Protein 6RBN (pdb70)

Secondary structure (DSSP, 8-state):
---TTTHHHHSPPPSS-EEEEETTEE---SEEE-------EEEEE-SSS-EEEEE------EEEEEEE--SS--TTHHHHS--BTTB---EEEEEEEE-SSS--EEEEEEEEEEEEEEEEPPPP-TT-----EEEEEEE-S-EEEEE-/---TTTHHHHS---SS-EEEEETTEE---SEEE-------EEEEE-TTS-EEEEE------EEEEEEE--SS--TTHHHHS--BTTB---EEEEEEEE-SSS-SEEEEEEEEEEEEEEEEPP---TT-----EEEEEEE-S-EEEEE-/----SSS----------------TT--EEEEE-SS-SSS-S-SEEEE-SHHHHHHHS-S---SHHHHHHHHHHTT----EEEEETTSHHHHHHHHS---EEEESS--SSHHHHHHHHHHHT---EEE----SSPP-S-S-HHHHTSSS---TTEE---PPB--TTS----HHHHHHHHHHHHHHHT-TTS-SSS-B--S--BSS---HHHHHHHSSTT----EE--SSS-SEE-----S--STTT-SHHHHHHHHHHHHHHHHHHGGGTTEE-SHHHHHHHHHHHHHHHHHHHTTT-B--SSHHHHEEEE--TTTT--HHHHTTTEEE-EEEE-BPPP---------S--/---SSS----SSPPPP------SS---EEEE---BSSTTSSSS-EE--SHHHHHHHB-S----------HHHHHHHHHHT-----EEEE---S--HHHHHSHHHHHHHSS---B-----S-HHHHHHHHHHSGGGTTSSS--BEEEE-SSSS--SSS-S-TTEEEE---EEE--EEE-THHHHHHHHHHHHHHT-TTS-S-SPBPSS--EESS---HHHHTTTTTSS---EEEETTTEEEE---B-S--SSSS-BHHHHHHHHHHHHHHHHHHGGGTTS--SHHHHHHHHHHHHHHHHHHHTTT-B--SSSTTTEEEE--SSSS--HHHHHTT----EEEE-B--EE-EEE--EE---

B-factor: mean 78.03, std 10.26, range [60.56, 114.26]

Radius of gyration: 36.19 Å; Cα contacts (8 Å, |Δi|>4): 1913; chains: 4; bounding box: 79×95×121 Å

Solvent-accessible surface area: 52533 Å² total; per-residue (Å²): 146,86,102,71,122,58,59,87,121,116,42,51,67,44,114,64,76,48,48,3,8,10,16,103,119,97,15,101,23,95,54,37,62,28,31,81,77,73,110,70,93,94,95,128,156,57,87,121,64,78,112,99,132,88,106,16,150,100,82,50,11,92,0,38,0,13,31,14,70,135,140,67,152,50,47,5,109,81,16,38,84,63,67,128,177,120,119,32,133,113,58,60,2,18,12,1,26,8,38,119,32,33,52,70,4,64,30,0,62,24,3,14,64,0,52,7,74,39,46,64,84,25,108,175,88,109,126,51,157,157,125,37,58,22,54,4,32,1,65,6,66,28,2,60,86,25,101,67,154,86,94,72,121,60,65,82,124,122,108,127,70,72,112,137,100,46,42,4,6,6,27,93,110,97,20,109,22,94,59,35,66,25,29,82,78,76,107,69,95,52,98,109,155,54,88,122,64,78,110,35,120,20,97,8,94,73,87,41,9,102,0,33,2,14,30,13,70,142,141,68,157,53,39,10,110,97,14,39,81,59,70,125,165,122,131,29,118,97,38,53,2,10,14,1,22,5,41,141,84,24,72,55,1,54,23,0,71,6,2,13,45,0,55,6,76,39,49,67,89,21,99,174,89,110,124,48,163,138,135,38,59,28,77,4,36,2,76,6,75,70,4,36,88,31,112,62,132,119,108,112,138,142,50,134,61,170,74,180,110,111,139,73,99,83,96,72,76,56,14,95,43,3,12,0,0,0,0,13,60,70,144,36,129,60,32,51,150,110,65,28,8,52,7,143,50,20,62,65,0,46,113,81,11,110,78,110,51,127,54,26,2,20,2,0,0,17,0,2,2,62,8,9,0,10,69,1,6,0,0,28,18,75,40,0,28,75,0,7,13,55,49,62,32,4,16,0,1,0,0,4,32,9,74,87,45,0,14,84,14,0,78,56,0,32,73,88,36,31,63,2,1,0,0,0,8,5,40,131,130,138,18,91,29,135,30,138,36,109,103,29,10,122,76,11,25,96,22,24,22,0,0,0,6,5,0,30,2,57,23,99,98,61,7,37,0,0,0,0,1,1,1,0,0,0,2,2,22,2,17,82,92,139,9,14,62,60,11,12,16,79,57,25,0,92,40,4,75,20,49,60,104,22,66,97,126,31,18,54,78,6,36,109,28,46,4,0,7,0,1,28,83,62,131,73,102,28,17,0,2,92,18,10,29,2,2,53,70,31,122,74,62,48,28,2,2,2,9,12,2,3,10,14,1,26,39,52,3,79,82,43,7,34,72,20,12,9,13,46,17,29,33,24,6,14,6,36,0,32,10,24,2,40,34,56,0,36,45,12,54,116,102,47,0,10,38,24,149,49,57,82,84,0,24,61,17,66,13,11,109,132,116,17,5,77,81,133,52,23,115,89,4,71,0,9,0,71,0,0,0,22,8,68,98,47,97,58,131,145,130,123,163,179,94,184,121,223,190,100,104,107,136,52,141,112,148,158,154,148,90,87,117,103,38,97,64,55,100,23,85,34,0,3,0,1,0,1,0,80,3,44,43,97,113,111,118,17,54,42,71,26,19,129,0,17,23,21,122,56,2,47,110,48,0,45,33,131,32,125,68,99,186,106,64,52,16,8,16,46,1,0,95,8,1,7,74,0,12,2,1,20,0,19,0,3,10,4,111,107,20,103,30,110,51,52,6,76,48,0,31,98,43,3,66,137,39,81,77,7,5,1,3,0,2,1,5,61,57,74,88,0,14,60,32,0,2,41,27,2,29,67,7,9,108,91,183,85,16,15,4,0,0,0,2,1,73,116,13,72,27,21,100,36,6,46,44,37,14,18,0,0,0,0,32,2,48,0,53,19,126,143,47,48,1,2,0,0,0,0,0,0,0,0,0,5,52,8,20,61,130,114,8,11,60,18,3,3,0,25,28,55,7,66,55,14,68,52,7,49,65,47,11,18,74,72,65,16,72,111,16,28,100,96,2,0,2,1,1,24,48,22,58,74,52,22,4,0,0,34,3,1,26,4,26,83,108,60,108,80,64,63,18,0,3,4,27,12,2,36,11,7,1,101,53,55,21,129,146,44,32,103,80,23,82,203,73,98,47,31,41,16,3,10,12,23,3,34,10,25,2,43,17,37,0,44,86,12,32,112,100,41,0,8,39,10,71,145,15,138,118,2,24,88,17,122,12,10,110,77,108,26,11,78,89,104,44,26,114,106,60,95,56,62,48,85,58,14,34,34,16,47,90,8,0,17,81,40,56,32,109,44,53,34,120,114

InterPro domains:
  IPR010667 Bacteriophage T4, Gp19, tail tube [PF06841] (15-144)
  IPR011747 Conserved hypothetical protein CHP02241 [PTHR38009] (18-144)
  IPR011747 Conserved hypothetical protein CHP02241 [TIGR02241] (11-147)

Foldseek 3Di:
DCPCVNVLVPPDADDQAKWKCKFPRTDDFRDKDFLDWDWDWDWDDDDVGDIDIDTHHTFKTKMKTKHFDDPDDDPVVVQQVPDDPHDGDWGKMKMFRADPVRPDTFKIKIFGTKGWDDKDWADDDPPDDDTTMIMTMIIGHHMDMDGD/DCPCVNCLPPPDADDQAKWKCKFNDTDDFRDKDFLDWDWDWDWDDDPVGDIDIDTHHTDKIKMKTKHFDDPDDDPVCVQQVPDDPHDGQWGKIKIFRADPVRDDGAKIKIFGTKGWDDKDWADDDPPDDDTTMIMTMIIGHDIDIDGD/DDDDDPDDDDDDDDDDDFAAPFFQLAAEEEEDEPPDDPADPPQKDKDFAPVRVCVRVVDQDQDQSRLLVVLQRNLRHGMYMYHYLQCPLPCLVPVLRHAEYQHRVDADSNQVSVVVVVVVPSLHAYEAEADADDQDQVNPVVVRCVRHDLDLRYAYAYFWKQFPVRHIHTRSSVQSSLCGVCCNPPRLLDASFLQARPRIDTPDADDPVSQVVQCPAQHNFYFHADDPSGGTTAHAFHNHPDPQRTGSSNSSLVSVLVSVLVVVCVVLPPPQLDDVSLVVSQVSSVVVQVVVVVSPFFDDPDVVQFKDKDFDCPPFDHPVQSVVVDGGIDMDGHGDHDDRDDDDDDDPDD/DDDDPDDDDDDDDDDFFDADEDQLQAEEAEEAWAFDDCPQQLAKDWQAGLVSCVVGTPLCPDDDVDDDCPNVLQVLLRVLHHYRHIYGHDHDQPPVPSLLCPVVRVVVDQGHQEYQHKYPDDSNVLSNLLSCQVVQPPLSRHAYEAEDDQQADNPSNAADLRYAYEYWFFAAVHDTIGCSSNLSNLCNVCCVVPRLLDASWFDARPHTAGTPDADDVVSVVVRQLARHFYFHQDPVRGTTGHHAAGRHNDPQSGGRSSSSVVSVLVSVLVVQCVVVPPPQLDPVSQVVSQVSSLVVQVVCVVSPFFPDDPSVVFKDKDFDDVPQHDPVVVVVPDTGMDIDGHGDDDDRDDDDDDDDDD

Organism: NCBI:txid42906

Sequence (1004 aa):
AITADDIAVQYPIPTYRFIVTLGDEQVPFTSASGLDINFDTIEYRDGTGNWFKMPGQRQAPNITLSKGVFPGKNAMYEWINAIQLNQVEKKDIMISLTNEAGTEVLVSWNVSNAFPTSLTSPSFDATSNEIAVQQITLMADRVTIQTAAITADDIAVQYPIPTYRFIVTLGDEQVPFTSASGLDINFDTIEYRDGTGNWFKMPGQRQAPNITLSKGVFPGKNAMYEWINAIQLNQVEKKDIMISLTNEAGTEVLVSWNVSNAFPTSLTSPSFDATSNEIAVQQITLMADRVTIQTAVTTTYPGVYLSEDAVSSFSVNSAATAVPLFAYDSENTNTINKPIQVFRNWAEFTVEYPTPLEDAFYTSLSLWFMHGGGKCYLVNEANIADAVAQYDDITLIVAAGTDTTTYTAFTTVVGQGYRIFGLFDGPKEKIAGTAKPDEVMEEYPTSPFGAVFYPWGTLASGAAVPPSAIAAASITQTDRTRGVWKAPANQAVNGVTPAFAVSDDFQGKYNQGKALNMIRTFSGQGTVVWGARTLEDSDNWRYIPVRRLFNAVERDIQKSLNKLVFEPNSQPTWQRVKAAVDSYLHSLWQQGALAGNTPADAWFVQVGKDLTMTQEEINQGKMIIKIGLAAVRPAEFIILQFSQDIVTSVPGVYIEEDASPAMSVSASATAVPLFVARFTPLKPELAGVITRIGSWLDYTILFDSNVPSSVVDPTASVALRLYFQNGGGPCYLYPLEKADDNGPLAALPDLIDEVGEITLLASPDPDETYRTAVYGALAASLDQHKGYFLLADSVNGDAPSAVGGSAQVAVYYPNVEVPPLSLPPSALIAGVYGKTDGERGVWKAPANVVLNGVSDVSVRVTNEQQAELNPKGINVIRHFSDRGLVVWGSRTQKDDDDWRYIPVRRLFDAAERDIKKALQPMVFEPNSQLTWKRVQTAIDNYLYRLWQQGALAGNKAEEAYFVRVGKGITMTQDEINQGKMIIQVGMAAVRPAEFIILKFTQDM

Structure (mmCIF, N/CA/C/O backbone):
data_6RBN
#
_entry.id   6RBN
#
loop_
_entity.id
_entity.type
_entity.pdbx_description
1 polymer Afp1
2 polymer Afp2
3 polymer Afp3
#
loop_
_atom_site.group_PDB
_atom_site.id
_atom_site.type_symbol
_atom_site.label_atom_id
_atom_site.label_alt_id
_atom_site.label_comp_id
_atom_site.label_asym_id
_atom_site.label_entity_id
_atom_site.label_seq_id
_atom_site.pdbx_PDB_ins_code
_atom_site.Cartn_x
_atom_site.Cartn_y
_atom_site.Cartn_z
_atom_site.occupancy
_atom_site.B_iso_or_equiv
_atom_site.auth_seq_id
_atom_site.auth_comp_id
_atom_site.auth_asym_id
_atom_site.auth_atom_id
_atom_site.pdbx_PDB_model_num
ATOM 1 N N . ALA A 1 2 ? 30.711 22.672 -9.754 1.00 89.61 2 ALA A N 1
ATOM 2 C CA . ALA A 1 2 ? 32.058 23.069 -9.381 1.00 89.61 2 ALA A CA 1
ATOM 3 C C . ALA A 1 2 ? 32.221 23.030 -7.870 1.00 89.61 2 ALA A C 1
ATOM 4 O O . ALA A 1 2 ? 32.314 24.066 -7.221 1.00 89.61 2 ALA A O 1
ATOM 6 N N . ILE A 1 3 ? 32.247 21.823 -7.317 1.00 89.43 3 ILE A N 1
ATOM 7 C CA . ILE A 1 3 ? 32.346 21.621 -5.878 1.00 89.43 3 ILE A CA 1
ATOM 8 C C . ILE A 1 3 ? 33.703 21.035 -5.493 1.00 89.43 3 ILE A C 1
ATOM 9 O O . ILE A 1 3 ? 34.169 21.238 -4.372 1.00 89.43 3 ILE A O 1
ATOM 14 N N . THR A 1 4 ? 34.386 20.374 -6.448 1.00 89.96 4 THR A N 1
ATOM 15 C CA . THR A 1 4 ? 35.784 19.909 -6.381 1.00 89.96 4 THR A CA 1
ATOM 16 C C . THR A 1 4 ? 36.075 19.075 -5.130 1.00 89.96 4 THR A C 1
ATOM 17 O O . THR A 1 4 ? 36.591 19.580 -4.129 1.00 89.96 4 THR A O 1
ATOM 21 N N . ALA A 1 5 ? 35.740 17.777 -5.216 1.00 86.22 5 ALA A N 1
ATOM 22 C CA . ALA A 1 5 ? 35.343 16.897 -4.105 1.00 86.22 5 ALA A CA 1
ATOM 23 C C . ALA A 1 5 ? 36.266 16.897 -2.880 1.00 86.22 5 ALA A C 1
ATOM 24 O O . ALA A 1 5 ? 3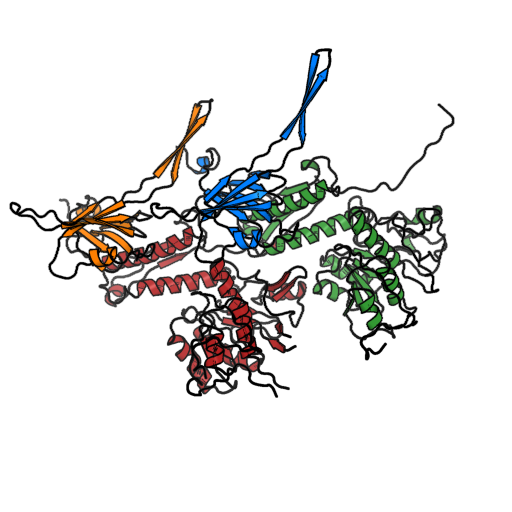5.921 16.294 -1.859 1.00 86.22 5 ALA A O 1
ATOM 26 N N . ASP A 1 6 ? 37.453 17.506 -2.961 1.00 88.48 6 ASP A N 1
ATOM 27 C CA . ASP A 1 6 ? 38.211 17.807 -1.748 1.00 88.48 6 ASP A CA 1
ATOM 28 C C . ASP A 1 6 ? 37.441 18.733 -0.808 1.00 88.48 6 ASP A C 1
ATOM 29 O O . ASP A 1 6 ? 37.650 18.700 0.409 1.00 88.48 6 ASP A O 1
ATOM 34 N N . ASP A 1 7 ? 36.555 19.574 -1.350 1.00 85.70 7 ASP A N 1
ATOM 35 C CA . ASP A 1 7 ? 35.665 20.368 -0.515 1.00 85.70 7 ASP A CA 1
ATOM 36 C C . ASP A 1 7 ? 34.472 19.575 0.002 1.00 85.70 7 ASP A C 1
ATOM 37 O O . ASP A 1 7 ? 33.824 20.018 0.952 1.00 85.70 7 ASP A O 1
ATOM 42 N N . ILE A 1 8 ? 34.155 18.436 -0.614 1.00 80.45 8 ILE A N 1
ATOM 43 C CA . ILE A 1 8 ? 33.095 17.580 -0.089 1.00 80.45 8 ILE A CA 1
ATOM 44 C C . ILE A 1 8 ? 33.551 16.908 1.201 1.00 80.45 8 ILE A C 1
ATOM 45 O O . ILE A 1 8 ? 32.773 16.758 2.151 1.00 80.45 8 ILE A O 1
ATOM 50 N N . ALA A 1 9 ? 34.838 16.571 1.289 1.00 80.82 9 ALA A N 1
ATOM 51 C CA . ALA A 1 9 ? 35.397 15.979 2.499 1.00 80.82 9 ALA A CA 1
ATOM 52 C C . ALA A 1 9 ? 35.481 16.959 3.664 1.00 80.82 9 ALA A C 1
ATOM 53 O O . ALA A 1 9 ? 35.754 16.531 4.789 1.00 80.82 9 ALA A O 1
ATOM 55 N N . VAL A 1 10 ? 35.259 18.246 3.428 1.00 80.18 10 VAL A N 1
ATOM 56 C CA . VAL A 1 10 ? 35.286 19.254 4.473 1.00 80.18 10 VAL A CA 1
ATOM 57 C C . VAL A 1 10 ? 33.881 19.729 4.830 1.00 80.18 10 VAL A C 1
ATOM 58 O O . VAL A 1 10 ? 33.584 19.980 5.999 1.00 80.18 10 VAL A O 1
ATOM 62 N N . GLN A 1 11 ? 32.978 19.793 3.847 1.00 78.75 11 GLN A N 1
ATOM 63 C CA . GLN A 1 11 ? 31.739 20.546 4.001 1.00 78.75 11 GLN A CA 1
ATOM 64 C C . GLN A 1 11 ? 30.484 19.684 3.906 1.00 78.75 11 GLN A C 1
ATOM 65 O O . GLN A 1 11 ? 29.401 20.155 4.262 1.00 78.75 11 GLN A O 1
ATOM 71 N N . TYR A 1 12 ? 30.587 18.435 3.444 1.00 73.73 12 TYR A N 1
ATOM 72 C CA . TYR A 1 12 ? 29.326 17.711 3.311 1.00 73.73 12 TYR A CA 1
ATOM 73 C C . TYR A 1 12 ? 29.142 16.731 4.466 1.00 73.73 12 TYR A C 1
ATOM 74 O O . TYR A 1 12 ? 30.137 16.265 5.031 1.00 73.73 12 TYR A O 1
ATOM 83 N N . PRO A 1 13 ? 27.902 16.409 4.849 1.00 69.79 13 PRO A N 1
ATOM 84 C CA . PRO A 1 13 ? 27.690 15.464 5.952 1.00 69.79 13 PRO A CA 1
ATOM 85 C C . PRO A 1 13 ? 28.129 14.055 5.592 1.00 69.79 13 PRO A C 1
ATOM 86 O O . PRO A 1 13 ? 28.309 13.692 4.430 1.00 69.79 13 PRO A O 1
ATOM 90 N N . ILE A 1 14 ? 28.302 13.249 6.627 1.00 67.08 14 ILE A N 1
ATOM 91 C CA . ILE A 1 14 ? 28.866 11.907 6.518 1.00 67.08 14 ILE A CA 1
ATOM 92 C C . ILE A 1 14 ? 27.720 10.904 6.556 1.00 67.08 14 ILE A C 1
ATOM 93 O O . ILE A 1 14 ? 26.857 11.006 7.431 1.00 67.08 14 ILE A O 1
ATOM 98 N N . PRO A 1 15 ? 27.658 9.953 5.629 1.00 65.44 15 PRO A N 1
ATOM 99 C CA . PRO A 1 15 ? 26.619 8.922 5.699 1.00 65.44 15 PRO A CA 1
ATOM 100 C C . PRO A 1 15 ? 26.927 7.856 6.740 1.00 65.44 15 PRO A C 1
ATOM 101 O O . PRO A 1 15 ? 28.005 7.825 7.335 1.00 65.44 15 PRO A O 1
ATOM 105 N N . THR A 1 16 ? 25.959 6.964 6.949 1.00 65.27 16 THR A N 1
ATOM 106 C CA . THR A 1 16 ? 26.009 5.982 8.025 1.00 65.27 16 THR A CA 1
ATOM 107 C C . THR A 1 16 ? 26.521 4.617 7.596 1.00 65.27 16 THR A C 1
ATOM 108 O O . THR A 1 16 ? 26.868 3.811 8.462 1.00 65.27 16 THR A O 1
ATOM 112 N N . TYR A 1 17 ? 26.563 4.317 6.304 1.00 64.00 17 TYR A N 1
ATOM 113 C CA . TYR A 1 17 ? 26.738 2.942 5.864 1.00 64.00 17 TYR A CA 1
ATOM 114 C C . TYR A 1 17 ? 28.184 2.471 5.878 1.00 64.00 17 TYR A C 1
ATOM 115 O O . TYR A 1 17 ? 28.445 1.325 5.504 1.00 64.00 17 TYR A O 1
ATOM 124 N N . ARG A 1 18 ? 29.126 3.306 6.296 1.00 68.74 18 ARG A N 1
ATOM 125 C CA . ARG A 1 18 ? 30.535 2.932 6.325 1.00 68.74 18 ARG A CA 1
ATOM 126 C C . ARG A 1 18 ? 31.057 3.110 7.739 1.00 68.74 18 ARG A C 1
ATOM 127 O O . ARG A 1 18 ? 31.194 4.241 8.214 1.00 68.74 18 ARG A O 1
ATOM 135 N N . PHE A 1 19 ? 31.371 2.002 8.402 1.00 66.29 19 PHE A N 1
ATOM 136 C CA . PHE A 1 19 ? 31.825 2.062 9.778 1.00 66.29 19 PHE A CA 1
ATOM 137 C C . PHE A 1 19 ? 32.645 0.825 10.092 1.00 66.29 19 PHE A C 1
ATOM 138 O O . PHE A 1 19 ? 32.324 -0.278 9.652 1.00 66.29 19 PHE A O 1
ATOM 146 N N . ILE A 1 20 ? 33.710 1.017 10.859 1.00 68.52 20 ILE A N 1
ATOM 147 C CA . ILE A 1 20 ? 34.492 -0.096 11.372 1.00 68.52 20 ILE A CA 1
ATOM 148 C C . ILE A 1 20 ? 34.297 -0.159 12.878 1.00 68.52 20 ILE A C 1
ATOM 149 O O . ILE A 1 20 ? 34.093 0.861 13.542 1.00 68.52 20 ILE A O 1
ATOM 154 N N . VAL A 1 21 ? 34.319 -1.374 13.412 1.00 70.91 21 VAL A N 1
ATOM 155 C CA . VAL A 1 21 ? 34.089 -1.616 14.829 1.00 70.91 21 VAL A CA 1
ATOM 156 C C . VAL A 1 21 ? 35.315 -2.330 15.372 1.00 70.91 21 VAL A C 1
ATOM 157 O O . VAL A 1 21 ? 35.523 -3.518 15.099 1.00 70.91 21 VAL A O 1
ATOM 161 N N . THR A 1 22 ? 36.138 -1.607 16.121 1.00 74.13 22 THR A N 1
ATOM 162 C CA . THR A 1 22 ? 37.276 -2.194 16.816 1.00 74.13 22 THR A CA 1
ATOM 163 C C . THR A 1 22 ? 36.797 -2.645 18.188 1.00 74.13 22 THR A C 1
ATOM 164 O O . THR A 1 22 ? 36.514 -1.817 19.057 1.00 74.13 22 THR A O 1
ATOM 168 N N . LEU A 1 23 ? 36.706 -3.951 18.381 1.00 75.70 23 LEU A N 1
ATOM 169 C CA . LEU A 1 23 ? 36.098 -4.544 19.567 1.00 75.70 23 LEU A CA 1
ATOM 170 C C . LEU A 1 23 ? 37.225 -5.091 20.437 1.00 75.70 23 LEU A C 1
ATOM 171 O O . LEU A 1 23 ? 37.678 -6.220 20.260 1.00 75.70 23 LEU A O 1
ATOM 176 N N . GLY A 1 24 ? 37.684 -4.270 21.375 1.00 76.63 24 GLY A N 1
ATOM 177 C CA . GLY A 1 24 ? 38.789 -4.651 22.225 1.00 76.63 24 GLY A CA 1
ATOM 178 C C . GLY A 1 24 ? 40.122 -4.391 21.562 1.00 76.63 24 GLY A C 1
ATOM 179 O O . GLY A 1 24 ? 40.591 -3.252 21.513 1.00 76.63 24 GLY A O 1
ATOM 180 N N . ASP A 1 25 ? 40.745 -5.448 21.044 1.00 83.73 25 ASP A N 1
ATOM 181 C CA . ASP A 1 25 ? 41.995 -5.326 20.308 1.00 83.73 25 ASP A CA 1
ATOM 182 C C . ASP A 1 25 ? 41.871 -5.834 18.877 1.00 83.73 25 ASP A C 1
ATOM 183 O O . ASP A 1 25 ? 42.872 -5.859 18.154 1.00 83.73 25 ASP A O 1
ATOM 188 N N . GLU A 1 26 ? 40.675 -6.230 18.452 1.00 83.54 26 GLU A N 1
ATOM 189 C CA . GLU A 1 26 ? 40.457 -6.772 17.122 1.00 83.54 26 GLU A CA 1
ATOM 190 C C . GLU A 1 26 ? 39.298 -6.037 16.471 1.00 83.54 26 GLU A C 1
ATOM 191 O O . GLU A 1 26 ? 38.401 -5.532 17.147 1.00 83.54 26 GLU A O 1
ATOM 197 N N . GLN A 1 27 ? 39.320 -5.986 15.144 1.00 78.75 27 GLN A N 1
ATOM 198 C CA . GLN A 1 27 ? 38.203 -5.443 14.392 1.00 78.75 27 GLN A CA 1
ATOM 199 C C . GLN A 1 27 ? 37.280 -6.569 13.958 1.00 78.75 27 GLN A C 1
ATOM 200 O O . GLN A 1 27 ? 37.720 -7.561 13.374 1.00 78.75 27 GLN A O 1
ATOM 206 N N . VAL A 1 28 ? 35.996 -6.407 14.257 1.00 73.37 28 VAL A N 1
ATOM 207 C CA . VAL A 1 28 ? 34.988 -7.410 13.939 1.00 73.37 28 VAL A CA 1
ATOM 208 C C . VAL A 1 28 ? 33.976 -6.762 13.000 1.00 73.37 28 VAL A C 1
ATOM 209 O O . VAL A 1 28 ? 33.511 -5.648 13.273 1.00 73.37 28 VAL A O 1
ATOM 213 N N . PRO A 1 29 ? 33.630 -7.393 11.879 1.00 71.47 29 PRO A N 1
ATOM 214 C CA . PRO A 1 29 ? 32.667 -6.786 10.953 1.00 71.47 29 PRO A CA 1
ATOM 215 C C . PRO A 1 29 ? 31.242 -6.911 11.476 1.00 71.47 29 PRO A C 1
ATOM 216 O O . PRO A 1 29 ? 30.779 -8.007 11.794 1.00 71.47 29 PRO A O 1
ATOM 220 N N . PHE A 1 30 ? 30.544 -5.783 11.549 1.00 66.70 30 PHE A N 1
ATOM 221 C CA . PHE A 1 30 ? 29.159 -5.748 11.992 1.00 66.70 30 PHE A CA 1
ATOM 222 C C . PHE A 1 30 ? 28.276 -5.120 10.925 1.00 66.70 30 PHE A C 1
ATOM 223 O O . PHE A 1 30 ? 28.742 -4.390 10.050 1.00 66.70 30 PHE A O 1
ATOM 231 N N . THR A 1 31 ? 26.983 -5.416 11.016 1.00 66.21 31 THR A N 1
ATOM 232 C CA . THR A 1 31 ? 25.984 -4.879 10.105 1.00 66.21 31 THR A CA 1
ATOM 233 C C . THR A 1 31 ? 25.347 -3.612 10.657 1.00 66.21 31 THR A C 1
ATOM 234 O O . THR A 1 31 ? 25.200 -2.620 9.940 1.00 66.21 31 THR A O 1
ATOM 238 N N . SER A 1 32 ? 24.963 -3.637 11.928 1.00 66.90 32 SER A N 1
ATOM 239 C CA . SER A 1 32 ? 24.309 -2.510 12.567 1.00 66.90 32 SER A CA 1
ATOM 240 C C . SER A 1 32 ? 25.040 -2.153 13.851 1.00 66.90 32 SER A C 1
ATOM 241 O O . SER A 1 32 ? 25.777 -2.962 14.415 1.00 66.90 32 SER A O 1
ATOM 244 N N . ALA A 1 33 ? 24.815 -0.922 14.299 1.00 67.09 33 ALA A N 1
ATOM 245 C CA . ALA A 1 33 ? 25.378 -0.429 15.552 1.00 67.09 33 ALA A CA 1
ATOM 246 C C . ALA A 1 33 ? 24.503 0.727 16.007 1.00 67.09 33 ALA A C 1
ATOM 247 O O . ALA A 1 33 ? 24.491 1.776 15.361 1.00 67.09 33 ALA A O 1
ATOM 249 N N . SER A 1 34 ? 23.774 0.543 17.100 1.00 68.02 34 SER A N 1
ATOM 250 C CA . SER A 1 34 ? 22.848 1.557 17.575 1.00 68.02 34 SER A CA 1
ATOM 251 C C . SER A 1 34 ? 22.941 1.691 19.087 1.00 68.02 34 SER A C 1
ATOM 252 O O . SER A 1 34 ? 23.485 0.828 19.777 1.00 68.02 34 SER A O 1
ATOM 255 N N . GLY A 1 35 ? 22.405 2.796 19.590 1.00 68.83 35 GLY A N 1
ATOM 256 C CA . GLY A 1 35 ? 22.301 3.010 21.017 1.00 68.83 35 GLY A CA 1
ATOM 257 C C . GLY A 1 35 ? 23.478 3.691 21.666 1.00 68.83 35 GLY A C 1
ATOM 258 O O . GLY A 1 35 ? 23.689 3.513 22.869 1.00 68.83 35 GLY A O 1
ATOM 259 N N . LEU A 1 36 ? 24.252 4.471 20.920 1.00 68.88 36 LEU A N 1
ATOM 260 C CA . LEU A 1 36 ? 25.449 5.104 21.467 1.00 68.88 36 LEU A CA 1
ATOM 261 C C . LEU A 1 36 ? 25.119 6.526 21.913 1.00 68.88 36 LEU A C 1
ATOM 262 O O . LEU A 1 36 ? 25.714 7.507 21.478 1.00 68.88 36 LEU A O 1
ATOM 267 N N . ASP A 1 37 ? 24.169 6.614 22.834 1.00 70.14 37 ASP A N 1
ATOM 268 C CA . ASP A 1 37 ? 23.614 7.886 23.262 1.00 70.14 37 ASP A CA 1
ATOM 269 C C . ASP A 1 37 ? 24.381 8.432 24.460 1.00 70.14 37 ASP A C 1
ATOM 270 O O . ASP A 1 37 ? 25.162 7.732 25.105 1.00 70.14 37 ASP A O 1
ATOM 275 N N . ILE A 1 38 ? 24.147 9.708 24.749 1.00 66.56 38 ILE A N 1
ATOM 276 C CA . ILE A 1 38 ? 24.642 10.367 25.955 1.00 66.56 38 ILE A CA 1
ATOM 277 C C . ILE A 1 38 ? 23.416 10.978 26.618 1.00 66.56 38 ILE A C 1
ATOM 278 O O . ILE A 1 38 ? 22.936 12.030 26.190 1.00 66.56 38 ILE A O 1
ATOM 283 N N . ASN A 1 39 ? 22.899 10.327 27.655 1.00 67.15 39 ASN A N 1
ATOM 284 C CA . ASN A 1 39 ? 21.656 10.729 28.295 1.00 67.15 39 ASN A CA 1
ATOM 285 C C . ASN A 1 39 ? 21.923 11.192 29.719 1.00 67.15 39 ASN A C 1
ATOM 286 O O . ASN A 1 39 ? 22.738 10.601 30.426 1.00 67.15 39 ASN A O 1
ATOM 291 N N . PHE A 1 40 ? 21.222 12.242 30.138 1.00 66.41 40 PHE A N 1
ATOM 292 C CA . PHE A 1 40 ? 21.289 12.764 31.493 1.00 66.41 40 PHE A CA 1
ATOM 293 C C . PHE A 1 40 ? 19.920 12.693 32.152 1.00 66.41 40 PHE A C 1
ATOM 294 O O . PHE A 1 40 ? 18.887 12.607 31.485 1.00 66.41 40 PHE A O 1
ATOM 302 N N . ASP A 1 41 ? 19.926 12.730 33.478 1.00 69.71 41 ASP A N 1
ATOM 303 C CA . ASP A 1 41 ? 18.711 12.925 34.250 1.00 69.71 41 ASP A CA 1
ATOM 304 C C . ASP A 1 41 ? 18.529 14.409 34.550 1.00 69.71 41 ASP A C 1
ATOM 305 O O . ASP A 1 41 ? 19.395 15.235 34.264 1.00 69.71 41 ASP A O 1
ATOM 310 N N . THR A 1 42 ? 17.387 14.750 35.135 1.00 68.08 42 THR A N 1
ATOM 311 C CA . THR A 1 42 ? 17.044 16.142 35.389 1.00 68.08 42 THR A CA 1
ATOM 312 C C . THR A 1 42 ? 16.594 16.302 36.833 1.00 68.08 42 THR A C 1
ATOM 313 O O . THR A 1 42 ? 15.704 15.581 37.293 1.00 68.08 42 THR A O 1
ATOM 317 N N . ILE A 1 43 ? 17.216 17.240 37.542 1.00 65.47 43 ILE A N 1
ATOM 318 C CA . ILE A 1 43 ? 16.879 17.565 38.921 1.00 65.47 43 ILE A CA 1
ATOM 319 C C . ILE A 1 43 ? 16.189 18.920 38.922 1.00 65.47 43 ILE A C 1
ATOM 320 O O . ILE A 1 43 ? 16.700 19.879 38.336 1.00 65.47 43 ILE A O 1
ATOM 325 N N . GLU A 1 44 ? 15.030 18.999 39.569 1.00 66.98 44 GLU A N 1
ATOM 326 C CA . GLU A 1 44 ? 14.237 20.216 39.590 1.00 66.98 44 GLU A CA 1
ATOM 327 C C . GLU A 1 44 ? 13.945 20.631 41.023 1.00 66.98 44 GLU A C 1
ATOM 328 O O . GLU A 1 44 ? 13.890 19.796 41.930 1.00 66.98 44 GLU A O 1
ATOM 334 N N . TYR A 1 45 ? 13.755 21.932 41.217 1.00 61.23 45 TYR A N 1
ATOM 335 C CA . TYR A 1 45 ? 13.451 22.477 42.532 1.00 61.23 45 TYR A CA 1
ATOM 336 C C . TYR A 1 45 ? 12.616 23.738 42.380 1.00 61.23 45 TYR A C 1
ATOM 337 O O . TYR A 1 45 ? 13.020 24.673 41.686 1.00 61.23 45 TYR A O 1
ATOM 346 N N . ARG A 1 46 ? 11.460 23.758 43.031 1.00 62.52 46 ARG A N 1
ATOM 347 C CA . ARG A 1 46 ? 10.578 24.913 43.030 1.00 62.52 46 ARG A CA 1
ATOM 348 C C . ARG A 1 46 ? 10.307 25.354 44.456 1.00 62.52 46 ARG A C 1
ATOM 349 O O . ARG A 1 46 ? 10.135 24.523 45.350 1.00 62.52 46 ARG A O 1
ATOM 357 N N . ASP A 1 47 ? 10.267 26.659 44.661 1.00 65.66 47 ASP A N 1
ATOM 358 C CA . ASP A 1 47 ? 9.841 27.219 45.931 1.00 65.66 47 ASP A CA 1
ATOM 359 C C . ASP A 1 47 ? 8.551 28.008 45.740 1.00 65.66 47 ASP A C 1
ATOM 360 O O . ASP A 1 47 ? 7.954 28.027 44.664 1.00 65.66 47 ASP A O 1
ATOM 365 N N . GLY A 1 48 ? 8.118 28.668 46.812 1.00 65.59 48 GLY A N 1
ATOM 366 C CA . GLY A 1 48 ? 6.865 29.392 46.757 1.00 65.59 48 GLY A CA 1
ATOM 367 C C . GLY A 1 48 ? 6.949 30.752 46.112 1.00 65.59 48 GLY A C 1
ATOM 368 O O . GLY A 1 48 ? 5.920 31.287 45.693 1.00 65.59 48 GLY A O 1
ATOM 369 N N . THR A 1 49 ? 8.145 31.334 46.029 1.00 65.27 49 THR A N 1
ATOM 370 C CA . THR A 1 49 ? 8.275 32.657 45.434 1.00 65.27 49 THR A CA 1
ATOM 371 C C . THR A 1 49 ? 8.177 32.621 43.918 1.00 65.27 49 THR A C 1
ATOM 372 O O . THR A 1 49 ? 7.850 33.643 43.308 1.00 65.27 49 THR A O 1
ATOM 376 N N . GLY A 1 50 ? 8.453 31.482 43.297 1.00 65.05 50 GLY A N 1
ATOM 377 C CA . GLY A 1 50 ? 8.290 31.361 41.866 1.00 65.05 50 GLY A CA 1
ATOM 378 C C . GLY A 1 50 ? 9.530 30.874 41.158 1.00 65.05 50 GLY A C 1
ATOM 379 O O . GLY A 1 50 ? 9.508 30.649 39.946 1.00 65.05 50 GLY A O 1
ATOM 380 N N . ASN A 1 51 ? 10.622 30.712 41.900 1.00 64.21 51 ASN A N 1
ATOM 381 C CA . ASN A 1 51 ? 11.871 30.272 41.298 1.00 64.21 51 ASN A CA 1
ATOM 382 C C . ASN A 1 51 ? 11.798 28.795 40.943 1.00 64.21 51 ASN A C 1
ATOM 383 O O . ASN A 1 51 ? 11.487 27.957 41.792 1.00 64.21 51 ASN A O 1
ATOM 388 N N . TRP A 1 52 ? 12.070 28.484 39.682 1.00 62.55 52 TRP A N 1
ATOM 389 C CA . TRP A 1 52 ? 12.267 27.115 39.235 1.00 62.55 52 TRP A CA 1
ATOM 390 C C . TRP A 1 52 ? 13.759 26.944 38.997 1.00 62.55 52 TRP A C 1
ATOM 391 O O . TRP A 1 52 ? 14.379 27.781 38.334 1.00 62.55 52 TRP A O 1
ATOM 402 N N . PHE A 1 53 ? 14.336 25.867 39.513 1.00 60.92 53 PHE A N 1
ATOM 403 C CA . PHE A 1 53 ? 15.747 25.571 39.300 1.00 60.92 53 PHE A CA 1
ATOM 404 C C . PHE A 1 53 ? 15.858 24.259 38.542 1.00 60.92 53 PHE A C 1
ATOM 405 O O . PHE A 1 53 ? 15.453 23.214 39.053 1.00 60.92 53 PHE A O 1
ATOM 413 N N . LYS A 1 54 ? 16.416 24.311 37.336 1.00 60.60 54 LYS A N 1
ATOM 414 C CA . LYS A 1 54 ? 16.560 23.134 36.491 1.00 60.60 54 LYS A CA 1
ATOM 415 C C . LYS A 1 54 ? 18.038 22.829 36.317 1.00 60.60 54 LYS A C 1
ATOM 416 O O . LYS A 1 54 ? 18.823 23.717 35.979 1.00 60.60 54 LYS A O 1
ATOM 422 N N . MET A 1 55 ? 18.410 21.576 36.546 1.00 64.38 55 MET A N 1
ATOM 423 C CA . MET A 1 55 ? 19.801 21.161 36.596 1.00 64.38 55 MET A CA 1
ATOM 424 C C . MET A 1 55 ? 19.951 19.834 35.875 1.00 64.38 55 MET A C 1
ATOM 425 O O . MET A 1 55 ? 19.017 19.026 35.863 1.00 64.38 55 MET A O 1
ATOM 430 N N . PRO A 1 56 ? 21.105 19.579 35.269 1.00 63.85 56 PRO A N 1
ATOM 431 C CA . PRO A 1 56 ? 21.382 18.226 34.783 1.00 63.85 56 PRO A CA 1
ATOM 432 C C . PRO A 1 56 ? 21.727 17.298 35.934 1.00 63.85 56 PRO A C 1
ATOM 433 O O . PRO A 1 56 ? 22.466 17.657 36.852 1.00 63.85 56 PRO A O 1
ATOM 437 N N . GLY A 1 57 ? 21.176 16.098 35.888 1.00 66.75 57 GLY A N 1
ATOM 438 C CA . GLY A 1 57 ? 21.452 15.079 36.880 1.00 66.75 57 GLY A CA 1
ATOM 439 C C . GLY A 1 57 ? 22.713 14.313 36.563 1.00 66.75 57 GLY A C 1
ATOM 440 O O . GLY A 1 57 ? 23.656 14.837 35.966 1.00 66.75 57 GLY A O 1
ATOM 441 N N . GLN A 1 58 ? 22.734 13.052 36.966 1.00 67.12 58 GLN A N 1
ATOM 442 C CA . GLN A 1 58 ? 23.854 12.175 36.666 1.00 67.12 58 GLN A CA 1
ATOM 443 C C . GLN A 1 58 ? 23.543 11.335 35.438 1.00 67.12 58 GLN A C 1
ATOM 444 O O . GLN A 1 58 ? 22.419 10.861 35.263 1.00 67.12 58 GLN A O 1
ATOM 450 N N . ARG A 1 59 ? 24.540 11.186 34.573 1.00 69.11 59 ARG A N 1
ATOM 451 C CA . ARG A 1 59 ? 24.342 10.508 33.303 1.00 69.11 59 ARG A CA 1
ATOM 452 C C . ARG A 1 59 ? 24.255 9.002 33.500 1.00 69.11 59 ARG A C 1
ATOM 453 O O . ARG A 1 59 ? 25.026 8.412 34.259 1.00 69.11 59 ARG A O 1
ATOM 461 N N . GLN A 1 60 ? 23.281 8.385 32.839 1.00 68.83 60 GLN A N 1
ATOM 462 C CA . GLN A 1 60 ? 23.078 6.958 33.012 1.00 68.83 60 GLN A CA 1
ATOM 463 C C . GLN A 1 60 ? 23.805 6.158 31.939 1.00 68.83 60 GLN A C 1
ATOM 464 O O . GLN A 1 60 ? 24.391 6.700 31.003 1.00 68.83 60 GLN A O 1
ATOM 470 N N . ALA A 1 61 ? 23.754 4.843 32.102 1.00 69.03 61 ALA A N 1
ATOM 471 C CA . ALA A 1 61 ? 24.585 3.948 31.320 1.00 69.03 61 ALA A CA 1
ATOM 472 C C . ALA A 1 61 ? 24.042 3.800 29.902 1.00 69.03 61 ALA A C 1
ATOM 473 O O . ALA A 1 61 ? 22.825 3.788 29.700 1.00 69.03 61 ALA A O 1
ATOM 475 N N . PRO A 1 62 ? 24.913 3.689 28.908 1.00 67.97 62 PRO A N 1
ATOM 476 C CA . PRO A 1 62 ? 24.453 3.403 27.550 1.00 67.97 62 PRO A CA 1
ATOM 477 C C . PRO A 1 62 ? 24.206 1.919 27.336 1.00 67.97 62 PRO A C 1
ATOM 478 O O . PRO A 1 62 ? 24.889 1.059 27.892 1.00 67.97 62 PRO A O 1
ATOM 482 N N . ASN A 1 63 ? 23.199 1.632 26.517 1.00 69.69 63 ASN A N 1
ATOM 483 C CA . ASN A 1 63 ? 22.868 0.274 26.101 1.00 69.69 63 ASN A CA 1
ATOM 484 C C . ASN A 1 63 ? 23.077 0.192 24.597 1.00 69.69 63 ASN A C 1
ATOM 485 O O . ASN A 1 63 ? 22.349 0.825 23.829 1.00 69.69 63 ASN A O 1
ATOM 490 N N . ILE A 1 64 ? 24.064 -0.593 24.183 1.00 66.23 64 ILE A N 1
ATOM 491 C CA . ILE A 1 64 ? 24.588 -0.571 22.825 1.00 66.23 64 ILE A CA 1
ATOM 492 C C . ILE A 1 64 ? 24.248 -1.887 22.150 1.00 66.23 64 ILE A C 1
ATOM 493 O O . ILE A 1 64 ? 24.473 -2.959 22.718 1.00 66.23 64 ILE A O 1
ATOM 498 N N . THR A 1 65 ? 23.702 -1.806 20.940 1.00 67.68 65 THR A N 1
ATOM 499 C CA . THR A 1 65 ? 23.281 -2.969 20.174 1.00 67.68 65 THR A CA 1
ATOM 500 C C . THR A 1 65 ? 24.181 -3.129 18.961 1.00 67.68 65 THR A C 1
ATOM 501 O O . THR A 1 65 ? 24.262 -2.227 18.124 1.00 67.68 65 THR A O 1
ATOM 505 N N . LEU A 1 66 ? 24.853 -4.271 18.871 1.00 65.54 66 LEU A N 1
ATOM 506 C CA . LEU A 1 66 ? 25.642 -4.649 17.708 1.00 65.54 66 LEU A CA 1
ATOM 507 C C . LEU A 1 66 ? 25.035 -5.904 17.103 1.00 65.54 66 LEU A C 1
ATOM 508 O O . LEU A 1 66 ? 24.564 -6.781 17.831 1.00 65.54 66 LEU A O 1
ATOM 513 N N . SER A 1 67 ? 25.036 -5.998 15.778 1.00 66.38 67 SER A N 1
ATOM 514 C CA . SER A 1 67 ? 24.489 -7.179 15.127 1.00 66.38 67 SER A CA 1
ATOM 515 C C . SER A 1 67 ? 25.319 -7.538 13.907 1.00 66.38 67 SER A C 1
ATOM 516 O O . SER A 1 67 ? 25.645 -6.667 13.098 1.00 66.38 67 SER A O 1
ATOM 519 N N . LYS A 1 68 ? 25.655 -8.819 13.781 1.00 67.57 68 LYS A N 1
ATOM 520 C CA . LYS A 1 68 ? 26.404 -9.327 12.644 1.00 67.57 68 LYS A CA 1
ATOM 521 C C . LYS A 1 68 ? 25.845 -10.685 12.253 1.00 67.57 68 LYS A C 1
ATOM 522 O O . LYS A 1 68 ? 24.979 -11.241 12.930 1.00 67.57 68 LYS A O 1
ATOM 528 N N . GLY A 1 69 ? 26.363 -11.229 11.157 1.00 67.50 69 GLY A N 1
ATOM 529 C CA . GLY A 1 69 ? 25.889 -12.497 10.652 1.00 67.50 69 GLY A CA 1
ATOM 530 C C . GLY A 1 69 ? 26.606 -13.684 11.258 1.00 67.50 69 GLY A C 1
ATOM 531 O O . GLY A 1 69 ? 27.619 -13.553 11.938 1.00 67.50 69 GLY A O 1
ATOM 532 N N . VAL A 1 70 ? 26.058 -14.866 10.999 1.00 68.31 70 VAL A N 1
ATOM 533 C CA . VAL A 1 70 ? 26.631 -16.117 11.481 1.00 68.31 70 VAL A CA 1
ATOM 534 C C . VAL A 1 70 ? 27.491 -16.709 10.372 1.00 68.31 70 VAL A C 1
ATOM 535 O O . VAL A 1 70 ? 27.015 -16.921 9.253 1.00 68.31 70 VAL A O 1
ATOM 539 N N . PHE A 1 71 ? 28.745 -16.987 10.687 1.00 69.02 71 PHE A N 1
ATOM 540 C CA . PHE A 1 71 ? 29.766 -17.438 9.759 1.00 69.02 71 PHE A CA 1
ATOM 541 C C . PHE A 1 71 ? 30.200 -18.858 10.105 1.00 69.02 71 PHE A C 1
ATOM 542 O O . PHE A 1 71 ? 30.035 -19.299 11.247 1.00 69.02 71 PHE A O 1
ATOM 550 N N . PRO A 1 72 ? 30.741 -19.616 9.141 1.00 71.70 72 PRO A N 1
ATOM 551 C CA . PRO A 1 72 ? 31.073 -21.025 9.409 1.00 71.70 72 PRO A CA 1
ATOM 552 C C . PRO A 1 72 ? 32.253 -21.253 10.343 1.00 71.70 72 PRO A C 1
ATOM 553 O O . PRO A 1 72 ? 32.506 -22.406 10.704 1.00 71.70 72 PRO A O 1
ATOM 557 N N . GLY A 1 73 ? 32.980 -20.222 10.760 1.00 74.28 73 GLY A N 1
ATOM 558 C CA . GLY A 1 73 ? 34.123 -20.435 11.624 1.00 74.28 73 GLY A CA 1
ATOM 559 C C . GLY A 1 73 ? 33.744 -20.594 13.081 1.00 74.28 73 GLY A C 1
ATOM 560 O O . GLY A 1 73 ? 32.821 -21.341 13.407 1.00 74.28 73 GLY A O 1
ATOM 561 N N . LYS A 1 74 ? 34.450 -19.909 13.971 1.00 77.19 74 LYS A N 1
ATOM 562 C CA . LYS A 1 74 ? 34.100 -19.887 15.382 1.00 77.19 74 LYS A CA 1
ATOM 563 C C . LYS A 1 74 ? 33.366 -18.598 15.706 1.00 77.19 74 LYS A C 1
ATOM 564 O O . LYS A 1 74 ? 33.561 -17.574 15.055 1.00 77.19 74 LYS A O 1
ATOM 570 N N . ASN A 1 75 ? 32.506 -18.660 16.712 1.00 74.48 75 ASN A N 1
ATOM 571 C CA . ASN A 1 75 ? 31.642 -17.539 17.066 1.00 74.48 75 ASN A CA 1
ATOM 572 C C . ASN A 1 75 ? 32.321 -16.713 18.144 1.00 74.48 75 ASN A C 1
ATOM 573 O O . ASN A 1 75 ? 32.238 -17.051 19.321 1.00 74.48 75 ASN A O 1
ATOM 578 N N . ALA A 1 76 ? 32.952 -15.610 17.737 1.00 73.27 76 ALA A N 1
ATOM 579 C CA . ALA A 1 76 ? 33.746 -14.810 18.661 1.00 73.27 76 ALA A CA 1
ATOM 580 C C . ALA A 1 76 ? 32.889 -14.050 19.659 1.00 73.27 76 ALA A C 1
ATOM 581 O O . ALA A 1 76 ? 33.351 -13.759 20.767 1.00 73.27 76 ALA A O 1
ATOM 583 N N . MET A 1 77 ? 31.653 -13.723 19.299 1.00 73.68 77 MET A N 1
ATOM 584 C CA . MET A 1 77 ? 30.722 -13.121 20.237 1.00 73.68 77 MET A CA 1
ATOM 585 C C . MET A 1 77 ? 30.132 -14.133 21.204 1.00 73.68 77 MET A C 1
ATOM 586 O O . MET A 1 77 ? 29.535 -13.731 22.206 1.00 73.68 77 MET A O 1
ATOM 591 N N . TYR A 1 78 ? 30.274 -15.426 20.925 1.00 71.60 78 TYR A N 1
ATOM 592 C CA . TYR A 1 78 ? 29.775 -16.438 21.845 1.00 71.60 78 TYR A CA 1
ATOM 593 C C . TYR A 1 78 ? 30.772 -16.748 22.950 1.00 71.60 78 TYR A C 1
ATOM 594 O O . TYR A 1 78 ? 30.373 -16.900 24.106 1.00 71.60 78 TYR A O 1
ATOM 603 N N . GLU A 1 79 ? 32.070 -16.841 22.638 1.00 74.86 79 GLU A N 1
ATOM 604 C CA . GLU A 1 79 ? 33.026 -17.140 23.701 1.00 74.86 79 GLU A CA 1
ATOM 605 C C . GLU A 1 79 ? 33.275 -15.963 24.630 1.00 74.86 79 GLU A C 1
ATOM 606 O O . GLU A 1 79 ? 33.947 -16.139 25.649 1.00 74.86 79 GLU A O 1
ATOM 612 N N . TRP A 1 80 ? 32.761 -14.780 24.309 1.00 69.56 80 TRP A N 1
ATOM 613 C CA . TRP A 1 80 ? 32.858 -13.633 25.195 1.00 69.56 80 TRP A CA 1
ATOM 614 C C . TRP A 1 80 ? 31.640 -13.492 26.095 1.00 69.56 80 TRP A C 1
ATOM 615 O O . TRP A 1 80 ? 31.744 -12.887 27.166 1.00 69.56 80 TRP A O 1
ATOM 626 N N . ILE A 1 81 ? 30.504 -14.071 25.710 1.00 67.95 81 ILE A N 1
ATOM 627 C CA . ILE A 1 81 ? 29.335 -14.120 26.581 1.00 67.95 81 ILE A CA 1
ATOM 628 C C . ILE A 1 81 ? 29.226 -15.460 27.307 1.00 67.95 81 ILE A C 1
ATOM 629 O O . ILE A 1 81 ? 28.472 -15.567 28.286 1.00 67.95 81 ILE A O 1
ATOM 634 N N . ASN A 1 82 ? 29.975 -16.477 26.886 1.00 70.66 82 ASN A N 1
ATOM 635 C CA . ASN A 1 82 ? 29.958 -17.743 27.605 1.00 70.66 82 ASN A CA 1
ATOM 636 C C . ASN A 1 82 ? 30.904 -17.741 28.795 1.00 70.66 82 ASN A C 1
ATOM 637 O O . ASN A 1 82 ? 30.738 -18.562 29.701 1.00 70.66 82 ASN A O 1
ATOM 642 N N . ALA A 1 83 ? 31.886 -16.848 28.813 1.00 69.94 83 ALA A N 1
ATOM 643 C CA . ALA A 1 83 ? 32.903 -16.824 29.861 1.00 69.94 83 ALA A CA 1
ATOM 644 C C . ALA A 1 83 ? 32.505 -15.871 30.987 1.00 69.94 83 ALA A C 1
ATOM 645 O O . ALA A 1 83 ? 33.222 -14.937 31.334 1.00 69.94 83 ALA A O 1
ATOM 647 N N . ILE A 1 84 ? 31.339 -16.129 31.572 1.00 69.17 84 ILE A N 1
ATOM 648 C CA . ILE A 1 84 ? 30.828 -15.362 32.701 1.00 69.17 84 ILE A CA 1
ATOM 649 C C . ILE A 1 84 ? 30.908 -16.247 33.935 1.00 69.17 84 ILE A C 1
ATOM 650 O O . ILE A 1 84 ? 30.447 -17.393 33.906 1.00 69.17 84 ILE A O 1
ATOM 655 N N . GLN A 1 85 ? 31.485 -15.725 35.015 1.00 72.62 85 GLN A N 1
ATOM 656 C CA . GLN A 1 85 ? 31.466 -16.419 36.302 1.00 72.62 85 GLN A CA 1
ATOM 657 C C . GLN A 1 85 ? 30.946 -15.451 37.361 1.00 72.62 85 GLN A C 1
ATOM 658 O O . GLN A 1 85 ? 31.728 -14.813 38.071 1.00 72.62 85 GLN A O 1
ATOM 664 N N . LEU A 1 86 ? 29.622 -15.323 37.408 1.00 72.02 86 LEU A N 1
ATOM 665 C CA . LEU A 1 86 ? 28.785 -14.773 38.473 1.00 72.02 86 LEU A CA 1
ATOM 666 C C . LEU A 1 86 ? 28.890 -13.266 38.697 1.00 72.02 86 LEU A C 1
ATOM 667 O O . LEU A 1 86 ? 27.912 -12.648 39.129 1.00 72.02 86 LEU A O 1
ATOM 672 N N . ASN A 1 87 ? 30.026 -12.650 38.375 1.00 70.86 87 ASN A N 1
ATOM 673 C CA . ASN A 1 87 ? 30.125 -11.226 38.088 1.00 70.86 87 ASN A CA 1
ATOM 674 C C . ASN A 1 87 ? 31.285 -10.912 37.160 1.00 70.86 87 ASN A C 1
ATOM 675 O O . ASN A 1 87 ? 31.539 -9.740 36.869 1.00 70.86 87 ASN A O 1
ATOM 680 N N . GLN A 1 88 ? 32.003 -11.931 36.708 1.00 69.44 88 GLN A N 1
ATOM 681 C CA . GLN A 1 88 ? 33.304 -11.752 36.086 1.00 69.44 88 GLN A CA 1
ATOM 682 C C . GLN A 1 88 ? 33.175 -11.824 34.575 1.00 69.44 88 GLN A C 1
ATOM 683 O O . GLN A 1 88 ? 32.600 -12.773 34.037 1.00 69.44 88 GLN A O 1
ATOM 689 N N . VAL A 1 89 ? 33.718 -10.816 33.899 1.00 68.47 89 VAL A N 1
ATOM 690 C CA . VAL A 1 89 ? 33.643 -10.707 32.452 1.00 68.47 89 VAL A CA 1
ATOM 691 C C . VAL A 1 89 ? 34.834 -9.882 31.987 1.00 68.47 89 VAL A C 1
ATOM 692 O O . VAL A 1 89 ? 35.244 -8.925 32.645 1.00 68.47 89 VAL A O 1
ATOM 696 N N . GLU A 1 90 ? 35.437 -10.303 30.880 1.00 72.18 90 GLU A N 1
ATOM 697 C CA . GLU A 1 90 ? 36.473 -9.507 30.232 1.00 72.18 90 GLU A CA 1
ATOM 698 C C . GLU A 1 90 ? 35.791 -8.310 29.593 1.00 72.18 90 GLU A C 1
ATOM 699 O O . GLU A 1 90 ? 35.193 -8.421 28.523 1.00 72.18 90 GLU A O 1
ATOM 705 N N . LYS A 1 91 ? 35.857 -7.163 30.257 1.00 67.05 91 LYS A N 1
ATOM 706 C CA . LYS A 1 91 ? 35.274 -5.951 29.709 1.00 67.05 91 LYS A CA 1
ATOM 707 C C . LYS A 1 91 ? 36.187 -5.368 28.643 1.00 67.05 91 LYS A C 1
ATOM 708 O O . LYS A 1 91 ? 37.404 -5.290 28.819 1.00 67.05 91 LYS A O 1
ATOM 714 N N . LYS A 1 92 ? 35.588 -4.957 27.531 1.00 68.81 92 LYS A N 1
ATOM 715 C CA . LYS A 1 92 ? 36.318 -4.472 26.375 1.00 68.81 92 LYS A CA 1
ATOM 716 C C . LYS A 1 92 ? 35.889 -3.050 26.059 1.00 68.81 92 LYS A C 1
ATOM 717 O O . LYS A 1 92 ? 34.803 -2.611 26.444 1.00 68.81 92 LYS A O 1
ATOM 723 N N . ASP A 1 93 ? 36.754 -2.334 25.351 1.00 72.62 93 ASP A N 1
ATOM 724 C CA . ASP A 1 93 ? 36.458 -0.989 24.879 1.00 72.62 93 ASP A CA 1
ATOM 725 C C . ASP A 1 93 ? 36.166 -1.006 23.383 1.00 72.62 93 ASP A C 1
ATOM 726 O O . ASP A 1 93 ? 36.938 -1.561 22.597 1.00 72.62 93 ASP A O 1
ATOM 731 N N . ILE A 1 94 ? 35.045 -0.400 22.998 1.00 70.15 94 ILE A N 1
ATOM 732 C CA . ILE A 1 94 ? 34.537 -0.458 21.633 1.00 70.15 94 ILE A CA 1
ATOM 733 C C . ILE A 1 94 ? 34.805 0.879 20.960 1.00 70.15 94 ILE A C 1
ATOM 734 O O . ILE A 1 94 ? 34.604 1.938 21.564 1.00 70.15 94 ILE A O 1
ATOM 739 N N . MET A 1 95 ? 35.256 0.838 19.710 1.00 70.31 95 MET A N 1
ATOM 740 C CA . MET A 1 95 ? 35.386 2.036 18.894 1.00 70.31 95 MET A CA 1
ATOM 741 C C . MET A 1 95 ? 34.613 1.832 17.604 1.00 70.31 95 MET A C 1
ATOM 742 O O . MET A 1 95 ? 34.869 0.873 16.875 1.00 70.31 95 MET A O 1
ATOM 747 N N . ILE A 1 96 ? 33.679 2.732 17.316 1.00 67.74 96 ILE A N 1
ATOM 748 C CA . ILE A 1 96 ? 32.912 2.698 16.078 1.00 67.74 96 ILE A CA 1
ATOM 749 C C . ILE A 1 96 ? 33.251 3.965 15.308 1.00 67.74 96 ILE A C 1
ATOM 750 O O . ILE A 1 96 ? 32.902 5.070 15.736 1.00 67.74 96 ILE A O 1
ATOM 755 N N . SER A 1 97 ? 33.924 3.807 14.174 1.00 68.54 97 SER A N 1
ATOM 756 C CA . SER A 1 97 ? 34.506 4.916 13.433 1.00 68.54 97 SER A CA 1
ATOM 757 C C . SER A 1 97 ? 33.816 5.061 12.086 1.00 68.54 97 SER A C 1
ATOM 758 O O . SER A 1 97 ? 33.816 4.119 11.293 1.00 68.54 97 SER A O 1
ATOM 761 N N . LEU A 1 98 ? 33.254 6.238 11.817 1.00 69.11 98 LEU A N 1
ATOM 762 C CA . LEU A 1 98 ? 32.829 6.558 10.458 1.00 69.11 98 LEU A CA 1
ATOM 763 C C . LEU A 1 98 ? 34.059 6.704 9.577 1.00 69.11 98 LEU A C 1
ATOM 764 O O . LEU A 1 98 ? 34.976 7.465 9.897 1.00 69.11 98 LEU A O 1
ATOM 769 N N . THR A 1 99 ? 34.079 5.975 8.471 1.00 73.46 99 THR A N 1
ATOM 770 C CA . THR A 1 99 ? 35.314 5.679 7.773 1.00 73.46 99 THR A CA 1
ATOM 771 C C . THR A 1 99 ? 35.200 6.152 6.326 1.00 73.46 99 THR A C 1
ATOM 772 O O . THR A 1 99 ? 34.104 6.358 5.801 1.00 73.46 99 THR A O 1
ATOM 776 N N . ASN A 1 100 ? 36.357 6.350 5.699 1.00 80.33 100 ASN A N 1
ATOM 777 C CA . ASN A 1 100 ? 36.495 6.559 4.267 1.00 80.33 100 ASN A CA 1
ATOM 778 C C . ASN A 1 100 ? 36.031 5.308 3.507 1.00 80.33 100 ASN A C 1
ATOM 779 O O . ASN A 1 100 ? 35.839 4.233 4.085 1.00 80.33 100 ASN A O 1
ATOM 784 N N . GLU A 1 101 ? 35.854 5.455 2.190 1.00 80.89 101 GLU A N 1
ATOM 785 C CA . GLU A 1 101 ? 35.429 4.331 1.358 1.00 80.89 101 GLU A CA 1
ATOM 786 C C . GLU A 1 101 ? 36.477 3.225 1.325 1.00 80.89 101 GLU A C 1
ATOM 787 O O . GLU A 1 101 ? 36.151 2.044 1.481 1.00 80.89 101 GLU A O 1
ATOM 793 N N . ALA A 1 102 ? 37.746 3.589 1.139 1.00 83.89 102 ALA A N 1
ATOM 794 C CA . ALA A 1 102 ? 38.802 2.587 1.130 1.00 83.89 102 ALA A CA 1
ATOM 795 C C . ALA A 1 102 ? 39.111 2.057 2.521 1.00 83.89 102 ALA A C 1
ATOM 796 O O . ALA A 1 102 ? 39.590 0.927 2.646 1.00 83.89 102 ALA A O 1
ATOM 798 N N . GLY A 1 103 ? 38.840 2.835 3.560 1.00 82.60 103 GLY A N 1
ATOM 799 C CA . GLY A 1 103 ? 39.175 2.457 4.913 1.00 82.60 103 GLY A CA 1
ATOM 800 C C . GLY A 1 103 ? 40.437 3.077 5.461 1.00 82.60 103 GLY A C 1
ATOM 801 O O . GLY A 1 103 ? 40.900 2.655 6.525 1.00 82.60 103 GLY A O 1
ATOM 802 N N . THR A 1 104 ? 41.003 4.070 4.780 1.00 82.32 104 THR A N 1
ATOM 803 C CA . THR A 1 104 ? 42.286 4.647 5.148 1.00 82.32 104 THR A CA 1
ATOM 804 C C . THR A 1 104 ? 42.155 5.988 5.853 1.00 82.32 104 THR A C 1
ATOM 805 O O . THR A 1 104 ? 43.168 6.650 6.090 1.00 82.32 104 THR A O 1
ATOM 809 N N . GLU A 1 105 ? 40.935 6.415 6.170 1.00 81.49 105 GLU A N 1
ATOM 810 C CA . GLU A 1 105 ? 40.699 7.642 6.922 1.00 81.49 105 GLU A CA 1
ATOM 811 C C . GLU A 1 105 ? 39.553 7.404 7.888 1.00 81.49 105 GLU A C 1
ATOM 812 O O . GLU A 1 105 ? 38.533 6.826 7.507 1.00 81.49 105 GLU A O 1
ATOM 818 N N . VAL A 1 106 ? 39.725 7.839 9.128 1.00 75.08 106 VAL A N 1
ATOM 819 C CA . VAL A 1 106 ? 38.656 7.872 10.118 1.00 75.08 106 VAL A CA 1
ATOM 820 C C . VAL A 1 106 ? 38.119 9.290 10.178 1.00 75.08 106 VAL A C 1
ATOM 821 O O . VAL A 1 106 ? 38.884 10.242 10.366 1.00 75.08 106 VAL A O 1
ATOM 825 N N . LEU A 1 107 ? 36.807 9.438 10.011 1.00 72.49 107 LEU A N 1
ATOM 826 C CA . LEU A 1 107 ? 36.206 10.763 9.934 1.00 72.49 107 LEU A CA 1
ATOM 827 C C . LEU A 1 107 ? 35.740 11.244 11.306 1.00 72.49 107 LEU A C 1
ATOM 828 O O . LEU A 1 107 ? 36.223 12.258 11.814 1.00 72.49 107 LEU A O 1
ATOM 833 N N . VAL A 1 108 ? 34.793 10.525 11.906 1.00 69.82 108 VAL A N 1
ATOM 834 C CA . VAL A 1 108 ? 34.302 10.771 13.259 1.00 69.82 108 VAL A CA 1
ATOM 835 C C . VAL A 1 108 ? 34.135 9.410 13.914 1.00 69.82 108 VAL A C 1
ATOM 836 O O . VAL A 1 108 ? 33.516 8.517 13.332 1.00 69.82 108 VAL A O 1
ATOM 840 N N . SER A 1 109 ? 34.688 9.237 15.111 1.00 67.58 109 SER A N 1
ATOM 841 C CA . SER A 1 109 ? 34.566 7.963 15.798 1.00 67.58 109 SER A CA 1
ATOM 842 C C . SER A 1 109 ? 33.899 8.138 17.153 1.00 67.58 109 SER A C 1
ATOM 843 O O . SER A 1 109 ? 33.930 9.209 17.758 1.00 67.58 109 SER A O 1
ATOM 846 N N . TRP A 1 110 ? 33.284 7.051 17.612 1.00 66.40 110 TRP A N 1
ATOM 847 C CA . TRP A 1 110 ? 32.598 6.971 18.896 1.00 66.40 110 TRP A CA 1
ATOM 848 C C . TRP A 1 110 ? 33.327 5.966 19.771 1.00 66.40 110 TRP A C 1
ATOM 849 O O . TRP A 1 110 ? 33.496 4.810 19.378 1.00 66.40 110 TRP A O 1
ATOM 860 N N . ASN A 1 111 ? 33.752 6.402 20.950 1.00 67.23 111 ASN A N 1
ATOM 861 C CA . ASN A 1 111 ? 34.486 5.552 21.873 1.00 67.23 111 ASN A CA 1
ATOM 862 C C . ASN A 1 111 ? 33.573 5.071 22.989 1.00 67.23 111 ASN A C 1
ATOM 863 O O . ASN A 1 111 ? 32.738 5.823 23.493 1.00 67.23 111 ASN A O 1
ATOM 868 N N . VAL A 1 112 ? 33.741 3.807 23.368 1.00 67.87 112 VAL A N 1
ATOM 869 C CA . VAL A 1 112 ? 32.953 3.157 24.407 1.00 67.87 112 VAL A CA 1
ATOM 870 C C . VAL A 1 112 ? 33.929 2.562 25.412 1.00 67.87 112 VAL A C 1
ATOM 871 O O . VAL A 1 112 ? 34.876 1.877 25.020 1.00 67.87 112 VAL A O 1
ATOM 875 N N . SER A 1 113 ? 33.718 2.834 26.700 1.00 69.22 113 SER A N 1
ATOM 876 C CA . SER A 1 113 ? 34.793 2.646 27.670 1.00 69.22 113 SER A CA 1
ATOM 877 C C . SER A 1 113 ? 34.907 1.206 28.166 1.00 69.22 113 SER A C 1
ATOM 878 O O . SER A 1 113 ? 35.934 0.553 27.962 1.00 69.22 113 SER A O 1
ATOM 881 N N . ASN A 1 114 ? 33.880 0.694 28.842 1.00 68.31 114 ASN A N 1
ATOM 882 C CA . ASN A 1 114 ? 33.941 -0.653 29.423 1.00 68.31 114 ASN A CA 1
ATOM 883 C C . ASN A 1 114 ? 32.655 -1.384 29.064 1.00 68.31 114 ASN A C 1
ATOM 884 O O . ASN A 1 114 ? 31.675 -1.334 29.809 1.00 68.31 114 ASN A O 1
ATOM 889 N N . ALA A 1 115 ? 32.671 -2.081 27.938 1.00 66.09 115 ALA A N 1
ATOM 890 C CA . ALA A 1 115 ? 31.501 -2.795 27.459 1.00 66.09 115 ALA A CA 1
ATOM 891 C C . ALA A 1 115 ? 31.621 -4.277 27.778 1.00 66.09 115 ALA A C 1
ATOM 892 O O . ALA A 1 115 ? 32.703 -4.856 27.686 1.00 66.09 115 ALA A O 1
ATOM 894 N N . PHE A 1 116 ? 30.501 -4.882 28.161 1.00 64.32 116 PHE A N 1
ATOM 895 C CA . PHE A 1 116 ? 30.431 -6.312 28.407 1.00 64.32 116 PHE A CA 1
ATOM 896 C C . PHE A 1 116 ? 29.066 -6.793 27.942 1.00 64.32 116 PHE A C 1
ATOM 897 O O . PHE A 1 116 ? 28.098 -6.028 27.998 1.00 64.32 116 PHE A O 1
ATOM 905 N N . PRO A 1 117 ? 28.954 -8.031 27.463 1.00 65.27 117 PRO A N 1
ATOM 906 C CA . PRO A 1 117 ? 27.679 -8.480 26.897 1.00 65.27 117 PRO A CA 1
ATOM 907 C C . PRO A 1 117 ? 26.654 -8.821 27.961 1.00 65.27 117 PRO A C 1
ATOM 908 O O . PRO A 1 117 ? 26.969 -9.393 29.006 1.00 65.27 117 PRO A O 1
ATOM 912 N N . THR A 1 118 ? 25.407 -8.457 27.682 1.00 65.54 118 THR A N 1
ATOM 913 C CA . THR A 1 118 ? 24.288 -8.846 28.518 1.00 65.54 118 THR A CA 1
ATOM 914 C C . THR A 1 118 ? 23.296 -9.754 27.813 1.00 65.54 118 THR A C 1
ATOM 915 O O . THR A 1 118 ? 22.510 -10.418 28.492 1.00 65.54 118 THR A O 1
ATOM 919 N N . SER A 1 119 ? 23.312 -9.814 26.484 1.00 66.26 119 SER A N 1
ATOM 920 C CA . SER A 1 119 ? 22.409 -10.696 25.762 1.00 66.26 119 SER A CA 1
ATOM 921 C C . SER A 1 119 ? 23.024 -11.056 24.420 1.00 66.26 119 SER A C 1
ATOM 922 O O . SER A 1 119 ? 23.867 -10.333 23.892 1.00 66.26 119 SER A O 1
ATOM 925 N N . LEU A 1 120 ? 22.588 -12.190 23.880 1.00 66.61 120 LEU A N 1
ATOM 926 C CA . LEU A 1 120 ? 23.004 -12.637 22.551 1.00 66.61 120 LEU A CA 1
ATOM 927 C C . LEU A 1 120 ? 21.840 -13.408 21.951 1.00 66.61 120 LEU A C 1
ATOM 928 O O . LEU A 1 120 ? 21.604 -14.556 22.329 1.00 66.61 120 LEU A O 1
ATOM 933 N N . THR A 1 121 ? 21.118 -12.789 21.026 1.00 69.12 121 THR A N 1
ATOM 934 C CA . THR A 1 121 ? 19.919 -13.399 20.472 1.00 69.12 121 THR A CA 1
ATOM 935 C C . THR A 1 121 ? 20.270 -14.156 19.200 1.00 69.12 121 THR A C 1
ATOM 936 O O . THR A 1 121 ? 20.797 -13.574 18.249 1.00 69.12 121 THR A O 1
ATOM 940 N N . SER A 1 122 ? 19.980 -15.452 19.194 1.00 72.63 122 SER A N 1
ATOM 941 C CA . SER A 1 122 ? 20.156 -16.274 18.013 1.00 72.63 122 SER A CA 1
ATOM 942 C C . SER A 1 122 ? 19.112 -15.901 16.961 1.00 72.63 122 SER A C 1
ATOM 943 O O . SER A 1 122 ? 18.063 -15.347 17.298 1.00 72.63 122 SER A O 1
ATOM 946 N N . PRO A 1 123 ? 19.376 -16.171 15.680 1.00 73.96 123 PRO A N 1
ATOM 947 C CA . PRO A 1 123 ? 18.386 -15.853 14.648 1.00 73.96 123 PRO A CA 1
ATOM 948 C C . PRO A 1 123 ? 17.158 -16.746 14.726 1.00 73.96 123 PRO A C 1
ATOM 949 O O . PRO A 1 123 ? 17.193 -17.866 15.236 1.00 73.96 123 PRO A O 1
ATOM 953 N N . SER A 1 124 ? 16.056 -16.223 14.202 1.00 76.68 124 SER A N 1
ATOM 954 C CA . SER A 1 124 ? 14.817 -16.979 14.120 1.00 76.68 124 SER A CA 1
ATOM 955 C C . SER A 1 124 ? 14.841 -17.826 12.855 1.00 76.68 124 SER A C 1
ATOM 956 O O . SER A 1 124 ? 14.886 -17.290 11.746 1.00 76.68 124 SER A O 1
ATOM 959 N N . PHE A 1 125 ? 14.814 -19.141 13.020 1.00 74.03 125 PHE A N 1
ATOM 960 C CA . PHE A 1 125 ? 14.868 -20.064 11.898 1.00 74.03 125 PHE A CA 1
ATOM 961 C C . PHE A 1 125 ? 13.479 -20.171 11.287 1.00 74.03 125 PHE A C 1
ATOM 962 O O . PHE A 1 125 ? 12.495 -20.370 12.004 1.00 74.03 125 PHE A O 1
ATOM 970 N N . ASP A 1 126 ? 13.396 -20.033 9.968 1.00 75.20 126 ASP A N 1
ATOM 971 C CA . ASP A 1 126 ? 12.119 -20.124 9.277 1.00 75.20 126 ASP A CA 1
ATOM 972 C C . ASP A 1 126 ? 12.360 -20.716 7.899 1.00 75.20 126 ASP A C 1
ATOM 973 O O . ASP A 1 126 ? 13.228 -20.242 7.163 1.00 75.20 126 ASP A O 1
ATOM 978 N N . ALA A 1 127 ? 11.585 -21.738 7.552 1.00 72.71 127 ALA A N 1
ATOM 979 C CA . ALA A 1 127 ? 11.782 -22.444 6.296 1.00 72.71 127 ALA A CA 1
ATOM 980 C C . ALA A 1 127 ? 11.251 -21.688 5.090 1.00 72.71 127 ALA A C 1
ATOM 981 O O . ALA A 1 127 ? 11.578 -22.061 3.961 1.00 72.71 127 ALA A O 1
ATOM 983 N N . THR A 1 128 ? 10.451 -20.650 5.293 1.00 73.91 128 THR A N 1
ATOM 984 C CA . THR A 1 128 ? 9.852 -19.888 4.209 1.00 73.91 128 THR A CA 1
ATOM 985 C C . THR A 1 128 ? 10.474 -18.504 4.107 1.00 73.91 128 THR A C 1
ATOM 986 O O . THR A 1 128 ? 9.836 -17.548 3.664 1.00 73.91 128 THR A O 1
ATOM 990 N N . SER A 1 129 ? 11.734 -18.380 4.511 1.00 74.77 129 SER A N 1
ATOM 991 C CA . SER A 1 129 ? 12.408 -17.094 4.553 1.00 74.77 129 SER A CA 1
ATOM 992 C C . SER A 1 129 ? 13.661 -17.140 3.698 1.00 74.77 129 SER A C 1
ATOM 993 O O . SER A 1 129 ? 14.228 -18.203 3.445 1.00 74.77 129 SER A O 1
ATOM 996 N N . ASN A 1 130 ? 14.088 -15.961 3.258 1.00 75.15 130 ASN A N 1
ATOM 997 C CA . ASN A 1 130 ? 15.327 -15.794 2.510 1.00 75.15 130 ASN A CA 1
ATOM 998 C C . ASN A 1 130 ? 16.155 -14.709 3.201 1.00 75.15 130 ASN A C 1
ATOM 999 O O . ASN A 1 130 ? 16.150 -13.550 2.791 1.00 75.15 130 ASN A O 1
ATOM 1004 N N . GLU A 1 131 ? 16.886 -15.098 4.246 1.00 77.23 131 GLU A N 1
ATOM 1005 C CA . GLU A 1 131 ? 17.622 -14.157 5.080 1.00 77.23 131 GLU A CA 1
ATOM 1006 C C . GLU A 1 131 ? 18.903 -14.803 5.582 1.00 77.23 131 GLU A C 1
ATOM 1007 O O . GLU A 1 131 ? 19.081 -16.017 5.504 1.00 77.23 131 GLU A O 1
ATOM 1013 N N . ILE A 1 132 ? 19.788 -13.966 6.105 1.00 71.24 132 ILE A N 1
ATOM 1014 C CA . ILE A 1 132 ? 21.013 -14.403 6.757 1.00 71.24 132 ILE A CA 1
ATOM 1015 C C . ILE A 1 132 ? 20.753 -14.599 8.245 1.00 71.24 132 ILE A C 1
ATOM 1016 O O . ILE A 1 132 ? 20.011 -13.843 8.875 1.00 71.24 132 ILE A O 1
ATOM 1021 N N . ALA A 1 133 ? 21.328 -15.665 8.801 1.00 69.85 133 ALA A N 1
ATOM 1022 C CA . ALA A 1 133 ? 21.385 -15.870 10.242 1.00 69.85 133 ALA A CA 1
ATOM 1023 C C . ALA A 1 133 ? 22.162 -14.720 10.866 1.00 69.85 133 ALA A C 1
ATOM 1024 O O . ALA A 1 133 ? 23.378 -14.618 10.688 1.00 69.85 133 ALA A O 1
ATOM 1026 N N . VAL A 1 134 ? 21.463 -13.855 11.594 1.00 68.80 134 VAL A N 1
ATOM 1027 C CA . VAL A 1 134 ? 22.041 -12.646 12.167 1.00 68.80 134 VAL A CA 1
ATOM 1028 C C . VAL A 1 134 ? 21.913 -12.710 13.679 1.00 68.80 134 VAL A C 1
ATOM 1029 O O . VAL A 1 134 ? 20.799 -12.696 14.215 1.00 68.80 134 VAL A O 1
ATOM 1033 N N . GLN A 1 135 ? 23.049 -12.776 14.361 1.00 70.18 135 GLN A N 1
ATOM 1034 C CA . GLN A 1 135 ? 23.086 -12.621 15.803 1.00 70.18 135 GLN A CA 1
ATOM 1035 C C . GLN A 1 135 ? 23.035 -11.147 16.169 1.00 70.18 135 GLN A C 1
ATOM 1036 O O . GLN A 1 135 ? 23.476 -10.287 15.409 1.00 70.18 135 GLN A O 1
ATOM 1042 N N . GLN A 1 136 ? 22.503 -10.863 17.351 1.00 69.62 136 GLN A N 1
ATOM 1043 C CA . GLN A 1 136 ? 22.298 -9.496 17.816 1.00 69.62 136 GLN A CA 1
ATOM 1044 C C . GLN A 1 136 ? 22.677 -9.429 19.289 1.00 69.62 136 GLN A C 1
ATOM 1045 O O . GLN A 1 136 ? 21.960 -9.958 20.142 1.00 69.62 136 GLN A O 1
ATOM 1051 N N . ILE A 1 137 ? 23.805 -8.788 19.580 1.00 66.68 137 ILE A N 1
ATOM 1052 C CA . ILE A 1 137 ? 24.370 -8.721 20.922 1.00 66.68 137 ILE A CA 1
ATOM 1053 C C . ILE A 1 137 ? 24.117 -7.335 21.501 1.00 66.68 137 ILE A C 1
ATOM 1054 O O . ILE A 1 137 ? 24.197 -6.326 20.790 1.00 66.68 137 ILE A O 1
ATOM 1059 N N . THR A 1 138 ? 23.745 -7.286 22.777 1.00 65.89 138 THR A N 1
ATOM 1060 C CA . THR A 1 138 ? 23.596 -6.028 23.487 1.00 65.89 138 THR A CA 1
ATOM 1061 C C . THR A 1 138 ? 24.686 -5.911 24.540 1.00 65.89 138 THR A C 1
ATOM 1062 O O . THR A 1 138 ? 25.077 -6.897 25.166 1.00 65.89 138 THR A O 1
ATOM 1066 N N . LEU A 1 139 ? 25.161 -4.690 24.730 1.00 65.87 139 LEU A N 1
ATOM 1067 C CA . LEU A 1 139 ? 26.303 -4.419 25.581 1.00 65.87 139 LEU A CA 1
ATOM 1068 C C . LEU A 1 139 ? 25.913 -3.396 26.632 1.00 65.87 139 LEU A C 1
ATOM 1069 O O . LEU A 1 139 ? 25.094 -2.509 26.385 1.00 65.87 139 LEU A O 1
ATOM 1074 N N . MET A 1 140 ? 26.502 -3.533 27.812 1.00 69.18 140 MET A N 1
ATOM 1075 C CA . MET A 1 140 ? 26.352 -2.568 28.889 1.00 69.18 140 MET A CA 1
ATOM 1076 C C . MET A 1 140 ? 27.670 -1.835 29.066 1.00 69.18 140 MET A C 1
ATOM 1077 O O . MET A 1 140 ? 28.712 -2.465 29.259 1.00 69.18 140 MET A O 1
ATOM 1082 N N . ALA A 1 141 ? 27.626 -0.511 28.996 1.00 69.22 141 ALA A N 1
ATOM 1083 C CA . ALA A 1 141 ? 28.837 0.286 29.122 1.00 69.22 141 ALA A CA 1
ATOM 1084 C C . ALA A 1 141 ? 28.669 1.340 30.199 1.00 69.22 141 ALA A C 1
ATOM 1085 O O . ALA A 1 141 ? 27.680 1.323 30.934 1.00 69.22 141 ALA A O 1
ATOM 1087 N N . ASP A 1 142 ? 29.617 2.267 30.299 1.00 71.59 142 ASP A N 1
ATOM 1088 C CA . ASP A 1 142 ? 29.538 3.289 31.333 1.00 71.59 142 ASP A CA 1
ATOM 1089 C C . ASP A 1 142 ? 29.636 4.710 30.791 1.00 71.59 142 ASP A C 1
ATOM 1090 O O . ASP A 1 142 ? 29.063 5.632 31.381 1.00 71.59 142 ASP A O 1
ATOM 1095 N N . ARG A 1 143 ? 30.341 4.910 29.680 1.00 69.80 143 ARG A N 1
ATOM 1096 C CA . ARG A 1 143 ? 30.325 6.213 29.032 1.00 69.80 143 ARG A CA 1
ATOM 1097 C C . ARG A 1 143 ? 30.550 6.046 27.538 1.00 69.80 143 ARG A C 1
ATOM 1098 O O . ARG A 1 143 ? 31.081 5.037 27.076 1.00 69.80 143 ARG A O 1
ATOM 1106 N N . VAL A 1 144 ? 30.115 7.059 26.790 1.00 68.08 144 VAL A N 1
ATOM 1107 C CA . VAL A 1 144 ? 30.308 7.151 25.347 1.00 68.08 144 VAL A CA 1
ATOM 1108 C C . VAL A 1 144 ? 30.892 8.523 25.052 1.00 68.08 144 VAL A C 1
ATOM 1109 O O . VAL A 1 144 ? 30.282 9.543 25.389 1.00 68.08 144 VAL A O 1
ATOM 1113 N N . THR A 1 145 ? 32.070 8.554 24.439 1.00 66.99 145 THR A N 1
ATOM 1114 C CA . THR A 1 145 ? 32.702 9.802 24.044 1.00 66.99 145 THR A CA 1
ATOM 1115 C C . THR A 1 145 ? 32.878 9.837 22.533 1.00 66.99 145 THR A C 1
ATOM 1116 O O . THR A 1 145 ? 32.884 8.805 21.862 1.00 66.99 145 THR A O 1
ATOM 1120 N N . ILE A 1 146 ? 33.014 11.048 22.002 1.00 66.42 146 ILE A N 1
ATOM 1121 C CA . ILE A 1 146 ? 33.133 11.287 20.569 1.00 66.42 146 ILE A CA 1
ATOM 1122 C C . ILE A 1 146 ? 34.419 12.059 20.329 1.00 66.42 146 ILE A C 1
ATOM 1123 O O . ILE A 1 146 ? 34.563 13.189 20.812 1.00 66.42 146 ILE A O 1
ATOM 1128 N N . GLN A 1 147 ? 35.351 11.468 19.590 1.00 68.98 147 GLN A N 1
ATOM 1129 C CA . GLN A 1 147 ? 36.495 12.216 19.094 1.00 68.98 147 GLN A CA 1
ATOM 1130 C C . GLN A 1 147 ? 36.340 12.430 17.596 1.00 68.98 147 GLN A C 1
ATOM 1131 O O . GLN A 1 147 ? 35.874 11.545 16.871 1.00 68.98 147 GLN A O 1
ATOM 1137 N N . THR A 1 148 ? 36.687 13.629 17.146 1.00 74.44 148 THR A N 1
ATOM 1138 C CA . THR A 1 148 ? 36.436 14.070 15.779 1.00 74.44 148 THR A CA 1
ATOM 1139 C C . THR A 1 148 ? 37.772 14.382 15.121 1.00 74.44 148 THR A C 1
ATOM 1140 O O . THR A 1 148 ? 38.355 15.442 15.366 1.00 74.44 148 THR A O 1
ATOM 1144 N N . ALA A 1 149 ? 38.242 13.465 14.285 1.00 77.31 149 ALA A N 1
ATOM 1145 C CA . ALA A 1 149 ? 39.407 13.709 13.449 1.00 77.31 149 ALA A CA 1
ATOM 1146 C C . ALA A 1 149 ? 39.339 12.829 12.211 1.00 77.31 149 ALA A C 1
ATOM 1147 O O . ALA A 1 149 ? 40.355 12.562 11.575 1.00 77.31 149 ALA A O 1
ATOM 1149 N N . ALA B 1 2 ? 37.546 11.661 -49.349 1.00 91.37 2 ALA B N 1
ATOM 1150 C CA . ALA B 1 2 ? 38.389 10.554 -48.918 1.00 91.37 2 ALA B CA 1
ATOM 1151 C C . ALA B 1 2 ? 38.355 10.416 -47.405 1.00 91.37 2 ALA B C 1
ATOM 1152 O O . ALA B 1 2 ? 38.627 11.369 -46.682 1.00 91.37 2 ALA B O 1
ATOM 1154 N N . ILE B 1 3 ? 38.018 9.221 -46.929 1.00 91.61 3 ILE B N 1
ATOM 1155 C CA . ILE B 1 3 ? 37.893 8.978 -45.501 1.00 91.61 3 ILE B CA 1
ATOM 1156 C C . ILE B 1 3 ? 38.905 7.951 -44.992 1.00 91.61 3 ILE B C 1
ATOM 1157 O O . ILE B 1 3 ? 39.159 7.920 -43.777 1.00 91.61 3 ILE B O 1
ATOM 1162 N N . THR B 1 4 ? 39.545 7.172 -45.888 1.00 91.99 4 THR B N 1
ATOM 1163 C CA . THR B 1 4 ? 40.672 6.252 -45.647 1.00 91.99 4 THR B CA 1
ATOM 1164 C C . THR B 1 4 ? 40.518 5.362 -44.409 1.00 91.99 4 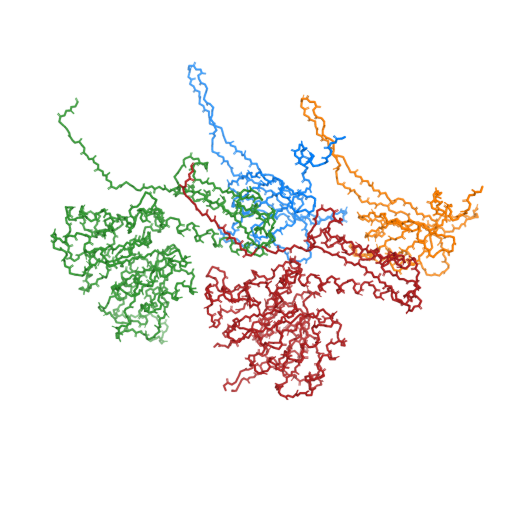THR B C 1
ATOM 1165 O O . THR B 1 4 ? 41.081 5.649 -43.349 1.00 91.99 4 THR B O 1
ATOM 1169 N N . ALA B 1 5 ? 39.735 4.284 -44.553 1.00 88.20 5 ALA B N 1
ATOM 1170 C CA . ALA B 1 5 ? 39.111 3.446 -43.521 1.00 88.20 5 ALA B CA 1
ATOM 1171 C C . ALA B 1 5 ? 39.909 3.115 -42.258 1.00 88.20 5 ALA B C 1
ATOM 1172 O O . ALA B 1 5 ? 39.318 2.692 -41.261 1.00 88.20 5 ALA B O 1
ATOM 1174 N N . ASP B 1 6 ? 41.237 3.254 -42.285 1.00 90.88 6 ASP B N 1
ATOM 1175 C CA . ASP B 1 6 ? 41.997 3.273 -41.037 1.00 90.88 6 ASP B CA 1
ATOM 1176 C C . ASP B 1 6 ? 41.611 4.448 -40.140 1.00 90.88 6 ASP B C 1
ATOM 1177 O O . ASP B 1 6 ? 41.809 4.380 -38.924 1.00 90.88 6 ASP B O 1
ATOM 1182 N N . ASP B 1 7 ? 41.074 5.533 -40.707 1.00 87.75 7 ASP B N 1
ATOM 1183 C CA . ASP B 1 7 ? 40.505 6.593 -39.884 1.00 87.75 7 ASP B CA 1
ATOM 1184 C C . ASP B 1 7 ? 39.107 6.267 -39.383 1.00 87.75 7 ASP B C 1
ATOM 1185 O O . ASP B 1 7 ? 38.681 6.840 -38.378 1.00 87.75 7 ASP B O 1
ATOM 1190 N N . ILE B 1 8 ? 38.381 5.380 -40.063 1.00 82.86 8 ILE B N 1
ATOM 1191 C CA . ILE B 1 8 ? 37.097 4.910 -39.554 1.00 82.86 8 ILE B CA 1
ATOM 1192 C C . ILE B 1 8 ? 37.301 4.082 -38.290 1.00 82.86 8 ILE B C 1
ATOM 1193 O O . ILE B 1 8 ? 36.512 4.159 -37.341 1.00 82.86 8 ILE B O 1
ATOM 1198 N N . ALA B 1 9 ? 38.413 3.350 -38.216 1.00 82.07 9 ALA B N 1
ATOM 1199 C CA . ALA B 1 9 ? 38.734 2.566 -37.032 1.00 82.07 9 ALA B CA 1
ATOM 1200 C C . ALA B 1 9 ? 39.222 3.409 -35.861 1.00 82.07 9 ALA B C 1
ATOM 1201 O O . ALA B 1 9 ? 39.508 2.850 -34.798 1.00 82.07 9 ALA B O 1
ATOM 1203 N N . VAL B 1 10 ? 39.333 4.724 -36.023 1.00 81.56 10 VAL B N 1
ATOM 1204 C CA . VAL B 1 10 ? 39.766 5.608 -34.954 1.00 81.56 10 VAL B CA 1
ATOM 1205 C C . VAL B 1 10 ? 38.634 6.505 -34.469 1.00 81.56 10 VAL B C 1
ATOM 1206 O O . VAL B 1 10 ? 38.422 6.638 -33.263 1.00 81.56 10 VAL B O 1
ATOM 1210 N N . GLN B 1 11 ? 37.868 7.103 -35.385 1.00 81.12 11 GLN B N 1
ATOM 1211 C CA . GLN B 1 11 ? 36.954 8.173 -35.009 1.00 81.12 11 GLN B CA 1
ATOM 1212 C C . GLN B 1 11 ? 35.498 7.930 -35.392 1.00 81.12 11 GLN B C 1
ATOM 1213 O O . GLN B 1 11 ? 34.662 8.804 -35.144 1.00 81.12 11 GLN B O 1
ATOM 1219 N N . TYR B 1 12 ? 35.159 6.788 -35.974 1.00 76.41 12 TYR B N 1
ATOM 1220 C CA . TYR B 1 12 ? 33.744 6.484 -36.133 1.00 76.41 12 TYR B CA 1
ATOM 1221 C C . TYR B 1 12 ? 33.256 5.616 -34.984 1.00 76.41 12 TYR B C 1
ATOM 1222 O O . TYR B 1 12 ? 34.034 4.869 -34.389 1.00 76.41 12 TYR B O 1
ATOM 1231 N N . PRO B 1 13 ? 31.968 5.684 -34.635 1.00 71.50 13 PRO B N 1
ATOM 1232 C CA . PRO B 1 13 ? 31.460 4.865 -33.530 1.00 71.50 13 PRO B CA 1
ATOM 1233 C C . PRO B 1 13 ? 31.386 3.390 -33.899 1.00 71.50 13 PRO B C 1
ATOM 1234 O O . PRO B 1 13 ? 31.630 2.977 -35.033 1.00 71.50 13 PRO B O 1
ATOM 1238 N N . ILE B 1 14 ? 31.019 2.591 -32.909 1.00 67.43 14 ILE B N 1
ATOM 1239 C CA . ILE B 1 14 ? 31.081 1.135 -32.983 1.00 67.43 14 ILE B CA 1
ATOM 1240 C C . ILE B 1 14 ? 29.657 0.599 -32.980 1.00 67.43 14 ILE B C 1
ATOM 1241 O O . ILE B 1 14 ? 28.846 1.040 -32.161 1.00 67.43 14 ILE B O 1
ATOM 1246 N N . PRO B 1 15 ? 29.305 -0.322 -33.871 1.00 65.78 15 PRO B N 1
ATOM 1247 C CA . PRO B 1 15 ? 27.980 -0.949 -33.814 1.00 65.78 15 PRO B CA 1
ATOM 1248 C C . PRO B 1 15 ? 27.926 -2.064 -32.775 1.00 65.78 15 PRO B C 1
ATOM 1249 O O . PRO B 1 15 ? 28.923 -2.416 -32.145 1.00 65.78 15 PRO B O 1
ATOM 1253 N N . THR B 1 16 ? 26.728 -2.629 -32.608 1.00 66.19 16 THR B N 1
ATOM 1254 C CA . THR B 1 16 ? 26.443 -3.564 -31.525 1.00 66.19 16 THR B CA 1
ATOM 1255 C C . THR B 1 16 ? 26.187 -4.990 -31.995 1.00 66.19 16 THR B C 1
ATOM 1256 O O . THR B 1 16 ? 25.712 -5.813 -31.214 1.00 66.19 16 THR B O 1
ATOM 1260 N N . TYR B 1 17 ? 26.479 -5.314 -33.249 1.00 64.29 17 TYR B N 1
ATOM 1261 C CA . TYR B 1 17 ? 26.171 -6.648 -33.740 1.00 64.29 17 TYR B CA 1
ATOM 1262 C C . TYR B 1 17 ? 27.358 -7.594 -33.693 1.00 64.29 17 TYR B C 1
ATOM 1263 O O . TYR B 1 17 ? 27.190 -8.784 -33.964 1.00 64.29 17 TYR B O 1
ATOM 1272 N N . ARG B 1 18 ? 28.546 -7.109 -33.350 1.00 67.53 18 ARG B N 1
ATOM 1273 C CA . ARG B 1 18 ? 29.751 -7.932 -33.347 1.00 67.53 18 ARG B CA 1
ATOM 1274 C C . ARG B 1 18 ? 30.337 -7.908 -31.943 1.00 67.53 18 ARG B C 1
ATOM 1275 O O . ARG B 1 18 ? 30.937 -6.911 -31.536 1.00 67.53 18 ARG B O 1
ATOM 1283 N N . PHE B 1 19 ? 30.172 -9.002 -31.208 1.00 65.90 19 PHE B N 1
ATOM 1284 C CA . PHE B 1 19 ? 30.629 -9.052 -29.830 1.00 65.90 19 PHE B CA 1
ATOM 1285 C C . PHE B 1 19 ? 30.981 -10.482 -29.448 1.00 65.90 19 PHE B C 1
ATOM 1286 O O . PHE B 1 19 ? 30.336 -11.435 -29.886 1.00 65.90 19 PHE B O 1
ATOM 1294 N N . ILE B 1 20 ? 32.017 -10.615 -28.625 1.00 69.23 20 ILE B N 1
ATOM 1295 C CA . ILE B 1 20 ? 32.464 -11.894 -28.090 1.00 69.23 20 ILE B CA 1
ATOM 1296 C C . ILE B 1 20 ? 32.190 -11.896 -26.595 1.00 69.23 20 ILE B C 1
ATOM 1297 O O . ILE B 1 20 ? 32.515 -10.939 -25.888 1.00 69.23 20 ILE B O 1
ATOM 1302 N N . VAL B 1 21 ? 31.587 -12.975 -26.108 1.00 71.98 21 VAL B N 1
ATOM 1303 C CA . VAL B 1 21 ? 31.270 -13.122 -24.693 1.00 71.98 21 VAL B CA 1
ATOM 1304 C C . VAL B 1 21 ? 32.205 -14.170 -24.113 1.00 71.98 21 VAL B C 1
ATOM 1305 O O . VAL B 1 21 ? 32.072 -15.363 -24.409 1.00 71.98 21 VAL B O 1
ATOM 1309 N N . THR B 1 22 ? 33.152 -13.731 -23.290 1.00 76.56 22 THR B N 1
ATOM 1310 C CA . THR B 1 22 ? 34.043 -14.636 -22.574 1.00 76.56 22 THR B CA 1
ATOM 1311 C C . THR B 1 22 ? 33.417 -14.932 -21.218 1.00 76.56 22 THR B C 1
ATOM 1312 O O . THR B 1 22 ? 33.255 -14.033 -20.388 1.00 76.56 22 THR B O 1
ATOM 1316 N N . LEU B 1 23 ? 33.066 -16.189 -20.998 1.00 79.42 23 LEU B N 1
ATOM 1317 C CA . LEU B 1 23 ? 32.253 -16.620 -19.867 1.00 79.42 23 LEU B CA 1
ATOM 1318 C C . LEU B 1 23 ? 33.110 -17.509 -18.972 1.00 79.42 23 LEU B C 1
ATOM 1319 O O . LEU B 1 23 ? 33.169 -18.724 -19.144 1.00 79.42 23 LEU B O 1
ATOM 1324 N N . GLY B 1 24 ? 33.786 -16.881 -18.017 1.00 80.97 24 GLY B N 1
ATOM 1325 C CA . GLY B 1 24 ? 34.735 -17.588 -17.186 1.00 80.97 24 GLY B CA 1
ATOM 1326 C C . GLY B 1 24 ? 36.065 -17.714 -17.890 1.00 80.97 24 GLY B C 1
ATOM 1327 O O . GLY B 1 24 ? 36.840 -16.759 -17.958 1.00 80.97 24 GLY B O 1
ATOM 1328 N N . ASP B 1 25 ? 36.334 -18.904 -18.424 1.00 87.55 25 ASP B N 1
ATOM 1329 C CA . ASP B 1 25 ? 37.522 -19.146 -19.228 1.00 87.55 25 ASP B CA 1
ATOM 1330 C C . ASP B 1 25 ? 37.182 -19.651 -20.624 1.00 87.55 25 ASP B C 1
ATOM 1331 O O . ASP B 1 25 ? 38.085 -20.066 -21.358 1.00 87.55 25 ASP B O 1
ATOM 1336 N N . GLU B 1 26 ? 35.910 -19.624 -21.010 1.00 86.19 26 GLU B N 1
ATOM 1337 C CA . GLU B 1 26 ? 35.467 -20.149 -22.287 1.00 86.19 26 GLU B CA 1
ATOM 1338 C C . GLU B 1 26 ? 34.709 -19.066 -23.034 1.00 86.19 26 GLU B C 1
ATOM 1339 O O . GLU B 1 26 ? 34.181 -18.128 -22.438 1.00 86.19 26 GLU B O 1
ATOM 1345 N N . GLN B 1 27 ? 34.665 -19.204 -24.355 1.00 80.82 27 GLN B N 1
ATOM 1346 C CA . GLN B 1 27 ? 33.827 -18.353 -25.182 1.00 80.82 27 GLN B CA 1
ATOM 1347 C C . GLN B 1 27 ? 32.540 -19.081 -25.529 1.00 80.82 27 GLN B C 1
ATOM 1348 O O . GLN B 1 27 ? 32.566 -20.196 -26.052 1.00 80.82 27 GLN B O 1
ATOM 1354 N N . VAL B 1 28 ? 31.414 -18.446 -25.227 1.00 75.68 28 VAL B N 1
ATOM 1355 C CA . VAL B 1 28 ? 30.107 -19.021 -25.518 1.00 75.68 28 VAL B CA 1
ATOM 1356 C C . VAL B 1 28 ? 29.376 -18.064 -26.450 1.00 75.68 28 VAL B C 1
ATOM 1357 O O . VAL B 1 28 ? 29.320 -16.860 -26.172 1.00 75.68 28 VAL B O 1
ATOM 1361 N N . PRO B 1 29 ? 28.835 -18.536 -27.574 1.00 73.06 29 PRO B N 1
ATOM 1362 C CA . PRO B 1 29 ? 28.153 -17.626 -28.505 1.00 73.06 29 PRO B CA 1
ATOM 1363 C C . PRO B 1 29 ? 26.764 -17.269 -28.001 1.00 73.06 29 PRO B C 1
ATOM 1364 O O . PRO B 1 29 ? 25.926 -18.146 -27.784 1.00 73.06 29 PRO B O 1
ATOM 1368 N N . PHE B 1 30 ? 26.515 -15.976 -27.830 1.00 68.18 30 PHE B N 1
ATOM 1369 C CA . PHE B 1 30 ? 25.218 -15.478 -27.407 1.00 68.18 30 PHE B CA 1
ATOM 1370 C C . PHE B 1 30 ? 24.600 -14.630 -28.506 1.00 68.18 30 PHE B C 1
ATOM 1371 O O . PHE B 1 30 ? 25.289 -14.127 -29.394 1.00 68.18 30 PHE B O 1
ATOM 1379 N N . THR B 1 31 ? 23.281 -14.478 -28.435 1.00 66.59 31 THR B N 1
ATOM 1380 C CA . THR B 1 31 ? 22.549 -13.646 -29.379 1.00 66.59 31 THR B CA 1
ATOM 1381 C C . THR B 1 31 ? 22.365 -12.227 -28.852 1.00 66.59 31 THR B C 1
ATOM 1382 O O . THR B 1 31 ? 22.612 -11.257 -29.573 1.00 66.59 31 THR B O 1
ATOM 1386 N N . SER B 1 32 ? 21.951 -12.088 -27.596 1.00 67.01 32 SER B N 1
ATOM 1387 C CA . SER B 1 32 ? 21.718 -10.790 -26.991 1.00 67.01 32 SER B CA 1
ATOM 1388 C C . SER B 1 32 ? 22.463 -10.690 -25.669 1.00 67.01 32 SER B C 1
ATOM 1389 O O . SER B 1 32 ? 22.848 -11.697 -25.072 1.00 67.01 32 SER B O 1
ATOM 1392 N N . ALA B 1 33 ? 22.645 -9.449 -25.218 1.00 69.23 33 ALA B N 1
ATOM 1393 C CA . ALA B 1 33 ? 23.340 -9.157 -23.965 1.00 69.23 33 ALA B CA 1
ATOM 1394 C C . ALA B 1 33 ? 22.958 -7.744 -23.557 1.00 69.23 33 ALA B C 1
ATOM 1395 O O . ALA B 1 33 ? 23.232 -6.798 -24.297 1.00 69.23 33 ALA B O 1
ATOM 1397 N N . SER B 1 34 ? 22.329 -7.591 -22.399 1.00 71.20 34 SER B N 1
ATOM 1398 C CA . SER B 1 34 ? 21.947 -6.272 -21.921 1.00 71.20 34 SER B CA 1
ATOM 1399 C C . SER B 1 34 ? 21.974 -6.234 -20.402 1.00 71.20 34 SER B C 1
ATOM 1400 O O . SER B 1 34 ? 22.034 -7.266 -19.734 1.00 71.20 34 SER B O 1
ATOM 1403 N N . GLY B 1 35 ? 21.935 -5.018 -19.867 1.00 73.09 35 GLY B N 1
ATOM 1404 C CA . GLY B 1 35 ? 21.831 -4.817 -18.438 1.00 73.09 35 GLY B CA 1
ATOM 1405 C C . GLY B 1 35 ? 23.135 -4.609 -17.706 1.00 73.09 35 GLY B C 1
ATOM 1406 O O . GLY B 1 35 ? 23.187 -4.846 -16.496 1.00 73.09 35 GLY B O 1
ATOM 1407 N N . LEU B 1 36 ? 24.184 -4.164 -18.388 1.00 74.30 36 LEU B N 1
ATOM 1408 C CA . LEU B 1 36 ? 25.493 -4.011 -17.760 1.00 74.30 36 LEU B CA 1
ATOM 1409 C C . LEU B 1 36 ? 25.671 -2.562 -17.310 1.00 74.30 36 LEU B C 1
ATOM 1410 O O . LEU B 1 36 ? 26.558 -1.836 -17.752 1.00 74.30 36 LEU B O 1
ATOM 1415 N N . ASP B 1 37 ? 24.804 -2.160 -16.389 1.00 77.06 37 ASP B N 1
ATOM 1416 C CA . ASP B 1 37 ? 24.678 -0.772 -15.981 1.00 77.06 37 ASP B CA 1
ATOM 1417 C C . ASP B 1 37 ? 25.541 -0.490 -14.757 1.00 77.06 37 ASP B C 1
ATOM 1418 O O . ASP B 1 37 ? 25.983 -1.396 -14.053 1.00 77.06 37 ASP B O 1
ATOM 1423 N N . ILE B 1 38 ? 25.777 0.795 -14.515 1.00 72.96 38 ILE B N 1
ATOM 1424 C CA . ILE B 1 38 ? 26.459 1.276 -13.318 1.00 72.96 38 ILE B CA 1
ATOM 1425 C C . ILE B 1 38 ? 25.518 2.272 -12.657 1.00 72.96 38 ILE B C 1
ATOM 1426 O O . ILE B 1 38 ? 25.396 3.409 -13.119 1.00 72.96 38 ILE B O 1
ATOM 1431 N N . ASN B 1 39 ? 24.846 1.849 -11.591 1.00 73.20 39 ASN B N 1
ATOM 1432 C CA . ASN B 1 39 ? 23.822 2.654 -10.943 1.00 73.20 39 ASN B CA 1
ATOM 1433 C C . ASN B 1 39 ? 24.221 2.958 -9.508 1.00 73.20 39 ASN B C 1
ATOM 1434 O O . ASN B 1 39 ? 24.681 2.074 -8.787 1.00 73.20 39 ASN B O 1
ATOM 1439 N N . PHE B 1 40 ? 24.026 4.208 -9.095 1.00 71.78 40 PHE B N 1
ATOM 1440 C CA . PHE B 1 40 ? 24.263 4.651 -7.731 1.00 71.78 40 PHE B CA 1
ATOM 1441 C C . PHE B 1 40 ? 22.951 5.059 -7.080 1.00 71.78 40 PHE B C 1
ATOM 1442 O O . PHE B 1 40 ? 21.947 5.303 -7.752 1.00 71.78 40 PHE B O 1
ATOM 1450 N N . ASP B 1 41 ? 22.970 5.129 -5.756 1.00 74.23 41 ASP B N 1
ATOM 1451 C CA . ASP B 1 41 ? 21.877 5.715 -5.002 1.00 74.23 41 ASP B CA 1
ATOM 1452 C C . ASP B 1 41 ? 22.179 7.180 -4.706 1.00 74.23 41 ASP B C 1
ATOM 1453 O O . ASP B 1 41 ? 23.225 7.715 -5.076 1.00 74.23 41 ASP B O 1
ATOM 1458 N N . THR B 1 42 ? 21.245 7.838 -4.027 1.00 72.56 42 THR B N 1
ATOM 1459 C CA . THR B 1 42 ? 21.332 9.269 -3.781 1.00 72.56 42 THR B CA 1
ATOM 1460 C C . THR B 1 42 ? 21.123 9.565 -2.305 1.00 72.56 42 THR B C 1
ATOM 1461 O O . THR B 1 42 ? 20.124 9.141 -1.718 1.00 72.56 42 THR B O 1
ATOM 1465 N N . ILE B 1 43 ? 22.068 10.289 -1.714 1.00 69.42 43 ILE B N 1
ATOM 1466 C CA . ILE B 1 43 ? 21.935 10.808 -0.362 1.00 69.42 43 ILE B CA 1
ATOM 1467 C C . ILE B 1 43 ? 21.545 12.274 -0.474 1.00 69.42 43 ILE B C 1
ATOM 1468 O O . ILE B 1 43 ? 22.090 13.003 -1.311 1.00 69.42 43 ILE B O 1
ATOM 1473 N N . GLU B 1 44 ? 20.601 12.711 0.353 1.00 71.95 44 GLU B N 1
ATOM 1474 C CA . GLU B 1 44 ? 20.162 14.096 0.365 1.00 71.95 44 GLU B CA 1
ATOM 1475 C C . GLU B 1 44 ? 20.117 14.604 1.796 1.00 71.95 44 GLU B C 1
ATOM 1476 O O . GLU B 1 44 ? 19.853 13.849 2.733 1.00 71.95 44 GLU B O 1
ATOM 1482 N N . TYR B 1 45 ? 20.369 15.900 1.954 1.00 65.27 45 TYR B N 1
ATOM 1483 C CA . TYR B 1 45 ? 20.340 16.518 3.271 1.00 65.27 45 TYR B CA 1
ATOM 1484 C C . TYR B 1 45 ? 19.997 17.991 3.124 1.00 65.27 45 TYR B C 1
ATOM 1485 O O . TYR B 1 45 ? 20.676 18.720 2.401 1.00 65.27 45 TYR B O 1
ATOM 1494 N N . ARG B 1 46 ? 18.951 18.420 3.815 1.00 66.69 46 ARG B N 1
ATOM 1495 C CA . ARG B 1 46 ? 18.517 19.805 3.795 1.00 66.69 46 ARG B CA 1
ATOM 1496 C C . ARG B 1 46 ? 18.474 20.348 5.210 1.00 66.69 46 ARG B C 1
ATOM 1497 O O . ARG B 1 46 ? 18.054 19.650 6.136 1.00 66.69 46 ARG B O 1
ATOM 1505 N N . ASP B 1 47 ? 18.923 21.580 5.373 1.00 70.80 47 ASP B N 1
ATOM 1506 C CA . ASP B 1 47 ? 18.802 22.299 6.628 1.00 70.80 47 ASP B CA 1
ATOM 1507 C C . ASP B 1 47 ? 17.851 23.476 6.450 1.00 70.80 47 ASP B C 1
ATOM 1508 O O . ASP B 1 47 ? 17.343 23.739 5.359 1.00 70.80 47 ASP B O 1
ATOM 1513 N N . GLY B 1 48 ? 17.606 24.192 7.544 1.00 69.76 48 GLY B N 1
ATOM 1514 C CA . GLY B 1 48 ? 16.658 25.283 7.484 1.00 69.76 48 GLY B CA 1
ATOM 1515 C C . GLY B 1 48 ? 17.181 26.536 6.829 1.00 69.76 48 GLY B C 1
ATOM 1516 O O . GLY B 1 48 ? 16.389 27.421 6.497 1.00 69.76 48 GLY B O 1
ATOM 1517 N N . THR B 1 49 ? 18.492 26.645 6.647 1.00 70.23 49 THR B N 1
ATOM 1518 C CA . THR B 1 49 ? 19.062 27.848 6.061 1.00 70.23 49 THR B CA 1
ATOM 1519 C C . THR B 1 49 ? 19.001 27.851 4.542 1.00 70.23 49 THR B C 1
ATOM 1520 O O . THR B 1 49 ? 19.086 28.923 3.938 1.00 70.23 49 THR B O 1
ATOM 1524 N N . GLY B 1 50 ? 18.859 26.689 3.914 1.00 69.08 50 GLY B N 1
ATOM 1525 C CA . GLY B 1 50 ? 18.770 26.606 2.468 1.00 69.08 50 GLY B CA 1
ATOM 1526 C C . GLY B 1 50 ? 19.785 25.703 1.813 1.00 69.08 50 GLY B C 1
ATOM 1527 O O . GLY B 1 50 ? 19.692 25.481 0.599 1.00 69.08 50 GLY B O 1
ATOM 1528 N N . ASN B 1 51 ? 20.747 25.167 2.551 1.00 68.14 51 ASN B N 1
ATOM 1529 C CA . ASN B 1 51 ? 21.772 24.321 1.961 1.00 68.14 51 ASN B CA 1
ATOM 1530 C C . ASN B 1 51 ? 21.184 22.956 1.649 1.00 68.14 51 ASN B C 1
ATOM 1531 O O . ASN B 1 51 ? 20.775 22.228 2.558 1.00 68.14 51 ASN B O 1
ATOM 1536 N N . TRP B 1 52 ? 21.124 22.610 0.370 1.00 66.77 52 TRP B N 1
ATOM 1537 C CA . TRP B 1 52 ? 20.806 21.257 -0.049 1.00 66.77 52 TRP B CA 1
ATOM 1538 C C . TRP B 1 52 ? 22.131 20.557 -0.306 1.00 66.77 52 TRP B C 1
ATOM 1539 O O . TRP B 1 52 ? 22.985 21.089 -1.021 1.00 66.77 52 TRP B O 1
ATOM 1550 N N . PHE B 1 53 ? 22.305 19.365 0.252 1.00 64.68 53 PHE B N 1
ATOM 1551 C CA . PHE B 1 53 ? 23.524 18.595 0.047 1.00 64.68 53 PHE B CA 1
ATOM 1552 C C . PHE B 1 53 ? 23.177 17.321 -0.706 1.00 64.68 53 PHE B C 1
ATOM 1553 O O . PHE B 1 53 ? 22.485 16.451 -0.170 1.00 64.68 53 PHE B O 1
ATOM 1561 N N . LYS B 1 54 ? 23.669 17.205 -1.937 1.00 63.43 54 LYS B N 1
ATOM 1562 C CA . LYS B 1 54 ? 23.386 16.066 -2.798 1.00 63.43 54 LYS B CA 1
ATOM 1563 C C . LYS B 1 54 ? 24.660 15.261 -2.990 1.00 63.43 54 LYS B C 1
ATOM 1564 O O . LYS B 1 54 ? 25.707 15.819 -3.327 1.00 63.43 54 LYS B O 1
ATOM 1570 N N . MET B 1 55 ? 24.566 13.953 -2.781 1.00 67.49 55 MET B N 1
ATOM 1571 C CA . MET B 1 55 ? 25.713 13.067 -2.702 1.00 67.49 55 MET B CA 1
ATOM 1572 C C . MET B 1 55 ? 25.377 11.741 -3.359 1.00 67.49 55 MET B C 1
ATOM 1573 O O . MET B 1 55 ? 24.231 11.287 -3.290 1.00 67.49 55 MET B O 1
ATOM 1578 N N . PRO B 1 56 ? 26.348 11.098 -4.000 1.00 66.60 56 PRO B N 1
ATOM 1579 C CA . PRO B 1 56 ? 26.127 9.727 -4.461 1.00 66.60 56 PRO B CA 1
ATOM 1580 C C . PRO B 1 56 ? 26.113 8.759 -3.291 1.00 66.60 56 PRO B C 1
ATOM 1581 O O . PRO B 1 56 ? 26.927 8.848 -2.371 1.00 66.60 56 PRO B O 1
ATOM 1585 N N . GLY B 1 57 ? 25.170 7.831 -3.327 1.00 69.92 57 GLY B N 1
ATOM 1586 C CA . GLY B 1 57 ? 25.051 6.806 -2.311 1.00 69.92 57 GLY B CA 1
ATOM 1587 C C . GLY B 1 57 ? 26.005 5.663 -2.553 1.00 69.92 57 GLY B C 1
ATOM 1588 O O . GLY B 1 57 ? 27.145 5.851 -2.985 1.00 69.92 57 GLY B O 1
ATOM 1589 N N . GLN B 1 58 ? 25.544 4.455 -2.264 1.00 71.23 58 GLN B N 1
ATOM 1590 C CA . GLN B 1 58 ? 26.310 3.261 -2.574 1.00 71.23 58 GLN B CA 1
ATOM 1591 C C . GLN B 1 58 ? 25.719 2.570 -3.792 1.00 71.23 58 GLN B C 1
ATOM 1592 O O . GLN B 1 58 ? 24.498 2.500 -3.951 1.00 71.23 58 GLN B O 1
ATOM 1598 N N . ARG B 1 59 ? 26.597 2.089 -4.665 1.00 75.03 59 ARG B N 1
ATOM 1599 C CA . ARG B 1 59 ? 26.164 1.496 -5.917 1.00 75.03 59 ARG B CA 1
ATOM 1600 C C . ARG B 1 59 ? 25.572 0.116 -5.682 1.00 75.03 59 ARG B C 1
ATOM 1601 O O . ARG B 1 59 ? 26.059 -0.652 -4.850 1.00 75.03 59 ARG B O 1
ATOM 1609 N N . GLN B 1 60 ? 24.490 -0.180 -6.391 1.00 74.81 60 GLN B N 1
ATOM 1610 C CA . GLN B 1 60 ? 23.832 -1.459 -6.209 1.00 74.81 60 GLN B CA 1
ATOM 1611 C C . GLN B 1 60 ? 24.246 -2.445 -7.291 1.00 74.81 60 GLN B C 1
ATOM 1612 O O . GLN B 1 60 ? 24.993 -2.126 -8.217 1.00 74.81 60 GLN B O 1
ATOM 1618 N N . ALA B 1 61 ? 23.744 -3.663 -7.152 1.00 74.22 61 ALA B N 1
ATOM 1619 C CA . ALA B 1 61 ? 24.230 -4.777 -7.943 1.00 74.22 61 ALA B CA 1
ATOM 1620 C C . ALA B 1 61 ? 23.678 -4.717 -9.363 1.00 74.22 61 ALA B C 1
ATOM 1621 O O . ALA B 1 61 ? 22.516 -4.352 -9.563 1.00 74.22 61 ALA B O 1
ATOM 1623 N N . PRO B 1 62 ? 24.479 -5.071 -10.360 1.00 73.65 62 PRO B N 1
ATOM 1624 C CA . PRO B 1 62 ? 23.962 -5.170 -11.725 1.00 73.65 62 PRO B CA 1
ATOM 1625 C C . PRO B 1 62 ? 23.230 -6.482 -11.946 1.00 73.65 62 PRO B C 1
ATOM 1626 O O . PRO B 1 62 ? 23.528 -7.507 -11.332 1.00 73.65 62 PRO B O 1
ATOM 1630 N N . ASN B 1 63 ? 22.251 -6.435 -12.842 1.00 73.72 63 ASN B N 1
ATOM 1631 C CA . ASN B 1 63 ? 21.515 -7.623 -13.259 1.00 73.72 63 ASN B CA 1
ATOM 1632 C C . ASN B 1 63 ? 21.670 -7.765 -14.766 1.00 73.72 63 ASN B C 1
ATOM 1633 O O . ASN B 1 63 ? 21.046 -7.026 -15.534 1.00 73.72 63 ASN B O 1
ATOM 1638 N N . ILE B 1 64 ? 22.493 -8.721 -15.181 1.00 70.23 64 ILE B N 1
ATOM 1639 C CA . ILE B 1 64 ? 22.867 -8.915 -16.574 1.00 70.23 64 ILE B CA 1
ATOM 1640 C C . ILE B 1 64 ? 22.039 -10.068 -17.119 1.00 70.23 64 ILE B C 1
ATOM 1641 O O . ILE B 1 64 ? 21.962 -11.127 -16.491 1.00 70.23 64 ILE B O 1
ATOM 1646 N N . THR B 1 65 ? 21.409 -9.862 -18.273 1.00 70.00 65 THR B N 1
ATOM 1647 C CA . THR B 1 65 ? 20.637 -10.907 -18.931 1.00 70.00 65 THR B CA 1
ATOM 1648 C C . THR B 1 65 ? 21.270 -11.246 -20.276 1.00 70.00 65 THR B C 1
ATOM 1649 O O . THR B 1 65 ? 21.616 -10.351 -21.055 1.00 70.00 65 THR B O 1
ATOM 1653 N N . LEU B 1 66 ? 21.471 -12.537 -20.514 1.00 67.29 66 LEU B N 1
ATOM 1654 C CA . LEU B 1 66 ? 22.053 -13.064 -21.737 1.00 67.29 66 LEU B CA 1
ATOM 1655 C C . LEU B 1 66 ? 21.046 -14.009 -22.371 1.00 67.29 66 LEU B C 1
ATOM 1656 O O . LEU B 1 66 ? 20.212 -14.586 -21.670 1.00 67.29 66 LEU B O 1
ATOM 1661 N N . SER B 1 67 ? 21.115 -14.178 -23.688 1.00 68.40 67 SER B N 1
ATOM 1662 C CA . SER B 1 67 ? 20.228 -15.119 -24.357 1.00 68.40 67 SER B CA 1
ATOM 1663 C C . SER B 1 67 ? 20.938 -15.765 -25.533 1.00 68.40 67 SER B C 1
ATOM 1664 O O . SER B 1 67 ? 21.583 -15.077 -26.326 1.00 68.40 67 SER B O 1
ATOM 1667 N N . LYS B 1 68 ? 20.819 -17.086 -25.642 1.00 69.43 68 LYS B N 1
ATOM 1668 C CA . LYS B 1 68 ? 21.401 -17.833 -26.744 1.00 69.43 68 LYS B CA 1
ATOM 1669 C C . LYS B 1 68 ? 20.422 -18.917 -27.168 1.00 69.43 68 LYS B C 1
ATOM 1670 O O . LYS B 1 68 ? 19.425 -19.180 -26.493 1.00 69.43 68 LYS B O 1
ATOM 1676 N N . GLY B 1 69 ? 20.718 -19.557 -28.295 1.00 68.88 69 GLY B N 1
ATOM 1677 C CA . GLY B 1 69 ? 19.841 -20.571 -28.835 1.00 68.88 69 GLY B CA 1
ATOM 1678 C C . GLY B 1 69 ? 20.118 -21.949 -28.274 1.00 68.88 69 GLY B C 1
ATOM 1679 O O . GLY B 1 69 ? 21.155 -22.208 -27.673 1.00 68.88 69 GLY B O 1
ATOM 1680 N N . VAL B 1 70 ? 19.160 -22.844 -28.485 1.00 67.61 70 VAL B N 1
ATOM 1681 C CA . VAL B 1 70 ? 19.261 -24.219 -28.006 1.00 67.61 70 VAL B CA 1
ATOM 1682 C C . VAL B 1 70 ? 19.861 -25.074 -29.113 1.00 67.61 70 VAL B C 1
ATOM 1683 O O . VAL B 1 70 ? 19.325 -25.137 -30.223 1.00 67.61 70 VAL B O 1
ATOM 1687 N N . PHE B 1 71 ? 20.964 -25.731 -28.807 1.00 67.54 71 PHE B N 1
ATOM 1688 C CA . PHE B 1 71 ? 21.739 -26.556 -29.714 1.00 67.54 71 PHE B CA 1
ATOM 1689 C C . PHE B 1 71 ? 21.625 -28.023 -29.317 1.00 67.54 71 PHE B C 1
ATOM 1690 O O . PHE B 1 71 ? 21.359 -28.332 -28.152 1.00 67.54 71 PHE B O 1
ATOM 1698 N N . PRO B 1 72 ? 21.798 -28.961 -30.258 1.00 70.72 72 PRO B N 1
ATOM 1699 C CA . PRO B 1 72 ? 21.532 -30.374 -29.946 1.00 70.72 72 PRO B CA 1
ATOM 1700 C C . PRO B 1 72 ? 22.533 -31.028 -29.009 1.00 70.72 72 PRO B C 1
ATOM 1701 O O . PRO B 1 72 ? 22.278 -32.149 -28.554 1.00 70.72 72 PRO B O 1
ATOM 1705 N N . GLY B 1 73 ? 23.646 -30.386 -28.689 1.00 75.60 73 GLY B N 1
ATOM 1706 C CA . GLY B 1 73 ? 24.632 -31.024 -27.846 1.00 75.60 73 GLY B CA 1
ATOM 1707 C C . GLY B 1 73 ? 24.328 -30.930 -26.367 1.00 75.60 73 GLY B C 1
ATOM 1708 O O . GLY B 1 73 ? 23.224 -31.248 -25.919 1.00 75.60 73 GLY B O 1
ATOM 1709 N N . LYS B 1 74 ? 25.320 -30.494 -25.604 1.00 82.31 74 LYS B N 1
ATOM 1710 C CA . LYS B 1 74 ? 25.257 -30.376 -24.158 1.00 82.31 74 LYS B CA 1
ATOM 1711 C C . LYS B 1 74 ? 24.947 -28.937 -23.763 1.00 82.31 74 LYS B C 1
ATOM 1712 O O . LYS B 1 74 ? 25.504 -27.988 -24.318 1.00 82.31 74 LYS B O 1
ATOM 1718 N N . ASN B 1 75 ? 24.042 -28.784 -22.799 1.00 80.46 75 ASN B N 1
ATOM 1719 C CA . ASN B 1 75 ? 23.573 -27.469 -22.368 1.00 80.46 75 ASN B CA 1
ATOM 1720 C C . ASN B 1 75 ? 24.498 -26.969 -21.266 1.00 80.46 75 ASN B C 1
ATOM 1721 O O . ASN B 1 75 ? 24.430 -27.442 -20.131 1.00 80.46 75 ASN B O 1
ATOM 1726 N N . ALA B 1 76 ? 25.350 -26.000 -21.594 1.00 79.75 76 ALA B N 1
ATOM 1727 C CA . ALA B 1 76 ? 26.317 -25.511 -20.621 1.00 79.75 76 ALA B CA 1
ATOM 1728 C C . ALA B 1 76 ? 25.696 -24.559 -19.609 1.00 79.75 76 ALA B C 1
ATOM 1729 O O . ALA B 1 76 ? 26.247 -24.385 -18.518 1.00 79.75 76 ALA B O 1
ATOM 1731 N N . MET B 1 77 ? 24.574 -23.927 -19.943 1.00 79.20 77 MET B N 1
ATOM 1732 C CA . MET B 1 77 ? 23.933 -23.003 -19.021 1.00 79.20 77 MET B CA 1
ATOM 1733 C C . MET B 1 77 ? 23.002 -23.699 -18.045 1.00 79.20 77 MET B C 1
ATOM 1734 O O . MET B 1 77 ? 22.747 -23.157 -16.966 1.00 79.20 77 MET B O 1
ATOM 1739 N N . TYR B 1 78 ? 22.491 -24.875 -18.397 1.00 77.33 78 TYR B N 1
ATOM 1740 C CA . TYR B 1 78 ? 21.778 -25.686 -17.423 1.00 77.33 78 TYR B CA 1
ATOM 1741 C C . TYR B 1 78 ? 22.738 -26.311 -16.427 1.00 77.33 78 TYR B C 1
ATOM 1742 O O . TYR B 1 78 ? 22.417 -26.422 -15.243 1.00 77.33 78 TYR B O 1
ATOM 1751 N N . GLU B 1 79 ? 23.928 -26.701 -16.880 1.00 80.31 79 GLU B N 1
ATOM 1752 C CA . GLU B 1 79 ? 24.915 -27.319 -16.003 1.00 80.31 79 GLU B CA 1
ATOM 1753 C C . GLU B 1 79 ? 25.532 -26.350 -15.007 1.00 80.31 79 GLU B C 1
ATOM 1754 O O . GLU B 1 79 ? 26.218 -26.798 -14.083 1.00 80.31 79 GLU B O 1
ATOM 1760 N N . TRP B 1 80 ? 25.322 -25.049 -15.171 1.00 74.66 80 TRP B N 1
ATOM 1761 C CA . TRP B 1 80 ? 25.846 -24.061 -14.245 1.00 74.66 80 TRP B CA 1
ATOM 1762 C C . TRP B 1 80 ? 24.781 -23.524 -13.301 1.00 74.66 80 TRP B C 1
ATOM 1763 O O . TRP B 1 80 ? 25.118 -23.058 -12.209 1.00 74.66 80 TRP B O 1
ATOM 1774 N N . ILE B 1 81 ? 23.504 -23.615 -13.675 1.00 73.47 81 ILE B N 1
ATOM 1775 C CA . ILE B 1 81 ? 22.411 -23.277 -12.769 1.00 73.47 81 ILE B CA 1
ATOM 1776 C C . ILE B 1 81 ? 21.892 -24.510 -12.026 1.00 73.47 81 ILE B C 1
ATOM 1777 O O . ILE B 1 81 ? 21.168 -24.366 -11.028 1.00 73.47 81 ILE B O 1
ATOM 1782 N N . ASN B 1 82 ? 22.268 -25.715 -12.451 1.00 77.47 82 ASN B N 1
ATOM 1783 C CA . ASN B 1 82 ? 21.900 -26.897 -11.682 1.00 77.47 82 ASN B CA 1
ATOM 1784 C C . ASN B 1 82 ? 22.864 -27.154 -10.536 1.00 77.47 82 ASN B C 1
ATOM 1785 O O . ASN B 1 82 ? 22.532 -27.923 -9.631 1.00 77.47 82 ASN B O 1
ATOM 1790 N N . ALA B 1 83 ? 24.045 -26.545 -10.555 1.00 77.24 83 ALA B N 1
ATOM 1791 C CA . ALA B 1 83 ? 25.040 -26.766 -9.509 1.00 77.24 83 ALA B CA 1
ATOM 1792 C C . ALA B 1 83 ? 24.919 -25.714 -8.404 1.00 77.24 83 ALA B C 1
ATOM 1793 O O . ALA B 1 83 ? 25.886 -25.072 -8.007 1.00 77.24 83 ALA B O 1
ATOM 1795 N N . ILE B 1 84 ? 23.700 -25.555 -7.897 1.00 75.38 84 ILE B N 1
ATOM 1796 C CA . ILE B 1 84 ? 23.417 -24.687 -6.763 1.00 75.38 84 ILE B CA 1
ATOM 1797 C C . ILE B 1 84 ? 23.145 -25.578 -5.565 1.00 75.38 84 ILE B C 1
ATOM 1798 O O . ILE B 1 84 ? 22.235 -26.412 -5.607 1.00 75.38 84 ILE B O 1
ATOM 1803 N N . GLN B 1 85 ? 23.931 -25.416 -4.499 1.00 77.40 85 GLN B N 1
ATOM 1804 C CA . GLN B 1 85 ? 23.652 -26.104 -3.240 1.00 77.40 85 GLN B CA 1
ATOM 1805 C C . GLN B 1 85 ? 23.629 -25.042 -2.143 1.00 77.40 85 GLN B C 1
ATOM 1806 O O . GLN B 1 85 ? 24.622 -24.841 -1.442 1.00 77.40 85 GLN B O 1
ATOM 1812 N N . LEU B 1 86 ? 22.503 -24.326 -2.056 1.00 75.68 86 LEU B N 1
ATOM 1813 C CA . LEU B 1 86 ? 22.043 -23.465 -0.964 1.00 75.68 86 LEU B CA 1
ATOM 1814 C C . LEU B 1 86 ? 22.849 -22.190 -0.722 1.00 75.68 86 LEU B C 1
ATOM 1815 O O . LEU B 1 86 ? 22.305 -21.187 -0.256 1.00 75.68 86 LEU B O 1
ATOM 1820 N N . ASN B 1 87 ? 24.125 -22.203 -1.077 1.00 76.77 87 ASN B N 1
ATOM 1821 C CA . ASN B 1 87 ? 24.978 -21.028 -1.178 1.00 76.77 87 ASN B CA 1
ATOM 1822 C C . ASN B 1 87 ? 25.933 -21.128 -2.337 1.00 76.77 87 ASN B C 1
ATOM 1823 O O . ASN B 1 87 ? 26.420 -20.097 -2.810 1.00 76.77 87 ASN B O 1
ATOM 1828 N N . GLN B 1 88 ? 26.213 -22.332 -2.803 1.00 75.65 88 GLN B N 1
ATOM 1829 C CA . GLN B 1 88 ? 27.468 -22.663 -3.443 1.00 75.65 88 GLN B CA 1
ATOM 1830 C C . GLN B 1 88 ? 27.264 -22.657 -4.945 1.00 75.65 88 GLN B C 1
ATOM 1831 O O . GLN B 1 88 ? 26.540 -23.497 -5.488 1.00 75.65 88 GLN B O 1
ATOM 1837 N N . VAL B 1 89 ? 27.890 -21.696 -5.603 1.00 74.69 89 VAL B N 1
ATOM 1838 C CA . VAL B 1 89 ? 27.827 -21.547 -7.044 1.00 74.69 89 VAL B CA 1
ATOM 1839 C C . VAL B 1 89 ? 29.218 -21.161 -7.522 1.00 74.69 89 VAL B C 1
ATOM 1840 O O . VAL B 1 89 ? 29.935 -20.418 -6.844 1.00 74.69 89 VAL B O 1
ATOM 1844 N N . GLU B 1 90 ? 29.635 -21.724 -8.647 1.00 77.84 90 GLU B N 1
ATOM 1845 C CA . GLU B 1 90 ? 30.859 -21.273 -9.286 1.00 77.84 90 GLU B CA 1
ATOM 1846 C C . GLU B 1 90 ? 30.620 -19.888 -9.868 1.00 77.84 90 GLU B C 1
ATOM 1847 O O . GLU B 1 90 ? 29.938 -19.750 -10.886 1.00 77.84 90 GLU B O 1
ATOM 1853 N N . LYS B 1 91 ? 31.147 -18.859 -9.210 1.00 73.23 91 LYS B N 1
ATOM 1854 C CA . LYS B 1 91 ? 31.136 -17.528 -9.792 1.00 73.23 91 LYS B CA 1
ATOM 1855 C C . LYS B 1 91 ? 32.068 -17.492 -10.992 1.00 73.23 91 LYS B C 1
ATOM 1856 O O . LYS B 1 91 ? 33.097 -18.171 -11.017 1.00 73.23 91 LYS B O 1
ATOM 1862 N N . LYS B 1 92 ? 31.713 -16.692 -11.990 1.00 74.06 92 LYS B N 1
ATOM 1863 C CA . LYS B 1 92 ? 32.524 -16.561 -13.188 1.00 74.06 92 LYS B CA 1
ATOM 1864 C C . LYS B 1 92 ? 32.734 -15.094 -13.523 1.00 74.06 92 LYS B C 1
ATOM 1865 O O . LYS B 1 92 ? 31.975 -14.226 -13.093 1.00 74.06 92 LYS B O 1
ATOM 1871 N N . ASP B 1 93 ? 33.783 -14.830 -14.292 1.00 78.15 93 ASP B N 1
ATOM 1872 C CA . ASP B 1 93 ? 34.082 -13.504 -14.812 1.00 78.15 93 ASP B CA 1
ATOM 1873 C C . ASP B 1 93 ? 33.464 -13.384 -16.195 1.00 78.15 93 ASP B C 1
ATOM 1874 O O . ASP B 1 93 ? 33.771 -14.191 -17.077 1.00 78.15 93 ASP B O 1
ATOM 1879 N N . ILE B 1 94 ? 32.613 -12.387 -16.397 1.00 75.62 94 ILE B N 1
ATOM 1880 C CA . ILE B 1 94 ? 32.000 -12.164 -17.701 1.00 75.62 94 ILE B CA 1
ATOM 1881 C C . ILE B 1 94 ? 32.791 -11.077 -18.405 1.00 75.62 94 ILE B C 1
ATOM 1882 O O . ILE B 1 94 ? 33.124 -10.049 -17.807 1.00 75.62 94 ILE B O 1
ATOM 1887 N N . MET B 1 95 ? 33.098 -11.301 -19.675 1.00 75.12 95 MET B N 1
ATOM 1888 C CA . MET B 1 95 ? 33.694 -10.284 -20.525 1.00 75.12 95 MET B CA 1
ATOM 1889 C C . MET B 1 95 ? 32.887 -10.203 -21.805 1.00 75.12 95 MET B C 1
ATOM 1890 O O . MET B 1 95 ? 32.806 -11.187 -22.542 1.00 75.12 95 MET B O 1
ATOM 1895 N N . ILE B 1 96 ? 32.301 -9.045 -22.079 1.00 71.91 96 ILE B N 1
ATOM 1896 C CA . ILE B 1 96 ? 31.557 -8.830 -23.313 1.00 71.91 96 ILE B CA 1
ATOM 1897 C C . ILE B 1 96 ? 32.267 -7.730 -24.082 1.00 71.91 96 ILE B C 1
ATOM 1898 O O . ILE B 1 96 ? 32.171 -6.551 -23.722 1.00 71.91 96 ILE B O 1
ATOM 1903 N N . SER B 1 97 ? 32.967 -8.109 -25.143 1.00 70.91 97 SER B N 1
ATOM 1904 C CA . SER B 1 97 ? 33.865 -7.219 -25.861 1.00 70.91 97 SER B CA 1
ATOM 1905 C C . SER B 1 97 ? 33.328 -6.952 -27.256 1.00 70.91 97 SER B C 1
ATOM 1906 O O . SER B 1 97 ? 33.078 -7.892 -28.012 1.00 70.91 97 SER B O 1
ATOM 1909 N N . LEU B 1 98 ? 33.162 -5.678 -27.598 1.00 70.21 98 LEU B N 1
ATOM 1910 C CA . LEU B 1 98 ? 32.906 -5.308 -28.984 1.00 70.21 98 LEU B CA 1
ATOM 1911 C C . LEU B 1 98 ? 34.177 -5.523 -29.790 1.00 70.21 98 LEU B C 1
ATOM 1912 O O . LEU B 1 98 ? 35.237 -4.997 -29.443 1.00 70.21 98 LEU B O 1
ATOM 1917 N N . THR B 1 99 ? 34.073 -6.299 -30.858 1.00 74.12 99 THR B N 1
ATOM 1918 C CA . THR B 1 99 ? 35.228 -6.874 -31.524 1.00 74.12 99 THR B CA 1
ATOM 1919 C C . THR B 1 99 ? 35.227 -6.396 -32.973 1.00 74.12 99 THR B C 1
ATOM 1920 O O . THR B 1 99 ? 34.242 -5.833 -33.451 1.00 74.12 99 THR B O 1
ATOM 1924 N N . ASN B 1 100 ? 36.342 -6.596 -33.675 1.00 78.19 100 ASN B N 1
ATOM 1925 C CA . ASN B 1 100 ? 36.339 -6.361 -35.109 1.00 78.19 100 ASN B CA 1
ATOM 1926 C C . ASN B 1 100 ? 35.617 -7.498 -35.833 1.00 78.19 100 ASN B C 1
ATOM 1927 O O . ASN B 1 100 ? 35.182 -8.483 -35.232 1.00 78.19 100 ASN B O 1
ATOM 1932 N N . GLU B 1 101 ? 35.520 -7.363 -37.155 1.00 82.48 101 GLU B N 1
ATOM 1933 C CA . GLU B 1 101 ? 34.743 -8.317 -37.940 1.00 82.48 101 GLU B CA 1
ATOM 1934 C C . GLU B 1 101 ? 35.452 -9.661 -38.041 1.00 82.48 101 GLU B C 1
ATOM 1935 O O . GLU B 1 101 ? 34.806 -10.702 -38.207 1.00 82.48 101 GLU B O 1
ATOM 1941 N N . ALA B 1 102 ? 36.780 -9.662 -37.931 1.00 81.44 102 ALA B N 1
ATOM 1942 C CA . ALA B 1 102 ? 37.516 -10.918 -37.898 1.00 81.44 102 ALA B CA 1
ATOM 1943 C C . ALA B 1 102 ? 37.362 -11.637 -36.568 1.00 81.44 102 ALA B C 1
ATOM 1944 O O . ALA B 1 102 ? 37.424 -12.868 -36.533 1.00 81.44 102 ALA B O 1
ATOM 1946 N N . GLY B 1 103 ? 37.169 -10.901 -35.480 1.00 79.97 103 GLY B N 1
ATOM 1947 C CA . GLY B 1 103 ? 36.994 -11.493 -34.174 1.00 79.97 103 GLY B CA 1
ATOM 1948 C C . GLY B 1 103 ? 38.247 -11.621 -33.338 1.00 79.97 103 GLY B C 1
ATOM 1949 O O . GLY B 1 103 ? 38.251 -12.411 -32.389 1.00 79.97 103 GLY B O 1
ATOM 1950 N N . THR B 1 104 ? 39.306 -10.875 -33.649 1.00 80.50 104 THR B N 1
ATOM 1951 C CA . THR B 1 104 ? 40.611 -11.116 -33.050 1.00 80.50 104 THR B CA 1
ATOM 1952 C C . THR B 1 104 ? 41.132 -9.958 -32.208 1.00 80.50 104 THR B C 1
ATOM 1953 O O . THR B 1 104 ? 42.186 -10.104 -31.585 1.00 80.50 104 THR B O 1
ATOM 1957 N N . GLU B 1 105 ? 40.445 -8.817 -32.167 1.00 79.36 105 GLU B N 1
ATOM 1958 C CA . GLU B 1 105 ? 40.934 -7.717 -31.345 1.00 79.36 105 GLU B CA 1
ATOM 1959 C C . GLU B 1 105 ? 39.780 -6.898 -30.784 1.00 79.36 105 GLU B C 1
ATOM 1960 O O . GLU B 1 105 ? 38.786 -6.658 -31.471 1.00 79.36 105 GLU B O 1
ATOM 1966 N N . VAL B 1 106 ? 39.931 -6.474 -29.532 1.00 75.05 106 VAL B N 1
ATOM 1967 C CA . VAL B 1 106 ? 38.879 -5.816 -28.764 1.00 75.05 106 VAL B CA 1
ATOM 1968 C C . VAL B 1 106 ? 38.891 -4.326 -29.076 1.00 75.05 106 VAL B C 1
ATOM 1969 O O . VAL B 1 106 ? 39.952 -3.693 -29.083 1.00 75.05 106 VAL B O 1
ATOM 1973 N N . LEU B 1 107 ? 37.710 -3.765 -29.337 1.00 73.52 107 LEU B N 1
ATOM 1974 C CA . LEU B 1 107 ? 37.563 -2.322 -29.484 1.00 73.52 107 LEU B CA 1
ATOM 1975 C C . LEU B 1 107 ? 37.266 -1.669 -28.137 1.00 73.52 107 LEU B C 1
ATOM 1976 O O . LEU B 1 107 ? 37.944 -0.718 -27.735 1.00 73.52 107 LEU B O 1
ATOM 1981 N N . VAL B 1 108 ? 36.254 -2.172 -27.434 1.00 71.53 108 VAL B N 1
ATOM 1982 C CA . VAL B 1 108 ? 35.898 -1.730 -26.090 1.00 71.53 108 VAL B CA 1
ATOM 1983 C C . VAL B 1 108 ? 35.184 -2.892 -25.407 1.00 71.53 108 VAL B C 1
ATOM 1984 O O . VAL B 1 108 ? 34.485 -3.669 -26.066 1.00 71.53 108 VAL B O 1
ATOM 1988 N N . SER B 1 109 ? 35.414 -3.062 -24.108 1.00 72.11 109 SER B N 1
ATOM 1989 C CA . SER B 1 109 ? 34.906 -4.215 -23.386 1.00 72.11 109 SER B CA 1
ATOM 1990 C C . SER B 1 109 ? 34.172 -3.792 -22.122 1.00 72.11 109 SER B C 1
ATOM 1991 O O . SER B 1 109 ? 34.488 -2.776 -21.501 1.00 72.11 109 SER B O 1
ATOM 1994 N N . TRP B 1 110 ? 33.180 -4.594 -21.747 1.00 70.87 110 TRP B N 1
ATOM 1995 C CA . TRP B 1 110 ? 32.432 -4.442 -20.504 1.00 70.87 110 TRP B CA 1
ATOM 1996 C C . TRP B 1 110 ? 32.684 -5.669 -19.645 1.00 70.87 110 TRP B C 1
ATOM 1997 O O . TRP B 1 110 ? 32.254 -6.772 -19.994 1.00 70.87 110 TRP B O 1
ATOM 2008 N N . ASN B 1 111 ? 33.380 -5.482 -18.531 1.00 73.20 111 ASN B N 1
ATOM 2009 C CA . ASN B 1 111 ? 33.775 -6.579 -17.662 1.00 73.20 111 ASN B CA 1
ATOM 2010 C C . ASN B 1 111 ? 32.843 -6.655 -16.463 1.00 73.20 111 ASN B C 1
ATOM 2011 O O . ASN B 1 111 ? 32.337 -5.637 -15.994 1.00 73.20 111 ASN B O 1
ATOM 2016 N N . VAL B 1 112 ? 32.628 -7.872 -15.972 1.00 73.41 112 VAL B N 1
ATOM 2017 C CA . VAL B 1 112 ? 31.670 -8.173 -14.914 1.00 73.41 112 VAL B CA 1
ATOM 2018 C C . VAL B 1 112 ? 32.323 -9.156 -13.948 1.00 73.41 112 VAL B C 1
ATOM 2019 O O . VAL B 1 112 ? 32.812 -10.209 -14.371 1.00 73.41 112 VAL B O 1
ATOM 2023 N N . SER B 1 113 ? 32.325 -8.819 -12.653 1.00 76.67 113 SER B N 1
ATOM 2024 C CA . SER B 1 113 ? 33.303 -9.413 -11.742 1.00 76.67 113 SER B CA 1
ATOM 2025 C C . SER B 1 113 ? 32.900 -10.797 -11.240 1.00 76.67 113 SER B C 1
ATOM 2026 O O . SER B 1 113 ? 33.561 -11.789 -11.552 1.00 76.67 113 SER B O 1
ATOM 2029 N N . ASN B 1 114 ? 31.830 -10.900 -10.455 1.00 75.90 114 ASN B N 1
ATOM 2030 C CA . ASN B 1 114 ? 31.486 -12.185 -9.831 1.00 75.90 114 ASN B CA 1
ATOM 2031 C C . ASN B 1 114 ? 30.023 -12.487 -10.128 1.00 75.90 114 ASN B C 1
ATOM 2032 O O . ASN B 1 114 ? 29.146 -12.207 -9.310 1.00 75.90 114 ASN B O 1
ATOM 2037 N N . ALA B 1 115 ? 29.771 -13.092 -11.279 1.00 72.09 115 ALA B N 1
ATOM 2038 C CA . ALA B 1 115 ? 28.413 -13.341 -11.730 1.00 72.09 115 ALA B CA 1
ATOM 2039 C C . ALA B 1 115 ? 28.010 -14.777 -11.442 1.00 72.09 115 ALA B C 1
ATOM 2040 O O . ALA B 1 115 ? 28.821 -15.698 -11.558 1.00 72.09 115 ALA B O 1
ATOM 2042 N N . PHE B 1 116 ? 26.751 -14.961 -11.065 1.00 68.97 116 PHE B N 1
ATOM 2043 C CA . PHE B 1 116 ? 26.183 -16.277 -10.835 1.00 68.97 116 PHE B CA 1
ATOM 2044 C C . PHE B 1 116 ? 24.748 -16.254 -11.341 1.00 68.97 116 PHE B C 1
ATOM 2045 O O . PHE B 1 116 ? 24.108 -15.199 -11.307 1.00 68.97 116 PHE B O 1
ATOM 2053 N N . PRO B 1 117 ? 24.225 -17.374 -11.830 1.00 69.65 117 PRO B N 1
ATOM 2054 C CA . PRO B 1 117 ? 22.889 -17.352 -12.427 1.00 69.65 117 PRO B CA 1
ATOM 2055 C C . PRO B 1 117 ? 21.779 -17.340 -11.392 1.00 69.65 117 PRO B C 1
ATOM 2056 O O . PRO B 1 117 ? 21.827 -18.031 -10.373 1.00 69.65 117 PRO B O 1
ATOM 2060 N N . THR B 1 118 ? 20.760 -16.533 -11.673 1.00 69.17 118 THR B N 1
ATOM 2061 C CA . THR B 1 118 ? 19.563 -16.493 -10.851 1.00 69.17 118 THR B CA 1
ATOM 2062 C C . THR B 1 118 ? 18.316 -16.969 -11.571 1.00 69.17 118 THR B C 1
ATOM 2063 O O . THR B 1 118 ? 17.335 -17.303 -10.901 1.00 69.17 118 THR B O 1
ATOM 2067 N N . SER B 1 119 ? 18.318 -17.020 -12.902 1.00 69.41 119 SER B N 1
ATOM 2068 C CA . SER B 1 119 ? 17.168 -17.528 -13.632 1.00 69.41 119 SER B CA 1
ATOM 2069 C C . SER B 1 119 ? 17.621 -18.117 -14.958 1.00 69.41 119 SER B C 1
ATOM 2070 O O . SER B 1 119 ? 18.711 -17.824 -15.450 1.00 69.41 119 SER B O 1
ATOM 2073 N N . LEU B 1 120 ? 16.763 -18.961 -15.528 1.00 69.92 120 LEU B N 1
ATOM 2074 C CA . LEU B 1 120 ? 16.993 -19.591 -16.830 1.00 69.92 120 LEU B CA 1
ATOM 2075 C C . LEU B 1 120 ? 15.625 -19.941 -17.402 1.00 69.92 120 LEU B C 1
ATOM 2076 O O . LEU B 1 120 ? 14.957 -20.846 -16.900 1.00 69.92 120 LEU B O 1
ATOM 2081 N N . THR B 1 121 ? 15.210 -19.230 -18.445 1.00 71.23 121 THR B N 1
ATOM 2082 C CA . THR B 1 121 ? 13.873 -19.396 -18.997 1.00 71.23 121 THR B CA 1
ATOM 2083 C C . THR B 1 121 ? 13.905 -20.399 -20.142 1.00 71.23 121 THR B C 1
ATOM 2084 O O . THR B 1 121 ? 14.853 -20.420 -20.930 1.00 71.23 121 THR B O 1
ATOM 2088 N N . SER B 1 122 ? 12.872 -21.228 -20.223 1.00 73.83 122 SER B N 1
ATOM 2089 C CA . SER B 1 122 ? 12.722 -22.146 -21.336 1.00 73.83 122 SER B CA 1
ATOM 2090 C C . SER B 1 122 ? 12.226 -21.386 -22.566 1.00 73.83 122 SER B C 1
ATOM 2091 O O . SER B 1 122 ? 11.660 -20.298 -22.437 1.00 73.83 122 SER B O 1
ATOM 2094 N N . PRO B 1 123 ? 12.436 -21.920 -23.768 1.00 74.45 123 PRO B N 1
ATOM 2095 C CA . PRO B 1 123 ? 11.817 -21.313 -24.947 1.00 74.45 123 PRO B CA 1
ATOM 2096 C C . PRO B 1 123 ? 10.312 -21.505 -24.946 1.00 74.45 123 PRO B C 1
ATOM 2097 O O . PRO B 1 123 ? 9.767 -22.396 -24.292 1.00 74.45 123 PRO B O 1
ATOM 2101 N N . SER B 1 124 ? 9.634 -20.635 -25.683 1.00 76.13 124 SER B N 1
ATOM 2102 C CA . SER B 1 124 ? 8.186 -20.714 -25.799 1.00 76.13 124 SER B CA 1
ATOM 2103 C C . SER B 1 124 ? 7.831 -21.626 -26.963 1.00 76.13 124 SER B C 1
ATOM 2104 O O . SER B 1 124 ? 8.095 -21.297 -28.124 1.00 76.13 124 SER B O 1
ATOM 2107 N N . PHE B 1 125 ? 7.232 -22.767 -26.650 1.00 74.54 125 PHE B N 1
ATOM 2108 C CA . PHE B 1 125 ? 6.890 -23.786 -27.633 1.00 74.54 125 PHE B CA 1
ATOM 2109 C C . PHE B 1 125 ? 5.572 -23.396 -28.282 1.00 74.54 125 PHE B C 1
ATOM 2110 O O . PHE B 1 125 ? 4.576 -23.183 -27.590 1.00 74.54 125 PHE B O 1
ATOM 2118 N N . ASP B 1 126 ? 5.570 -23.275 -29.603 1.00 74.56 126 ASP B N 1
ATOM 2119 C CA . ASP B 1 126 ? 4.372 -22.918 -30.346 1.00 74.56 126 ASP B CA 1
ATOM 2120 C C . ASP B 1 126 ? 4.396 -23.666 -31.666 1.00 74.56 126 ASP B C 1
ATOM 2121 O O . ASP B 1 126 ? 5.385 -23.602 -32.398 1.00 74.56 126 ASP B O 1
ATOM 2126 N N . ALA B 1 127 ? 3.306 -24.367 -31.971 1.00 71.15 127 ALA B N 1
ATOM 2127 C CA . ALA B 1 127 ? 3.252 -25.182 -33.174 1.00 71.15 127 ALA B CA 1
ATOM 2128 C C . ALA B 1 127 ? 3.045 -24.369 -34.441 1.00 71.15 127 ALA B C 1
ATOM 2129 O O . ALA B 1 127 ? 3.157 -24.926 -35.535 1.00 71.15 127 ALA B O 1
ATOM 2131 N N . THR B 1 128 ? 2.749 -23.079 -34.328 1.00 72.64 128 THR B N 1
ATOM 2132 C CA . THR B 1 128 ? 2.483 -22.218 -35.469 1.00 72.64 128 THR B CA 1
ATOM 2133 C C . THR B 1 128 ? 3.517 -21.108 -35.580 1.00 72.64 128 THR B C 1
ATOM 2134 O O . THR B 1 128 ? 3.196 -19.977 -35.945 1.00 72.64 128 THR B O 1
ATOM 2138 N N . SER B 1 129 ? 4.776 -21.408 -35.269 1.00 74.02 129 SER B N 1
ATOM 2139 C CA . SER B 1 129 ? 5.807 -20.380 -35.238 1.00 74.02 129 SER B CA 1
ATOM 2140 C C . SER B 1 129 ? 7.091 -20.905 -35.852 1.00 74.02 129 SER B C 1
ATOM 2141 O O . SER B 1 129 ? 7.520 -22.020 -35.544 1.00 74.02 129 SER B O 1
ATOM 2144 N N . ASN B 1 130 ? 7.698 -20.100 -36.719 1.00 74.50 130 ASN B N 1
ATOM 2145 C CA . ASN B 1 130 ? 8.993 -20.417 -37.313 1.00 74.50 130 ASN B CA 1
ATOM 2146 C C . ASN B 1 130 ? 10.089 -19.622 -36.605 1.00 74.50 130 ASN B C 1
ATOM 2147 O O . ASN B 1 130 ? 10.587 -18.612 -37.099 1.00 74.50 130 ASN B O 1
ATOM 2152 N N . GLU B 1 131 ? 10.459 -20.097 -35.419 1.00 76.10 131 GLU B N 1
ATOM 2153 C CA . GLU B 1 131 ? 11.450 -19.430 -34.588 1.00 76.10 131 GLU B CA 1
ATOM 2154 C C . GLU B 1 131 ? 12.449 -20.442 -34.049 1.00 76.10 131 GLU B C 1
ATOM 2155 O O . GLU B 1 131 ? 12.264 -21.651 -34.169 1.00 76.10 131 GLU B O 1
ATOM 2161 N N . ILE B 1 132 ? 13.511 -19.920 -33.448 1.00 71.01 132 ILE B N 1
ATOM 2162 C CA . ILE B 1 132 ? 14.568 -20.716 -32.850 1.00 71.01 132 ILE B CA 1
ATOM 2163 C C . ILE B 1 132 ? 14.369 -20.737 -31.339 1.00 71.01 132 ILE B C 1
ATOM 2164 O O . ILE B 1 132 ? 13.999 -19.735 -30.723 1.00 71.01 132 ILE B O 1
ATOM 2169 N N . ALA B 1 133 ? 14.581 -21.909 -30.736 1.00 69.65 133 ALA B N 1
ATOM 2170 C CA . ALA B 1 133 ? 14.477 -22.089 -29.291 1.00 69.65 133 ALA B CA 1
ATOM 2171 C C . ALA B 1 133 ? 15.574 -21.303 -28.592 1.00 69.65 133 ALA B C 1
ATOM 2172 O O . ALA B 1 133 ? 16.756 -21.628 -28.724 1.00 69.65 133 ALA B O 1
ATOM 2174 N N . VAL B 1 134 ? 15.187 -20.278 -27.841 1.00 70.52 134 VAL B N 1
ATOM 2175 C CA . VAL B 1 134 ? 16.124 -19.360 -27.207 1.00 70.52 134 VAL B CA 1
ATOM 2176 C C . VAL B 1 134 ? 15.936 -19.433 -25.700 1.00 70.52 134 VAL B C 1
ATOM 2177 O O . VAL B 1 134 ? 14.865 -19.099 -25.183 1.00 70.52 134 VAL B O 1
ATOM 2181 N N . GLN B 1 135 ? 16.975 -19.877 -25.001 1.00 72.70 135 GLN B N 1
ATOM 2182 C CA . GLN B 1 135 ? 17.037 -19.756 -23.555 1.00 72.70 135 GLN B CA 1
ATOM 2183 C C . GLN B 1 135 ? 17.556 -18.377 -23.179 1.00 72.70 135 GLN B C 1
ATOM 2184 O O . GLN B 1 135 ? 18.367 -17.787 -23.892 1.00 72.70 135 GLN B O 1
ATOM 2190 N N . GLN B 1 136 ? 17.092 -17.867 -22.045 1.00 72.52 136 GLN B N 1
ATOM 2191 C CA . GLN B 1 136 ? 17.502 -16.553 -21.561 1.00 72.52 136 GLN B CA 1
ATOM 2192 C C . GLN B 1 136 ? 17.903 -16.665 -20.099 1.00 72.52 136 GLN B C 1
ATOM 2193 O O . GLN B 1 136 ? 17.054 -16.905 -19.237 1.00 72.52 136 GLN B O 1
ATOM 2199 N N . ILE B 1 137 ? 19.190 -16.490 -19.825 1.00 69.36 137 ILE B N 1
ATOM 2200 C CA . ILE B 1 137 ? 19.741 -16.583 -18.480 1.00 69.36 137 ILE B CA 1
ATOM 2201 C C . ILE B 1 137 ? 19.975 -15.174 -17.950 1.00 69.36 137 ILE B C 1
ATOM 2202 O O . ILE B 1 137 ? 20.389 -14.278 -18.695 1.00 69.36 137 ILE B O 1
ATOM 2207 N N . THR B 1 138 ? 19.641 -14.956 -16.682 1.00 68.86 138 THR B N 1
ATOM 2208 C CA . THR B 1 138 ? 19.935 -13.695 -16.022 1.00 68.86 138 THR B CA 1
ATOM 2209 C C . THR B 1 138 ? 20.952 -13.926 -14.919 1.00 68.86 138 THR B C 1
ATOM 2210 O O . THR B 1 138 ? 20.887 -14.914 -14.184 1.00 68.86 138 THR B O 1
ATOM 2214 N N . LEU B 1 139 ? 21.884 -12.992 -14.805 1.00 70.25 139 LEU B N 1
ATOM 2215 C CA . LEU B 1 139 ? 23.019 -13.119 -13.915 1.00 70.25 139 LEU B CA 1
ATOM 2216 C C . LEU B 1 139 ? 22.974 -11.992 -12.900 1.00 70.25 139 LEU B C 1
ATOM 2217 O O . LEU B 1 139 ? 22.355 -10.954 -13.131 1.00 70.25 139 LEU B O 1
ATOM 2222 N N . MET B 1 140 ? 23.625 -12.206 -11.766 1.00 74.57 140 MET B N 1
ATOM 2223 C CA . MET B 1 140 ? 23.772 -11.174 -10.754 1.00 74.57 140 MET B CA 1
ATOM 2224 C C . MET B 1 140 ? 25.227 -11.081 -10.327 1.00 74.57 140 MET B C 1
ATOM 2225 O O . MET B 1 140 ? 25.844 -12.094 -9.993 1.00 74.57 140 MET B O 1
ATOM 2230 N N . ALA B 1 141 ? 25.767 -9.867 -10.347 1.00 75.73 141 ALA B N 1
ATOM 2231 C CA . ALA B 1 141 ? 27.161 -9.641 -9.998 1.00 75.73 141 ALA B CA 1
ATOM 2232 C C . ALA B 1 141 ? 27.321 -8.479 -9.038 1.00 75.73 141 ALA B C 1
ATOM 2233 O O . ALA B 1 141 ? 26.344 -8.007 -8.455 1.00 75.73 141 ALA B O 1
ATOM 2235 N N . ASP B 1 142 ? 28.555 -8.014 -8.872 1.00 79.45 142 ASP B N 1
ATOM 2236 C CA . ASP B 1 142 ? 28.848 -6.949 -7.925 1.00 79.45 142 ASP B CA 1
ATOM 2237 C C . ASP B 1 142 ? 29.470 -5.716 -8.568 1.00 79.45 142 ASP B C 1
ATOM 2238 O O . ASP B 1 142 ? 29.319 -4.606 -8.050 1.00 79.45 142 ASP B O 1
ATOM 2243 N N . ARG B 1 143 ? 30.163 -5.881 -9.689 1.00 77.52 143 ARG B N 1
ATOM 2244 C CA . ARG B 1 143 ? 30.852 -4.750 -10.288 1.00 77.52 143 ARG B CA 1
ATOM 2245 C C . ARG B 1 143 ? 30.821 -4.870 -11.805 1.00 77.52 143 ARG B C 1
ATOM 2246 O O . ARG B 1 143 ? 30.925 -5.967 -12.355 1.00 77.52 143 ARG B O 1
ATOM 2254 N N . VAL B 1 144 ? 30.664 -3.727 -12.473 1.00 74.99 144 VAL B N 1
ATOM 2255 C CA . VAL B 1 144 ? 30.780 -3.618 -13.923 1.00 74.99 144 VAL B CA 1
ATOM 2256 C C . VAL B 1 144 ? 31.935 -2.678 -14.232 1.00 74.99 144 VAL B C 1
ATOM 2257 O O . VAL B 1 144 ? 31.956 -1.536 -13.756 1.00 74.99 144 VAL B O 1
ATOM 2261 N N . THR B 1 145 ? 32.893 -3.156 -15.017 1.00 74.46 145 THR B N 1
ATOM 2262 C CA . THR B 1 145 ? 34.087 -2.414 -15.384 1.00 74.46 145 THR B CA 1
ATOM 2263 C C . THR B 1 145 ? 34.140 -2.275 -16.901 1.00 74.46 145 THR B C 1
ATOM 2264 O O . THR B 1 145 ? 33.856 -3.221 -17.637 1.00 74.46 145 THR B O 1
ATOM 2268 N N . ILE B 1 146 ? 34.495 -1.084 -17.374 1.00 72.61 146 ILE B N 1
ATOM 2269 C CA . ILE B 1 146 ? 34.651 -0.817 -18.799 1.00 72.61 146 ILE B CA 1
ATOM 2270 C C . ILE B 1 146 ? 36.127 -0.592 -19.080 1.00 72.61 146 ILE B C 1
ATOM 2271 O O . ILE B 1 146 ? 36.694 0.422 -18.660 1.00 72.61 146 ILE B O 1
ATOM 2276 N N . GLN B 1 147 ? 36.754 -1.529 -19.787 1.00 75.99 147 GLN B N 1
ATOM 2277 C CA . GLN B 1 147 ? 38.106 -1.326 -20.289 1.00 75.99 147 GLN B CA 1
ATOM 2278 C C . GLN B 1 147 ? 38.038 -0.971 -21.768 1.00 75.99 147 GLN B C 1
ATOM 2279 O O . GLN B 1 147 ? 37.247 -1.541 -22.525 1.00 75.99 147 GLN B O 1
ATOM 2285 N N . THR B 1 148 ? 38.814 0.029 -22.159 1.00 79.88 148 THR B N 1
ATOM 2286 C CA . THR B 1 148 ? 38.850 0.500 -23.538 1.00 79.88 148 THR B CA 1
ATOM 2287 C C . THR B 1 148 ? 40.285 0.389 -24.048 1.00 79.88 148 THR B C 1
ATOM 2288 O O . THR B 1 148 ? 41.235 0.810 -23.382 1.00 79.88 148 THR B O 1
ATOM 2292 N N . ALA B 1 149 ? 40.437 -0.236 -25.209 1.00 83.11 149 ALA B N 1
ATOM 2293 C CA . ALA B 1 149 ? 41.750 -0.462 -25.795 1.00 83.11 149 ALA B CA 1
ATOM 2294 C C . ALA B 1 149 ? 41.638 -0.643 -27.299 1.00 83.11 149 ALA B C 1
ATOM 2295 O O . ALA B 1 149 ? 41.764 -1.758 -27.802 1.00 83.11 149 ALA B O 1
ATOM 2297 N N . VAL C 2 3 ? 56.897 -32.523 59.229 1.00 88.45 3 VAL C N 1
ATOM 2298 C CA . VAL C 2 3 ? 56.464 -33.865 59.591 1.00 88.45 3 VAL C CA 1
ATOM 2299 C C . VAL C 2 3 ? 56.433 -34.763 58.361 1.00 88.45 3 VAL C C 1
ATOM 2300 O O . VAL C 2 3 ? 56.421 -34.283 57.228 1.00 88.45 3 VAL C O 1
ATOM 2304 N N . THR C 2 4 ? 56.428 -36.072 58.593 1.00 86.68 4 THR C N 1
ATOM 2305 C CA . THR C 2 4 ? 56.350 -37.068 57.533 1.00 86.68 4 THR C CA 1
ATOM 2306 C C . THR C 2 4 ? 54.975 -37.717 57.591 1.00 86.68 4 THR C C 1
ATOM 2307 O O . THR C 2 4 ? 54.588 -38.263 58.628 1.00 86.68 4 THR C O 1
ATOM 2311 N N . THR C 2 5 ? 54.245 -37.654 56.483 1.00 82.19 5 THR C N 1
ATOM 2312 C CA . THR C 2 5 ? 52.857 -38.089 56.450 1.00 82.19 5 THR C CA 1
ATOM 2313 C C . THR C 2 5 ? 52.775 -39.572 56.114 1.00 82.19 5 THR C C 1
ATOM 2314 O O . THR C 2 5 ? 53.146 -39.983 55.011 1.00 82.19 5 THR C O 1
ATOM 2318 N N . THR C 2 6 ? 52.299 -40.371 57.069 1.00 77.33 6 THR C N 1
ATOM 2319 C CA . THR C 2 6 ? 52.041 -41.785 56.821 1.00 77.33 6 THR C CA 1
ATOM 2320 C C . THR C 2 6 ? 50.563 -42.130 56.941 1.00 77.33 6 THR C C 1
ATOM 2321 O O . THR C 2 6 ? 49.967 -42.571 55.961 1.00 77.33 6 THR C O 1
ATOM 2325 N N . TYR C 2 7 ? 49.942 -41.898 58.088 1.00 73.90 7 TYR C N 1
ATOM 2326 C CA . TYR C 2 7 ? 48.578 -42.363 58.299 1.00 73.90 7 TYR C CA 1
ATOM 2327 C C . TYR C 2 7 ? 47.568 -41.243 58.037 1.00 73.90 7 TYR C C 1
ATOM 2328 O O . TYR C 2 7 ? 47.896 -40.062 58.188 1.00 73.90 7 TYR C O 1
ATOM 2337 N N . PRO C 2 8 ? 46.333 -41.556 57.633 1.00 68.99 8 PRO C N 1
ATOM 2338 C CA . PRO C 2 8 ? 45.404 -40.515 57.173 1.00 68.99 8 PRO C CA 1
ATOM 2339 C C . PRO C 2 8 ? 44.751 -39.677 58.264 1.00 68.99 8 PRO C C 1
ATOM 2340 O O . PRO C 2 8 ? 43.752 -39.013 57.980 1.00 68.99 8 PRO C O 1
ATOM 2344 N N . GLY C 2 9 ? 45.235 -39.675 59.495 1.00 69.91 9 GLY C N 1
ATOM 2345 C CA . GLY C 2 9 ? 44.580 -38.948 60.565 1.00 69.91 9 GLY C CA 1
ATOM 2346 C C . GLY C 2 9 ? 44.866 -37.461 60.574 1.00 69.91 9 GLY C C 1
ATOM 2347 O O . GLY C 2 9 ? 45.067 -36.828 59.532 1.00 69.91 9 GLY C O 1
ATOM 2348 N N . VAL C 2 10 ? 44.868 -36.896 61.778 1.00 70.80 10 VAL C N 1
ATOM 2349 C CA . VAL C 2 10 ? 45.174 -35.491 62.018 1.00 70.80 10 VAL C CA 1
ATOM 2350 C C . VAL C 2 10 ? 46.485 -35.436 62.788 1.00 70.80 10 VAL C C 1
ATOM 2351 O O . VAL C 2 10 ? 46.667 -36.178 63.759 1.00 70.80 10 VAL C O 1
ATOM 2355 N N . TYR C 2 11 ? 47.403 -34.578 62.353 1.00 76.22 11 TYR C N 1
ATOM 2356 C CA . TYR C 2 11 ? 48.731 -34.524 62.944 1.00 76.22 11 TYR C CA 1
ATOM 2357 C C . TYR C 2 11 ? 48.850 -33.345 63.895 1.00 76.22 11 TYR C C 1
ATOM 2358 O O . TYR C 2 11 ? 48.126 -32.354 63.793 1.00 76.22 11 TYR C O 1
ATOM 2367 N N . LEU C 2 12 ? 49.797 -33.466 64.819 1.00 77.98 12 LEU C N 1
ATOM 2368 C CA . LEU C 2 12 ? 50.085 -32.429 65.796 1.00 77.98 12 LEU C CA 1
ATOM 2369 C C . LEU C 2 12 ? 51.589 -32.224 65.837 1.00 77.98 12 LEU C C 1
ATOM 2370 O O . LEU C 2 12 ? 52.338 -33.174 66.073 1.00 77.98 12 LEU C O 1
ATOM 2375 N N . SER C 2 13 ? 52.027 -30.994 65.600 1.00 84.83 13 SER C N 1
ATOM 2376 C CA . SER C 2 13 ? 53.436 -30.652 65.699 1.00 84.83 13 SER C CA 1
ATOM 2377 C C . SER C 2 13 ? 53.566 -29.292 66.359 1.00 84.83 13 SER C C 1
ATOM 2378 O O . SER C 2 13 ? 52.653 -28.468 66.298 1.00 84.83 13 SER C O 1
ATOM 2381 N N . GLU C 2 14 ? 54.705 -29.069 67.007 1.00 90.94 14 GLU C N 1
ATOM 2382 C CA . GLU C 2 14 ? 54.962 -27.828 67.726 1.00 90.94 14 GLU C CA 1
ATOM 2383 C C . GLU C 2 14 ? 56.291 -27.207 67.317 1.00 90.94 14 GLU C C 1
ATOM 2384 O O . GLU C 2 14 ? 56.988 -26.619 68.142 1.00 90.94 14 GLU C O 1
ATOM 2390 N N . ASP C 2 15 ? 56.655 -27.334 66.046 1.00 97.79 15 ASP C N 1
ATOM 2391 C CA . ASP C 2 15 ? 57.871 -26.707 65.556 1.00 97.79 15 ASP C CA 1
ATOM 2392 C C . ASP C 2 15 ? 57.652 -25.212 65.349 1.00 97.79 15 ASP C C 1
ATOM 2393 O O . ASP C 2 15 ? 56.524 -24.728 65.228 1.00 97.79 15 ASP C O 1
ATOM 2398 N N . ALA C 2 16 ? 58.759 -24.474 65.304 1.00 96.77 16 ALA C N 1
ATOM 2399 C CA . ALA C 2 16 ? 58.723 -23.022 65.169 1.00 96.77 16 ALA C CA 1
ATOM 2400 C C . ALA C 2 16 ? 58.532 -22.670 63.700 1.00 96.77 16 ALA C C 1
ATOM 2401 O O . ALA C 2 16 ? 59.437 -22.861 62.884 1.00 96.77 16 ALA C O 1
ATOM 2403 N N . VAL C 2 17 ? 57.349 -22.158 63.364 1.00 92.52 17 VAL C N 1
ATOM 2404 C CA . VAL C 2 17 ? 57.027 -21.749 62.006 1.00 92.52 17 VAL C CA 1
ATOM 2405 C C . VAL C 2 17 ? 56.577 -20.293 62.022 1.00 92.52 17 VAL C C 1
ATOM 2406 O O . VAL C 2 17 ? 56.297 -19.714 63.070 1.00 92.52 17 VAL C O 1
ATOM 2410 N N . SER C 2 18 ? 56.510 -19.709 60.830 1.00 90.78 18 SER C N 1
ATOM 2411 C CA . SER C 2 18 ? 56.037 -18.348 60.647 1.00 90.78 18 SER C CA 1
ATOM 2412 C C . SER C 2 18 ? 55.313 -18.263 59.315 1.00 90.78 18 SER C C 1
ATOM 2413 O O . SER C 2 18 ? 55.530 -19.087 58.423 1.00 90.78 18 SER C O 1
ATOM 2416 N N . SER C 2 19 ? 54.442 -17.266 59.186 1.00 88.11 19 SER C N 1
ATOM 2417 C CA . SER C 2 19 ? 53.649 -17.121 57.976 1.00 88.11 19 SER C CA 1
ATOM 2418 C C . SER C 2 19 ? 53.247 -15.667 57.801 1.00 88.11 19 SER C C 1
ATOM 2419 O O . SER C 2 19 ? 52.890 -14.995 58.771 1.00 88.11 19 SER C O 1
ATOM 2422 N N . PHE C 2 20 ? 53.306 -15.192 56.559 1.00 85.81 20 PHE C N 1
ATOM 2423 C CA . PHE C 2 20 ? 52.850 -13.855 56.216 1.00 85.81 20 PHE C CA 1
ATOM 2424 C C . PHE C 2 20 ? 52.052 -13.925 54.927 1.00 85.81 20 PHE C C 1
ATOM 2425 O O . PHE C 2 20 ? 52.441 -14.618 53.985 1.00 85.81 20 PHE C O 1
ATOM 2433 N N . SER C 2 21 ? 50.937 -13.206 54.890 1.00 83.94 21 SER C N 1
ATOM 2434 C CA . SER C 2 21 ? 50.054 -13.215 53.736 1.00 83.94 21 SER C CA 1
ATOM 2435 C C . SER C 2 21 ? 50.447 -12.122 52.754 1.00 83.94 21 SER C C 1
ATOM 2436 O O . SER C 2 21 ? 50.825 -11.018 53.153 1.00 83.94 21 SER C O 1
ATOM 2439 N N . VAL C 2 22 ? 50.355 -12.439 51.467 1.00 82.09 22 VAL C N 1
ATOM 2440 C CA . VAL C 2 22 ? 50.693 -11.489 50.414 1.00 82.09 22 VAL C CA 1
ATOM 2441 C C . VAL C 2 22 ? 49.501 -10.579 50.161 1.00 82.09 22 VAL C C 1
ATOM 2442 O O . VAL C 2 22 ? 48.381 -11.048 49.931 1.00 82.09 22 VAL C O 1
ATOM 2446 N N . ASN C 2 23 ? 49.741 -9.274 50.211 1.00 81.44 23 ASN C N 1
ATOM 2447 C CA . ASN C 2 23 ? 48.734 -8.252 49.963 1.00 81.44 23 ASN C CA 1
ATOM 2448 C C . ASN C 2 23 ? 49.307 -7.205 49.019 1.00 81.44 23 ASN C C 1
ATOM 2449 O O . ASN C 2 23 ? 49.317 -6.005 49.299 1.00 81.44 23 ASN C O 1
ATOM 2454 N N . SER C 2 24 ? 49.838 -7.672 47.893 1.00 80.76 24 SER C N 1
ATOM 2455 C CA . SER C 2 24 ? 50.755 -6.897 47.072 1.00 80.76 24 SER C CA 1
ATOM 2456 C C . SER C 2 24 ? 50.051 -5.808 46.271 1.00 80.76 24 SER C C 1
ATOM 2457 O O . SER C 2 24 ? 48.824 -5.764 46.156 1.00 80.76 24 SER C O 1
ATOM 2460 N N . ALA C 2 25 ? 50.869 -4.922 45.710 1.00 79.18 25 ALA C N 1
ATOM 2461 C CA . ALA C 2 25 ? 50.452 -3.927 44.738 1.00 79.18 25 ALA C CA 1
ATOM 2462 C C . ALA C 2 25 ? 51.298 -4.086 43.483 1.00 79.18 25 ALA C C 1
ATOM 2463 O O . ALA C 2 25 ? 52.482 -4.421 43.554 1.00 79.18 25 ALA C O 1
ATOM 2465 N N . ALA C 2 26 ? 50.682 -3.842 42.328 1.00 77.10 26 ALA C N 1
ATOM 2466 C CA . ALA C 2 26 ? 51.352 -4.087 41.058 1.00 77.10 26 ALA C CA 1
ATOM 2467 C C . ALA C 2 26 ? 52.405 -3.042 40.721 1.00 77.10 26 ALA C C 1
ATOM 2468 O O . ALA C 2 26 ? 53.310 -3.328 39.933 1.00 77.10 26 ALA C O 1
ATOM 2470 N N . THR C 2 27 ? 52.311 -1.845 41.293 1.00 75.63 27 THR C N 1
ATOM 2471 C CA . THR C 2 27 ? 53.227 -0.760 40.975 1.00 75.63 27 THR C CA 1
ATOM 2472 C C . THR C 2 27 ? 54.473 -0.758 41.847 1.00 75.63 27 THR C C 1
ATOM 2473 O O . THR C 2 27 ? 55.235 0.212 41.811 1.00 75.63 27 THR C O 1
ATOM 2477 N N . ALA C 2 28 ? 54.700 -1.815 42.623 1.00 75.10 28 ALA C N 1
ATOM 2478 C CA . ALA C 2 28 ? 55.871 -1.906 43.498 1.00 75.10 28 ALA C CA 1
ATOM 2479 C C . ALA C 2 28 ? 56.432 -3.319 43.378 1.00 75.10 28 ALA C C 1
ATOM 2480 O O . ALA C 2 28 ? 56.044 -4.217 44.127 1.00 75.10 28 ALA C O 1
ATOM 2482 N N . VAL C 2 29 ? 57.336 -3.509 42.426 1.00 74.14 29 VAL C N 1
ATOM 2483 C CA . VAL C 2 29 ? 58.097 -4.740 42.278 1.00 74.14 29 VAL C CA 1
ATOM 2484 C C . VAL C 2 29 ? 59.573 -4.390 42.417 1.00 74.14 29 VAL C C 1
ATOM 2485 O O . VAL C 2 29 ? 60.186 -3.858 41.492 1.00 74.14 29 VAL C O 1
ATOM 2489 N N . PRO C 2 30 ? 60.171 -4.652 43.572 1.00 72.77 30 PRO C N 1
ATOM 2490 C CA . PRO C 2 30 ? 61.493 -4.107 43.873 1.00 72.77 30 PRO C CA 1
ATOM 2491 C C . PRO C 2 30 ? 62.630 -5.047 43.499 1.00 72.77 30 PRO C C 1
ATOM 2492 O O . PRO C 2 30 ? 62.453 -6.247 43.291 1.00 72.77 30 PRO C O 1
ATOM 2496 N N . LEU C 2 31 ? 63.820 -4.461 43.433 1.00 74.22 31 LEU C N 1
ATOM 2497 C CA . LEU C 2 31 ? 65.075 -5.189 43.305 1.00 74.22 31 LEU C CA 1
ATOM 2498 C C . LEU C 2 31 ? 65.881 -4.899 44.562 1.00 74.22 31 LEU C C 1
ATOM 2499 O O . LEU C 2 31 ? 66.243 -3.745 44.817 1.00 74.22 31 LEU C O 1
ATOM 2504 N N . PHE C 2 32 ? 66.164 -5.933 45.345 1.00 75.33 32 PHE C N 1
ATOM 2505 C CA . PHE C 2 32 ? 66.980 -5.793 46.545 1.00 75.33 32 PHE C CA 1
ATOM 2506 C C . PHE C 2 32 ? 68.422 -6.132 46.197 1.00 75.33 32 PHE C C 1
ATOM 2507 O O . PHE C 2 32 ? 68.748 -7.293 45.940 1.00 75.33 32 PHE C O 1
ATOM 2515 N N . ALA C 2 33 ? 69.282 -5.121 46.189 1.00 81.51 33 ALA C N 1
ATOM 2516 C CA . ALA C 2 33 ? 70.686 -5.311 45.864 1.00 81.51 33 ALA C CA 1
ATOM 2517 C C . ALA C 2 33 ? 71.457 -5.729 47.107 1.00 81.51 33 ALA C C 1
ATOM 2518 O O . ALA C 2 33 ? 71.329 -5.101 48.162 1.00 81.51 33 ALA C O 1
ATOM 2520 N N . TYR C 2 34 ? 72.246 -6.790 46.984 1.00 91.28 34 TYR C N 1
ATOM 2521 C CA . TYR C 2 34 ? 73.149 -7.207 48.044 1.00 91.28 34 TYR C CA 1
ATOM 2522 C C . TYR C 2 34 ? 74.593 -7.092 47.575 1.00 91.28 34 TYR C C 1
ATOM 2523 O O . TYR C 2 34 ? 74.876 -6.974 46.381 1.00 91.28 34 TYR C O 1
ATOM 2532 N N . ASP C 2 35 ? 75.506 -7.131 48.538 1.00 100.60 35 ASP C N 1
ATOM 2533 C CA . ASP C 2 35 ? 76.915 -6.901 48.266 1.00 100.60 35 ASP C CA 1
ATOM 2534 C C . ASP C 2 35 ? 77.542 -8.130 47.618 1.00 100.60 35 ASP C C 1
ATOM 2535 O O . ASP C 2 35 ? 77.179 -9.270 47.915 1.00 100.60 35 ASP C O 1
ATOM 2540 N N . SER C 2 36 ? 78.501 -7.878 46.724 1.00 104.28 36 SER C N 1
ATOM 2541 C CA . SER C 2 36 ? 79.209 -8.963 46.054 1.00 104.28 36 SER C CA 1
ATOM 2542 C C . SER C 2 36 ? 80.113 -9.711 47.028 1.00 104.28 36 SER C C 1
ATOM 2543 O O . SER C 2 36 ? 80.303 -10.926 46.906 1.00 104.28 36 SER C O 1
ATOM 2546 N N . GLU C 2 37 ? 80.671 -9.000 48.004 1.00 109.08 37 GLU C N 1
ATOM 2547 C CA . GLU C 2 37 ? 81.474 -9.595 49.071 1.00 109.08 37 GLU C CA 1
ATOM 2548 C C . GLU C 2 37 ? 80.575 -10.085 50.205 1.00 109.08 37 GLU C C 1
ATOM 2549 O O . GLU C 2 37 ? 80.602 -9.592 51.330 1.00 109.08 37 GLU C O 1
ATOM 2555 N N . ASN C 2 38 ? 79.694 -11.021 49.878 1.00 106.81 38 ASN C N 1
ATOM 2556 C CA . ASN C 2 38 ? 78.831 -11.657 50.859 1.00 106.81 38 ASN C CA 1
ATOM 2557 C C . ASN C 2 38 ? 79.084 -13.160 50.843 1.00 106.81 38 ASN C C 1
ATOM 2558 O O . ASN C 2 38 ? 79.359 -13.743 49.791 1.00 106.81 38 ASN C O 1
ATOM 2563 N N . THR C 2 39 ? 78.986 -13.781 52.016 1.00 107.05 39 THR C N 1
ATOM 2564 C CA . THR C 2 39 ? 79.385 -15.171 52.173 1.00 107.05 39 THR C CA 1
ATOM 2565 C C . THR C 2 39 ? 78.219 -16.141 52.305 1.00 107.05 39 THR C C 1
ATOM 2566 O O . THR C 2 39 ? 78.398 -17.329 52.019 1.00 107.05 39 THR C O 1
ATOM 2570 N N . ASN C 2 40 ? 77.043 -15.680 52.721 1.00 104.26 40 ASN C N 1
ATOM 2571 C CA . ASN C 2 40 ? 75.937 -16.579 53.035 1.00 104.26 40 ASN C CA 1
ATOM 2572 C C . ASN C 2 40 ? 74.762 -16.427 52.073 1.00 104.26 40 ASN C C 1
ATOM 2573 O O . ASN C 2 40 ? 73.604 -16.492 52.485 1.00 104.26 40 ASN C O 1
ATOM 2578 N N . THR C 2 41 ? 75.044 -16.233 50.790 1.00 102.17 41 THR C N 1
ATOM 2579 C CA . THR C 2 41 ? 74.016 -16.235 49.762 1.00 102.17 41 THR C CA 1
ATOM 2580 C C . THR C 2 41 ? 74.243 -17.384 48.790 1.00 102.17 41 THR C C 1
ATOM 2581 O O . THR C 2 41 ? 75.360 -17.891 48.648 1.00 102.17 41 THR C O 1
ATOM 2585 N N . ILE C 2 42 ? 73.159 -17.798 48.139 1.00 101.20 42 ILE C N 1
ATOM 2586 C CA . ILE C 2 42 ? 73.253 -18.721 47.019 1.00 101.20 42 ILE C CA 1
ATOM 2587 C C . ILE C 2 42 ? 73.977 -18.019 45.876 1.00 101.20 42 ILE C C 1
ATOM 2588 O O . ILE C 2 42 ? 73.750 -16.832 45.611 1.00 101.20 42 ILE C O 1
ATOM 2593 N N . ASN C 2 43 ? 74.875 -18.746 45.197 1.00 102.54 43 ASN C N 1
ATOM 2594 C CA . ASN C 2 43 ? 75.735 -18.195 44.153 1.00 102.54 43 ASN C CA 1
ATOM 2595 C C . ASN C 2 43 ? 74.974 -17.821 42.872 1.00 102.54 43 ASN C C 1
ATOM 2596 O O . ASN C 2 43 ? 75.601 -17.365 41.909 1.00 102.54 43 ASN C O 1
ATOM 2601 N N . LYS C 2 44 ? 73.659 -18.015 42.820 1.00 98.04 44 LYS C N 1
ATOM 2602 C CA . LYS C 2 44 ? 72.838 -17.480 41.747 1.00 98.04 44 LYS C CA 1
ATOM 2603 C C . LYS C 2 44 ? 72.877 -15.957 41.786 1.00 98.04 44 LYS C C 1
ATOM 2604 O O . LYS C 2 44 ? 72.626 -15.369 42.848 1.00 98.04 44 LYS C O 1
ATOM 2610 N N . PRO C 2 45 ? 73.197 -15.286 40.685 1.00 92.40 45 PRO C N 1
ATOM 2611 C CA . PRO C 2 45 ? 73.273 -13.822 40.716 1.00 92.40 45 PRO C CA 1
ATOM 2612 C C . PRO C 2 45 ? 71.908 -13.154 40.753 1.00 92.40 45 PRO C C 1
ATOM 2613 O O . PRO C 2 45 ? 71.769 -12.072 41.323 1.00 92.40 45 PRO C O 1
ATOM 2617 N N . ILE C 2 46 ? 70.899 -13.779 40.147 1.00 88.43 46 ILE C N 1
ATOM 2618 C CA . ILE C 2 46 ? 69.535 -13.258 40.115 1.00 88.43 46 ILE C CA 1
ATOM 2619 C C . ILE C 2 46 ? 68.603 -14.381 40.544 1.00 88.43 46 ILE C C 1
ATOM 2620 O O . ILE C 2 46 ? 68.631 -15.469 39.958 1.00 88.43 46 ILE C O 1
ATOM 2625 N N . GLN C 2 47 ? 67.779 -14.124 41.559 1.00 86.90 47 GLN C N 1
ATOM 2626 C CA . GLN C 2 47 ? 66.823 -15.113 42.030 1.00 86.90 47 GLN C CA 1
ATOM 2627 C C . GLN C 2 47 ? 65.513 -14.436 42.404 1.00 86.90 47 GLN C C 1
ATOM 2628 O O . GLN C 2 47 ? 65.488 -13.277 42.823 1.00 86.90 47 GLN C O 1
ATOM 2634 N N . VAL C 2 48 ? 64.420 -15.182 42.239 1.00 83.99 48 VAL C N 1
ATOM 2635 C CA . VAL C 2 48 ? 63.063 -14.650 42.241 1.00 83.99 48 VAL C CA 1
ATOM 2636 C C . VAL C 2 48 ? 62.300 -15.265 43.405 1.00 83.99 48 VAL C C 1
ATOM 2637 O O . VAL C 2 48 ? 62.237 -16.492 43.527 1.00 83.99 48 VAL C O 1
ATOM 2641 N N . PHE C 2 49 ? 61.696 -14.415 44.232 1.00 84.23 49 PHE C N 1
ATOM 2642 C CA . PHE C 2 49 ? 60.979 -14.839 45.431 1.00 84.23 49 PHE C CA 1
ATOM 2643 C C . PHE C 2 49 ? 59.573 -14.266 45.388 1.00 84.23 49 PHE C C 1
ATOM 2644 O O . PHE C 2 49 ? 59.402 -13.045 45.437 1.00 84.23 49 PHE C O 1
ATOM 2652 N N . ARG C 2 50 ? 58.568 -15.139 45.309 1.00 86.60 50 ARG C N 1
ATOM 2653 C CA . ARG C 2 50 ? 57.192 -14.684 45.150 1.00 86.60 50 ARG C CA 1
ATOM 2654 C C . ARG C 2 50 ? 56.487 -14.414 46.470 1.00 86.60 50 ARG C C 1
ATOM 2655 O O . ARG C 2 50 ? 55.612 -13.544 46.524 1.00 86.60 50 ARG C O 1
ATOM 2663 N N . ASN C 2 51 ? 56.827 -15.140 47.531 1.00 84.94 51 ASN C N 1
ATOM 2664 C CA . ASN C 2 51 ? 56.213 -14.921 48.830 1.00 84.94 51 ASN C CA 1
ATOM 2665 C C . ASN C 2 51 ? 57.199 -15.308 49.925 1.00 84.94 51 ASN C C 1
ATOM 2666 O O . ASN C 2 51 ? 58.360 -15.632 49.658 1.00 84.94 51 ASN C O 1
ATOM 2671 N N . TRP C 2 52 ? 56.723 -15.260 51.169 1.00 84.78 52 TRP C N 1
ATOM 2672 C CA . TRP C 2 52 ? 57.570 -15.586 52.311 1.00 84.78 52 TRP C CA 1
ATOM 2673 C C . TRP C 2 52 ? 57.864 -17.078 52.390 1.00 84.78 52 TRP C C 1
ATOM 2674 O O . TRP C 2 52 ? 58.905 -17.473 52.926 1.00 84.78 52 TRP C O 1
ATOM 2685 N N . ALA C 2 53 ? 56.973 -17.914 51.858 1.00 85.75 53 ALA C N 1
ATOM 2686 C CA . ALA C 2 53 ? 57.188 -19.355 51.900 1.00 85.75 53 ALA C CA 1
ATOM 2687 C C . ALA C 2 53 ? 58.329 -19.775 50.980 1.00 85.75 53 ALA C C 1
ATOM 2688 O O . ALA C 2 53 ? 59.117 -20.658 51.332 1.00 85.75 53 ALA C O 1
ATOM 2690 N N . GLU C 2 54 ? 58.439 -19.151 49.805 1.00 86.88 54 GLU C N 1
ATOM 2691 C CA . GLU C 2 54 ? 59.539 -19.472 48.902 1.00 86.88 54 GLU C CA 1
ATOM 2692 C C . GLU C 2 54 ? 60.861 -18.906 49.395 1.00 86.88 54 GLU C C 1
ATOM 2693 O O . GLU C 2 54 ? 61.924 -19.420 49.035 1.00 86.88 54 GLU C O 1
ATOM 2699 N N . PHE C 2 55 ? 60.820 -17.848 50.201 1.00 86.14 55 PHE C N 1
ATOM 2700 C CA . PHE C 2 55 ? 62.058 -17.247 50.678 1.00 86.14 55 PHE C CA 1
ATOM 2701 C C . PHE C 2 55 ? 62.687 -18.067 51.796 1.00 86.14 55 PHE C C 1
ATOM 2702 O O . PHE C 2 55 ? 63.916 -18.159 51.882 1.00 86.14 55 PHE C O 1
ATOM 2710 N N . THR C 2 56 ? 61.870 -18.685 52.646 1.00 88.80 56 THR C N 1
ATOM 2711 C CA . THR C 2 56 ? 62.393 -19.507 53.728 1.00 88.80 56 THR C CA 1
ATOM 2712 C C . THR C 2 56 ? 62.794 -20.904 53.278 1.00 88.80 56 THR C C 1
ATOM 2713 O O . THR C 2 56 ? 63.331 -21.663 54.089 1.00 88.80 56 THR C O 1
ATOM 2717 N N . VAL C 2 57 ? 62.531 -21.275 52.025 1.00 90.16 57 VAL C N 1
ATOM 2718 C CA . VAL C 2 57 ? 63.089 -22.518 51.504 1.00 90.16 57 VAL C CA 1
ATOM 2719 C C . VAL C 2 57 ? 64.563 -22.331 51.174 1.00 90.16 57 VAL C C 1
ATOM 2720 O O . VAL C 2 57 ? 65.404 -23.171 51.515 1.00 90.16 57 VAL C O 1
ATOM 2724 N N . GLU C 2 58 ? 64.908 -21.210 50.543 1.00 94.30 58 GLU C N 1
ATOM 2725 C CA . GLU C 2 58 ? 66.291 -20.955 50.168 1.00 94.30 58 GLU C CA 1
ATOM 2726 C C . GLU C 2 58 ? 67.120 -20.400 51.316 1.00 94.30 58 GLU C C 1
ATOM 2727 O O . GLU C 2 58 ? 68.351 -20.490 51.271 1.00 94.30 58 GLU C O 1
ATOM 2733 N N . TYR C 2 59 ? 66.482 -19.827 52.334 1.00 92.08 59 TYR C N 1
ATOM 2734 C CA . TYR C 2 59 ? 67.172 -19.308 53.513 1.00 92.08 59 TYR C CA 1
ATOM 2735 C C . TYR C 2 59 ? 66.422 -19.804 54.741 1.00 92.08 59 TYR C C 1
ATOM 2736 O O . TYR C 2 59 ? 65.600 -19.078 55.314 1.00 92.08 59 TYR C O 1
ATOM 2745 N N . PRO C 2 60 ? 66.685 -21.039 55.179 1.00 92.35 60 PRO C N 1
ATOM 2746 C CA . PRO C 2 60 ? 65.852 -21.653 56.219 1.00 92.35 60 PRO C CA 1
ATOM 2747 C C . PRO C 2 60 ? 66.139 -21.180 57.632 1.00 92.35 60 PRO C C 1
ATOM 2748 O O . PRO C 2 60 ? 65.377 -21.523 58.541 1.00 92.35 60 PRO C O 1
ATOM 2752 N N . THR C 2 61 ? 67.198 -20.406 57.851 1.00 93.40 61 THR C N 1
ATOM 2753 C CA . THR C 2 61 ? 67.526 -19.955 59.191 1.00 93.40 61 THR C CA 1
ATOM 2754 C C . THR C 2 61 ? 67.573 -18.432 59.241 1.00 93.40 61 THR C C 1
ATOM 2755 O O . THR C 2 61 ? 67.965 -17.786 58.260 1.00 93.40 61 THR C O 1
ATOM 2759 N N . PRO C 2 62 ? 67.122 -17.828 60.346 1.00 91.38 62 PRO C N 1
ATOM 2760 C CA . PRO C 2 62 ? 67.152 -16.363 60.448 1.00 91.38 62 PRO C CA 1
ATOM 2761 C C . PRO C 2 62 ? 68.559 -15.804 60.561 1.00 91.38 62 PRO C C 1
ATOM 2762 O O . PRO C 2 62 ? 69.250 -16.028 61.559 1.00 91.38 62 PRO C O 1
ATOM 2766 N N . LEU C 2 63 ? 68.988 -15.077 59.538 1.00 93.61 63 LEU C N 1
ATOM 2767 C CA . LEU C 2 63 ? 70.306 -14.470 59.513 1.00 93.61 63 LEU C CA 1
ATOM 2768 C C . LEU C 2 63 ? 70.237 -13.072 60.121 1.00 93.61 63 LEU C C 1
ATOM 2769 O O . LEU C 2 63 ? 69.212 -12.652 60.663 1.00 93.61 63 LEU C O 1
ATOM 2774 N N . GLU C 2 64 ? 71.338 -12.331 60.030 1.00 97.84 64 GLU C N 1
ATOM 2775 C CA . GLU C 2 64 ? 71.404 -10.974 60.542 1.00 97.84 64 GLU C CA 1
ATOM 2776 C C . GLU C 2 64 ? 71.853 -9.999 59.459 1.00 97.84 64 GLU C C 1
ATOM 2777 O O . GLU C 2 64 ? 71.771 -8.782 59.663 1.00 97.84 64 GLU C O 1
ATOM 2783 N N . ASP C 2 65 ? 72.265 -10.499 58.297 1.00 96.23 65 ASP C N 1
ATOM 2784 C CA . ASP C 2 65 ? 72.830 -9.691 57.230 1.00 96.23 65 ASP C CA 1
ATOM 2785 C C . ASP C 2 65 ? 71.747 -8.808 56.603 1.00 96.23 65 ASP C C 1
ATOM 2786 O O . ASP C 2 65 ? 70.546 -9.030 56.779 1.00 96.23 65 ASP C O 1
ATOM 2791 N N . ALA C 2 66 ? 72.194 -7.789 55.864 1.00 88.64 66 ALA C N 1
ATOM 2792 C CA . ALA C 2 66 ? 71.316 -6.707 55.433 1.00 88.64 66 ALA C CA 1
ATOM 2793 C C . ALA C 2 66 ? 70.310 -7.125 54.371 1.00 88.64 66 ALA C C 1
ATOM 2794 O O . ALA C 2 66 ? 69.285 -6.454 54.219 1.00 88.64 66 ALA C O 1
ATOM 2796 N N . PHE C 2 67 ? 70.566 -8.204 53.630 1.00 90.21 67 PHE C N 1
ATOM 2797 C CA . PHE C 2 67 ? 69.575 -8.639 52.653 1.00 90.21 67 PHE C CA 1
ATOM 2798 C C . PHE C 2 67 ? 68.440 -9.401 53.317 1.00 90.21 67 PHE C C 1
ATOM 2799 O O . PHE C 2 67 ? 67.312 -9.384 52.814 1.00 90.21 67 PHE C O 1
ATOM 2807 N N . TYR C 2 68 ? 68.714 -10.075 54.434 1.00 87.39 68 TYR C N 1
ATOM 2808 C CA . TYR C 2 68 ? 67.684 -10.868 55.091 1.00 87.39 68 TYR C CA 1
ATOM 2809 C C . TYR C 2 68 ? 66.695 -9.984 55.834 1.00 87.39 68 TYR C C 1
ATOM 2810 O O . TYR C 2 68 ? 65.486 -10.228 55.789 1.00 87.39 68 TYR C O 1
ATOM 2819 N N . THR C 2 69 ? 67.192 -8.962 56.531 1.00 85.17 69 THR C N 1
ATOM 2820 C CA . THR C 2 69 ? 66.310 -8.069 57.269 1.00 85.17 69 THR C CA 1
ATOM 2821 C C . THR C 2 69 ? 65.533 -7.145 56.348 1.00 85.17 69 THR C C 1
ATOM 2822 O O . THR C 2 69 ? 64.490 -6.625 56.753 1.00 85.17 69 THR C O 1
ATOM 2826 N N . SER C 2 70 ? 66.015 -6.928 55.126 1.00 81.92 70 SER C N 1
ATOM 2827 C CA . SER C 2 70 ? 65.253 -6.148 54.162 1.00 81.92 70 SER C CA 1
ATOM 2828 C C . SER C 2 70 ? 64.067 -6.938 53.634 1.00 81.92 70 SER C C 1
ATOM 2829 O O . SER C 2 70 ? 62.968 -6.396 53.482 1.00 81.92 70 SER C O 1
ATOM 2832 N N . LEU C 2 71 ? 64.272 -8.220 53.355 1.00 80.63 71 LEU C N 1
ATOM 2833 C CA . LEU C 2 71 ? 63.207 -9.056 52.823 1.00 80.63 71 LEU C CA 1
ATOM 2834 C C . LEU C 2 71 ? 62.224 -9.499 53.891 1.00 80.63 71 LEU C C 1
ATOM 2835 O O . LEU C 2 71 ? 61.031 -9.616 53.605 1.00 80.63 71 LEU C O 1
ATOM 2840 N N . SER C 2 72 ? 62.694 -9.750 55.113 1.00 81.61 72 SER C N 1
ATOM 2841 C CA . SER C 2 72 ? 61.780 -10.102 56.193 1.00 81.61 72 SER C CA 1
ATOM 2842 C C . SER C 2 72 ? 60.877 -8.935 56.564 1.00 81.61 72 SER C C 1
ATOM 2843 O O . SER C 2 72 ? 59.738 -9.146 56.983 1.00 81.61 72 SER C O 1
ATOM 2846 N N . LEU C 2 73 ? 61.364 -7.706 56.400 1.00 78.05 73 LEU C N 1
ATOM 2847 C CA . LEU C 2 73 ? 60.544 -6.520 56.589 1.00 78.05 73 LEU C CA 1
ATOM 2848 C C . LEU C 2 73 ? 59.693 -6.228 55.361 1.00 78.05 73 LEU C C 1
ATOM 2849 O O . LEU C 2 73 ? 58.672 -5.545 55.476 1.00 78.05 73 LEU C O 1
ATOM 2854 N N . TRP C 2 74 ? 60.082 -6.753 54.197 1.00 75.90 74 TRP C N 1
ATOM 2855 C CA . TRP C 2 74 ? 59.274 -6.621 52.988 1.00 75.90 74 TRP C CA 1
ATOM 2856 C C . TRP C 2 74 ? 58.027 -7.488 53.050 1.00 75.90 74 TRP C C 1
ATOM 2857 O O . TRP C 2 74 ? 56.912 -7.006 52.823 1.00 75.90 74 TRP C O 1
ATOM 2868 N N . PHE C 2 75 ? 58.195 -8.780 53.337 1.00 79.12 75 PHE C N 1
ATOM 2869 C CA . PHE C 2 75 ? 57.085 -9.714 53.224 1.00 79.12 75 PHE C CA 1
ATOM 2870 C C . PHE C 2 75 ? 56.091 -9.618 54.369 1.00 79.12 75 PHE C C 1
ATOM 2871 O O . PHE C 2 75 ? 54.977 -10.132 54.241 1.00 79.12 75 PHE C O 1
ATOM 2879 N N . MET C 2 76 ? 56.450 -8.978 55.476 1.00 81.83 76 MET C N 1
ATOM 2880 C CA . MET C 2 76 ? 55.521 -8.846 56.588 1.00 81.83 76 MET C CA 1
ATOM 2881 C C . MET C 2 76 ? 54.603 -7.641 56.451 1.00 81.83 76 MET C C 1
ATOM 2882 O O . MET C 2 76 ? 53.837 -7.359 57.375 1.00 81.83 76 MET C O 1
ATOM 2887 N N . HIS C 2 77 ? 54.658 -6.929 55.330 1.00 78.65 77 HIS C N 1
ATOM 2888 C CA . HIS C 2 77 ? 53.749 -5.834 55.027 1.00 78.65 77 HIS C CA 1
ATOM 2889 C C . HIS C 2 77 ? 53.055 -6.078 53.698 1.00 78.65 77 HIS C C 1
ATOM 2890 O O . HIS C 2 77 ? 52.908 -5.174 52.876 1.00 78.65 77 HIS C O 1
ATOM 2897 N N . GLY C 2 78 ? 52.614 -7.296 53.483 1.00 79.46 78 GLY C N 1
ATOM 2898 C CA . GLY C 2 78 ? 52.182 -7.719 52.153 1.00 79.46 78 GLY C CA 1
ATOM 2899 C C . GLY C 2 78 ? 53.376 -8.138 51.296 1.00 79.46 78 GLY C C 1
ATOM 2900 O O . GLY C 2 78 ? 54.040 -9.113 51.605 1.00 79.46 78 GLY C O 1
ATOM 2901 N N . GLY C 2 79 ? 53.633 -7.384 50.237 1.00 76.99 79 GLY C N 1
ATOM 2902 C CA . GLY C 2 79 ? 54.800 -7.629 49.421 1.00 76.99 79 GLY C CA 1
ATOM 2903 C C . GLY C 2 79 ? 54.596 -8.747 48.426 1.00 76.99 79 GLY C C 1
ATOM 2904 O O . GLY C 2 79 ? 54.182 -9.848 48.794 1.00 76.99 79 GLY C O 1
ATOM 2905 N N . GLY C 2 80 ? 54.911 -8.491 47.165 1.00 79.89 80 GLY C N 1
ATOM 2906 C CA . GLY C 2 80 ? 54.715 -9.493 46.140 1.00 79.89 80 GLY C CA 1
ATOM 2907 C C . GLY C 2 80 ? 56.016 -10.116 45.706 1.00 79.89 80 GLY C C 1
ATOM 2908 O O . GLY C 2 80 ? 56.867 -10.421 46.544 1.00 79.89 80 GLY C O 1
ATOM 2909 N N . LYS C 2 81 ? 56.183 -10.319 44.407 1.00 80.65 81 LYS C N 1
ATOM 2910 C CA . LYS C 2 81 ? 57.430 -10.877 43.926 1.00 80.65 81 LYS C CA 1
ATOM 2911 C C . LYS C 2 81 ? 58.526 -9.819 43.969 1.00 80.65 81 LYS C C 1
ATOM 2912 O O . LYS C 2 81 ? 58.271 -8.619 43.848 1.00 80.65 81 LYS C O 1
ATOM 2918 N N . CYS C 2 82 ? 59.751 -10.280 44.184 1.00 80.24 82 CYS C N 1
ATOM 2919 C CA . CYS C 2 82 ? 60.887 -9.396 44.369 1.00 80.24 82 CYS C CA 1
ATOM 2920 C C . CYS C 2 82 ? 62.143 -10.163 44.002 1.00 80.24 82 CYS C C 1
ATOM 2921 O O . CYS C 2 82 ? 62.140 -11.394 43.933 1.00 80.24 82 CYS C O 1
ATOM 2924 N N . TYR C 2 83 ? 63.217 -9.420 43.760 1.00 79.58 83 TYR C N 1
ATOM 2925 C CA . TYR C 2 83 ? 64.426 -9.961 43.157 1.00 79.58 83 TYR C CA 1
ATOM 2926 C C . TYR C 2 83 ? 65.619 -9.686 44.059 1.00 79.58 83 TYR C C 1
ATOM 2927 O O . TYR C 2 83 ? 65.817 -8.549 44.498 1.00 79.58 83 TYR C O 1
ATOM 2936 N N . LEU C 2 84 ? 66.406 -10.722 44.342 1.00 82.95 84 LEU C N 1
ATOM 2937 C CA . LEU C 2 84 ? 67.742 -10.552 44.908 1.00 82.95 84 LEU C CA 1
ATOM 2938 C C . LEU C 2 84 ? 68.762 -10.588 43.784 1.00 82.95 84 LEU C C 1
ATOM 2939 O O . LEU C 2 84 ? 68.990 -11.636 43.175 1.00 82.95 84 LEU C O 1
ATOM 2944 N N . VAL C 2 85 ? 69.380 -9.445 43.513 1.00 84.61 85 VAL C N 1
ATOM 2945 C CA . VAL C 2 85 ? 70.421 -9.320 42.505 1.00 84.61 85 VAL C CA 1
ATOM 2946 C C . VAL C 2 85 ? 71.660 -8.770 43.197 1.00 84.61 85 VAL C C 1
ATOM 2947 O O . VAL C 2 85 ? 71.558 -7.816 43.972 1.00 84.61 85 VAL C O 1
ATOM 2951 N N . ASN C 2 86 ? 72.818 -9.385 42.952 1.00 90.80 86 ASN C N 1
ATOM 2952 C CA . ASN C 2 86 ? 74.053 -8.823 43.484 1.00 90.80 86 ASN C CA 1
ATOM 2953 C C . ASN C 2 86 ? 74.404 -7.530 42.757 1.00 90.80 86 ASN C C 1
ATOM 2954 O O . ASN C 2 86 ? 73.996 -7.312 41.616 1.00 90.80 86 ASN C O 1
ATOM 2959 N N . GLU C 2 87 ? 75.178 -6.677 43.436 1.00 93.95 87 GLU C N 1
ATOM 2960 C CA . GLU C 2 87 ? 75.395 -5.294 43.018 1.00 93.95 87 GLU C CA 1
ATOM 2961 C C . GLU C 2 87 ? 76.101 -5.160 41.671 1.00 93.95 87 GLU C C 1
ATOM 2962 O O . GLU C 2 87 ? 76.008 -4.100 41.043 1.00 93.95 87 GLU C O 1
ATOM 2968 N N . ALA C 2 88 ? 76.795 -6.198 41.208 1.00 91.64 88 ALA C N 1
ATOM 2969 C CA . ALA C 2 88 ? 77.471 -6.146 39.922 1.00 91.64 88 ALA C CA 1
ATOM 2970 C C . ALA C 2 88 ? 76.575 -6.549 38.764 1.00 91.64 88 ALA C C 1
ATOM 2971 O O . ALA C 2 88 ? 77.054 -6.618 37.628 1.00 91.64 88 ALA C O 1
ATOM 2973 N N . ASN C 2 89 ? 75.293 -6.817 39.015 1.00 88.40 89 ASN C N 1
ATOM 2974 C CA . ASN C 2 89 ? 74.394 -7.279 37.969 1.00 88.40 89 ASN C CA 1
ATOM 2975 C C . ASN C 2 89 ? 73.051 -6.567 37.980 1.00 88.40 89 ASN C C 1
ATOM 2976 O O . ASN C 2 89 ? 72.121 -7.034 37.314 1.00 88.40 89 ASN C O 1
ATOM 2981 N N . ILE C 2 90 ? 72.909 -5.462 38.717 1.00 85.16 90 ILE C N 1
ATOM 2982 C CA . ILE C 2 90 ? 71.590 -4.846 38.820 1.00 85.16 90 ILE C CA 1
ATOM 2983 C C . ILE C 2 90 ? 71.261 -4.049 37.568 1.00 85.16 90 ILE C C 1
ATOM 2984 O O . ILE C 2 90 ? 70.082 -3.826 37.280 1.00 85.16 90 ILE C O 1
ATOM 2989 N N . ALA C 2 91 ? 72.271 -3.623 36.809 1.00 85.23 91 ALA C N 1
ATOM 2990 C CA . ALA C 2 91 ? 72.015 -2.959 35.539 1.00 85.23 91 ALA C CA 1
ATOM 2991 C C . ALA C 2 91 ? 71.537 -3.933 34.478 1.00 85.23 91 ALA C C 1
ATOM 2992 O O . ALA C 2 91 ? 70.867 -3.518 33.528 1.00 85.23 91 ALA C O 1
ATOM 2994 N N . ASP C 2 92 ? 71.866 -5.215 34.619 1.00 86.85 92 ASP C N 1
ATOM 2995 C CA . ASP C 2 92 ? 71.401 -6.214 33.669 1.00 86.85 92 ASP C CA 1
ATOM 2996 C C . ASP C 2 92 ? 70.001 -6.700 34.011 1.00 86.85 92 ASP C C 1
ATOM 2997 O O . ASP C 2 92 ? 69.190 -6.930 33.110 1.00 86.85 92 ASP C O 1
ATOM 3002 N N . ALA C 2 93 ? 69.701 -6.853 35.303 1.00 82.10 93 ALA C N 1
ATOM 3003 C CA . ALA C 2 93 ? 68.431 -7.439 35.716 1.00 82.10 93 ALA C CA 1
ATOM 3004 C C . ALA C 2 93 ? 67.263 -6.501 35.447 1.00 82.10 93 ALA C C 1
ATOM 3005 O O . ALA C 2 93 ? 66.142 -6.961 35.203 1.00 82.10 93 ALA C O 1
ATOM 3007 N N . VAL C 2 94 ? 67.499 -5.191 35.501 1.00 79.17 94 VAL C N 1
ATOM 3008 C CA . VAL C 2 94 ? 66.458 -4.235 35.147 1.00 79.17 94 VAL C CA 1
ATOM 3009 C C . VAL C 2 94 ? 66.166 -4.303 33.654 1.00 79.17 94 VAL C C 1
ATOM 3010 O O . VAL C 2 94 ? 65.007 -4.256 33.226 1.00 79.17 94 VAL C O 1
ATOM 3014 N N . ALA C 2 95 ? 67.204 -4.477 32.844 1.00 80.95 95 ALA C N 1
ATOM 3015 C CA . ALA C 2 95 ? 67.042 -4.536 31.401 1.00 80.95 95 ALA C CA 1
ATOM 3016 C C . ALA C 2 95 ? 66.503 -5.873 30.904 1.00 80.95 95 ALA C C 1
ATOM 3017 O O . ALA C 2 95 ? 66.087 -5.953 29.745 1.00 80.95 95 ALA C O 1
ATOM 3019 N N . GLN C 2 96 ? 66.485 -6.911 31.735 1.00 81.55 96 GLN C N 1
ATOM 3020 C CA . GLN C 2 96 ? 66.040 -8.233 31.307 1.00 81.55 96 GLN C CA 1
ATOM 3021 C C . GLN C 2 96 ? 64.656 -8.620 31.797 1.00 81.55 96 GLN C C 1
ATOM 3022 O O . GLN C 2 96 ? 63.926 -9.292 31.071 1.00 81.55 96 GLN C O 1
ATOM 3028 N N . TYR C 2 97 ? 64.267 -8.234 33.008 1.00 83.32 97 TYR C N 1
ATOM 3029 C CA . TYR C 2 97 ? 63.099 -8.833 33.638 1.00 83.32 97 TYR C CA 1
ATOM 3030 C C . TYR C 2 97 ? 61.832 -7.993 33.550 1.00 83.32 97 TYR C C 1
ATOM 3031 O O . TYR C 2 97 ? 60.779 -8.470 33.985 1.00 83.32 97 TYR C O 1
ATOM 3040 N N . ASP C 2 98 ? 61.914 -6.741 33.076 1.00 81.95 98 ASP C N 1
ATOM 3041 C CA . ASP C 2 98 ? 60.793 -5.971 32.518 1.00 81.95 98 ASP C CA 1
ATOM 3042 C C . ASP C 2 98 ? 59.727 -5.580 33.549 1.00 81.95 98 ASP C C 1
ATOM 3043 O O . ASP C 2 98 ? 58.783 -4.846 33.239 1.00 81.95 98 ASP C O 1
ATOM 3048 N N . ASP C 2 99 ? 59.877 -6.027 34.786 1.00 80.58 99 ASP C N 1
ATOM 3049 C CA . ASP C 2 99 ? 58.835 -5.938 35.788 1.00 80.58 99 ASP C CA 1
ATOM 3050 C C . ASP C 2 99 ? 59.241 -5.039 36.943 1.00 80.58 99 ASP C C 1
ATOM 3051 O O . ASP C 2 99 ? 58.393 -4.694 37.770 1.00 80.58 99 ASP C O 1
ATOM 3056 N N . ILE C 2 100 ? 60.499 -4.625 36.992 1.00 74.18 100 ILE C N 1
ATOM 3057 C CA . ILE C 2 100 ? 61.066 -3.950 38.147 1.00 74.18 100 ILE C CA 1
ATOM 3058 C C . ILE C 2 100 ? 60.655 -2.486 38.130 1.00 74.18 100 ILE C C 1
ATOM 3059 O O . ILE C 2 100 ? 60.803 -1.798 37.115 1.00 74.18 100 ILE C O 1
ATOM 3064 N N . THR C 2 101 ? 60.136 -2.008 39.256 1.00 72.16 101 THR C N 1
ATOM 3065 C CA . THR C 2 101 ? 59.800 -0.605 39.442 1.00 72.16 101 THR C CA 1
ATOM 3066 C C . THR C 2 101 ? 60.665 0.082 40.485 1.00 72.16 101 THR C C 1
ATOM 3067 O O . THR C 2 101 ? 60.841 1.299 40.425 1.00 72.16 101 THR C O 1
ATOM 3071 N N . LEU C 2 102 ? 61.209 -0.667 41.438 1.00 70.84 102 LEU C N 1
ATOM 3072 C CA . LEU C 2 102 ? 62.024 -0.120 42.511 1.00 70.84 102 LEU C CA 1
ATOM 3073 C C . LEU C 2 102 ? 63.395 -0.777 42.525 1.00 70.84 102 LEU C C 1
ATOM 3074 O O . LEU C 2 102 ? 63.517 -1.985 42.310 1.00 70.84 102 LEU C O 1
ATOM 3079 N N . ILE C 2 103 ? 64.425 0.020 42.781 1.00 72.45 103 ILE C N 1
ATOM 3080 C CA . ILE C 2 103 ? 65.760 -0.488 43.078 1.00 72.45 103 ILE C CA 1
ATOM 3081 C C . ILE C 2 103 ? 66.053 -0.132 44.526 1.00 72.45 103 ILE C C 1
ATOM 3082 O O . ILE C 2 103 ? 66.231 1.044 44.865 1.00 72.45 103 ILE C O 1
ATOM 3087 N N . VAL C 2 104 ? 66.097 -1.141 45.381 1.00 73.82 104 VAL C N 1
ATOM 3088 C CA . VAL C 2 104 ? 66.213 -0.954 46.818 1.00 73.82 104 VAL C CA 1
ATOM 3089 C C . VAL C 2 104 ? 67.637 -1.334 47.205 1.00 73.82 104 VAL C C 1
ATOM 3090 O O . VAL C 2 104 ? 67.988 -2.516 47.248 1.00 73.82 104 VAL C O 1
ATOM 3094 N N . ALA C 2 105 ? 68.466 -0.329 47.475 1.00 78.34 105 ALA C N 1
ATOM 3095 C CA . ALA C 2 105 ? 69.837 -0.548 47.926 1.00 78.34 105 ALA C CA 1
ATOM 3096 C C . ALA C 2 105 ? 69.787 -1.011 49.374 1.00 78.34 105 ALA C C 1
ATOM 3097 O O . ALA C 2 105 ? 69.668 -0.211 50.299 1.00 78.34 105 ALA C O 1
ATOM 3099 N N . ALA C 2 106 ? 69.862 -2.324 49.574 1.00 80.70 106 ALA C N 1
ATOM 3100 C CA . ALA C 2 106 ? 69.723 -2.913 50.904 1.00 80.70 106 ALA C CA 1
ATOM 3101 C C . ALA C 2 106 ? 71.093 -2.944 51.579 1.00 80.70 106 ALA C C 1
ATOM 3102 O O . ALA C 2 106 ? 71.762 -3.976 51.665 1.00 80.70 106 ALA C O 1
ATOM 3104 N N . GLY C 2 107 ? 71.510 -1.781 52.073 1.00 83.91 107 GLY C N 1
ATOM 3105 C CA . GLY C 2 107 ? 72.799 -1.656 52.726 1.00 83.91 107 GLY C CA 1
ATOM 3106 C C . GLY C 2 107 ? 73.948 -1.710 51.745 1.00 83.91 107 GLY C C 1
ATOM 3107 O O . GLY C 2 107 ? 74.931 -2.421 51.966 1.00 83.91 107 GLY C O 1
ATOM 3108 N N . THR C 2 108 ? 73.838 -0.958 50.652 1.00 86.97 108 THR C N 1
ATOM 3109 C CA . THR C 2 108 ? 74.781 -1.050 49.550 1.00 86.97 108 THR C CA 1
ATOM 3110 C C . THR C 2 108 ? 75.036 0.348 49.004 1.00 86.97 108 THR C C 1
ATOM 3111 O O . THR C 2 108 ? 74.102 1.140 48.863 1.00 86.97 108 THR C O 1
ATOM 3115 N N . ASP C 2 109 ? 76.297 0.654 48.702 1.00 91.43 109 ASP C N 1
ATOM 3116 C CA . ASP C 2 109 ? 76.646 1.976 48.204 1.00 91.43 109 ASP C CA 1
ATOM 3117 C C . ASP C 2 109 ? 77.813 1.895 47.230 1.00 91.43 109 ASP C C 1
ATOM 3118 O O . ASP C 2 109 ? 78.582 0.930 47.236 1.00 91.43 109 ASP C O 1
ATOM 3123 N N . THR C 2 110 ? 77.897 2.912 46.361 1.00 91.14 110 THR C N 1
ATOM 3124 C CA . THR C 2 110 ? 78.979 3.238 45.419 1.00 91.14 110 THR C CA 1
ATOM 3125 C C . THR C 2 110 ? 79.148 2.234 44.281 1.00 91.14 110 THR C C 1
ATOM 3126 O O . THR C 2 110 ? 79.998 2.429 43.408 1.00 91.14 110 THR C O 1
ATOM 3130 N N . THR C 2 111 ? 78.356 1.173 44.267 1.00 89.79 111 THR C N 1
ATOM 3131 C CA . THR C 2 111 ? 78.286 0.233 43.156 1.00 89.79 111 THR C CA 1
ATOM 3132 C C . THR C 2 111 ? 76.875 0.120 42.614 1.00 89.79 111 THR C C 1
ATOM 3133 O O . THR C 2 111 ? 76.680 0.040 41.398 1.00 89.79 111 THR C O 1
ATOM 3137 N N . THR C 2 112 ? 75.881 0.138 43.503 1.00 87.29 112 THR C N 1
ATOM 3138 C CA . THR C 2 112 ? 74.505 0.366 43.089 1.00 87.29 112 THR C CA 1
ATOM 3139 C C . THR C 2 112 ? 74.339 1.760 42.497 1.00 87.29 112 THR C C 1
ATOM 3140 O O . THR C 2 112 ? 73.583 1.934 41.537 1.00 87.29 112 THR C O 1
ATOM 3144 N N . TYR C 2 113 ? 75.083 2.744 43.017 1.00 86.03 113 TYR C N 1
ATOM 3145 C CA . TYR C 2 113 ? 74.936 4.133 42.581 1.00 86.03 113 TYR C CA 1
ATOM 3146 C C . TYR C 2 113 ? 75.389 4.310 41.138 1.00 86.03 113 TYR C C 1
ATOM 3147 O O . TYR C 2 113 ? 74.725 4.985 40.346 1.00 86.03 113 TYR C O 1
ATOM 3156 N N . THR C 2 114 ? 76.523 3.706 40.778 1.00 84.57 114 THR C N 1
ATOM 3157 C CA . THR C 2 114 ? 77.026 3.827 39.416 1.00 84.57 114 THR C CA 1
ATOM 3158 C C . THR C 2 114 ? 76.264 2.954 38.429 1.00 84.57 114 THR C C 1
ATOM 3159 O O . THR C 2 114 ? 76.366 3.183 37.222 1.00 84.57 114 THR C O 1
ATOM 3163 N N . ALA C 2 115 ? 75.507 1.972 38.909 1.00 82.16 115 ALA C N 1
ATOM 3164 C CA . ALA C 2 115 ? 74.622 1.193 38.059 1.00 82.16 115 ALA C CA 1
ATOM 3165 C C . ALA C 2 115 ? 73.189 1.697 38.092 1.00 82.16 115 ALA C C 1
ATOM 3166 O O . ALA C 2 115 ? 72.395 1.321 37.226 1.00 82.16 115 ALA C O 1
ATOM 3168 N N . PHE C 2 116 ? 72.841 2.517 39.084 1.00 78.49 116 PHE C N 1
ATOM 3169 C CA . PHE C 2 116 ? 71.581 3.247 39.048 1.00 78.49 116 PHE C CA 1
ATOM 3170 C C . PHE C 2 116 ? 71.572 4.256 37.909 1.00 78.49 116 PHE C C 1
ATOM 3171 O O . PHE C 2 116 ? 70.617 4.316 37.131 1.00 78.49 116 PHE C O 1
ATOM 3179 N N . THR C 2 117 ? 72.637 5.048 37.789 1.00 80.35 117 THR C N 1
ATOM 3180 C CA . THR C 2 117 ? 72.710 6.075 36.757 1.00 80.35 117 THR C CA 1
ATOM 3181 C C . THR C 2 117 ? 72.893 5.503 35.356 1.00 80.35 117 THR C C 1
ATOM 3182 O O . THR C 2 117 ? 72.739 6.246 34.382 1.00 80.35 117 THR C O 1
ATOM 3186 N N . THR C 2 118 ? 73.221 4.217 35.232 1.00 80.38 118 THR C N 1
ATOM 3187 C CA . THR C 2 118 ? 73.255 3.581 33.920 1.00 80.38 118 THR C CA 1
ATOM 3188 C C . THR C 2 118 ? 71.847 3.348 33.392 1.00 80.38 118 THR C C 1
ATOM 3189 O O . THR C 2 118 ? 71.520 3.753 32.271 1.00 80.38 118 THR C O 1
ATOM 3193 N N . VAL C 2 119 ? 70.991 2.710 34.193 1.00 78.74 119 VAL C N 1
ATOM 3194 C CA . VAL C 2 119 ? 69.651 2.370 33.727 1.00 78.74 119 VAL C CA 1
ATOM 3195 C C . VAL C 2 119 ? 68.724 3.577 33.680 1.00 78.74 119 VAL C C 1
ATOM 3196 O O . VAL C 2 119 ? 67.678 3.514 33.025 1.00 78.74 119 VAL C O 1
ATOM 3200 N N . VAL C 2 120 ? 69.070 4.674 34.352 1.00 77.40 120 VAL C N 1
ATOM 3201 C CA . VAL C 2 120 ? 68.277 5.893 34.238 1.00 77.40 120 VAL C CA 1
ATOM 3202 C C . VAL C 2 120 ? 68.556 6.592 32.915 1.00 77.40 120 VAL C C 1
ATOM 3203 O O . VAL C 2 120 ? 67.629 7.026 32.223 1.00 77.40 120 VAL C O 1
ATOM 3207 N N . GLY C 2 121 ? 69.832 6.686 32.528 1.00 78.17 121 GLY C N 1
ATOM 3208 C CA . GLY C 2 121 ? 70.174 7.262 31.239 1.00 78.17 121 GLY C CA 1
ATOM 3209 C C . GLY C 2 121 ? 69.715 6.422 30.065 1.00 78.17 121 GLY C C 1
ATOM 3210 O O . GLY C 2 121 ? 69.507 6.945 28.968 1.00 78.17 121 GLY C O 1
ATOM 3211 N N . GLN C 2 122 ? 69.552 5.118 30.275 1.00 77.92 122 GLN C N 1
ATOM 3212 C CA . GLN C 2 122 ? 68.928 4.259 29.281 1.00 77.92 122 GLN C CA 1
ATOM 3213 C C . GLN C 2 122 ? 67.408 4.364 29.294 1.00 77.92 122 GLN C C 1
ATOM 3214 O O . GLN C 2 122 ? 66.774 4.075 28.275 1.00 77.92 122 GLN C O 1
ATOM 3220 N N . GLY C 2 123 ? 66.813 4.764 30.417 1.00 78.02 123 GLY C N 1
ATOM 3221 C CA . GLY C 2 123 ? 65.398 5.078 30.454 1.00 78.02 123 GLY C CA 1
ATOM 3222 C C . GLY C 2 123 ? 64.484 3.925 30.814 1.00 78.02 123 GLY C C 1
ATOM 3223 O O . GLY C 2 123 ? 63.569 3.606 30.051 1.00 78.02 123 GLY C O 1
ATOM 3224 N N . TYR C 2 124 ? 64.710 3.289 31.963 1.00 77.20 124 TYR C N 1
ATOM 3225 C CA . TYR C 2 124 ? 63.964 2.097 32.341 1.00 77.20 124 TYR C CA 1
ATOM 3226 C C . TYR C 2 124 ? 62.878 2.338 33.382 1.00 77.20 124 TYR C C 1
ATOM 3227 O O . TYR C 2 124 ? 62.342 1.360 33.914 1.00 77.20 124 TYR C O 1
ATOM 3236 N N . ARG C 2 125 ? 62.560 3.604 33.689 1.00 73.49 125 ARG C N 1
ATOM 3237 C CA . ARG C 2 125 ? 61.365 4.005 34.452 1.00 73.49 125 ARG C CA 1
ATOM 3238 C C . ARG C 2 125 ? 61.353 3.434 35.868 1.00 73.49 125 ARG C C 1
ATOM 3239 O O . ARG C 2 125 ? 60.321 2.976 36.361 1.00 73.49 125 ARG C O 1
ATOM 3247 N N . ILE C 2 126 ? 62.505 3.443 36.523 1.00 71.36 126 ILE C N 1
ATOM 3248 C CA . ILE C 2 126 ? 62.636 2.888 37.850 1.00 71.36 126 ILE C CA 1
ATOM 3249 C C . ILE C 2 126 ? 62.771 4.019 38.863 1.00 71.36 126 ILE C C 1
ATOM 3250 O O . ILE C 2 126 ? 62.920 5.184 38.511 1.00 71.36 126 ILE C O 1
ATOM 3255 N N . PHE C 2 127 ? 62.702 3.672 40.144 1.00 69.60 127 PHE C N 1
ATOM 3256 C CA . PHE C 2 127 ? 62.884 4.632 41.224 1.00 69.60 127 PHE C CA 1
ATOM 3257 C C . PHE C 2 127 ? 63.786 4.002 42.272 1.00 69.60 127 PHE C C 1
ATOM 3258 O O . PHE C 2 127 ? 63.498 2.909 42.763 1.00 69.60 127 PHE C O 1
ATOM 3266 N N . GLY C 2 128 ? 64.874 4.686 42.607 1.00 71.14 128 GLY C N 1
ATOM 3267 C CA . GLY C 2 128 ? 65.852 4.143 43.527 1.00 71.14 128 GLY C CA 1
ATOM 3268 C C . GLY C 2 128 ? 65.614 4.564 44.966 1.00 71.14 128 GLY C C 1
ATOM 3269 O O . GLY C 2 128 ? 65.158 5.664 45.245 1.00 71.14 128 GLY C O 1
ATOM 3270 N N . LEU C 2 129 ? 65.940 3.658 45.884 1.00 72.05 129 LEU C N 1
ATOM 3271 C CA . LEU C 2 129 ? 65.787 3.889 47.318 1.00 72.05 129 LEU C CA 1
ATOM 3272 C C . LEU C 2 129 ? 67.151 3.645 47.956 1.00 72.05 129 LEU C C 1
ATOM 3273 O O . LEU C 2 129 ? 67.555 2.495 48.144 1.00 72.05 129 LEU C O 1
ATOM 3278 N N . PHE C 2 130 ? 67.861 4.719 48.277 1.00 75.49 130 PHE C N 1
ATOM 3279 C CA . PHE C 2 130 ? 69.246 4.633 48.718 1.00 75.49 130 PHE C CA 1
ATOM 3280 C C . PHE C 2 130 ? 69.288 4.588 50.247 1.00 75.49 130 PHE C C 1
ATOM 3281 O O . PHE C 2 130 ? 68.278 4.298 50.889 1.00 75.49 130 PHE C O 1
ATOM 3289 N N . ASP C 2 131 ? 70.458 4.800 50.846 1.00 80.71 131 ASP C N 1
ATOM 3290 C CA . ASP C 2 131 ? 70.617 4.703 52.290 1.00 80.71 131 ASP C CA 1
ATOM 3291 C C . ASP C 2 131 ? 71.373 5.906 52.820 1.00 80.71 131 ASP C C 1
ATOM 3292 O O . ASP C 2 131 ? 72.212 6.483 52.128 1.00 80.71 131 ASP C O 1
ATOM 3297 N N . GLY C 2 132 ? 71.091 6.258 54.067 1.00 81.02 132 GLY C N 1
ATOM 3298 C CA . GLY C 2 132 ? 71.893 7.221 54.776 1.00 81.02 132 GLY C CA 1
ATOM 3299 C C . GLY C 2 132 ? 73.069 6.537 55.438 1.00 81.02 132 GLY C C 1
ATOM 3300 O O . GLY C 2 132 ? 73.220 5.314 55.358 1.00 81.02 132 GLY C O 1
ATOM 3301 N N . PRO C 2 133 ? 73.938 7.314 56.086 1.00 84.63 133 PRO C N 1
ATOM 3302 C CA . PRO C 2 133 ? 75.075 6.715 56.796 1.00 84.63 133 PRO C CA 1
ATOM 3303 C C . PRO C 2 133 ? 74.632 5.900 57.998 1.00 84.63 133 PRO C C 1
ATOM 3304 O O . PRO C 2 133 ? 73.629 6.204 58.646 1.00 84.63 133 PRO C O 1
ATOM 3308 N N . LYS C 2 134 ? 75.395 4.847 58.292 1.00 86.16 134 LYS C N 1
ATOM 3309 C CA . LYS C 2 134 ? 75.064 3.991 59.423 1.00 86.16 134 LYS C CA 1
ATOM 3310 C C . LYS C 2 134 ? 75.508 4.622 60.738 1.00 86.16 134 LYS C C 1
ATOM 3311 O O . LYS C 2 134 ? 74.918 4.344 61.788 1.00 86.16 134 LYS C O 1
ATOM 3317 N N . GLU C 2 135 ? 76.514 5.488 60.694 1.00 92.32 135 GLU C N 1
ATOM 3318 C CA . GLU C 2 135 ? 76.937 6.256 61.852 1.00 92.32 135 GLU C CA 1
ATOM 3319 C C . GLU C 2 135 ? 75.992 7.436 62.060 1.00 92.32 135 GLU C C 1
ATOM 3320 O O . GLU C 2 135 ? 75.235 7.819 61.170 1.00 92.32 135 GLU C O 1
ATOM 3326 N N . LYS C 2 136 ? 76.045 8.019 63.251 1.00 90.62 136 LYS C N 1
ATOM 3327 C CA . LYS C 2 136 ? 75.183 9.151 63.551 1.00 90.62 136 LYS C CA 1
ATOM 3328 C C . LYS C 2 136 ? 75.746 10.421 62.937 1.00 90.62 136 LYS C C 1
ATOM 3329 O O . LYS C 2 136 ? 76.935 10.716 63.075 1.00 90.62 136 LYS C O 1
ATOM 3335 N N . ILE C 2 137 ? 74.885 11.164 62.247 1.00 91.42 137 ILE C N 1
ATOM 3336 C CA . ILE C 2 137 ? 75.250 12.492 61.778 1.00 91.42 137 ILE C CA 1
ATOM 3337 C C . ILE C 2 137 ? 75.271 13.436 62.972 1.00 91.42 137 ILE C C 1
ATOM 3338 O O . ILE C 2 137 ? 74.348 13.436 63.797 1.00 91.42 137 ILE C O 1
ATOM 3343 N N . ALA C 2 138 ? 76.332 14.241 63.074 1.00 99.62 138 ALA C N 1
ATOM 3344 C CA . ALA C 2 138 ? 76.612 14.984 64.300 1.00 99.62 138 ALA C CA 1
ATOM 3345 C C . ALA C 2 138 ? 75.662 16.159 64.499 1.00 99.62 138 ALA C C 1
ATOM 3346 O O . ALA C 2 138 ? 75.069 16.311 65.573 1.00 99.62 138 ALA C O 1
ATOM 3348 N N . GLY C 2 139 ? 75.505 17.001 63.485 1.00 104.09 139 GLY C N 1
ATOM 3349 C CA . GLY C 2 139 ? 74.767 18.246 63.600 1.00 104.09 139 GLY C CA 1
ATOM 3350 C C . GLY C 2 139 ? 75.569 19.468 63.209 1.00 104.09 139 GLY C C 1
ATOM 3351 O O . GLY C 2 139 ? 74.981 20.498 62.855 1.00 104.09 139 GLY C O 1
ATOM 3352 N N . THR C 2 140 ? 76.894 19.387 63.275 1.00 109.59 140 THR C N 1
ATOM 3353 C CA . THR C 2 140 ? 77.802 20.355 62.667 1.00 109.59 140 THR C CA 1
ATOM 3354 C C . THR C 2 140 ? 78.333 19.826 61.344 1.00 109.59 140 THR C C 1
ATOM 3355 O O . THR C 2 140 ? 79.496 20.033 60.988 1.00 109.59 140 THR C O 1
ATOM 3359 N N . ALA C 2 141 ? 77.472 19.128 60.602 1.00 106.86 141 ALA C N 1
ATOM 3360 C CA . ALA C 2 141 ? 77.911 18.179 59.594 1.00 106.86 141 ALA C CA 1
ATOM 3361 C C . ALA C 2 141 ? 78.245 18.794 58.244 1.00 106.86 141 ALA C C 1
ATOM 3362 O O . ALA C 2 141 ? 78.868 18.102 57.431 1.00 106.86 141 ALA C O 1
ATOM 3364 N N . LYS C 2 142 ? 77.867 20.071 57.997 1.00 107.54 142 LYS C N 1
ATOM 3365 C CA . LYS C 2 142 ? 77.949 20.742 56.696 1.00 107.54 142 LYS C CA 1
ATOM 3366 C C . LYS C 2 142 ? 77.194 19.923 55.650 1.00 107.54 142 LYS C C 1
ATOM 3367 O O . LYS C 2 142 ? 77.800 19.094 54.955 1.00 107.54 142 LYS C O 1
ATOM 3373 N N . PRO C 2 143 ? 75.865 20.089 55.575 1.00 101.64 143 PRO C N 1
ATOM 3374 C CA . PRO C 2 143 ? 74.990 19.121 54.875 1.00 101.64 143 PRO C CA 1
ATOM 3375 C C . PRO C 2 143 ? 75.291 18.870 53.400 1.00 101.64 143 PRO C C 1
ATOM 3376 O O . PRO C 2 143 ? 74.826 17.854 52.869 1.00 101.64 143 PRO C O 1
ATOM 3380 N N . ASP C 2 144 ? 76.034 19.743 52.721 1.00 104.15 144 ASP C N 1
ATOM 3381 C CA . ASP C 2 144 ? 76.455 19.437 51.361 1.00 104.15 144 ASP C CA 1
ATOM 3382 C C . ASP C 2 144 ? 77.567 18.402 51.317 1.00 104.15 144 ASP C C 1
ATOM 3383 O O . ASP C 2 144 ? 77.761 17.766 50.277 1.00 104.15 144 ASP C O 1
ATOM 3388 N N . GLU C 2 145 ? 78.297 18.218 52.417 1.00 102.65 145 GLU C N 1
ATOM 3389 C CA . GLU C 2 145 ? 79.363 17.226 52.452 1.00 102.65 145 GLU C CA 1
ATOM 3390 C C . GLU C 2 145 ? 78.837 15.840 52.794 1.00 102.65 145 GLU C C 1
ATOM 3391 O O . GLU C 2 145 ? 79.495 14.839 52.495 1.00 102.65 145 GLU C O 1
ATOM 3397 N N . VAL C 2 146 ? 77.665 15.764 53.427 1.00 96.50 146 VAL C N 1
ATOM 3398 C CA . VAL C 2 146 ? 77.027 14.479 53.702 1.00 96.50 146 VAL C CA 1
ATOM 3399 C C . VAL C 2 146 ? 76.391 13.887 52.456 1.00 96.50 146 VAL C C 1
ATOM 3400 O O . VAL C 2 146 ? 76.411 12.663 52.274 1.00 96.50 146 VAL C O 1
ATOM 3404 N N . MET C 2 147 ? 75.887 14.730 51.557 1.00 93.34 147 MET C N 1
ATOM 3405 C CA . MET C 2 147 ? 75.089 14.301 50.418 1.00 93.34 147 MET C CA 1
ATOM 3406 C C . MET C 2 147 ? 75.890 14.274 49.120 1.00 93.34 147 MET C C 1
ATOM 3407 O O . MET C 2 147 ? 75.324 14.444 48.040 1.00 93.34 147 MET C O 1
ATOM 3412 N N . GLU C 2 148 ? 77.201 14.065 49.197 1.00 98.27 148 GLU C N 1
ATOM 3413 C CA . GLU C 2 148 ? 78.039 14.167 48.010 1.00 98.27 148 GLU C CA 1
ATOM 3414 C C . GLU C 2 148 ? 78.280 12.836 47.314 1.00 98.27 148 GLU C C 1
ATOM 3415 O O . GLU C 2 148 ? 78.776 12.834 46.184 1.00 98.27 148 GLU C O 1
ATOM 3421 N N . GLU C 2 149 ? 77.950 11.712 47.943 1.00 92.41 149 GLU C N 1
ATOM 3422 C CA . GLU C 2 149 ? 78.105 10.421 47.289 1.00 92.41 149 GLU C CA 1
ATOM 3423 C C . GLU C 2 149 ? 76.878 10.009 46.491 1.00 92.41 149 GLU C C 1
ATOM 3424 O O . GLU C 2 149 ? 76.930 8.996 45.787 1.00 92.41 149 GLU C O 1
ATOM 3430 N N . TYR C 2 150 ? 75.812 10.747 46.577 1.00 86.25 150 TYR C N 1
ATOM 3431 C CA . TYR C 2 150 ? 74.537 10.393 45.980 1.00 86.25 150 TYR C CA 1
ATOM 3432 C C . TYR C 2 150 ? 74.372 11.060 44.621 1.00 86.25 150 TYR C C 1
ATOM 3433 O O . TYR C 2 150 ? 74.957 12.116 44.367 1.00 86.25 150 TYR C O 1
ATOM 3442 N N . PRO C 2 151 ? 73.586 10.455 43.719 1.00 83.34 151 PRO C N 1
ATOM 3443 C CA . PRO C 2 151 ? 73.311 11.103 42.428 1.00 83.34 151 PRO C CA 1
ATOM 3444 C C . PRO C 2 151 ? 72.442 12.347 42.546 1.00 83.34 151 PRO C C 1
ATOM 3445 O O . PRO C 2 151 ? 71.918 12.653 43.619 1.00 83.34 151 PRO C O 1
ATOM 3449 N N . THR C 2 152 ? 72.283 13.075 41.443 1.00 82.68 152 THR C N 1
ATOM 3450 C CA . THR C 2 152 ? 71.453 14.272 41.411 1.00 82.68 152 THR C CA 1
ATOM 3451 C C . THR C 2 152 ? 70.216 14.028 40.545 1.00 82.68 152 THR C C 1
ATOM 3452 O O . THR C 2 152 ? 69.500 14.963 40.171 1.00 82.68 152 THR C O 1
ATOM 3456 N N . SER C 2 153 ? 69.950 12.770 40.229 1.00 80.05 153 SER C N 1
ATOM 3457 C CA . SER C 2 153 ? 68.832 12.392 39.387 1.00 80.05 153 SER C CA 1
ATOM 3458 C C . SER C 2 153 ? 67.518 12.527 40.153 1.00 80.05 153 SER C C 1
ATOM 3459 O O . SER C 2 153 ? 67.486 12.365 41.373 1.00 80.05 153 SER C O 1
ATOM 3462 N N . PRO C 2 154 ? 66.414 12.812 39.460 1.00 75.66 154 PRO C N 1
ATOM 3463 C CA . PRO C 2 154 ? 65.105 12.864 40.119 1.00 75.66 154 PRO C CA 1
ATOM 3464 C C . PRO C 2 154 ? 64.463 11.512 40.380 1.00 75.66 154 PRO C C 1
ATOM 3465 O O . PRO C 2 154 ? 63.264 11.468 40.655 1.00 75.66 154 PRO C O 1
ATOM 3469 N N . PHE C 2 155 ? 65.209 10.415 40.281 1.00 71.87 155 PHE C N 1
ATOM 3470 C CA . PHE C 2 155 ? 64.676 9.070 40.398 1.00 71.87 155 PHE C CA 1
ATOM 3471 C C . PHE C 2 155 ? 65.092 8.383 41.693 1.00 71.87 155 PHE C C 1
ATOM 3472 O O . PHE C 2 155 ? 65.018 7.155 41.783 1.00 71.87 155 PHE C O 1
ATOM 3480 N N . GLY C 2 156 ? 65.532 9.142 42.694 1.00 73.45 156 GLY C N 1
ATOM 3481 C CA . GLY C 2 156 ? 66.044 8.542 43.906 1.00 73.45 156 GLY C CA 1
ATOM 3482 C C . GLY C 2 156 ? 65.726 9.369 45.134 1.00 73.45 156 GLY C C 1
ATOM 3483 O O . GLY C 2 156 ? 65.421 10.560 45.055 1.00 73.45 156 GLY C O 1
ATOM 3484 N N . ALA C 2 157 ? 65.799 8.697 46.281 1.00 73.93 157 ALA C N 1
ATOM 3485 C CA . ALA C 2 157 ? 65.708 9.327 47.589 1.00 73.93 157 ALA C CA 1
ATOM 3486 C C . ALA C 2 157 ? 66.548 8.511 48.562 1.00 73.93 157 ALA C C 1
ATOM 3487 O O . ALA C 2 157 ? 66.886 7.358 48.291 1.00 73.93 157 ALA C O 1
ATOM 3489 N N . VAL C 2 158 ? 66.882 9.106 49.704 1.00 78.07 158 VAL C N 1
ATOM 3490 C CA . VAL C 2 158 ? 67.990 8.618 50.516 1.00 78.07 158 VAL C CA 1
ATOM 3491 C C . VAL C 2 158 ? 67.525 7.907 51.784 1.00 78.07 158 VAL C C 1
ATOM 3492 O O . VAL C 2 158 ? 68.033 6.827 52.080 1.00 78.07 158 VAL C O 1
ATOM 3496 N N . PHE C 2 159 ? 66.584 8.487 52.549 1.00 76.84 159 PHE C N 1
ATOM 3497 C CA . PHE C 2 159 ? 65.985 7.854 53.736 1.00 76.84 159 PHE C CA 1
ATOM 3498 C C . PHE C 2 159 ? 67.002 7.488 54.815 1.00 76.84 159 PHE C C 1
ATOM 3499 O O . PHE C 2 159 ? 67.399 6.330 54.892 1.00 76.84 159 PHE C O 1
ATOM 3507 N N . TYR C 2 160 ? 67.499 8.481 55.575 1.00 83.47 160 TYR C N 1
ATOM 3508 C CA . TYR C 2 160 ? 68.669 8.275 56.437 1.00 83.47 160 TYR C CA 1
ATOM 3509 C C . TYR C 2 160 ? 68.527 7.219 57.540 1.00 83.47 160 TYR C C 1
ATOM 3510 O O . TYR C 2 160 ? 69.281 6.231 57.487 1.00 83.47 160 TYR C O 1
ATOM 3519 N N . PRO C 2 161 ? 67.655 7.352 58.557 1.00 81.02 161 PRO C N 1
ATOM 3520 C CA . PRO C 2 161 ? 67.897 6.612 59.810 1.00 81.02 161 PRO C CA 1
ATOM 3521 C C . PRO C 2 161 ? 67.672 5.108 59.733 1.00 81.02 161 PRO C C 1
ATOM 3522 O O . PRO C 2 161 ? 66.607 4.625 59.345 1.00 81.02 161 PRO C O 1
ATOM 3526 N N . TRP C 2 162 ? 68.703 4.369 60.131 1.00 82.00 162 TRP C N 1
ATOM 3527 C CA . TRP C 2 162 ? 68.698 2.915 60.063 1.00 82.00 162 TRP C CA 1
ATOM 3528 C C . TRP C 2 162 ? 67.753 2.313 61.093 1.00 82.00 162 TRP C C 1
ATOM 3529 O O . TRP C 2 162 ? 67.396 2.944 62.089 1.00 82.00 162 TRP C O 1
ATOM 3540 N N . GLY C 2 163 ? 67.344 1.070 60.840 1.00 85.79 163 GLY C N 1
ATOM 3541 C CA . GLY C 2 163 ? 66.419 0.400 61.725 1.00 85.79 163 GLY C CA 1
ATOM 3542 C C . GLY C 2 163 ? 67.104 -0.529 62.711 1.00 85.79 163 GLY C C 1
ATOM 3543 O O . GLY C 2 163 ? 68.263 -0.902 62.559 1.00 85.79 163 GLY C O 1
ATOM 3544 N N . THR C 2 164 ? 66.360 -0.888 63.754 1.00 90.54 164 THR C N 1
ATOM 3545 C CA . THR C 2 164 ? 66.844 -1.772 64.809 1.00 90.54 164 THR C CA 1
ATOM 3546 C C . THR C 2 164 ? 65.790 -2.818 65.173 1.00 90.54 164 THR C C 1
ATOM 3547 O O . THR C 2 164 ? 65.321 -2.868 66.316 1.00 90.54 164 THR C O 1
ATOM 3551 N N . LEU C 2 165 ? 65.403 -3.615 64.161 1.00 92.09 165 LEU C N 1
ATOM 3552 C CA . LEU C 2 165 ? 64.340 -4.631 64.175 1.00 92.09 165 LEU C CA 1
ATOM 3553 C C . LEU C 2 165 ? 64.308 -5.475 65.443 1.00 92.09 165 LEU C C 1
ATOM 3554 O O . LEU C 2 165 ? 65.348 -5.763 66.040 1.00 92.09 165 LEU C O 1
ATOM 3559 N N . ALA C 2 166 ? 63.091 -5.878 65.835 1.00 94.86 166 ALA C N 1
ATOM 3560 C CA . ALA C 2 166 ? 62.802 -6.386 67.178 1.00 94.86 166 ALA C CA 1
ATOM 3561 C C . ALA C 2 166 ? 63.545 -7.670 67.539 1.00 94.86 166 ALA C C 1
ATOM 3562 O O . ALA C 2 166 ? 63.589 -8.027 68.721 1.00 94.86 166 ALA C O 1
ATOM 3564 N N . SER C 2 167 ? 64.131 -8.367 66.571 1.00 96.09 167 SER C N 1
ATOM 3565 C CA . SER C 2 167 ? 65.033 -9.471 66.858 1.00 96.09 167 SER C CA 1
ATOM 3566 C C . SER C 2 167 ? 66.466 -9.008 67.098 1.00 96.09 167 SER C C 1
ATOM 3567 O O . SER C 2 167 ? 67.369 -9.846 67.191 1.00 96.09 167 SER C O 1
ATOM 3570 N N . GLY C 2 168 ? 66.693 -7.698 67.193 1.00 93.59 168 GLY C N 1
ATOM 3571 C CA . GLY C 2 168 ? 68.004 -7.148 67.439 1.00 93.59 168 GLY C CA 1
ATOM 3572 C C . GLY C 2 168 ? 68.766 -6.733 66.199 1.00 93.59 168 GLY C C 1
ATOM 3573 O O . GLY C 2 168 ? 69.709 -5.942 66.307 1.00 93.59 168 GLY C O 1
ATOM 3574 N N . ALA C 2 169 ? 68.384 -7.232 65.029 1.00 92.02 169 ALA C N 1
ATOM 3575 C CA . ALA C 2 169 ? 69.143 -6.991 63.815 1.00 92.02 169 ALA C CA 1
ATOM 3576 C C . ALA C 2 169 ? 68.846 -5.602 63.253 1.00 92.02 169 ALA C C 1
ATOM 3577 O O . ALA C 2 169 ? 67.913 -4.915 63.673 1.00 92.02 169 ALA C O 1
ATOM 3579 N N . ALA C 2 170 ? 69.656 -5.195 62.280 1.00 86.60 170 ALA C N 1
ATOM 3580 C CA . ALA C 2 170 ? 69.608 -3.853 61.714 1.00 86.60 170 ALA C CA 1
ATOM 3581 C C . ALA C 2 170 ? 68.994 -3.903 60.324 1.00 86.60 170 ALA C C 1
ATOM 3582 O O . ALA C 2 170 ? 69.560 -4.519 59.415 1.00 86.60 170 ALA C O 1
ATOM 3584 N N . VAL C 2 171 ? 67.849 -3.255 60.164 1.00 80.94 171 VAL C N 1
ATOM 3585 C CA . VAL C 2 171 ? 67.202 -3.163 58.853 1.00 80.94 171 VAL C CA 1
ATOM 3586 C C . VAL C 2 171 ? 67.776 -1.958 58.111 1.00 80.94 171 VAL C C 1
ATOM 3587 O O . VAL C 2 171 ? 67.890 -0.876 58.708 1.00 80.94 171 VAL C O 1
ATOM 3591 N N . PRO C 2 172 ? 68.183 -2.112 56.852 1.00 79.23 172 PRO C N 1
ATOM 3592 C CA . PRO C 2 172 ? 68.558 -0.958 56.043 1.00 79.23 172 PRO C CA 1
ATOM 3593 C C . PRO C 2 172 ? 67.364 -0.048 55.823 1.00 79.23 172 PRO C C 1
ATOM 3594 O O . PRO C 2 172 ? 66.244 -0.522 55.591 1.00 79.23 172 PRO C O 1
ATOM 3598 N N . PRO C 2 173 ? 67.564 1.270 55.873 1.00 76.63 173 PRO C N 1
ATOM 3599 C CA . PRO C 2 173 ? 66.421 2.192 55.832 1.00 76.63 173 PRO C CA 1
ATOM 3600 C C . PRO C 2 173 ? 65.794 2.338 54.459 1.00 76.63 173 PRO C C 1
ATOM 3601 O O . PRO C 2 173 ? 64.755 2.998 54.343 1.00 76.63 173 PRO C O 1
ATOM 3605 N N . SER C 2 174 ? 66.397 1.765 53.418 1.00 75.72 174 SER C N 1
ATOM 3606 C CA . SER C 2 174 ? 65.715 1.644 52.139 1.00 75.72 174 SER C CA 1
ATOM 3607 C C . SER C 2 174 ? 64.543 0.684 52.231 1.00 75.72 174 SER C C 1
ATOM 3608 O O . SER C 2 174 ? 63.517 0.893 51.577 1.00 75.72 174 SER C O 1
ATOM 3611 N N . ALA C 2 175 ? 64.684 -0.375 53.027 1.00 73.05 175 ALA C N 1
ATOM 3612 C CA . ALA C 2 175 ? 63.620 -1.355 53.177 1.00 73.05 175 ALA C CA 1
ATOM 3613 C C . ALA C 2 175 ? 62.480 -0.833 54.031 1.00 73.05 175 ALA C C 1
ATOM 3614 O O . ALA C 2 175 ? 61.344 -1.296 53.888 1.00 73.05 175 ALA C O 1
ATOM 3616 N N . ILE C 2 176 ? 62.766 0.103 54.933 1.00 73.36 176 ILE C N 1
ATOM 3617 C CA . ILE C 2 176 ? 61.705 0.768 55.677 1.00 73.36 176 ILE C CA 1
ATOM 3618 C C . ILE C 2 176 ? 60.894 1.651 54.742 1.00 73.36 176 ILE C C 1
ATOM 3619 O O . ILE C 2 176 ? 59.661 1.713 54.829 1.00 73.36 176 ILE C O 1
ATOM 3624 N N . ALA C 2 177 ? 61.567 2.316 53.804 1.00 72.90 177 ALA C N 1
ATOM 3625 C CA . ALA C 2 177 ? 60.865 3.111 52.808 1.00 72.90 177 ALA C CA 1
ATOM 3626 C C . ALA C 2 177 ? 60.155 2.236 51.788 1.00 72.90 177 ALA C C 1
ATOM 3627 O O . ALA C 2 177 ? 59.086 2.610 51.300 1.00 72.90 177 ALA C O 1
ATOM 3629 N N . ALA C 2 178 ? 60.721 1.076 51.457 1.00 73.67 178 ALA C N 1
ATOM 3630 C CA . ALA C 2 178 ? 60.108 0.200 50.468 1.00 73.67 178 ALA C CA 1
ATOM 3631 C C . ALA C 2 178 ? 58.866 -0.497 50.996 1.00 73.67 178 ALA C C 1
ATOM 3632 O O . ALA C 2 178 ? 58.009 -0.890 50.202 1.00 73.67 178 ALA C O 1
ATOM 3634 N N . ALA C 2 179 ? 58.746 -0.659 52.313 1.00 74.49 179 ALA C N 1
ATOM 3635 C CA . ALA C 2 179 ? 57.561 -1.266 52.898 1.00 74.49 179 ALA C CA 1
ATOM 3636 C C . ALA C 2 179 ? 56.441 -0.271 53.137 1.00 74.49 179 ALA C C 1
ATOM 3637 O O . ALA C 2 179 ? 55.282 -0.683 53.245 1.00 74.49 179 ALA C O 1
ATOM 3639 N N . SER C 2 180 ? 56.751 1.018 53.236 1.00 74.94 180 SER C N 1
ATOM 3640 C CA . SER C 2 180 ? 55.702 2.024 53.266 1.00 74.94 180 SER C CA 1
ATOM 3641 C C . SER C 2 180 ? 55.184 2.348 51.875 1.00 74.94 180 SER C C 1
ATOM 3642 O O . SER C 2 180 ? 54.071 2.864 51.750 1.00 74.94 180 SER C O 1
ATOM 3645 N N . ILE C 2 181 ? 55.968 2.064 50.834 1.00 72.83 181 ILE C N 1
ATOM 3646 C CA . ILE C 2 181 ? 55.500 2.239 49.462 1.00 72.83 181 ILE C CA 1
ATOM 3647 C C . ILE C 2 181 ? 54.460 1.180 49.112 1.00 72.83 181 ILE C C 1
ATOM 3648 O O . ILE C 2 181 ? 53.478 1.465 48.414 1.00 72.83 181 ILE C O 1
ATOM 3653 N N . THR C 2 182 ? 54.629 -0.038 49.630 1.00 75.79 182 THR C N 1
ATOM 3654 C CA . THR C 2 182 ? 53.698 -1.127 49.346 1.00 75.79 182 THR C CA 1
ATOM 3655 C C . THR C 2 182 ? 52.320 -0.854 49.932 1.00 75.79 182 THR C C 1
ATOM 3656 O O . THR C 2 182 ? 51.300 -1.017 49.252 1.00 75.79 182 THR C O 1
ATOM 3660 N N . GLN C 2 183 ? 52.271 -0.430 51.193 1.00 77.53 183 GLN C N 1
ATOM 3661 C CA . GLN C 2 183 ? 50.996 -0.157 51.835 1.00 77.53 183 GLN C CA 1
ATOM 3662 C C . GLN C 2 183 ? 50.357 1.126 51.332 1.00 77.53 183 GLN C C 1
ATOM 3663 O O . GLN C 2 183 ? 49.140 1.288 51.461 1.00 77.53 183 GLN C O 1
ATOM 3669 N N . THR C 2 184 ? 51.142 2.040 50.764 1.00 74.81 184 THR C N 1
ATOM 3670 C CA . THR C 2 184 ? 50.570 3.248 50.186 1.00 74.81 184 THR C CA 1
ATOM 3671 C C . THR C 2 184 ? 49.975 2.974 48.811 1.00 74.81 184 THR C C 1
ATOM 3672 O O . THR C 2 184 ? 48.877 3.450 48.504 1.00 74.81 184 THR C O 1
ATOM 3676 N N . ASP C 2 185 ? 50.671 2.187 47.983 1.00 77.83 185 ASP C N 1
ATOM 3677 C CA . ASP C 2 185 ? 50.211 1.950 46.618 1.00 77.83 185 ASP C CA 1
ATOM 3678 C C . ASP C 2 185 ? 48.967 1.078 46.576 1.00 77.83 185 ASP C C 1
ATOM 3679 O O . ASP C 2 185 ? 48.184 1.167 45.626 1.00 77.83 185 ASP C O 1
ATOM 3684 N N . ARG C 2 186 ? 48.769 0.235 47.584 1.00 79.56 186 ARG C N 1
ATOM 3685 C CA . ARG C 2 186 ? 47.586 -0.612 47.607 1.00 79.56 186 ARG C CA 1
ATOM 3686 C C . ARG C 2 186 ? 46.349 0.164 48.033 1.00 79.56 186 ARG C C 1
ATOM 3687 O O . ARG C 2 186 ? 45.317 0.121 47.356 1.00 79.56 186 ARG C O 1
ATOM 3695 N N . THR C 2 187 ? 46.434 0.879 49.152 1.00 77.37 187 THR C N 1
ATOM 3696 C CA . THR C 2 187 ? 45.247 1.508 49.714 1.00 77.37 187 THR C CA 1
ATOM 3697 C C . THR C 2 187 ? 44.997 2.886 49.113 1.00 77.37 187 THR C C 1
ATOM 3698 O O . THR C 2 187 ? 43.871 3.198 48.712 1.00 77.37 187 THR C O 1
ATOM 3702 N N . ARG C 2 188 ? 46.030 3.721 49.035 1.00 73.84 188 ARG C N 1
ATOM 3703 C CA . ARG C 2 188 ? 45.856 5.101 48.603 1.00 73.84 188 ARG C CA 1
ATOM 3704 C C . ARG C 2 188 ? 46.248 5.347 47.155 1.00 73.84 188 ARG C C 1
ATOM 3705 O O . ARG C 2 188 ? 45.715 6.271 46.535 1.00 73.84 188 ARG C O 1
ATOM 3713 N N . GLY C 2 189 ? 47.159 4.564 46.602 1.00 72.09 189 GLY C N 1
ATOM 3714 C CA . GLY C 2 189 ? 47.579 4.719 45.226 1.00 72.09 189 GLY C CA 1
ATOM 3715 C C . GLY C 2 189 ? 49.005 5.234 45.119 1.00 72.09 189 GLY C C 1
ATOM 3716 O O . GLY C 2 189 ? 49.638 5.631 46.095 1.00 72.09 189 GLY C O 1
ATOM 3717 N N . VAL C 2 190 ? 49.502 5.223 43.882 1.00 69.58 190 VAL C N 1
ATOM 3718 C CA . VAL C 2 190 ? 50.877 5.635 43.630 1.00 69.58 190 VAL C CA 1
ATOM 3719 C C . VAL C 2 190 ? 51.028 7.153 43.669 1.00 69.58 190 VAL C C 1
ATOM 3720 O O . VAL C 2 190 ? 52.134 7.658 43.888 1.00 69.58 190 VAL C O 1
ATOM 3724 N N . TRP C 2 191 ? 49.935 7.897 43.521 1.00 68.38 191 TRP C N 1
ATOM 3725 C CA . TRP C 2 191 ? 49.968 9.351 43.531 1.00 68.38 191 TRP C CA 1
ATOM 3726 C C . TRP C 2 191 ? 49.911 9.944 44.930 1.00 68.38 191 TRP C C 1
ATOM 3727 O O . TRP C 2 191 ? 49.914 11.170 45.065 1.00 68.38 191 TRP C O 1
ATOM 3738 N N . LYS C 2 192 ? 49.856 9.117 45.966 1.00 69.69 192 LYS C N 1
ATOM 3739 C CA . LYS C 2 192 ? 49.832 9.588 47.339 1.00 69.69 192 LYS C CA 1
ATOM 3740 C C . LYS C 2 192 ? 51.195 9.334 47.971 1.00 69.69 192 LYS C C 1
ATOM 3741 O O . LYS C 2 192 ? 51.885 8.373 47.622 1.00 69.69 192 LYS C O 1
ATOM 3747 N N . ALA C 2 193 ? 51.583 10.215 48.889 1.00 71.54 193 ALA C N 1
ATOM 3748 C CA . ALA C 2 193 ? 52.924 10.173 49.451 1.00 71.54 193 ALA C CA 1
ATOM 3749 C C . ALA C 2 193 ? 53.085 8.993 50.404 1.00 71.54 193 ALA C C 1
ATOM 3750 O O . ALA C 2 193 ? 52.196 8.719 51.211 1.00 71.54 193 ALA C O 1
ATOM 3752 N N . PRO C 2 194 ? 54.225 8.303 50.366 1.00 72.97 194 PRO C N 1
ATOM 3753 C CA . PRO C 2 194 ? 54.461 7.184 51.284 1.00 72.97 194 PRO C CA 1
ATOM 3754 C C . PRO C 2 194 ? 54.795 7.583 52.713 1.00 72.97 194 PRO C C 1
ATOM 3755 O O . PRO C 2 194 ? 55.259 6.728 53.469 1.00 72.97 194 PRO C O 1
ATOM 3759 N N . ALA C 2 195 ? 54.574 8.834 53.117 1.00 75.72 195 ALA C N 1
ATOM 3760 C CA . ALA C 2 195 ? 55.102 9.339 54.377 1.00 75.72 195 ALA C CA 1
ATOM 3761 C C . ALA C 2 195 ? 54.351 8.825 55.601 1.00 75.72 195 ALA C C 1
ATOM 3762 O O . ALA C 2 195 ? 54.892 8.017 56.358 1.00 75.72 195 ALA C O 1
ATOM 3764 N N . ASN C 2 196 ? 53.088 9.205 55.776 1.00 78.46 196 ASN C N 1
ATOM 3765 C CA . ASN C 2 196 ? 52.386 8.922 57.027 1.00 78.46 196 ASN C CA 1
ATOM 3766 C C . ASN C 2 196 ? 51.894 7.482 57.153 1.00 78.46 196 ASN C C 1
ATOM 3767 O O . ASN C 2 196 ? 51.052 7.214 58.015 1.00 78.46 196 ASN C O 1
ATOM 3772 N N . GLN C 2 197 ? 52.377 6.561 56.331 1.00 79.12 197 GLN C N 1
ATOM 3773 C CA . GLN C 2 197 ? 52.061 5.154 56.503 1.00 79.12 197 GLN C CA 1
ATOM 3774 C C . GLN C 2 197 ? 52.954 4.568 57.586 1.00 79.12 197 GLN C C 1
ATOM 3775 O O . GLN C 2 197 ? 54.171 4.772 57.575 1.00 79.12 197 GLN C O 1
ATOM 3781 N N . ALA C 2 198 ? 52.349 3.845 58.523 1.00 79.15 198 ALA C N 1
ATOM 3782 C CA . ALA C 2 198 ? 53.064 3.297 59.669 1.00 79.15 198 ALA C CA 1
ATOM 3783 C C . ALA C 2 198 ? 53.600 1.917 59.315 1.00 79.15 198 ALA C C 1
ATOM 3784 O O . ALA C 2 198 ? 52.827 0.986 59.072 1.00 79.15 198 ALA C O 1
ATOM 3786 N N . VAL C 2 199 ? 54.916 1.785 59.281 1.00 80.68 199 VAL C N 1
ATOM 3787 C CA . VAL C 2 199 ? 55.561 0.490 59.118 1.00 80.68 199 VAL C CA 1
ATOM 3788 C C . VAL C 2 199 ? 55.710 -0.131 60.504 1.00 80.68 199 VAL C C 1
ATOM 3789 O O . VAL C 2 199 ? 55.958 0.559 61.496 1.00 80.68 199 VAL C O 1
ATOM 3793 N N . ASN C 2 200 ? 55.486 -1.437 60.596 1.00 83.79 200 ASN C N 1
ATOM 3794 C CA . ASN C 2 200 ? 55.382 -2.126 61.872 1.00 83.79 200 ASN C CA 1
ATOM 3795 C C . ASN C 2 200 ? 56.559 -3.067 62.080 1.00 83.79 200 ASN C C 1
ATOM 3796 O O . ASN C 2 200 ? 57.176 -3.543 61.125 1.00 83.79 200 ASN C O 1
ATOM 3801 N N . GLY C 2 201 ? 56.858 -3.331 63.347 1.00 84.84 201 GLY C N 1
ATOM 3802 C CA . GLY C 2 201 ? 57.900 -4.265 63.711 1.00 84.84 201 GLY C CA 1
ATOM 3803 C C . GLY C 2 201 ? 59.305 -3.713 63.696 1.00 84.84 201 GLY C C 1
ATOM 3804 O O . GLY C 2 201 ? 60.236 -4.436 64.064 1.00 84.84 201 GLY C O 1
ATOM 3805 N N . VAL C 2 202 ? 59.491 -2.453 63.315 1.00 82.33 202 VAL C N 1
ATOM 3806 C CA . VAL C 2 202 ? 60.813 -1.852 63.236 1.00 82.33 202 VAL C CA 1
ATOM 3807 C C . VAL C 2 202 ? 60.754 -0.514 63.961 1.00 82.33 202 VAL C C 1
ATOM 3808 O O . VAL C 2 202 ? 59.699 0.117 64.048 1.00 82.33 202 VAL C O 1
ATOM 3812 N N . THR C 2 203 ? 61.872 -0.122 64.559 1.00 83.99 203 THR C N 1
ATOM 3813 C CA . THR C 2 203 ? 62.021 1.165 65.218 1.00 83.99 203 THR C CA 1
ATOM 3814 C C . THR C 2 203 ? 63.287 1.816 64.682 1.00 83.99 203 THR C C 1
ATOM 3815 O O . THR C 2 203 ? 64.207 1.110 64.257 1.00 83.99 203 THR C O 1
ATOM 3819 N N . PRO C 2 204 ? 63.345 3.146 64.633 1.00 82.51 204 PRO C N 1
ATOM 3820 C CA . PRO C 2 204 ? 64.586 3.797 64.210 1.00 82.51 204 PRO C CA 1
ATOM 3821 C C . PRO C 2 204 ? 65.675 3.645 65.255 1.00 82.51 204 PRO C C 1
ATOM 3822 O O . PRO C 2 204 ? 65.412 3.585 66.457 1.00 82.51 204 PRO C O 1
ATOM 3826 N N . ALA C 2 205 ? 66.915 3.568 64.774 1.00 84.47 205 ALA C N 1
ATOM 3827 C CA . ALA C 2 205 ? 68.049 3.430 65.680 1.00 84.47 205 ALA C CA 1
ATOM 3828 C C . ALA C 2 205 ? 68.313 4.714 66.445 1.00 84.47 205 ALA C C 1
ATOM 3829 O O . ALA C 2 205 ? 68.770 4.671 67.591 1.00 84.47 205 ALA C O 1
ATOM 3831 N N . PHE C 2 206 ? 68.025 5.857 65.835 1.00 87.16 206 PHE C N 1
ATOM 3832 C CA . PHE C 2 206 ? 68.311 7.163 66.403 1.00 87.16 206 PHE C CA 1
ATOM 3833 C C . PHE C 2 206 ? 67.017 7.955 66.506 1.00 87.16 206 PHE C C 1
ATOM 3834 O O . PHE C 2 206 ? 66.027 7.658 65.835 1.00 87.16 206 PHE C O 1
ATOM 3842 N N . ALA C 2 207 ? 67.032 8.972 67.357 1.00 84.33 207 ALA C N 1
ATOM 3843 C CA . ALA C 2 207 ? 65.923 9.902 67.490 1.00 84.33 207 ALA C CA 1
ATOM 3844 C C . ALA C 2 207 ? 66.296 11.198 66.793 1.00 84.33 207 ALA C C 1
ATOM 3845 O O . ALA C 2 207 ? 67.368 11.756 67.047 1.00 84.33 207 ALA C O 1
ATOM 3847 N N . VAL C 2 208 ? 65.423 11.669 65.911 1.00 82.76 208 VAL C N 1
ATOM 3848 C CA . VAL C 2 208 ? 65.685 12.842 65.090 1.00 82.76 208 VAL C CA 1
ATOM 3849 C C . VAL C 2 208 ? 64.696 13.935 65.470 1.00 82.76 208 VAL C C 1
ATOM 3850 O O . VAL C 2 208 ? 63.485 13.691 65.527 1.00 82.76 208 VAL C O 1
ATOM 3854 N N . SER C 2 209 ? 65.210 15.132 65.733 1.00 84.67 209 SER C N 1
ATOM 3855 C CA . SER C 2 209 ? 64.377 16.277 66.049 1.00 84.67 209 SER C CA 1
ATOM 3856 C C . SER C 2 209 ? 63.974 17.009 64.773 1.00 84.67 209 SER C C 1
ATOM 3857 O O . SER C 2 209 ? 64.431 16.696 63.672 1.00 84.67 209 SER C O 1
ATOM 3860 N N . ASP C 2 210 ? 63.101 18.006 64.927 1.00 87.22 210 ASP C N 1
ATOM 3861 C CA . ASP C 2 210 ? 62.681 18.818 63.793 1.00 87.22 210 ASP C CA 1
ATOM 3862 C C . ASP C 2 210 ? 63.792 19.733 63.302 1.00 87.22 210 ASP C C 1
ATOM 3863 O O . ASP C 2 210 ? 63.903 19.976 62.097 1.00 87.22 210 ASP C O 1
ATOM 3868 N N . ASP C 2 211 ? 64.618 20.251 64.211 1.00 87.96 211 ASP C N 1
ATOM 3869 C CA . ASP C 2 211 ? 65.654 21.197 63.818 1.00 87.96 211 ASP C CA 1
ATOM 3870 C C . ASP C 2 211 ? 66.809 20.523 63.093 1.00 87.96 211 ASP C C 1
ATOM 3871 O O . ASP C 2 211 ? 67.570 21.204 62.400 1.00 87.96 211 ASP C O 1
ATOM 3876 N N . PHE C 2 212 ? 66.955 19.207 63.237 1.00 84.84 212 PHE C N 1
ATOM 3877 C CA . PHE C 2 212 ? 67.950 18.477 62.462 1.00 84.84 212 PHE C CA 1
ATOM 3878 C C . PHE C 2 212 ? 67.490 18.265 61.027 1.00 84.84 212 PHE C C 1
ATOM 3879 O O . PHE C 2 212 ? 68.281 18.412 60.091 1.00 84.84 212 PHE C O 1
ATOM 3887 N N . GLN C 2 213 ? 66.217 17.915 60.837 1.00 79.16 213 GLN C N 1
ATOM 3888 C CA . GLN C 2 213 ? 65.686 17.667 59.502 1.00 79.16 213 GLN C CA 1
ATOM 3889 C C . GLN C 2 213 ? 65.550 18.950 58.691 1.00 79.16 213 GLN C C 1
ATOM 3890 O O . GLN C 2 213 ? 65.603 18.899 57.458 1.00 79.16 213 GLN C O 1
ATOM 3896 N N . GLY C 2 214 ? 65.423 20.102 59.355 1.00 81.97 214 GLY C N 1
ATOM 3897 C CA . GLY C 2 214 ? 65.272 21.367 58.660 1.00 81.97 214 GLY C CA 1
ATOM 3898 C C . GLY C 2 214 ? 66.476 21.787 57.844 1.00 81.97 214 GLY C C 1
ATOM 3899 O O . GLY C 2 214 ? 66.326 22.564 56.895 1.00 81.97 214 GLY C O 1
ATOM 3900 N N . LYS C 2 215 ? 67.665 21.290 58.184 1.00 86.11 215 LYS C N 1
ATOM 3901 C CA . LYS C 2 215 ? 68.837 21.562 57.364 1.00 86.11 215 LYS C CA 1
ATOM 3902 C C . LYS C 2 215 ? 68.870 20.692 56.118 1.00 86.11 215 LYS C C 1
ATOM 3903 O O . LYS C 2 215 ? 69.465 21.086 55.109 1.00 86.11 215 LYS C O 1
ATOM 3909 N N . TYR C 2 216 ? 68.240 19.522 56.163 1.00 85.40 216 TYR C N 1
ATOM 3910 C CA . TYR C 2 216 ? 68.346 18.547 55.091 1.00 85.40 216 TYR C CA 1
ATOM 3911 C C . TYR C 2 216 ? 67.126 18.490 54.192 1.00 85.40 216 TYR C C 1
ATOM 3912 O O . TYR C 2 216 ? 67.143 17.739 53.218 1.00 85.40 216 TYR C O 1
ATOM 3921 N N . ASN C 2 217 ? 66.074 19.245 54.488 1.00 81.92 217 ASN C N 1
ATOM 3922 C CA . ASN C 2 217 ? 64.864 19.151 53.687 1.00 81.92 217 ASN C CA 1
ATOM 3923 C C . ASN C 2 217 ? 64.997 19.866 52.348 1.00 81.92 217 ASN C C 1
ATOM 3924 O O . ASN C 2 217 ? 64.180 19.631 51.454 1.00 81.92 217 ASN C O 1
ATOM 3929 N N . GLN C 2 218 ? 65.996 20.719 52.184 1.00 88.40 218 GLN C N 1
ATOM 3930 C CA . GLN C 2 218 ? 66.279 21.376 50.919 1.00 88.40 218 GLN C CA 1
ATOM 3931 C C . GLN C 2 218 ? 67.371 20.618 50.179 1.00 88.40 218 GLN C C 1
ATOM 3932 O O . GLN C 2 218 ? 68.130 19.845 50.765 1.00 88.40 218 GLN C O 1
ATOM 3938 N N . GLY C 2 219 ? 67.447 20.853 48.879 1.00 84.88 219 GLY C N 1
ATOM 3939 C CA . GLY C 2 219 ? 68.556 20.309 48.117 1.00 84.88 219 GLY C CA 1
ATOM 3940 C C . GLY C 2 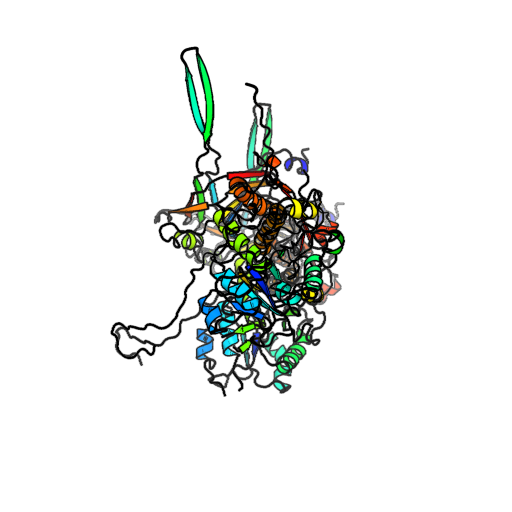219 ? 68.368 18.838 47.813 1.00 84.88 219 GLY C C 1
ATOM 3941 O O . GLY C 2 219 ? 67.584 18.459 46.936 1.00 84.88 219 GLY C O 1
ATOM 3942 N N . LYS C 2 220 ? 69.099 17.981 48.530 1.00 84.25 220 LYS C N 1
ATOM 3943 C CA . LYS C 2 220 ? 69.139 16.576 48.150 1.00 84.25 220 LYS C CA 1
ATOM 3944 C C . LYS C 2 220 ? 68.425 15.682 49.162 1.00 84.25 220 LYS C C 1
ATOM 3945 O O . LYS C 2 220 ? 68.515 14.453 49.069 1.00 84.25 220 LYS C O 1
ATOM 3951 N N . ALA C 2 221 ? 67.741 16.278 50.146 1.00 81.70 221 ALA C N 1
ATOM 3952 C CA . ALA C 2 221 ? 66.568 15.669 50.782 1.00 81.70 221 ALA C CA 1
ATOM 3953 C C . ALA C 2 221 ? 66.753 14.322 51.480 1.00 81.70 221 ALA C C 1
ATOM 3954 O O . ALA C 2 221 ? 66.380 13.295 50.906 1.00 81.70 221 ALA C O 1
ATOM 3956 N N . LEU C 2 222 ? 67.389 14.291 52.662 1.00 80.71 222 LEU C N 1
ATOM 3957 C CA . LEU C 2 222 ? 67.591 13.043 53.397 1.00 80.71 222 LEU C CA 1
ATOM 3958 C C . LEU C 2 222 ? 66.353 12.220 53.725 1.00 80.71 222 LEU C C 1
ATOM 3959 O O . LEU C 2 222 ? 66.504 11.006 53.869 1.00 80.71 222 LEU C O 1
ATOM 3964 N N . ASN C 2 223 ? 65.164 12.822 53.870 1.00 76.68 223 ASN C N 1
ATOM 3965 C CA . ASN C 2 223 ? 63.887 12.099 54.065 1.00 76.68 223 ASN C CA 1
ATOM 3966 C C . ASN C 2 223 ? 63.894 11.207 55.309 1.00 76.68 223 ASN C C 1
ATOM 3967 O O . ASN C 2 223 ? 63.921 9.979 55.216 1.00 76.68 223 ASN C O 1
ATOM 3972 N N . MET C 2 224 ? 63.905 11.844 56.481 1.00 77.18 224 MET C N 1
ATOM 3973 C CA . MET C 2 224 ? 63.928 11.209 57.799 1.00 77.18 224 MET C CA 1
ATOM 3974 C C . MET C 2 224 ? 62.914 10.097 58.048 1.00 77.18 224 MET C C 1
ATOM 3975 O O . MET C 2 224 ? 61.840 10.067 57.443 1.00 77.18 224 MET C O 1
ATOM 3980 N N . ILE C 2 225 ? 63.266 9.182 58.946 1.00 76.47 225 ILE C N 1
ATOM 3981 C CA . ILE C 2 225 ? 62.384 8.131 59.440 1.00 76.47 225 ILE C CA 1
ATOM 3982 C C . ILE C 2 225 ? 62.232 8.368 60.933 1.00 76.47 225 ILE C C 1
ATOM 3983 O O . ILE C 2 225 ? 63.183 8.170 61.699 1.00 76.47 225 ILE C O 1
ATOM 3988 N N . ARG C 2 226 ? 61.048 8.796 61.353 1.00 78.14 226 ARG C N 1
ATOM 3989 C CA . ARG C 2 226 ? 60.830 9.262 62.712 1.00 78.14 226 ARG C CA 1
ATOM 3990 C C . ARG C 2 226 ? 59.687 8.486 63.344 1.00 78.14 226 ARG C C 1
ATOM 3991 O O . ARG C 2 226 ? 58.848 7.906 62.657 1.00 78.14 226 ARG C O 1
ATOM 3999 N N . THR C 2 227 ? 59.643 8.489 64.670 1.00 81.29 227 THR C N 1
ATOM 4000 C CA . THR C 2 227 ? 58.561 7.855 65.407 1.00 81.29 227 THR C CA 1
ATOM 4001 C C . THR C 2 227 ? 57.706 8.922 66.079 1.00 81.29 227 THR C C 1
ATOM 4002 O O . THR C 2 227 ? 58.214 9.966 66.501 1.00 81.29 227 THR C O 1
ATOM 4006 N N . PHE C 2 228 ? 56.400 8.684 66.111 1.00 82.50 228 PHE C N 1
ATOM 4007 C CA . PHE C 2 228 ? 55.436 9.596 66.703 1.00 82.50 228 PHE C CA 1
ATOM 4008 C C . PHE C 2 228 ? 54.486 8.815 67.596 1.00 82.50 228 PHE C C 1
ATOM 4009 O O . PHE C 2 228 ? 54.092 7.694 67.261 1.00 82.50 228 PHE C O 1
ATOM 4017 N N . SER C 2 229 ? 54.126 9.402 68.733 1.00 88.29 229 SER C N 1
ATOM 4018 C CA . SER C 2 229 ? 53.082 8.831 69.577 1.00 88.29 229 SER C CA 1
ATOM 4019 C C . SER C 2 229 ? 51.744 9.011 68.874 1.00 88.29 229 SER C C 1
ATOM 4020 O O . SER C 2 229 ? 51.262 10.136 68.720 1.00 88.29 229 SER C O 1
ATOM 4023 N N . GLY C 2 230 ? 51.142 7.907 68.446 1.00 89.07 230 GLY C N 1
ATOM 4024 C CA . GLY C 2 230 ? 50.046 7.975 67.502 1.00 89.07 230 GLY C CA 1
ATOM 4025 C C . GLY C 2 230 ? 50.385 7.178 66.262 1.00 89.07 230 GLY C C 1
ATOM 4026 O O . GLY C 2 230 ? 50.418 5.945 66.307 1.00 89.07 230 GLY C O 1
ATOM 4027 N N . GLN C 2 231 ? 50.633 7.865 65.148 1.00 91.22 231 GLN C N 1
ATOM 4028 C CA . GLN C 2 231 ? 51.168 7.212 63.956 1.00 91.22 231 GLN C CA 1
ATOM 4029 C C . GLN C 2 231 ? 52.600 6.800 64.261 1.00 91.22 231 GLN C C 1
ATOM 4030 O O . GLN C 2 231 ? 53.527 7.600 64.149 1.00 91.22 231 GLN C O 1
ATOM 4036 N N . GLY C 2 232 ? 52.789 5.540 64.647 1.00 83.49 232 GLY C N 1
ATOM 4037 C CA . GLY C 2 232 ? 54.085 5.103 65.134 1.00 83.49 232 GLY C CA 1
ATOM 4038 C C . GLY C 2 232 ? 55.020 4.746 63.999 1.00 83.49 232 GLY C C 1
ATOM 4039 O O . GLY C 2 232 ? 54.644 4.008 63.082 1.00 83.49 232 GLY C O 1
ATOM 4040 N N . THR C 2 233 ? 56.262 5.239 64.092 1.00 79.78 233 THR C N 1
ATOM 4041 C CA . THR C 2 233 ? 57.422 4.980 63.208 1.00 79.78 233 THR C CA 1
ATOM 4042 C C . THR C 2 233 ? 57.078 4.999 61.709 1.00 79.78 233 THR C C 1
ATOM 4043 O O . THR C 2 233 ? 57.095 3.992 61.007 1.00 79.78 233 THR C O 1
ATOM 4047 N N . VAL C 2 234 ? 56.757 6.198 61.232 1.00 76.91 234 VAL C N 1
ATOM 4048 C CA . VAL C 2 234 ? 56.504 6.452 59.818 1.00 76.91 234 VAL C CA 1
ATOM 4049 C C . VAL C 2 234 ? 57.769 7.010 59.182 1.00 76.91 234 VAL C C 1
ATOM 4050 O O . VAL C 2 234 ? 58.709 7.383 59.885 1.00 76.91 234 VAL C O 1
ATOM 4054 N N . VAL C 2 235 ? 57.827 7.058 57.856 1.00 74.72 235 VAL C N 1
ATOM 4055 C CA . VAL C 2 235 ? 58.874 7.848 57.217 1.00 74.72 235 VAL C CA 1
ATOM 4056 C C . VAL C 2 235 ? 58.374 9.283 57.098 1.00 74.72 235 VAL C C 1
ATOM 4057 O O . VAL C 2 235 ? 57.174 9.537 56.978 1.00 74.72 235 VAL C O 1
ATOM 4061 N N . TRP C 2 236 ? 59.281 10.245 57.191 1.00 74.95 236 TRP C N 1
ATOM 4062 C CA . TRP C 2 236 ? 58.876 11.640 57.345 1.00 74.95 236 TRP C CA 1
ATOM 4063 C C . TRP C 2 236 ? 59.630 12.471 56.315 1.00 74.95 236 TRP C C 1
ATOM 4064 O O . TRP C 2 236 ? 60.775 12.870 56.539 1.00 74.95 236 TRP C O 1
ATOM 4075 N N . GLY C 2 237 ? 58.980 12.728 55.189 1.00 74.73 237 GLY C N 1
ATOM 4076 C CA . GLY C 2 237 ? 59.598 13.428 54.077 1.00 74.73 237 GLY C CA 1
ATOM 4077 C C . GLY C 2 237 ? 59.258 12.681 52.805 1.00 74.73 237 GLY C C 1
ATOM 4078 O O . GLY C 2 237 ? 59.168 11.453 52.780 1.00 74.73 237 GLY C O 1
ATOM 4079 N N . ALA C 2 238 ? 59.060 13.438 51.725 1.00 72.33 238 ALA C N 1
ATOM 4080 C CA . ALA C 2 238 ? 58.657 12.818 50.470 1.00 72.33 238 ALA C CA 1
ATOM 4081 C C . ALA C 2 238 ? 59.348 13.427 49.257 1.00 72.33 238 ALA C C 1
ATOM 4082 O O . ALA C 2 238 ? 58.769 13.417 48.170 1.00 72.33 238 ALA C O 1
ATOM 4084 N N . ARG C 2 239 ? 60.562 13.942 49.403 1.00 72.87 239 ARG C N 1
ATOM 4085 C CA . ARG C 2 239 ? 61.262 14.634 48.332 1.00 72.87 239 ARG C CA 1
ATOM 4086 C C . ARG C 2 239 ? 62.298 13.731 47.666 1.00 72.87 239 ARG C C 1
ATOM 4087 O O . ARG C 2 239 ? 62.745 12.731 48.228 1.00 72.87 239 ARG C O 1
ATOM 4095 N N . THR C 2 240 ? 62.690 14.114 46.454 1.00 75.02 240 THR C N 1
ATOM 4096 C CA . THR C 2 240 ? 63.675 13.395 45.655 1.00 75.02 240 THR C CA 1
ATOM 4097 C C . THR C 2 240 ? 65.026 14.102 45.742 1.00 75.02 240 THR C C 1
ATOM 4098 O O . THR C 2 240 ? 65.195 15.085 46.464 1.00 75.02 240 THR C O 1
ATOM 4102 N N . LEU C 2 241 ? 65.990 13.594 44.977 1.00 77.73 241 LEU C N 1
ATOM 4103 C CA . LEU C 2 241 ? 67.333 14.157 44.942 1.00 77.73 241 LEU C CA 1
ATOM 4104 C C . LEU C 2 241 ? 67.444 15.401 44.073 1.00 77.73 241 LEU C C 1
ATOM 4105 O O . LEU C 2 241 ? 68.487 16.061 44.104 1.00 77.73 241 LEU C O 1
ATOM 4110 N N . GLU C 2 242 ? 66.415 15.741 43.303 1.00 81.61 242 GLU C N 1
ATOM 4111 C CA . GLU C 2 242 ? 66.395 16.968 42.517 1.00 81.61 242 GLU C CA 1
ATOM 4112 C C . GLU C 2 242 ? 65.342 17.908 43.080 1.00 81.61 242 GLU C C 1
ATOM 4113 O O . GLU C 2 242 ? 64.162 17.556 43.144 1.00 81.61 242 GLU C O 1
ATOM 4119 N N . ASP C 2 243 ? 65.770 19.101 43.481 1.00 82.56 243 ASP C N 1
ATOM 4120 C CA . ASP C 2 243 ? 64.857 20.104 44.022 1.00 82.56 243 ASP C CA 1
ATOM 4121 C C . ASP C 2 243 ? 64.497 21.110 42.932 1.00 82.56 243 ASP C C 1
ATOM 4122 O O . ASP C 2 243 ? 64.987 22.236 42.884 1.00 82.56 243 ASP C O 1
ATOM 4127 N N . SER C 2 244 ? 63.619 20.669 42.039 1.00 80.64 244 SER C N 1
ATOM 4128 C CA . SER C 2 244 ? 63.079 21.509 40.986 1.00 80.64 244 SER C CA 1
ATOM 4129 C C . SER C 2 244 ? 61.575 21.641 41.172 1.00 80.64 244 SER C C 1
ATOM 4130 O O . SER C 2 244 ? 60.966 20.926 41.967 1.00 80.64 244 SER C O 1
ATOM 4133 N N . ASP C 2 245 ? 60.971 22.568 40.427 1.00 80.48 245 ASP C N 1
ATOM 4134 C CA . ASP C 2 245 ? 59.523 22.726 40.491 1.00 80.48 245 ASP C CA 1
ATOM 4135 C C . ASP C 2 245 ? 58.787 21.581 39.815 1.00 80.48 245 ASP C C 1
ATOM 4136 O O . ASP C 2 245 ? 57.605 21.369 40.098 1.00 80.48 245 ASP C O 1
ATOM 4141 N N . ASN C 2 246 ? 59.452 20.843 38.932 1.00 77.57 246 ASN C N 1
ATOM 4142 C CA . ASN C 2 246 ? 58.843 19.691 38.284 1.00 77.57 246 ASN C CA 1
ATOM 4143 C C . ASN C 2 246 ? 59.032 18.412 39.087 1.00 77.57 246 ASN C C 1
ATOM 4144 O O . ASN C 2 246 ? 58.057 17.716 39.383 1.00 77.57 246 ASN C O 1
ATOM 4149 N N . TRP C 2 247 ? 60.270 18.090 39.453 1.00 75.79 247 TRP C N 1
ATOM 4150 C CA . TRP C 2 247 ? 60.603 16.749 39.911 1.00 75.79 247 TRP C CA 1
ATOM 4151 C C . TRP C 2 247 ? 61.120 16.738 41.342 1.00 75.79 247 TRP C C 1
ATOM 4152 O O . TRP C 2 247 ? 62.009 15.969 41.704 1.00 75.79 247 TRP C O 1
ATOM 4163 N N . ARG C 2 248 ? 60.542 17.599 42.168 1.00 75.98 248 ARG C N 1
ATOM 4164 C CA . ARG C 2 248 ? 60.469 17.413 43.606 1.00 75.98 248 ARG C CA 1
ATOM 4165 C C . ARG C 2 248 ? 59.387 16.360 43.864 1.00 75.98 248 ARG C C 1
ATOM 4166 O O . ARG C 2 248 ? 58.717 15.916 42.931 1.00 75.98 248 ARG C O 1
ATOM 4174 N N . TYR C 2 249 ? 59.202 15.948 45.127 1.00 71.20 249 TYR C N 1
ATOM 4175 C CA . TYR C 2 249 ? 58.030 15.178 45.551 1.00 71.20 249 TYR C CA 1
ATOM 4176 C C . TYR C 2 249 ? 57.858 13.804 44.908 1.00 71.20 249 TYR C C 1
ATOM 4177 O O . TYR C 2 249 ? 57.214 13.699 43.862 1.00 71.20 249 TYR C O 1
ATOM 4186 N N . ILE C 2 250 ? 58.497 12.783 45.487 1.00 68.24 250 ILE C N 1
ATOM 4187 C CA . ILE C 2 250 ? 58.362 11.342 45.199 1.00 68.24 250 ILE C CA 1
ATOM 4188 C C . ILE C 2 250 ? 56.977 10.896 44.709 1.00 68.24 250 ILE C C 1
ATOM 4189 O O . ILE C 2 250 ? 56.932 10.070 43.783 1.00 68.24 250 ILE C O 1
ATOM 4194 N N . PRO C 2 251 ? 55.794 11.396 45.267 1.00 67.44 251 PRO C N 1
ATOM 4195 C CA . PRO C 2 251 ? 54.511 11.176 44.570 1.00 67.44 251 PRO C CA 1
ATOM 4196 C C . PRO C 2 251 ? 54.467 11.521 43.090 1.00 67.44 251 PRO C C 1
ATOM 4197 O O . PRO C 2 251 ? 54.116 10.660 42.282 1.00 67.44 251 PRO C O 1
ATOM 4201 N N . VAL C 2 252 ? 54.830 12.749 42.709 1.00 67.48 252 VAL C N 1
ATOM 4202 C CA . VAL C 2 252 ? 54.653 13.145 41.315 1.00 67.48 252 VAL C CA 1
ATOM 4203 C C . VAL C 2 252 ? 55.723 12.580 40.398 1.00 67.48 252 VAL C C 1
ATOM 4204 O O . VAL C 2 252 ? 55.584 12.688 39.176 1.00 67.48 252 VAL C O 1
ATOM 4208 N N . ARG C 2 253 ? 56.780 11.976 40.937 1.00 68.77 253 ARG C N 1
ATOM 4209 C CA . ARG C 2 253 ? 57.683 11.238 40.065 1.00 68.77 253 ARG C CA 1
ATOM 4210 C C . ARG C 2 253 ? 57.177 9.822 39.827 1.00 68.77 253 ARG C C 1
ATOM 4211 O O . ARG C 2 253 ? 57.104 9.371 38.681 1.00 68.77 253 ARG C O 1
ATOM 4219 N N . ARG C 2 254 ? 56.812 9.116 40.901 1.00 68.45 254 ARG C N 1
ATOM 4220 C CA . ARG C 2 254 ? 56.248 7.775 40.779 1.00 68.45 254 ARG C CA 1
ATOM 4221 C C . ARG C 2 254 ? 54.881 7.763 40.118 1.00 68.45 254 ARG C C 1
ATOM 4222 O O . ARG C 2 254 ? 54.454 6.707 39.646 1.00 68.45 254 ARG C O 1
ATOM 4230 N N . LEU C 2 255 ? 54.175 8.893 40.100 1.00 66.48 255 LEU C N 1
ATOM 4231 C CA . LEU C 2 255 ? 52.928 8.955 39.351 1.00 66.48 255 LEU C CA 1
ATOM 4232 C C . LEU C 2 255 ? 53.192 8.871 37.858 1.00 66.48 255 LEU C C 1
ATOM 4233 O O . LEU C 2 255 ? 52.505 8.124 37.157 1.00 66.48 255 LEU C O 1
ATOM 4238 N N . PHE C 2 256 ? 54.188 9.603 37.353 1.00 67.10 256 PHE C N 1
ATOM 4239 C CA . PHE C 2 256 ? 54.413 9.562 35.912 1.00 67.10 256 PHE C CA 1
ATOM 4240 C C . PHE C 2 256 ? 55.057 8.253 35.489 1.00 67.10 256 PHE C C 1
ATOM 4241 O O . PHE C 2 256 ? 54.800 7.780 34.381 1.00 67.10 256 PHE C O 1
ATOM 4249 N N . ASN C 2 257 ? 55.883 7.653 36.349 1.00 67.59 257 ASN C N 1
ATOM 4250 C CA . ASN C 2 257 ? 56.461 6.351 36.033 1.00 67.59 257 ASN C CA 1
ATOM 4251 C C . ASN C 2 257 ? 55.398 5.266 35.963 1.00 67.59 257 ASN C C 1
ATOM 4252 O O . ASN C 2 257 ? 55.540 4.316 35.192 1.00 67.59 257 ASN C O 1
ATOM 4257 N N . ALA C 2 258 ? 54.327 5.395 36.743 1.00 67.45 258 ALA C N 1
ATOM 4258 C CA . ALA C 2 258 ? 53.215 4.461 36.616 1.00 67.45 258 ALA C CA 1
ATOM 4259 C C . ALA C 2 258 ? 52.423 4.719 35.343 1.00 67.45 258 ALA C C 1
ATOM 4260 O O . ALA C 2 258 ? 51.907 3.782 34.727 1.00 67.45 258 ALA C O 1
ATOM 4262 N N . VAL C 2 259 ? 52.313 5.983 34.937 1.00 66.95 259 VAL C N 1
ATOM 4263 C CA . VAL C 2 259 ? 51.591 6.325 33.716 1.00 66.95 259 VAL C CA 1
ATOM 4264 C C . VAL C 2 259 ? 52.399 5.919 32.489 1.00 66.95 259 VAL C C 1
ATOM 4265 O O . VAL C 2 259 ? 51.858 5.361 31.528 1.00 66.95 259 VAL C O 1
ATOM 4269 N N . GLU C 2 260 ? 53.710 6.168 32.520 1.00 67.83 260 GLU C N 1
ATOM 4270 C CA . GLU C 2 260 ? 54.565 5.874 31.374 1.00 67.83 260 GLU C CA 1
ATOM 4271 C C . GLU C 2 260 ? 54.717 4.379 31.148 1.00 67.83 260 GLU C C 1
ATOM 4272 O O . GLU C 2 260 ? 54.868 3.936 30.006 1.00 67.83 260 GLU C O 1
ATOM 4278 N N . ARG C 2 261 ? 54.663 3.582 32.213 1.00 70.77 261 ARG C N 1
ATOM 4279 C CA . ARG C 2 261 ? 54.752 2.138 32.033 1.00 70.77 261 ARG C CA 1
ATOM 4280 C C . ARG C 2 261 ? 53.419 1.546 31.599 1.00 70.77 261 ARG C C 1
ATOM 4281 O O . ARG C 2 261 ? 53.385 0.645 30.757 1.00 70.77 261 ARG C O 1
ATOM 4289 N N . ASP C 2 262 ? 52.307 2.039 32.148 1.00 68.90 262 ASP C N 1
ATOM 4290 C CA . ASP C 2 262 ? 51.012 1.458 31.812 1.00 68.90 262 ASP C CA 1
ATOM 4291 C C . ASP C 2 262 ? 50.509 1.889 30.444 1.00 68.90 262 ASP C C 1
ATOM 4292 O O . ASP C 2 262 ? 49.696 1.175 29.849 1.00 68.90 262 ASP C O 1
ATOM 4297 N N . ILE C 2 263 ? 50.953 3.037 29.934 1.00 64.33 263 ILE C N 1
ATOM 4298 C CA . ILE C 2 263 ? 50.601 3.405 28.568 1.00 64.33 263 ILE C CA 1
ATOM 4299 C C . ILE C 2 263 ? 51.404 2.582 27.571 1.00 64.33 263 ILE C C 1
ATOM 4300 O O . ILE C 2 263 ? 50.859 2.087 26.577 1.00 64.33 263 ILE C O 1
ATOM 4305 N N . GLN C 2 264 ? 52.697 2.373 27.836 1.00 65.76 264 GLN C N 1
ATOM 4306 C CA . GLN C 2 264 ? 53.482 1.575 26.903 1.00 65.76 264 GLN C CA 1
ATOM 4307 C C . GLN C 2 264 ? 53.173 0.089 27.007 1.00 65.76 264 GLN C C 1
ATOM 4308 O O . GLN C 2 264 ? 53.462 -0.647 26.066 1.00 65.76 264 GLN C O 1
ATOM 4314 N N . LYS C 2 265 ? 52.588 -0.373 28.113 1.00 66.32 265 LYS C N 1
ATOM 4315 C CA . LYS C 2 265 ? 52.071 -1.735 28.135 1.00 66.32 265 LYS C CA 1
ATOM 4316 C C . LYS C 2 265 ? 50.826 -1.869 27.272 1.00 66.32 265 LYS C C 1
ATOM 4317 O O . LYS C 2 265 ? 50.562 -2.945 26.727 1.00 66.32 265 LYS C O 1
ATOM 4323 N N . SER C 2 266 ? 50.058 -0.792 27.132 1.00 65.23 266 SER C N 1
ATOM 4324 C CA . SER C 2 266 ? 48.854 -0.834 26.317 1.00 65.23 266 SER C CA 1
ATOM 4325 C C . SER C 2 266 ? 49.150 -0.585 24.848 1.00 65.23 266 SER C C 1
ATOM 4326 O O . SER C 2 266 ? 48.422 -1.080 23.983 1.00 65.23 266 SER C O 1
ATOM 4329 N N . LEU C 2 267 ? 50.198 0.173 24.543 1.00 62.49 267 LEU C N 1
ATOM 4330 C CA . LEU C 2 267 ? 50.535 0.489 23.164 1.00 62.49 267 LEU C CA 1
ATOM 4331 C C . LEU C 2 267 ? 51.526 -0.487 22.547 1.00 62.49 267 LEU C C 1
ATOM 4332 O O . LEU C 2 267 ? 51.846 -0.341 21.366 1.00 62.49 267 LEU C O 1
ATOM 4337 N N . ASN C 2 268 ? 52.023 -1.470 23.300 1.00 64.15 268 ASN C N 1
ATOM 4338 C CA . ASN C 2 268 ? 52.827 -2.518 22.681 1.00 64.15 268 ASN C CA 1
ATOM 4339 C C . ASN C 2 268 ? 51.988 -3.468 21.846 1.00 64.15 268 ASN C C 1
ATOM 4340 O O . ASN C 2 268 ? 52.533 -4.156 20.980 1.00 64.15 268 ASN C O 1
ATOM 4345 N N . LYS C 2 269 ? 50.682 -3.527 22.084 1.00 66.08 269 LYS C N 1
ATOM 4346 C CA . LYS C 2 269 ? 49.805 -4.319 21.239 1.00 66.08 269 LYS C CA 1
ATOM 4347 C C . LYS C 2 269 ? 49.405 -3.596 19.961 1.00 66.08 269 LYS C C 1
ATOM 4348 O O . LYS C 2 269 ? 48.728 -4.193 19.120 1.00 66.08 269 LYS C O 1
ATOM 4354 N N . LEU C 2 270 ? 49.805 -2.338 19.795 1.00 64.47 270 LEU C N 1
ATOM 4355 C CA . LEU C 2 270 ? 49.572 -1.592 18.568 1.00 64.47 270 LEU C CA 1
ATOM 4356 C C . LEU C 2 270 ? 50.854 -1.353 17.784 1.00 64.47 270 LEU C C 1
ATOM 4357 O O . LEU C 2 270 ? 50.855 -0.561 16.838 1.00 64.47 270 LEU C O 1
ATOM 4362 N N . VAL C 2 271 ? 51.941 -1.997 18.164 1.00 63.29 271 VAL C N 1
ATOM 4363 C CA . VAL C 2 271 ? 53.172 -1.943 17.389 1.00 63.29 271 VAL C CA 1
ATOM 4364 C C . VAL C 2 271 ? 53.025 -2.908 16.219 1.00 63.29 271 VAL C C 1
ATOM 4365 O O . VAL C 2 271 ? 52.313 -3.914 16.318 1.00 63.29 271 VAL C O 1
ATOM 4369 N N . PHE C 2 272 ? 53.639 -2.553 15.083 1.00 63.54 272 PHE C N 1
ATOM 4370 C CA . PHE C 2 272 ? 53.617 -3.227 13.782 1.00 63.54 272 PHE C CA 1
ATOM 4371 C C . PHE C 2 272 ? 52.247 -3.157 13.122 1.00 63.54 272 PHE C C 1
ATOM 4372 O O . PHE C 2 272 ? 51.981 -3.903 12.176 1.00 63.54 272 PHE C O 1
ATOM 4380 N N . GLU C 2 273 ? 51.373 -2.279 13.600 1.00 68.48 273 GLU C N 1
ATOM 4381 C CA . GLU C 2 273 ? 50.191 -1.891 12.864 1.00 68.48 273 GLU C CA 1
ATOM 4382 C C . GLU C 2 273 ? 50.613 -0.954 11.734 1.00 68.48 273 GLU C C 1
ATOM 4383 O O . GLU C 2 273 ? 51.702 -0.379 11.787 1.00 68.48 273 GLU C O 1
ATOM 4389 N N . PRO C 2 274 ? 49.800 -0.810 10.681 1.00 68.18 274 PRO C N 1
ATOM 4390 C CA . PRO C 2 274 ? 50.155 0.134 9.611 1.00 68.18 274 PRO C CA 1
ATOM 4391 C C . PRO C 2 274 ? 50.163 1.575 10.101 1.00 68.18 274 PRO C C 1
ATOM 4392 O O . PRO C 2 274 ? 49.230 2.027 10.765 1.00 68.18 274 PRO C O 1
ATOM 4396 N N . ASN C 2 275 ? 51.238 2.291 9.770 1.00 70.07 275 ASN C N 1
ATOM 4397 C CA . ASN C 2 275 ? 51.450 3.662 10.234 1.00 70.07 275 ASN C CA 1
ATOM 4398 C C . ASN C 2 275 ? 50.546 4.583 9.428 1.00 70.07 275 ASN C C 1
ATOM 4399 O O . ASN C 2 275 ? 50.964 5.266 8.491 1.00 70.07 275 ASN C O 1
ATOM 4404 N N . SER C 2 276 ? 49.274 4.606 9.809 1.00 66.16 276 SER C N 1
ATOM 4405 C CA . SER C 2 276 ? 48.273 5.366 9.087 1.00 66.16 276 SER C CA 1
ATOM 4406 C C . SER C 2 276 ? 47.384 6.089 10.081 1.00 66.16 276 SER C C 1
ATOM 4407 O O . SER C 2 276 ? 47.399 5.818 11.282 1.00 66.16 276 SER C O 1
ATOM 4410 N N . GLN C 2 277 ? 46.606 7.013 9.556 1.00 62.44 277 GLN C N 1
ATOM 4411 C CA . GLN C 2 277 ? 45.670 7.843 10.304 1.00 62.44 277 GLN C CA 1
ATOM 4412 C C . GLN C 2 277 ? 44.558 7.076 11.036 1.00 62.44 277 GLN C C 1
ATOM 4413 O O . GLN C 2 277 ? 44.123 7.560 12.086 1.00 62.44 277 GLN C O 1
ATOM 4419 N N . PRO C 2 278 ? 44.050 5.920 10.566 1.00 61.17 278 PRO C N 1
ATOM 4420 C CA . PRO C 2 278 ? 43.185 5.130 11.461 1.00 61.17 278 PRO C CA 1
ATOM 4421 C C . PRO C 2 278 ? 43.900 4.539 12.659 1.00 61.17 278 PRO C C 1
ATOM 4422 O O . PRO C 2 278 ? 43.260 4.326 13.695 1.00 61.17 278 PRO C O 1
ATOM 4426 N N . THR C 2 279 ? 45.195 4.253 12.555 1.00 63.47 279 THR C N 1
ATOM 4427 C CA . THR C 2 279 ? 45.922 3.725 13.700 1.00 63.47 279 THR C CA 1
ATOM 4428 C C . THR C 2 279 ? 46.201 4.812 14.727 1.00 63.47 279 THR C C 1
ATOM 4429 O O . THR C 2 279 ? 46.143 4.551 15.932 1.00 63.47 279 THR C O 1
ATOM 4433 N N . TRP C 2 280 ? 46.449 6.041 14.267 1.00 65.27 280 TRP C N 1
ATOM 4434 C CA . TRP C 2 280 ? 46.727 7.155 15.167 1.00 65.27 280 TRP C CA 1
ATOM 4435 C C . TRP C 2 280 ? 45.497 7.523 15.977 1.00 65.27 280 TRP C C 1
ATOM 4436 O O . TRP C 2 280 ? 45.617 7.961 17.124 1.00 65.27 280 TRP C O 1
ATOM 4447 N N . GLN C 2 281 ? 44.311 7.362 15.389 1.00 62.34 281 GLN C N 1
ATOM 4448 C CA . GLN C 2 281 ? 43.073 7.547 16.131 1.00 62.34 281 GLN C CA 1
ATOM 4449 C C . GLN C 2 281 ? 42.867 6.443 17.150 1.00 62.34 281 GLN C C 1
ATOM 4450 O O . GLN C 2 281 ? 42.273 6.678 18.206 1.00 62.34 281 GLN C O 1
ATOM 4456 N N . ARG C 2 282 ? 43.343 5.237 16.853 1.00 63.93 282 ARG C N 1
ATOM 4457 C CA . ARG C 2 282 ? 43.172 4.132 17.784 1.00 63.93 282 ARG C CA 1
ATOM 4458 C C . ARG C 2 282 ? 44.217 4.183 18.889 1.00 63.93 282 ARG C C 1
ATOM 4459 O O . ARG C 2 282 ? 44.000 3.636 19.975 1.00 63.93 282 ARG C O 1
ATOM 4467 N N . VAL C 2 283 ? 45.333 4.866 18.652 1.00 61.59 283 VAL C N 1
ATOM 4468 C CA . VAL C 2 283 ? 46.319 5.070 19.706 1.00 61.59 283 VAL C CA 1
ATOM 4469 C C . VAL C 2 283 ? 45.843 6.127 20.693 1.00 61.59 283 VAL C C 1
ATOM 4470 O O . VAL C 2 283 ? 45.843 5.900 21.907 1.00 61.59 283 VAL C O 1
ATOM 4474 N N . LYS C 2 284 ? 45.407 7.287 20.198 1.00 60.56 284 LYS C N 1
ATOM 4475 C CA . LYS C 2 284 ? 45.068 8.380 21.101 1.00 60.56 284 LYS C CA 1
ATOM 4476 C C . LYS C 2 284 ? 43.743 8.174 21.819 1.00 60.56 284 LYS C C 1
ATOM 4477 O O . LYS C 2 284 ? 43.449 8.922 22.753 1.00 60.56 284 LYS C O 1
ATOM 4483 N N . ALA C 2 285 ? 42.940 7.199 21.411 1.00 61.04 285 ALA C N 1
ATOM 4484 C CA . ALA C 2 285 ? 41.755 6.845 22.172 1.00 61.04 285 ALA C CA 1
ATOM 4485 C C . ALA C 2 285 ? 42.016 5.734 23.170 1.00 61.04 285 ALA C C 1
ATOM 4486 O O . ALA C 2 285 ? 41.236 5.571 24.114 1.00 61.04 285 ALA C O 1
ATOM 4488 N N . ALA C 2 286 ? 43.089 4.968 22.981 1.00 61.70 286 ALA C N 1
ATOM 4489 C CA . ALA C 2 286 ? 43.543 4.040 24.003 1.00 61.70 286 ALA C CA 1
ATOM 4490 C C . ALA C 2 286 ? 44.228 4.755 25.153 1.00 61.70 286 ALA C C 1
ATOM 4491 O O . ALA C 2 286 ? 44.322 4.193 26.247 1.00 61.70 286 ALA C O 1
ATOM 4493 N N . VAL C 2 287 ? 44.706 5.974 24.930 1.00 61.48 287 VAL C N 1
ATOM 4494 C CA . VAL C 2 287 ? 45.318 6.761 25.992 1.00 61.48 287 VAL C CA 1
ATOM 4495 C C . VAL C 2 287 ? 44.276 7.600 26.719 1.00 61.48 287 VAL C C 1
ATOM 4496 O O . VAL C 2 287 ? 44.308 7.708 27.947 1.00 61.48 287 VAL C O 1
ATOM 4500 N N . ASP C 2 288 ? 43.330 8.188 25.976 1.00 64.70 288 ASP C N 1
ATOM 4501 C CA . ASP C 2 288 ? 42.246 8.945 26.597 1.00 64.70 288 ASP C CA 1
ATOM 4502 C C . ASP C 2 288 ? 41.336 8.061 27.436 1.00 64.70 288 ASP C C 1
ATOM 4503 O O . ASP C 2 288 ? 40.749 8.536 28.410 1.00 64.70 288 ASP C O 1
ATOM 4508 N N . SER C 2 289 ? 41.194 6.785 27.076 1.00 64.80 289 SER C N 1
ATOM 4509 C CA . SER C 2 289 ? 40.426 5.879 27.920 1.00 64.80 289 SER C CA 1
ATOM 4510 C C . SER C 2 289 ? 41.187 5.533 29.189 1.00 64.80 289 SER C C 1
ATOM 4511 O O . SER C 2 289 ? 40.573 5.339 30.242 1.00 64.80 289 SER C O 1
ATOM 4514 N N . TYR C 2 290 ? 42.516 5.452 29.110 1.00 64.00 290 TYR C N 1
ATOM 4515 C CA . TYR C 2 290 ? 43.314 5.195 30.303 1.00 64.00 290 TYR C CA 1
ATOM 4516 C C . TYR C 2 290 ? 43.351 6.414 31.211 1.00 64.00 290 TYR C C 1
ATOM 4517 O O . TYR C 2 290 ? 43.177 6.297 32.429 1.00 64.00 290 TYR C O 1
ATOM 4526 N N . LEU C 2 291 ? 43.584 7.593 30.641 1.00 63.46 291 LEU C N 1
ATOM 4527 C CA . LEU C 2 291 ? 43.724 8.793 31.453 1.00 63.46 291 LEU C CA 1
ATOM 4528 C C . LEU C 2 291 ? 42.401 9.303 32.002 1.00 63.46 291 LEU C C 1
ATOM 4529 O O . LEU C 2 291 ? 42.413 10.078 32.960 1.00 63.46 291 LEU C O 1
ATOM 4534 N N . HIS C 2 292 ? 41.266 8.896 31.430 1.00 67.09 292 HIS C N 1
ATOM 4535 C CA . HIS C 2 292 ? 39.991 9.306 32.006 1.00 67.09 292 HIS C CA 1
ATOM 4536 C C . HIS C 2 292 ? 39.660 8.491 33.244 1.00 67.09 292 HIS C C 1
ATOM 4537 O O . HIS C 2 292 ? 39.143 9.032 34.226 1.00 67.09 292 HIS C O 1
ATOM 4544 N N . SER C 2 293 ? 39.938 7.186 33.209 1.00 67.11 293 SER C N 1
ATOM 4545 C CA . SER C 2 293 ? 39.711 6.347 34.377 1.00 67.11 293 SER C CA 1
ATOM 4546 C C . SER C 2 293 ? 40.708 6.655 35.479 1.00 67.11 293 SER C C 1
ATOM 4547 O O . SER C 2 293 ? 40.416 6.441 36.658 1.00 67.11 293 SER C O 1
ATOM 4550 N N . LEU C 2 294 ? 41.888 7.144 35.111 1.00 65.94 294 LEU C N 1
ATOM 4551 C CA . LEU C 2 294 ? 42.865 7.584 36.094 1.00 65.94 294 LEU C CA 1
ATOM 4552 C C . LEU C 2 294 ? 42.494 8.935 36.689 1.00 65.94 294 LEU C C 1
ATOM 4553 O O . LEU C 2 294 ? 42.773 9.188 37.864 1.00 65.94 294 LEU C O 1
ATOM 4558 N N . TRP C 2 295 ? 41.864 9.807 35.899 1.00 68.20 295 TRP C N 1
ATOM 4559 C CA . TRP C 2 295 ? 41.443 11.108 36.404 1.00 68.20 295 TRP C CA 1
ATOM 4560 C C . TRP C 2 295 ? 40.274 10.985 37.366 1.00 68.20 295 TRP C C 1
ATOM 4561 O O . TRP C 2 295 ? 40.217 11.700 38.372 1.00 68.20 295 TRP C O 1
ATOM 4572 N N . GLN C 2 296 ? 39.332 10.092 37.079 1.00 70.74 296 GLN C N 1
ATOM 4573 C CA . GLN C 2 296 ? 38.142 9.991 37.910 1.00 70.74 296 GLN C CA 1
ATOM 4574 C C . GLN C 2 296 ? 38.376 9.225 39.201 1.00 70.74 296 GLN C C 1
ATOM 4575 O O . GLN C 2 296 ? 37.474 9.184 40.043 1.00 70.74 296 GLN C O 1
ATOM 4581 N N . GLN C 2 297 ? 39.548 8.623 39.388 1.00 68.47 297 GLN C N 1
ATOM 4582 C CA . GLN C 2 297 ? 39.916 8.058 40.677 1.00 68.47 297 GLN C CA 1
ATOM 4583 C C . GLN C 2 297 ? 40.886 8.953 41.443 1.00 68.47 297 GLN C C 1
ATOM 4584 O O . GLN C 2 297 ? 41.572 8.480 42.352 1.00 68.47 297 GLN C O 1
ATOM 4590 N N . GLY C 2 298 ? 40.944 10.237 41.097 1.00 66.47 298 GLY C N 1
ATOM 4591 C CA . GLY C 2 298 ? 41.600 11.235 41.913 1.00 66.47 298 GLY C CA 1
ATOM 4592 C C . GLY C 2 298 ? 43.074 11.448 41.662 1.00 66.47 298 GLY C C 1
ATOM 4593 O O . GLY C 2 298 ? 43.701 12.214 42.402 1.00 66.47 298 GLY C O 1
ATOM 4594 N N . ALA C 2 299 ? 43.651 10.810 40.645 1.00 66.21 299 ALA C N 1
ATOM 4595 C CA . ALA C 2 299 ? 45.094 10.891 40.453 1.00 66.21 299 ALA C CA 1
ATOM 4596 C C . ALA C 2 299 ? 45.530 12.183 39.778 1.00 66.21 299 ALA C C 1
ATOM 4597 O O . ALA C 2 299 ? 46.640 12.660 40.033 1.00 66.21 299 ALA C O 1
ATOM 4599 N N . LEU C 2 300 ? 44.698 12.757 38.920 1.00 66.79 300 LEU C N 1
ATOM 4600 C CA . LEU C 2 300 ? 45.095 13.935 38.166 1.00 66.79 300 LEU C CA 1
ATOM 4601 C C . LEU C 2 300 ? 44.473 15.193 38.761 1.00 66.79 300 LEU C C 1
ATOM 4602 O O . LEU C 2 300 ? 43.439 15.150 39.429 1.00 66.79 300 LEU C O 1
ATOM 4607 N N . ALA C 2 301 ? 45.118 16.325 38.503 1.00 70.63 301 ALA C N 1
ATOM 4608 C CA . ALA C 2 301 ? 44.774 17.598 39.133 1.00 70.63 301 ALA C CA 1
ATOM 4609 C C . ALA C 2 301 ? 44.028 18.480 38.136 1.00 70.63 301 ALA C C 1
ATOM 4610 O O . ALA C 2 301 ? 44.634 19.206 37.349 1.00 70.63 301 ALA C O 1
ATOM 4612 N N . GLY C 2 302 ? 42.705 18.420 38.186 1.00 74.09 302 GLY C N 1
ATOM 4613 C CA . GLY C 2 302 ? 41.869 19.330 37.431 1.00 74.09 302 GLY C CA 1
ATOM 4614 C C . GLY C 2 302 ? 40.419 18.910 37.490 1.00 74.09 302 GLY C C 1
ATOM 4615 O O . GLY C 2 302 ? 40.113 17.728 37.315 1.00 74.09 302 GLY C O 1
ATOM 4616 N N . ASN C 2 303 ? 39.516 19.851 37.735 1.00 77.54 303 ASN C N 1
ATOM 4617 C CA . ASN C 2 303 ? 38.097 19.508 37.819 1.00 77.54 303 ASN C CA 1
ATOM 4618 C C . ASN C 2 303 ? 37.372 19.698 36.490 1.00 77.54 303 ASN C C 1
ATOM 4619 O O . ASN C 2 303 ? 36.275 20.249 36.431 1.00 77.54 303 ASN C O 1
ATOM 4624 N N . THR C 2 304 ? 37.985 19.172 35.425 1.00 74.76 304 THR C N 1
ATOM 4625 C CA . THR C 2 304 ? 37.514 19.068 34.048 1.00 74.76 304 THR C CA 1
ATOM 4626 C C . THR C 2 304 ? 38.556 18.249 33.293 1.00 74.76 304 THR C C 1
ATOM 4627 O O . THR C 2 304 ? 39.728 18.234 33.687 1.00 74.76 304 THR C O 1
ATOM 4631 N N . PRO C 2 305 ? 38.175 17.511 32.247 1.00 72.45 305 PRO C N 1
ATOM 4632 C CA . PRO C 2 305 ? 39.186 16.789 31.463 1.00 72.45 305 PRO C CA 1
ATOM 4633 C C . PRO C 2 305 ? 40.093 17.691 30.645 1.00 72.45 305 PRO C C 1
ATOM 4634 O O . PRO C 2 305 ? 41.158 17.234 30.214 1.00 72.45 305 PRO C O 1
ATOM 4638 N N . ALA C 2 306 ? 39.715 18.948 30.415 1.00 73.77 306 ALA C N 1
ATOM 4639 C CA . ALA C 2 306 ? 40.567 19.840 29.642 1.00 73.77 306 ALA C CA 1
ATOM 4640 C C . ALA C 2 306 ? 41.760 20.326 30.451 1.00 73.77 306 ALA C C 1
ATOM 4641 O O . ALA C 2 306 ? 42.830 20.572 29.886 1.00 73.77 306 ALA C O 1
ATOM 4643 N N . ASP C 2 307 ? 41.603 20.475 31.765 1.00 75.50 307 ASP C N 1
ATOM 4644 C CA . ASP C 2 307 ? 42.700 20.901 32.622 1.00 75.50 307 ASP C CA 1
ATOM 4645 C C . ASP C 2 307 ? 43.473 19.739 33.223 1.00 75.50 307 ASP C C 1
ATOM 4646 O O . ASP C 2 307 ? 44.475 19.973 33.906 1.00 75.50 307 ASP C O 1
ATOM 4651 N N . ALA C 2 308 ? 43.039 18.502 32.995 1.00 69.64 308 ALA C N 1
ATOM 4652 C CA . ALA C 2 308 ? 43.667 17.336 33.596 1.00 69.64 308 ALA C CA 1
ATOM 4653 C C . ALA C 2 308 ? 44.660 16.652 32.668 1.00 69.64 308 ALA C C 1
ATOM 4654 O O . ALA C 2 308 ? 45.764 16.312 33.098 1.00 69.64 308 ALA C O 1
ATOM 4656 N N . TRP C 2 309 ? 44.295 16.429 31.407 1.00 65.11 309 TRP C N 1
ATOM 4657 C CA . TRP C 2 309 ? 45.233 15.860 30.453 1.00 65.11 309 TRP C CA 1
ATOM 4658 C C . TRP C 2 309 ? 44.905 16.357 29.054 1.00 65.11 309 TRP C C 1
ATOM 4659 O O . TRP C 2 309 ? 43.803 16.836 28.787 1.00 65.11 309 TRP C O 1
ATOM 4670 N N . PHE C 2 310 ? 45.882 16.236 28.158 1.00 63.52 310 PHE C N 1
ATOM 4671 C CA . PHE C 2 310 ? 45.641 16.361 26.728 1.00 63.52 310 PHE C CA 1
ATOM 4672 C C . PHE C 2 310 ? 46.471 15.316 26.003 1.00 63.52 310 PHE C C 1
ATOM 4673 O O . PHE C 2 310 ? 47.581 14.984 26.420 1.00 63.52 310 PHE C O 1
ATOM 4681 N N . VAL C 2 311 ? 45.914 14.792 24.916 1.00 63.32 311 VAL C N 1
ATOM 4682 C CA . VAL C 2 311 ? 46.598 13.862 24.026 1.00 63.32 311 VAL C CA 1
ATOM 4683 C C . VAL C 2 311 ? 46.409 14.376 22.610 1.00 63.32 311 VAL C C 1
ATOM 4684 O O . VAL C 2 311 ? 45.285 14.707 22.220 1.00 63.32 311 VAL C O 1
ATOM 4688 N N . GLN C 2 312 ? 47.493 14.460 21.842 1.00 66.75 312 GLN C N 1
ATOM 4689 C CA . GLN C 2 312 ? 47.376 14.911 20.465 1.00 66.75 312 GLN C CA 1
ATOM 4690 C C . GLN C 2 312 ? 48.396 14.233 19.562 1.00 66.75 312 GLN C C 1
ATOM 4691 O O . GLN C 2 312 ? 49.533 13.976 19.964 1.00 66.75 312 GLN C O 1
ATOM 4697 N N . VAL C 2 313 ? 47.960 13.940 18.340 1.00 69.99 313 VAL C N 1
ATOM 4698 C CA . VAL C 2 313 ? 48.762 13.283 17.314 1.00 69.99 313 VAL C CA 1
ATOM 4699 C C . VAL C 2 313 ? 48.197 13.666 15.948 1.00 69.99 313 VAL C C 1
ATOM 4700 O O . VAL C 2 313 ? 46.975 13.726 15.762 1.00 69.99 313 VAL C O 1
ATOM 4704 N N . GLY C 2 314 ? 49.070 13.988 14.998 1.00 74.60 314 GLY C N 1
ATOM 4705 C CA . GLY C 2 314 ? 48.598 14.414 13.696 1.00 74.60 314 GLY C CA 1
ATOM 4706 C C . GLY C 2 314 ? 49.669 14.245 12.644 1.00 74.60 314 GLY C C 1
ATOM 4707 O O . GLY C 2 314 ? 50.793 13.828 12.928 1.00 74.60 314 GLY C O 1
ATOM 4708 N N . LYS C 2 315 ? 49.298 14.575 11.406 1.00 80.90 315 LYS C N 1
ATOM 4709 C CA . LYS C 2 315 ? 50.220 14.417 10.290 1.00 80.90 315 LYS C CA 1
ATOM 4710 C C . LYS C 2 315 ? 51.113 15.645 10.139 1.00 80.90 315 LYS C C 1
ATOM 4711 O O . LYS C 2 315 ? 52.173 15.572 9.512 1.00 80.90 315 LYS C O 1
ATOM 4717 N N . ASP C 2 316 ? 50.697 16.785 10.680 1.00 82.71 316 ASP C N 1
ATOM 4718 C CA . ASP C 2 316 ? 51.592 17.924 10.843 1.00 82.71 316 ASP C CA 1
ATOM 4719 C C . ASP C 2 316 ? 51.360 18.600 12.186 1.00 82.71 316 ASP C C 1
ATOM 4720 O O . ASP C 2 316 ? 51.456 19.822 12.317 1.00 82.71 316 ASP C O 1
ATOM 4725 N N . LEU C 2 317 ? 51.049 17.800 13.203 1.00 75.59 317 LEU C N 1
ATOM 4726 C CA . LEU C 2 317 ? 50.953 18.261 14.580 1.00 75.59 317 LEU C CA 1
ATOM 4727 C C . LEU C 2 317 ? 52.173 17.858 15.394 1.00 75.59 317 LEU C C 1
ATOM 4728 O O . LEU C 2 317 ? 52.858 18.710 15.962 1.00 75.59 317 LEU C O 1
ATOM 4733 N N . THR C 2 318 ? 52.456 16.561 15.457 1.00 72.49 318 THR C N 1
ATOM 4734 C CA . THR C 2 318 ? 53.526 16.036 16.284 1.00 72.49 318 THR C CA 1
ATOM 4735 C C . THR C 2 318 ? 54.641 15.397 15.481 1.00 72.49 318 THR C C 1
ATOM 4736 O O . THR C 2 318 ? 55.724 15.172 16.027 1.00 72.49 318 THR C O 1
ATOM 4740 N N . MET C 2 319 ? 54.407 15.114 14.207 1.00 74.36 319 MET C N 1
ATOM 4741 C CA . MET C 2 319 ? 55.365 14.420 13.370 1.00 74.36 319 MET C CA 1
ATOM 4742 C C . MET C 2 319 ? 55.155 14.838 11.926 1.00 74.36 319 MET C C 1
ATOM 4743 O O . MET C 2 319 ? 54.081 15.307 11.558 1.00 74.36 319 MET C O 1
ATOM 4748 N N . THR C 2 320 ? 56.201 14.692 11.122 1.00 81.01 320 THR C N 1
ATOM 4749 C CA . THR C 2 320 ? 56.180 15.087 9.724 1.00 81.01 320 THR C CA 1
ATOM 4750 C C . THR C 2 320 ? 56.253 13.859 8.831 1.00 81.01 320 THR C C 1
ATOM 4751 O O . THR C 2 320 ? 56.444 12.737 9.301 1.00 81.01 320 THR C O 1
ATOM 4755 N N . GLN C 2 321 ? 56.111 14.098 7.524 1.00 83.29 321 GLN C N 1
ATOM 4756 C CA . GLN C 2 321 ? 56.065 13.008 6.554 1.00 83.29 321 GLN C CA 1
ATOM 4757 C C . GLN C 2 321 ? 57.413 12.302 6.439 1.00 83.29 321 GLN C C 1
ATOM 4758 O O . GLN C 2 321 ? 57.470 11.096 6.172 1.00 83.29 321 GLN C O 1
ATOM 4764 N N . GLU C 2 322 ? 58.507 13.031 6.675 1.00 86.26 322 GLU C N 1
ATOM 4765 C CA . GLU C 2 322 ? 59.829 12.419 6.731 1.00 86.26 322 GLU C CA 1
ATOM 4766 C C . GLU C 2 322 ? 59.950 11.441 7.892 1.00 86.26 322 GLU C C 1
ATOM 4767 O O . GLU C 2 322 ? 60.683 10.451 7.791 1.00 86.26 322 GLU C O 1
ATOM 4773 N N . GLU C 2 323 ? 59.206 11.672 8.971 1.00 83.38 323 GLU C N 1
ATOM 4774 C CA . GLU C 2 323 ? 59.177 10.795 10.130 1.00 83.38 323 GLU C CA 1
ATOM 4775 C C . GLU C 2 323 ? 58.141 9.685 10.021 1.00 83.38 323 GLU C C 1
ATOM 4776 O O . GLU C 2 323 ? 58.276 8.672 10.713 1.00 83.38 323 GLU C O 1
ATOM 4782 N N . ILE C 2 324 ? 57.118 9.842 9.180 1.00 79.85 324 ILE C N 1
ATOM 4783 C CA . ILE C 2 324 ? 56.192 8.743 8.918 1.00 79.85 324 ILE C CA 1
ATOM 4784 C C . ILE C 2 324 ? 56.899 7.644 8.136 1.00 79.85 324 ILE C C 1
ATOM 4785 O O . ILE C 2 324 ? 56.733 6.450 8.411 1.00 79.85 324 ILE C O 1
ATOM 4790 N N . ASN C 2 325 ? 57.723 8.038 7.168 1.00 81.75 325 ASN C N 1
ATOM 4791 C CA . ASN C 2 325 ? 58.414 7.093 6.304 1.00 81.75 325 ASN C CA 1
ATOM 4792 C C . ASN C 2 325 ? 59.507 6.319 7.025 1.00 81.75 325 ASN C C 1
ATOM 4793 O O . ASN C 2 325 ? 59.933 5.272 6.526 1.00 81.75 325 ASN C O 1
ATOM 4798 N N . GLN C 2 326 ? 59.965 6.801 8.178 1.00 81.59 326 GLN C N 1
ATOM 4799 C CA . GLN C 2 326 ? 60.921 6.070 8.995 1.00 81.59 326 GLN C CA 1
ATOM 4800 C C . GLN C 2 326 ? 60.256 5.055 9.910 1.00 81.59 326 GLN C C 1
ATOM 4801 O O . GLN C 2 326 ? 60.961 4.293 10.577 1.00 81.59 326 GLN C O 1
ATOM 4807 N N . GLY C 2 327 ? 58.930 5.030 9.960 1.00 77.78 327 GLY C N 1
ATOM 4808 C CA . GLY C 2 327 ? 58.207 4.136 10.836 1.00 77.78 327 GLY C CA 1
ATOM 4809 C C . GLY C 2 327 ? 57.844 4.718 12.179 1.00 77.78 327 GLY C C 1
ATOM 4810 O O . GLY C 2 327 ? 57.385 3.971 13.049 1.00 77.78 327 GLY C O 1
ATOM 4811 N N . LYS C 2 328 ? 58.026 6.018 12.375 1.00 75.33 328 LYS C N 1
ATOM 4812 C CA . LYS C 2 328 ? 57.821 6.645 13.670 1.00 75.33 328 LYS C CA 1
ATOM 4813 C C . LYS C 2 328 ? 56.390 7.133 13.822 1.00 75.33 328 LYS C C 1
ATOM 4814 O O . LYS C 2 328 ? 55.785 7.642 12.876 1.00 75.33 328 LYS C O 1
ATOM 4820 N N . MET C 2 329 ? 55.856 6.971 15.027 1.00 72.77 329 MET C N 1
ATOM 4821 C CA . MET C 2 329 ? 54.541 7.473 15.403 1.00 72.77 329 MET C CA 1
ATOM 4822 C C . MET C 2 329 ? 54.740 8.312 16.652 1.00 72.77 329 MET C C 1
ATOM 4823 O O . MET C 2 329 ? 55.009 7.769 17.726 1.00 72.77 329 MET C O 1
ATOM 4828 N N . ILE C 2 330 ? 54.619 9.626 16.526 1.00 67.87 330 ILE C N 1
ATOM 4829 C CA . ILE C 2 330 ? 54.931 10.528 17.623 1.00 67.87 330 ILE C CA 1
ATOM 4830 C C . ILE C 2 330 ? 53.633 11.024 18.235 1.00 67.87 330 ILE C C 1
ATOM 4831 O O . ILE C 2 330 ? 52.841 11.712 17.584 1.00 67.87 330 ILE C O 1
ATOM 4836 N N . ILE C 2 331 ? 53.420 10.660 19.488 1.00 65.97 331 ILE C N 1
ATOM 4837 C CA . ILE C 2 331 ? 52.346 11.202 20.300 1.00 65.97 331 ILE C CA 1
ATOM 4838 C C . ILE C 2 331 ? 52.976 12.282 21.169 1.00 65.97 331 ILE C C 1
ATOM 4839 O O . ILE C 2 331 ? 54.197 12.346 21.307 1.00 65.97 331 ILE C O 1
ATOM 4844 N N . LYS C 2 332 ? 52.163 13.167 21.738 1.00 64.48 332 LYS C N 1
ATOM 4845 C CA . LYS C 2 332 ? 52.626 13.927 22.889 1.00 64.48 332 LYS C CA 1
ATOM 4846 C C . LYS C 2 332 ? 51.482 14.120 23.868 1.00 64.48 332 LYS C C 1
ATOM 4847 O O . LYS C 2 332 ? 50.370 14.492 23.485 1.00 64.48 332 LYS C O 1
ATOM 4853 N N . ILE C 2 333 ? 51.765 13.816 25.130 1.00 63.16 333 ILE C N 1
ATOM 4854 C CA . ILE C 2 333 ? 50.775 13.711 26.191 1.00 63.16 333 ILE C CA 1
ATOM 4855 C C . ILE C 2 333 ? 51.223 14.620 27.323 1.00 63.16 333 ILE C C 1
ATOM 4856 O O . ILE C 2 333 ? 52.389 14.584 27.722 1.00 63.16 333 ILE C O 1
ATOM 4861 N N . GLY C 2 334 ? 50.322 15.439 27.821 1.00 64.07 334 GLY C N 1
ATOM 4862 C CA . GLY C 2 334 ? 50.603 16.252 28.992 1.00 64.07 334 GLY C CA 1
ATOM 4863 C C . GLY C 2 334 ? 49.523 16.045 30.026 1.00 64.07 334 GLY C C 1
ATOM 4864 O O . GLY C 2 334 ? 48.352 15.936 29.690 1.00 64.07 334 GLY C O 1
ATOM 4865 N N . LEU C 2 335 ? 49.933 15.980 31.290 1.00 64.10 335 LEU C N 1
ATOM 4866 C CA . LEU C 2 335 ? 48.992 15.677 32.360 1.00 64.10 335 LEU C CA 1
ATOM 4867 C C . LEU C 2 335 ? 49.515 16.248 33.670 1.00 64.10 335 LEU C C 1
ATOM 4868 O O . LEU C 2 335 ? 50.724 16.305 33.887 1.00 64.10 335 LEU C O 1
ATOM 4873 N N . ALA C 2 336 ? 48.593 16.675 34.529 1.00 67.47 336 ALA C N 1
ATOM 4874 C CA . ALA C 2 336 ? 48.911 17.429 35.735 1.00 67.47 336 ALA C CA 1
ATOM 4875 C C . ALA C 2 336 ? 48.712 16.566 36.973 1.00 67.47 336 ALA C C 1
ATOM 4876 O O . ALA C 2 336 ? 47.714 15.847 37.078 1.00 67.47 336 ALA C O 1
ATOM 4878 N N . ALA C 2 337 ? 49.649 16.655 37.909 1.00 68.75 337 ALA C N 1
ATOM 4879 C CA . ALA C 2 337 ? 49.629 15.853 39.123 1.00 68.75 337 ALA C CA 1
ATOM 4880 C C . ALA C 2 337 ? 49.280 16.708 40.337 1.00 68.75 337 ALA C C 1
ATOM 4881 O O . ALA C 2 337 ? 49.320 17.938 40.301 1.00 68.75 337 ALA C O 1
ATOM 4883 N N . VAL C 2 338 ? 48.941 16.027 41.429 1.00 70.79 338 VAL C N 1
ATOM 4884 C CA . VAL C 2 338 ? 48.549 16.667 42.679 1.00 70.79 338 VAL C CA 1
ATOM 4885 C C . VAL C 2 338 ? 49.760 16.717 43.598 1.00 70.79 338 VAL C C 1
ATOM 4886 O O . VAL C 2 338 ? 50.398 15.689 43.851 1.00 70.79 338 VAL C O 1
ATOM 4890 N N . ARG C 2 339 ? 50.076 17.907 44.102 1.00 70.21 339 ARG C N 1
ATOM 4891 C CA . ARG C 2 339 ? 51.193 18.043 45.029 1.00 70.21 339 ARG C CA 1
ATOM 4892 C C . ARG C 2 339 ? 50.702 17.936 46.470 1.00 70.21 339 ARG C C 1
ATOM 4893 O O . ARG C 2 339 ? 49.603 18.395 46.783 1.00 70.21 339 ARG C O 1
ATOM 4901 N N . PRO C 2 340 ? 51.478 17.333 47.367 1.00 69.61 340 PRO C N 1
ATOM 4902 C CA . PRO C 2 340 ? 51.027 17.167 48.751 1.00 69.61 340 PRO C CA 1
ATOM 4903 C C . PRO C 2 340 ? 51.184 18.445 49.562 1.00 69.61 340 PRO C C 1
ATOM 4904 O O . PRO C 2 340 ? 51.883 19.385 49.181 1.00 69.61 340 PRO C O 1
ATOM 4908 N N . ALA C 2 341 ? 50.511 18.459 50.710 1.00 69.60 341 ALA C N 1
ATOM 4909 C CA . ALA C 2 341 ? 50.611 19.543 51.679 1.00 69.60 341 ALA C CA 1
ATOM 4910 C C . ALA C 2 341 ? 51.710 19.181 52.666 1.00 69.60 341 ALA C C 1
ATOM 4911 O O . ALA C 2 341 ? 51.561 18.247 53.458 1.00 69.60 341 ALA C O 1
ATOM 4913 N N . GLU C 2 342 ? 52.814 19.917 52.617 1.00 70.18 342 GLU C N 1
ATOM 4914 C CA . GLU C 2 342 ? 53.995 19.566 53.388 1.00 70.18 342 GLU C CA 1
ATOM 4915 C C . GLU C 2 342 ? 54.153 20.406 54.648 1.00 70.18 342 GLU C C 1
ATOM 4916 O O . GLU C 2 342 ? 54.756 19.941 55.616 1.00 70.18 342 GLU C O 1
ATOM 4922 N N . PHE C 2 343 ? 53.599 21.613 54.679 1.00 65.78 343 PHE C N 1
ATOM 4923 C CA . PHE C 2 343 ? 53.759 22.517 55.808 1.00 65.78 343 PHE C CA 1
ATOM 4924 C C . PHE C 2 343 ? 52.388 22.988 56.272 1.00 65.78 343 PHE C C 1
ATOM 4925 O O . PHE C 2 343 ? 51.599 23.490 55.467 1.00 65.78 343 PHE C O 1
ATOM 4933 N N . ILE C 2 344 ? 52.106 22.828 57.560 1.00 61.53 344 ILE C N 1
ATOM 4934 C CA . ILE C 2 344 ? 50.858 23.289 58.158 1.00 61.53 344 ILE C CA 1
ATOM 4935 C C . ILE C 2 344 ? 51.205 24.337 59.203 1.00 61.53 344 ILE C C 1
ATOM 4936 O O . ILE C 2 344 ? 51.776 24.012 60.250 1.00 61.53 344 ILE C O 1
ATOM 4941 N N . ILE C 2 345 ? 50.865 25.590 58.925 1.00 63.00 345 ILE C N 1
ATOM 4942 C CA . ILE C 2 345 ? 51.191 26.707 59.803 1.00 63.00 345 ILE C CA 1
ATOM 4943 C C . ILE C 2 345 ? 49.953 27.061 60.612 1.00 63.00 345 ILE C C 1
ATOM 4944 O O . ILE C 2 345 ? 48.917 27.426 60.049 1.00 63.00 345 ILE C O 1
ATOM 4949 N N . LEU C 2 346 ? 50.059 26.955 61.931 1.00 66.96 346 LEU C N 1
ATOM 4950 C CA . LEU C 2 346 ? 49.016 27.395 62.847 1.00 66.96 346 LEU C CA 1
ATOM 4951 C C . LEU C 2 346 ? 49.371 28.776 63.372 1.00 66.96 346 LEU C C 1
ATOM 4952 O O . LEU C 2 346 ? 50.507 29.009 63.792 1.00 66.96 346 LEU C O 1
ATOM 4957 N N . GLN C 2 347 ? 48.403 29.685 63.353 1.00 70.57 347 GLN C N 1
ATOM 4958 C CA . GLN C 2 347 ? 48.596 31.050 63.827 1.00 70.57 347 GLN C CA 1
ATOM 4959 C C . GLN C 2 347 ? 47.581 31.324 64.927 1.00 70.57 347 GLN C C 1
ATOM 4960 O O . GLN C 2 347 ? 46.415 31.613 64.645 1.00 70.57 347 GLN C O 1
ATOM 4966 N N . PHE C 2 348 ? 48.028 31.243 66.174 1.00 73.52 348 PHE C N 1
ATOM 4967 C CA . PHE C 2 348 ? 47.174 31.425 67.335 1.00 73.52 348 PHE C CA 1
ATOM 4968 C C . PHE C 2 348 ? 47.150 32.884 67.768 1.00 73.52 348 PHE C C 1
ATOM 4969 O O . PHE C 2 348 ? 48.104 33.632 67.555 1.00 73.52 348 PHE C O 1
ATOM 4977 N N . SER C 2 349 ? 46.041 33.275 68.386 1.00 81.03 349 SER C N 1
ATOM 4978 C CA . SER C 2 349 ? 45.881 34.623 68.904 1.00 81.03 349 SER C CA 1
ATOM 4979 C C . SER C 2 349 ? 44.853 34.585 70.019 1.00 81.03 349 SER C C 1
ATOM 4980 O O . SER C 2 349 ? 44.103 33.620 70.164 1.00 81.03 349 SER C O 1
ATOM 4983 N N . GLN C 2 350 ? 44.833 35.649 70.808 1.00 87.07 350 GLN C N 1
ATOM 4984 C CA . GLN C 2 350 ? 43.952 35.762 71.961 1.00 87.07 350 GLN C CA 1
ATOM 4985 C C . GLN C 2 350 ? 42.912 36.854 71.700 1.00 87.07 350 GLN C C 1
ATOM 4986 O O . GLN C 2 350 ? 42.412 37.514 72.610 1.00 87.07 350 GLN C O 1
ATOM 4992 N N . ASP C 2 351 ? 42.575 37.045 70.427 1.00 94.29 351 ASP C N 1
ATOM 4993 C CA . ASP C 2 351 ? 41.606 38.042 69.993 1.00 94.29 351 ASP C CA 1
ATOM 4994 C C . ASP C 2 351 ? 40.451 37.346 69.290 1.00 94.29 351 ASP C C 1
ATOM 4995 O O . ASP C 2 351 ? 40.670 36.449 68.472 1.00 94.29 351 ASP C O 1
ATOM 5000 N N . ILE C 2 352 ? 39.230 37.763 69.605 1.00 92.78 352 ILE C N 1
ATOM 5001 C CA . ILE C 2 352 ? 38.049 37.206 68.960 1.00 92.78 352 ILE C CA 1
ATOM 5002 C C . ILE C 2 352 ? 37.307 38.300 68.203 1.00 92.78 352 ILE C C 1
ATOM 5003 O O . ILE C 2 352 ? 36.749 39.215 68.806 1.00 92.78 352 ILE C O 1
ATOM 5008 N N . VAL D 3 4 ? 40.753 -54.231 16.762 1.00 87.10 4 VAL D N 1
ATOM 5009 C CA . VAL D 3 4 ? 40.293 -55.397 17.504 1.00 87.10 4 VAL D CA 1
ATOM 5010 C C . VAL D 3 4 ? 38.817 -55.256 17.850 1.00 87.10 4 VAL D C 1
ATOM 5011 O O . VAL D 3 4 ? 38.279 -56.025 18.647 1.00 87.10 4 VAL D O 1
ATOM 5015 N N . THR D 3 5 ? 38.169 -54.266 17.248 1.00 83.75 5 THR D N 1
ATOM 5016 C CA . THR D 3 5 ? 36.747 -54.046 17.467 1.00 83.75 5 THR D CA 1
ATOM 5017 C C . THR D 3 5 ? 35.936 -55.083 16.700 1.00 83.75 5 THR D C 1
ATOM 5018 O O . THR D 3 5 ? 35.992 -55.132 15.468 1.00 83.75 5 THR D O 1
ATOM 5022 N N . SER D 3 6 ? 35.186 -55.908 17.424 1.00 78.46 6 SER D N 1
ATOM 5023 C CA . SER D 3 6 ? 34.290 -56.871 16.801 1.00 78.46 6 SER D CA 1
ATOM 5024 C C . SER D 3 6 ? 32.868 -56.820 17.325 1.00 78.46 6 SER D C 1
ATOM 5025 O O . SER D 3 6 ? 31.941 -57.056 16.545 1.00 78.46 6 SER D O 1
ATOM 5028 N N . VAL D 3 7 ? 32.658 -56.498 18.595 1.00 75.35 7 VAL D N 1
ATOM 5029 C CA . VAL D 3 7 ? 31.324 -56.384 19.172 1.00 75.35 7 VAL D CA 1
ATOM 5030 C C . VAL D 3 7 ? 30.780 -55.034 18.728 1.00 75.35 7 VAL D C 1
ATOM 5031 O O . VAL D 3 7 ? 31.516 -54.038 18.775 1.00 75.35 7 VAL D O 1
ATOM 5035 N N . PRO D 3 8 ? 29.520 -54.929 18.311 1.00 71.92 8 PRO D N 1
ATOM 5036 C CA . PRO D 3 8 ? 29.031 -53.645 17.797 1.00 71.92 8 PRO D CA 1
ATOM 5037 C C . PRO D 3 8 ? 28.632 -52.627 18.859 1.00 71.92 8 PRO D C 1
ATOM 5038 O O . PRO D 3 8 ? 27.861 -51.714 18.564 1.00 71.92 8 PRO D O 1
ATOM 5042 N N . GLY D 3 9 ? 29.109 -52.768 20.089 1.00 72.11 9 GLY D N 1
ATOM 5043 C CA . GLY D 3 9 ? 28.790 -51.803 21.125 1.00 72.11 9 GLY D CA 1
ATOM 5044 C C . GLY D 3 9 ? 29.641 -50.547 21.134 1.00 72.11 9 GLY D C 1
ATOM 5045 O O . GLY D 3 9 ? 29.930 -49.973 20.083 1.00 72.11 9 GLY D O 1
ATOM 5046 N N . VAL D 3 10 ? 30.024 -50.105 22.332 1.00 72.06 10 VAL D N 1
ATOM 5047 C CA . VAL D 3 10 ? 30.846 -48.916 22.539 1.00 72.06 10 VAL D CA 1
ATOM 5048 C C . VAL D 3 10 ? 32.075 -49.329 23.338 1.00 72.06 10 VAL D C 1
ATOM 5049 O O . VAL D 3 10 ? 31.951 -49.978 24.380 1.00 72.06 10 VAL D O 1
ATOM 5053 N N . TYR D 3 11 ? 33.254 -48.954 22.853 1.00 77.92 11 TYR D N 1
ATOM 5054 C CA . TYR D 3 11 ? 34.519 -49.340 23.461 1.00 77.92 11 TYR D CA 1
ATOM 5055 C C . TYR D 3 11 ? 35.102 -48.194 24.277 1.00 77.92 11 TYR D C 1
ATOM 5056 O O . TYR D 3 11 ? 34.823 -47.022 24.022 1.00 77.92 11 TYR D O 1
ATOM 5065 N N . ILE D 3 12 ? 35.925 -48.547 25.264 1.00 79.86 12 ILE D N 1
ATOM 5066 C CA .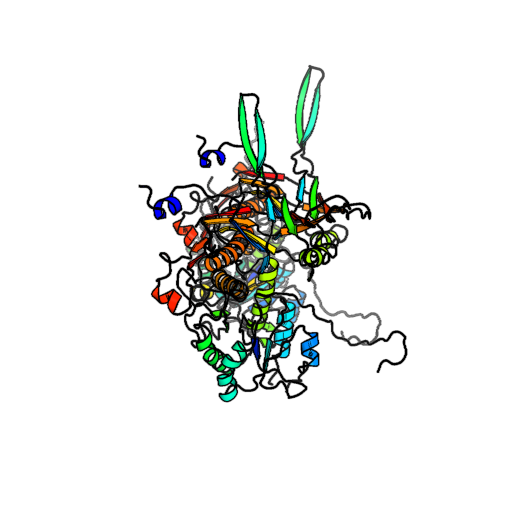 ILE D 3 12 ? 36.481 -47.593 26.220 1.00 79.86 12 ILE D CA 1
ATOM 5067 C C . ILE D 3 12 ? 37.982 -47.827 26.338 1.00 79.86 12 ILE D C 1
ATOM 5068 O O . ILE D 3 12 ? 38.416 -48.945 26.638 1.00 79.86 12 ILE D O 1
ATOM 5073 N N . GLU D 3 13 ? 38.769 -46.778 26.100 1.00 92.71 13 GLU D N 1
ATOM 5074 C CA . GLU D 3 13 ? 40.195 -46.756 26.397 1.00 92.71 13 GLU D CA 1
ATOM 5075 C C . GLU D 3 13 ? 40.459 -45.631 27.391 1.00 92.71 13 GLU D C 1
ATOM 5076 O O . GLU D 3 13 ? 39.659 -44.701 27.508 1.00 92.71 13 GLU D O 1
ATOM 5082 N N . GLU D 3 14 ? 41.572 -45.711 28.125 1.00 101.72 14 GLU D N 1
ATOM 5083 C CA . GLU D 3 14 ? 41.741 -44.840 29.287 1.00 101.72 14 GLU D CA 1
ATOM 5084 C C . GLU D 3 14 ? 43.050 -44.068 29.361 1.00 101.72 14 GLU D C 1
ATOM 5085 O O . GLU D 3 14 ? 43.192 -43.224 30.253 1.00 101.72 14 GLU D O 1
ATOM 5091 N N . ASP D 3 15 ? 44.004 -44.296 28.470 1.00 107.62 15 ASP D N 1
ATOM 5092 C CA . ASP D 3 15 ? 45.257 -43.546 28.539 1.00 107.62 15 ASP D CA 1
ATOM 5093 C C . ASP D 3 15 ? 45.597 -42.958 27.178 1.00 107.62 15 ASP D C 1
ATOM 5094 O O . ASP D 3 15 ? 46.713 -43.085 26.676 1.00 107.62 15 ASP D O 1
ATOM 5099 N N . ALA D 3 16 ? 44.621 -42.300 26.567 1.00 106.02 16 ALA D N 1
ATOM 5100 C CA . ALA D 3 16 ? 44.817 -41.627 25.296 1.00 106.02 16 ALA D CA 1
ATOM 5101 C C . ALA D 3 16 ? 45.488 -40.276 25.501 1.00 106.02 16 ALA D C 1
ATOM 5102 O O . ALA D 3 16 ? 45.524 -39.731 26.604 1.00 106.02 16 ALA D O 1
ATOM 5104 N N . SER D 3 17 ? 46.029 -39.758 24.442 1.00 108.34 17 SER D N 1
ATOM 5105 C CA . SER D 3 17 ? 46.580 -38.415 24.394 1.00 108.34 17 SER D CA 1
ATOM 5106 C C . SER D 3 17 ? 45.583 -37.474 23.725 1.00 108.34 17 SER D C 1
ATOM 5107 O O . SER D 3 17 ? 44.813 -37.901 22.860 1.00 108.34 17 SER D O 1
ATOM 5110 N N . PRO D 3 18 ? 45.547 -36.194 24.103 1.00 106.92 18 PRO D N 1
ATOM 5111 C CA . PRO D 3 18 ? 44.605 -35.273 23.456 1.00 106.92 18 PRO D CA 1
ATOM 5112 C C . PRO D 3 18 ? 45.016 -34.958 22.026 1.00 106.92 18 PRO D C 1
ATOM 5113 O O . PRO D 3 18 ? 46.192 -34.751 21.724 1.00 106.92 18 PRO D O 1
ATOM 5117 N N . ALA D 3 19 ? 44.021 -34.943 21.144 1.00 102.57 19 ALA D N 1
ATOM 5118 C CA . ALA D 3 19 ? 44.232 -34.674 19.734 1.00 102.57 19 ALA D CA 1
ATOM 5119 C C . ALA D 3 19 ? 44.525 -33.196 19.510 1.00 102.57 19 ALA D C 1
ATOM 5120 O O . ALA D 3 19 ? 44.329 -32.348 20.385 1.00 102.57 19 ALA D O 1
ATOM 5122 N N . MET D 3 20 ? 45.001 -32.892 18.312 1.00 96.23 20 MET D N 1
ATOM 5123 C CA . MET D 3 20 ? 45.444 -31.555 17.962 1.00 96.23 20 MET D CA 1
ATOM 5124 C C . MET D 3 20 ? 44.723 -31.085 16.711 1.00 96.23 20 MET D C 1
ATOM 5125 O O . MET D 3 20 ? 44.565 -31.837 15.745 1.00 96.23 20 MET D O 1
ATOM 5130 N N . SER D 3 21 ? 44.295 -29.832 16.734 1.00 93.72 21 SER D N 1
ATOM 5131 C CA . SER D 3 21 ? 43.575 -29.232 15.624 1.00 93.72 21 SER D CA 1
ATOM 5132 C C . SER D 3 21 ? 44.552 -28.691 14.591 1.00 93.72 21 SER D C 1
ATOM 5133 O O . SER D 3 21 ? 45.701 -28.361 14.896 1.00 93.72 21 SER D O 1
ATOM 5136 N N . VAL D 3 22 ? 44.079 -28.610 13.352 1.00 91.02 22 VAL D N 1
ATOM 5137 C CA . VAL D 3 22 ? 44.864 -28.098 12.240 1.00 91.02 22 VAL D CA 1
ATOM 5138 C C . VAL D 3 22 ? 44.026 -27.052 1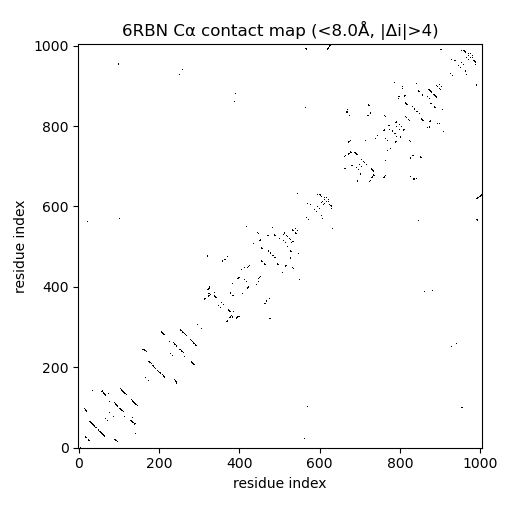1.512 1.00 91.02 22 VAL D C 1
ATOM 5139 O O . VAL D 3 22 ? 42.800 -27.163 11.424 1.00 91.02 22 VAL D O 1
ATOM 5143 N N . SER D 3 23 ? 44.688 -25.995 11.050 1.00 91.54 23 SER D N 1
ATOM 5144 C CA . SER D 3 23 ? 44.025 -24.935 10.317 1.00 91.54 23 SER D CA 1
ATOM 5145 C C . SER D 3 23 ? 44.234 -25.138 8.821 1.00 91.54 23 SER D C 1
ATOM 5146 O O . SER D 3 23 ? 44.898 -26.077 8.380 1.00 91.54 23 SER D O 1
ATOM 5149 N N . ALA D 3 24 ? 43.654 -24.242 8.029 1.00 94.73 24 ALA D N 1
ATOM 5150 C CA . ALA D 3 24 ? 43.782 -24.275 6.579 1.00 94.73 24 ALA D CA 1
ATOM 5151 C C . ALA D 3 24 ? 44.370 -22.953 6.114 1.00 94.73 24 ALA D C 1
ATOM 5152 O O . ALA D 3 24 ? 43.857 -21.885 6.462 1.00 94.73 24 ALA D O 1
ATOM 5154 N N . SER D 3 25 ? 45.447 -23.026 5.337 1.00 95.00 25 SER D N 1
ATOM 5155 C CA . SER D 3 25 ? 46.071 -21.836 4.785 1.00 95.00 25 SER D CA 1
ATOM 5156 C C . SER D 3 25 ? 46.722 -22.196 3.460 1.00 95.00 25 SER D C 1
ATOM 5157 O O . SER D 3 25 ? 47.091 -23.348 3.228 1.00 95.00 25 SER D O 1
ATOM 5160 N N . ALA D 3 26 ? 46.857 -21.195 2.594 1.00 90.98 26 ALA D N 1
ATOM 5161 C CA . ALA D 3 26 ? 47.454 -21.388 1.285 1.00 90.98 26 ALA D CA 1
ATOM 5162 C C . ALA D 3 26 ? 48.710 -20.564 1.063 1.00 90.98 26 ALA D C 1
ATOM 5163 O O . ALA D 3 26 ? 49.368 -20.739 0.030 1.00 90.98 26 ALA D O 1
ATOM 5165 N N . THR D 3 27 ? 49.064 -19.677 1.988 1.00 87.24 27 THR D N 1
ATOM 5166 C CA . THR D 3 27 ? 50.220 -18.813 1.828 1.00 87.24 27 THR D CA 1
ATOM 5167 C C . THR D 3 27 ? 51.395 -19.205 2.709 1.00 87.24 27 THR D C 1
ATOM 5168 O O . THR D 3 27 ? 52.486 -18.656 2.533 1.00 87.24 27 THR D O 1
ATOM 5172 N N . ALA D 3 28 ? 51.205 -20.132 3.646 1.00 84.69 28 ALA D N 1
ATOM 5173 C CA . ALA D 3 28 ? 52.277 -20.579 4.537 1.00 84.69 28 ALA D CA 1
ATOM 5174 C C . ALA D 3 28 ? 52.240 -22.104 4.563 1.00 84.69 28 ALA D C 1
ATOM 5175 O O . ALA D 3 28 ? 51.562 -22.703 5.401 1.00 84.69 28 ALA D O 1
ATOM 5177 N N . VAL D 3 29 ? 52.961 -22.723 3.638 1.00 81.57 29 VAL D N 1
ATOM 5178 C CA . VAL D 3 29 ? 53.109 -24.169 3.576 1.00 81.57 29 VAL D CA 1
ATOM 5179 C C . VAL D 3 29 ? 54.596 -24.491 3.664 1.00 81.57 29 VAL D C 1
ATOM 5180 O O . VAL D 3 29 ? 55.334 -24.343 2.688 1.00 81.57 29 VAL D O 1
ATOM 5184 N N . PRO D 3 30 ? 55.079 -24.919 4.825 1.00 78.69 30 PRO D N 1
ATOM 5185 C CA . PRO D 3 30 ? 56.517 -25.084 5.031 1.00 78.69 30 PRO D CA 1
ATOM 5186 C C . PRO D 3 30 ? 57.028 -26.480 4.681 1.00 78.69 30 PRO D C 1
ATOM 5187 O O . PRO D 3 30 ? 56.264 -27.411 4.434 1.00 78.69 30 PRO D O 1
ATOM 5191 N N . LEU D 3 31 ? 58.359 -26.601 4.674 1.00 80.12 31 LEU D N 1
ATOM 5192 C CA . LEU D 3 31 ? 59.061 -27.859 4.404 1.00 80.12 31 LEU D CA 1
ATOM 5193 C C . LEU D 3 31 ? 60.098 -28.079 5.505 1.00 80.12 31 LEU D C 1
ATOM 5194 O O . LEU D 3 31 ? 61.255 -27.667 5.386 1.00 80.12 31 LEU D O 1
ATOM 5199 N N . PHE D 3 32 ? 59.701 -28.753 6.574 1.00 80.38 32 PHE D N 1
ATOM 5200 C CA . PHE D 3 32 ? 60.595 -28.935 7.708 1.00 80.38 32 PHE D CA 1
ATOM 5201 C C . PHE D 3 32 ? 61.624 -30.012 7.390 1.00 80.38 32 PHE D C 1
ATOM 5202 O O . PHE D 3 32 ? 61.276 -31.184 7.220 1.00 80.38 32 PHE D O 1
ATOM 5210 N N . VAL D 3 33 ? 62.887 -29.612 7.309 1.00 83.18 33 VAL D N 1
ATOM 5211 C CA . VAL D 3 33 ? 63.998 -30.529 7.088 1.00 83.18 33 VAL D CA 1
ATOM 5212 C C . VAL D 3 33 ? 64.615 -30.799 8.454 1.00 83.18 33 VAL D C 1
ATOM 5213 O O . VAL D 3 33 ? 65.326 -29.957 9.008 1.00 83.18 33 VAL D O 1
ATOM 5217 N N . ALA D 3 34 ? 64.335 -31.973 9.012 1.00 85.53 34 ALA D N 1
ATOM 5218 C CA . ALA D 3 34 ? 64.852 -32.339 10.321 1.00 85.53 34 ALA D CA 1
ATOM 5219 C C . ALA D 3 34 ? 65.044 -33.850 10.363 1.00 85.53 34 ALA D C 1
ATOM 5220 O O . ALA D 3 34 ? 64.896 -34.540 9.351 1.00 85.53 34 ALA D O 1
ATOM 5222 N N . ARG D 3 35 ? 65.372 -34.364 11.546 1.00 89.33 35 ARG D N 1
ATOM 5223 C CA . ARG D 3 35 ? 65.666 -35.787 11.720 1.00 89.33 35 ARG D CA 1
ATOM 5224 C C . ARG D 3 35 ? 64.386 -36.539 12.078 1.00 89.33 35 ARG D C 1
ATOM 5225 O O . ARG D 3 35 ? 64.167 -36.974 13.209 1.00 89.33 35 ARG D O 1
ATOM 5233 N N . PHE D 3 36 ? 63.529 -36.693 11.077 1.00 87.04 36 PHE D N 1
ATOM 5234 C CA . PHE D 3 36 ? 62.296 -37.446 11.245 1.00 87.04 36 PHE D CA 1
ATOM 5235 C C . PHE D 3 36 ? 62.560 -38.918 10.973 1.00 87.04 36 PHE D C 1
ATOM 5236 O O . PHE D 3 36 ? 63.235 -39.271 10.003 1.00 87.04 36 PHE D O 1
ATOM 5244 N N . THR D 3 37 ? 62.029 -39.775 11.836 1.00 92.34 37 THR D N 1
ATOM 5245 C CA . THR D 3 37 ? 62.254 -41.209 11.715 1.00 92.34 37 THR D CA 1
ATOM 5246 C C . THR D 3 37 ? 60.994 -41.878 11.194 1.00 92.34 37 THR D C 1
ATOM 5247 O O . THR D 3 37 ? 59.978 -41.906 11.905 1.00 92.34 37 THR D O 1
ATOM 5251 N N . PRO D 3 38 ? 61.000 -42.406 9.975 1.00 94.02 38 PRO D N 1
ATOM 5252 C CA . PRO D 3 38 ? 59.796 -43.044 9.438 1.00 94.02 38 PRO D CA 1
ATOM 5253 C C . PRO D 3 38 ? 59.521 -44.385 10.098 1.00 94.02 38 PRO D C 1
ATOM 5254 O O . PRO D 3 38 ? 60.380 -44.985 10.747 1.00 94.02 38 PRO D O 1
ATOM 5258 N N . LEU D 3 39 ? 58.287 -44.851 9.926 1.00 96.61 39 LEU D N 1
ATOM 5259 C CA . LEU D 3 39 ? 57.920 -46.201 10.338 1.00 96.61 39 LEU D CA 1
ATOM 5260 C C . LEU D 3 39 ? 58.114 -47.185 9.189 1.00 96.61 39 LEU D C 1
ATOM 5261 O O . LEU D 3 39 ? 58.863 -48.159 9.316 1.00 96.61 39 LEU D O 1
ATOM 5266 N N . LYS D 3 40 ? 57.457 -46.939 8.073 1.00 103.03 40 LYS D N 1
ATOM 5267 C CA . LYS D 3 40 ? 57.714 -47.748 6.888 1.00 103.03 40 LYS D CA 1
ATOM 5268 C C . LYS D 3 40 ? 58.759 -47.060 6.016 1.00 103.03 40 LYS D C 1
ATOM 5269 O O . LYS D 3 40 ? 58.596 -45.881 5.682 1.00 103.03 40 LYS D O 1
ATOM 5275 N N . PRO D 3 41 ? 59.830 -47.753 5.628 1.00 104.13 41 PRO D N 1
ATOM 5276 C CA . PRO D 3 41 ? 61.023 -47.073 5.109 1.00 104.13 41 PRO D CA 1
ATOM 5277 C C . PRO D 3 41 ? 60.965 -46.662 3.646 1.00 104.13 41 PRO D C 1
ATOM 5278 O O . PRO D 3 41 ? 62.014 -46.334 3.087 1.00 104.13 41 PRO D O 1
ATOM 5282 N N . GLU D 3 42 ? 59.805 -46.670 2.986 1.00 104.67 42 GLU D N 1
ATOM 5283 C CA . GLU D 3 42 ? 59.784 -46.190 1.608 1.00 104.67 42 GLU D CA 1
ATOM 5284 C C . GLU D 3 42 ? 59.836 -44.670 1.535 1.00 104.67 42 GLU D C 1
ATOM 5285 O O . GLU D 3 42 ? 60.295 -44.121 0.529 1.00 104.67 42 GLU D O 1
ATOM 5291 N N . LEU D 3 43 ? 59.379 -43.976 2.573 1.00 99.46 43 LEU D N 1
ATOM 5292 C CA . LEU D 3 43 ? 59.408 -42.514 2.603 1.00 99.46 43 LEU D CA 1
ATOM 5293 C C . LEU D 3 43 ? 60.625 -42.006 3.377 1.00 99.46 43 LEU D C 1
ATOM 5294 O O . LEU D 3 43 ? 60.540 -41.213 4.307 1.00 99.46 43 LEU D O 1
ATOM 5299 N N . ALA D 3 44 ? 61.796 -42.446 2.924 1.00 97.62 44 ALA D N 1
ATOM 5300 C CA . ALA D 3 44 ? 63.049 -42.092 3.575 1.00 97.62 44 ALA D CA 1
ATOM 5301 C C . ALA D 3 44 ? 63.772 -40.934 2.906 1.00 97.62 44 ALA D C 1
ATOM 5302 O O . ALA D 3 44 ? 64.386 -40.119 3.601 1.00 97.62 44 ALA D O 1
ATOM 5304 N N . GLY D 3 45 ? 63.716 -40.836 1.582 1.00 93.50 45 GLY D N 1
ATOM 5305 C CA . GLY D 3 45 ? 64.411 -39.774 0.883 1.00 93.50 45 GLY D CA 1
ATOM 5306 C C . GLY D 3 45 ? 63.503 -38.895 0.052 1.00 93.50 45 GLY D C 1
ATOM 5307 O O . GLY D 3 45 ? 63.975 -38.152 -0.814 1.00 93.50 45 GLY D O 1
ATOM 5308 N N . VAL D 3 46 ? 62.198 -38.970 0.300 1.00 91.21 46 VAL D N 1
ATOM 5309 C CA . VAL D 3 46 ? 61.229 -38.196 -0.466 1.00 91.21 46 VAL D CA 1
ATOM 5310 C C . VAL D 3 46 ? 60.511 -37.214 0.449 1.00 91.21 46 VAL D C 1
ATOM 5311 O O . VAL D 3 46 ? 60.708 -37.224 1.669 1.00 91.21 46 VAL D O 1
ATOM 5315 N N . ILE D 3 47 ? 59.675 -36.365 -0.137 1.00 85.53 47 ILE D N 1
ATOM 5316 C CA . ILE D 3 47 ? 58.908 -35.366 0.594 1.00 85.53 47 ILE D CA 1
ATOM 5317 C C . ILE D 3 47 ? 57.471 -35.848 0.718 1.00 85.53 47 ILE D C 1
ATOM 5318 O O . ILE D 3 47 ? 56.828 -36.166 -0.289 1.00 85.53 47 ILE D O 1
ATOM 5323 N N . THR D 3 48 ? 56.970 -35.909 1.949 1.00 87.06 48 THR D N 1
ATOM 5324 C CA . THR D 3 48 ? 55.619 -36.374 2.223 1.00 87.06 48 THR D CA 1
ATOM 5325 C C . THR D 3 48 ? 54.776 -35.246 2.799 1.00 87.06 48 THR D C 1
ATOM 5326 O O . THR D 3 48 ? 55.281 -34.369 3.502 1.00 87.06 48 THR D O 1
ATOM 5330 N N . ARG D 3 49 ? 53.480 -35.287 2.503 1.00 87.01 49 ARG D N 1
ATOM 5331 C CA . ARG D 3 49 ? 52.534 -34.304 3.008 1.00 87.01 49 ARG D CA 1
ATOM 5332 C C . ARG D 3 49 ? 51.916 -34.807 4.305 1.00 87.01 49 ARG D C 1
ATOM 5333 O O . ARG D 3 49 ? 51.461 -35.952 4.379 1.00 87.01 49 ARG D O 1
ATOM 5341 N N . ILE D 3 50 ? 51.903 -33.952 5.323 1.00 86.62 50 ILE D N 1
ATOM 5342 C CA . ILE D 3 50 ? 51.416 -34.299 6.653 1.00 86.62 50 ILE D CA 1
ATOM 5343 C C . ILE D 3 50 ? 50.269 -33.345 6.964 1.00 86.62 50 ILE D C 1
ATOM 5344 O O . ILE D 3 50 ? 50.484 -32.247 7.486 1.00 86.62 50 ILE D O 1
ATOM 5349 N N . GLY D 3 51 ? 49.041 -33.774 6.663 1.00 85.58 51 GLY D N 1
ATOM 5350 C CA . GLY D 3 51 ? 47.905 -32.871 6.732 1.00 85.58 51 GLY D CA 1
ATOM 5351 C C . GLY D 3 51 ? 47.484 -32.500 8.140 1.00 85.58 51 GLY D C 1
ATOM 5352 O O . GLY D 3 51 ? 46.883 -31.443 8.347 1.00 85.58 51 GLY D O 1
ATOM 5353 N N . SER D 3 52 ? 47.786 -33.346 9.119 1.00 84.48 52 SER D N 1
ATOM 5354 C CA . SER D 3 52 ? 47.444 -33.072 10.506 1.00 84.48 52 SER D CA 1
ATOM 5355 C C . SER D 3 52 ? 48.440 -33.798 11.395 1.00 84.48 52 SER D C 1
ATOM 5356 O O . SER D 3 52 ? 49.339 -34.489 10.915 1.00 84.48 52 SER D O 1
ATOM 5359 N N . TRP D 3 53 ? 48.275 -33.641 12.710 1.00 83.13 53 TRP D N 1
ATOM 5360 C CA . TRP D 3 53 ? 49.134 -34.361 13.645 1.00 83.13 53 TRP D CA 1
ATOM 5361 C C . TRP D 3 53 ? 48.815 -35.851 13.651 1.00 83.13 53 TRP D C 1
ATOM 5362 O O . TRP D 3 53 ? 49.689 -36.679 13.926 1.00 83.13 53 TRP D O 1
ATOM 5373 N N . LEU D 3 54 ? 47.568 -36.207 13.339 1.00 84.82 54 LEU D N 1
ATOM 5374 C CA . LEU D 3 54 ? 47.189 -37.612 13.242 1.00 84.82 54 LEU D CA 1
ATOM 5375 C C . LEU D 3 54 ? 47.880 -38.292 12.065 1.00 84.82 54 LEU D C 1
ATOM 5376 O O . LEU D 3 54 ? 48.163 -39.493 12.113 1.00 84.82 54 LEU D O 1
ATOM 5381 N N . ASP D 3 55 ? 48.154 -37.541 10.997 1.00 87.76 55 ASP D N 1
ATOM 5382 C CA . ASP D 3 55 ? 48.878 -38.107 9.866 1.00 87.76 55 ASP D CA 1
ATOM 5383 C C . ASP D 3 55 ? 50.347 -38.316 10.202 1.00 87.76 55 ASP D C 1
ATOM 5384 O O . ASP D 3 55 ? 51.003 -39.196 9.636 1.00 87.76 55 ASP D O 1
ATOM 5389 N N . TYR D 3 56 ? 50.885 -37.511 11.121 1.00 86.07 56 TYR D N 1
ATOM 5390 C CA . TYR D 3 56 ? 52.279 -37.670 11.519 1.00 86.07 56 TYR D CA 1
ATOM 5391 C C . TYR D 3 56 ? 52.474 -38.917 12.369 1.00 86.07 56 TYR D C 1
ATOM 5392 O O . TYR D 3 56 ? 53.491 -39.607 12.245 1.00 86.07 56 TYR D O 1
ATOM 5401 N N . THR D 3 57 ? 51.512 -39.223 13.242 1.00 86.52 57 THR D N 1
ATOM 5402 C CA . THR D 3 57 ? 51.659 -40.365 14.134 1.00 86.52 57 THR D CA 1
ATOM 5403 C C . THR D 3 57 ? 51.502 -41.695 13.412 1.00 86.52 57 THR D C 1
ATOM 5404 O O . THR D 3 57 ? 51.964 -42.719 13.924 1.00 86.52 57 THR D O 1
ATOM 5408 N N . ILE D 3 58 ? 50.868 -41.706 12.243 1.00 87.50 58 ILE D N 1
ATOM 5409 C CA . ILE D 3 58 ? 50.705 -42.949 11.499 1.00 87.50 58 ILE D CA 1
ATOM 5410 C C . ILE D 3 58 ? 51.899 -43.192 10.587 1.00 87.50 58 ILE D C 1
ATOM 5411 O O . ILE D 3 58 ? 52.405 -44.315 10.492 1.00 87.50 58 ILE D O 1
ATOM 5416 N N . LEU D 3 59 ? 52.386 -42.145 9.923 1.00 89.15 59 LEU D N 1
ATOM 5417 C CA . LEU D 3 59 ? 53.468 -42.312 8.960 1.00 89.15 59 LEU D CA 1
ATOM 5418 C C . LEU D 3 59 ? 54.829 -42.333 9.641 1.00 89.15 59 LEU D C 1
ATOM 5419 O O . LEU D 3 59 ? 55.700 -43.131 9.280 1.00 89.15 59 LEU D O 1
ATOM 5424 N N . PHE D 3 60 ? 55.035 -41.465 10.623 1.00 89.58 60 PHE D N 1
ATOM 5425 C CA . PHE D 3 60 ? 56.319 -41.322 11.289 1.00 89.58 60 PHE D CA 1
ATOM 5426 C C . PHE D 3 60 ? 56.235 -41.799 12.731 1.00 89.58 60 PHE D C 1
ATOM 5427 O O . PHE D 3 60 ? 55.167 -41.815 13.347 1.00 89.58 60 PHE D O 1
ATOM 5435 N N . ASP D 3 61 ? 57.387 -42.191 13.266 1.00 95.47 61 ASP D N 1
ATOM 5436 C CA . ASP D 3 61 ? 57.477 -42.556 14.672 1.00 95.47 61 ASP D CA 1
ATOM 5437 C C . ASP D 3 61 ? 57.443 -41.285 15.506 1.00 95.47 61 ASP D C 1
ATOM 5438 O O . ASP D 3 61 ? 58.307 -40.416 15.358 1.00 95.47 61 ASP D O 1
ATOM 5443 N N . SER D 3 62 ? 56.445 -41.168 16.376 1.00 96.03 62 SER D N 1
ATOM 5444 C CA . SER D 3 62 ? 56.252 -39.949 17.145 1.00 96.03 62 SER D CA 1
ATOM 5445 C C . SER D 3 62 ? 56.739 -40.055 18.581 1.00 96.03 62 SER D C 1
ATOM 5446 O O . SER D 3 62 ? 56.711 -39.050 19.296 1.00 96.03 62 SER D O 1
ATOM 5449 N N . ASN D 3 63 ? 57.176 -41.231 19.027 1.00 101.89 63 ASN D N 1
ATOM 5450 C CA . ASN D 3 63 ? 57.703 -41.365 20.390 1.00 101.89 63 ASN D CA 1
ATOM 5451 C C . ASN D 3 63 ? 59.220 -41.206 20.387 1.00 101.89 63 ASN D C 1
ATOM 5452 O O . ASN D 3 63 ? 59.738 -40.210 20.900 1.00 101.89 63 ASN D O 1
ATOM 5457 N N . VAL D 3 64 ? 59.919 -42.146 19.743 1.00 102.16 64 VAL D N 1
ATOM 5458 C CA . VAL D 3 64 ? 61.372 -42.180 19.523 1.00 102.16 64 VAL D CA 1
ATOM 5459 C C . VAL D 3 64 ? 62.123 -41.983 20.839 1.00 102.16 64 VAL D C 1
ATOM 5460 O O . VAL D 3 64 ? 62.527 -40.854 21.153 1.00 102.16 64 VAL D O 1
ATOM 5464 N N . PRO D 3 65 ? 62.234 -43.018 21.676 1.00 105.38 65 PRO D N 1
ATOM 5465 C CA . PRO D 3 65 ? 62.808 -42.840 23.018 1.00 105.38 65 PRO D CA 1
ATOM 5466 C C . PRO D 3 65 ? 64.279 -42.449 22.986 1.00 105.38 65 PRO D C 1
ATOM 5467 O O . PRO D 3 65 ? 65.063 -42.958 22.181 1.00 105.38 65 PRO D O 1
ATOM 5471 N N . SER D 3 66 ? 64.640 -41.525 23.871 1.00 108.38 66 SER D N 1
ATOM 5472 C CA . SER D 3 66 ? 65.965 -40.931 23.889 1.00 108.38 66 SER D CA 1
ATOM 5473 C C . SER D 3 66 ? 66.993 -41.898 24.467 1.00 108.38 66 SER D C 1
ATOM 5474 O O . SER D 3 66 ? 66.659 -42.928 25.059 1.00 108.38 66 SER D O 1
ATOM 5477 N N . SER D 3 67 ? 68.261 -41.545 24.290 1.00 112.18 67 SER D N 1
ATOM 5478 C CA . SER D 3 67 ? 69.359 -42.358 24.791 1.00 112.18 67 SER D CA 1
ATOM 5479 C C . SER D 3 67 ? 70.416 -41.492 25.464 1.00 112.18 67 SER D C 1
ATOM 5480 O O . SER D 3 67 ? 70.847 -40.480 24.911 1.00 112.18 67 SER D O 1
ATOM 5483 N N . VAL D 3 106 ? 72.747 -39.037 26.057 1.00 114.26 106 VAL D N 1
ATOM 5484 C CA . VAL D 3 106 ? 72.317 -37.705 26.461 1.00 114.26 106 VAL D CA 1
ATOM 5485 C C . VAL D 3 106 ? 71.631 -36.999 25.300 1.00 114.26 106 VAL D C 1
ATOM 5486 O O . VAL D 3 106 ? 71.102 -35.900 25.458 1.00 114.26 106 VAL D O 1
ATOM 5490 N N . VAL D 3 107 ? 71.644 -37.636 24.132 1.00 112.33 107 VAL D N 1
ATOM 5491 C CA . VAL D 3 107 ? 70.999 -37.079 22.950 1.00 112.33 107 VAL D CA 1
ATOM 5492 C C . VAL D 3 107 ? 69.489 -37.235 23.095 1.00 112.33 107 VAL D C 1
ATOM 5493 O O . VAL D 3 107 ? 68.996 -38.151 23.765 1.00 112.33 107 VAL D O 1
ATOM 5497 N N . ASP D 3 108 ? 68.739 -36.300 22.515 1.00 108.53 108 ASP D N 1
ATOM 5498 C CA . ASP D 3 108 ? 67.294 -36.289 22.657 1.00 108.53 108 ASP D CA 1
ATOM 5499 C C . ASP D 3 108 ? 66.647 -35.979 21.314 1.00 108.53 108 ASP D C 1
ATOM 5500 O O . ASP D 3 108 ? 67.019 -34.990 20.661 1.00 108.53 108 ASP D O 1
ATOM 5505 N N . PRO D 3 109 ? 65.691 -36.792 20.864 1.00 103.15 109 PRO D N 1
ATOM 5506 C CA . PRO D 3 109 ? 65.012 -36.507 19.594 1.00 103.15 109 PRO D CA 1
ATOM 5507 C C . PRO D 3 109 ? 64.053 -35.336 19.743 1.00 103.15 109 PRO D C 1
ATOM 5508 O O . PRO D 3 109 ? 63.183 -35.334 20.616 1.00 103.15 109 PRO D O 1
ATOM 5512 N N . THR D 3 110 ? 64.219 -34.337 18.877 1.00 94.98 110 THR D N 1
ATOM 5513 C CA . THR D 3 110 ? 63.467 -33.092 18.969 1.00 94.98 110 THR D CA 1
ATOM 5514 C C . THR D 3 110 ? 62.671 -32.779 17.709 1.00 94.98 110 THR D C 1
ATOM 5515 O O . THR D 3 110 ? 62.047 -31.714 17.637 1.00 94.98 110 THR D O 1
ATOM 5519 N N . ALA D 3 111 ? 62.679 -33.663 16.713 1.00 87.33 111 ALA D N 1
ATOM 5520 C CA . ALA D 3 111 ? 61.954 -33.385 15.481 1.00 87.33 111 ALA D CA 1
ATOM 5521 C C . ALA D 3 111 ? 60.455 -33.584 15.643 1.00 87.33 111 ALA D C 1
ATOM 5522 O O . ALA D 3 111 ? 59.669 -32.862 15.022 1.00 87.33 111 ALA D O 1
ATOM 5524 N N . SER D 3 112 ? 60.039 -34.544 16.465 1.00 85.31 112 SER D N 1
ATOM 5525 C CA . SER D 3 112 ? 58.621 -34.732 16.728 1.00 85.31 112 SER D CA 1
ATOM 5526 C C . SER D 3 112 ? 58.069 -33.702 17.700 1.00 85.31 112 SER D C 1
ATOM 5527 O O . SER D 3 112 ? 56.867 -33.425 17.671 1.00 85.31 112 SER D O 1
ATOM 5530 N N . VAL D 3 113 ? 58.916 -33.140 18.562 1.00 84.43 113 VAL D N 1
ATOM 5531 C CA . VAL D 3 113 ? 58.476 -32.086 19.468 1.00 84.43 113 VAL D CA 1
ATOM 5532 C C . VAL D 3 113 ? 58.267 -30.788 18.701 1.00 84.43 113 VAL D C 1
ATOM 5533 O O . VAL D 3 113 ? 57.343 -30.021 19.000 1.00 84.43 113 VAL D O 1
ATOM 5537 N N . ALA D 3 114 ? 59.085 -30.540 17.676 1.00 81.87 114 ALA D N 1
ATOM 5538 C CA . ALA D 3 114 ? 58.996 -29.293 16.922 1.00 81.87 114 ALA D CA 1
ATOM 5539 C C . ALA D 3 114 ? 57.743 -29.233 16.058 1.00 81.87 114 ALA D C 1
ATOM 5540 O O . ALA D 3 114 ? 57.257 -28.137 15.761 1.00 81.87 114 ALA D O 1
ATOM 5542 N N . LEU D 3 115 ? 57.198 -30.381 15.647 1.00 82.65 115 LEU D N 1
ATOM 5543 C CA . LEU D 3 115 ? 55.950 -30.340 14.894 1.00 82.65 115 LEU D CA 1
ATOM 5544 C C . LEU D 3 115 ? 54.732 -30.160 15.779 1.00 82.65 115 LEU D C 1
ATOM 5545 O O . LEU D 3 115 ? 53.732 -29.604 15.319 1.00 82.65 115 LEU D O 1
ATOM 5550 N N . ARG D 3 116 ? 54.772 -30.638 17.021 1.00 83.67 116 ARG D N 1
ATOM 5551 C CA . ARG D 3 116 ? 53.652 -30.393 17.922 1.00 83.67 116 ARG D CA 1
ATOM 5552 C C . ARG D 3 116 ? 53.532 -28.910 18.247 1.00 83.67 116 ARG D C 1
ATOM 5553 O O . ARG D 3 116 ? 52.423 -28.372 18.310 1.00 83.67 116 ARG D O 1
ATOM 5561 N N . LEU D 3 117 ? 54.656 -28.213 18.362 1.00 79.90 117 LEU D N 1
ATOM 5562 C CA . LEU D 3 117 ? 54.602 -26.768 18.530 1.00 79.90 117 LEU D CA 1
ATOM 5563 C C . LEU D 3 117 ? 54.222 -26.046 17.247 1.00 79.90 117 LEU D C 1
ATOM 5564 O O . LEU D 3 117 ? 53.833 -24.877 17.306 1.00 79.90 117 LEU D O 1
ATOM 5569 N N . TYR D 3 118 ? 54.332 -26.706 16.095 1.00 78.02 118 TYR D N 1
ATOM 5570 C CA . TYR D 3 118 ? 53.859 -26.108 14.852 1.00 78.02 118 TYR D CA 1
ATOM 5571 C C . TYR D 3 118 ? 52.338 -26.103 14.788 1.00 78.02 118 TYR D C 1
ATOM 5572 O O . TYR D 3 118 ? 51.726 -25.094 14.423 1.00 78.02 118 TYR D O 1
ATOM 5581 N N . PHE D 3 119 ? 51.703 -27.224 15.135 1.00 80.43 119 PHE D N 1
ATOM 5582 C CA . PHE D 3 119 ? 50.252 -27.295 15.019 1.00 80.43 119 PHE D CA 1
ATOM 5583 C C . PHE D 3 119 ? 49.560 -26.587 16.180 1.00 80.43 119 PHE D C 1
ATOM 5584 O O . PHE D 3 119 ? 48.386 -26.216 16.073 1.00 80.43 119 PHE D O 1
ATOM 5592 N N . GLN D 3 120 ? 50.263 -26.395 17.300 1.00 82.09 120 GLN D N 1
ATOM 5593 C CA . GLN D 3 120 ? 49.696 -25.603 18.389 1.00 82.09 120 GLN D CA 1
ATOM 5594 C C . GLN D 3 120 ? 49.678 -24.117 18.061 1.00 82.09 120 GLN D C 1
ATOM 5595 O O . GLN D 3 120 ? 48.889 -23.367 18.642 1.00 82.09 120 GLN D O 1
ATOM 5601 N N . ASN D 3 121 ? 50.537 -23.674 17.153 1.00 77.71 121 ASN D N 1
ATOM 5602 C CA . ASN D 3 121 ? 50.647 -22.268 16.802 1.00 77.71 121 ASN D CA 1
ATOM 5603 C C . ASN D 3 121 ? 49.979 -21.933 15.476 1.00 77.71 121 ASN D C 1
ATOM 5604 O O . ASN D 3 121 ? 50.188 -20.834 14.958 1.00 77.71 121 ASN D O 1
ATOM 5609 N N . GLY D 3 122 ? 49.181 -22.839 14.926 1.00 77.89 122 GLY D N 1
ATOM 5610 C CA . GLY D 3 122 ? 48.615 -22.645 13.606 1.00 77.89 122 GLY D CA 1
ATOM 5611 C C . GLY D 3 122 ? 49.177 -23.636 12.608 1.00 77.89 122 GLY D C 1
ATOM 5612 O O . GLY D 3 122 ? 50.297 -23.474 12.122 1.00 77.89 122 GLY D O 1
ATOM 5613 N N . GLY D 3 123 ? 48.400 -24.668 12.288 1.00 82.93 123 GLY D N 1
ATOM 5614 C CA . GLY D 3 123 ? 48.873 -25.769 11.478 1.00 82.93 123 GLY D CA 1
ATOM 5615 C C . GLY D 3 123 ? 48.895 -25.459 9.994 1.00 82.93 123 GLY D C 1
ATOM 5616 O O . GLY D 3 123 ? 48.844 -24.308 9.558 1.00 82.93 123 GLY D O 1
ATOM 5617 N N . GLY D 3 124 ? 48.986 -26.526 9.207 1.00 85.44 124 GLY D N 1
ATOM 5618 C CA . GLY D 3 124 ? 49.041 -26.417 7.772 1.00 85.44 124 GLY D CA 1
ATOM 5619 C C . GLY D 3 124 ? 49.243 -27.761 7.105 1.00 85.44 124 GLY D C 1
ATOM 5620 O O . GLY D 3 124 ? 49.275 -28.804 7.760 1.00 85.44 124 GLY D O 1
ATOM 5621 N N . PRO D 3 125 ? 49.365 -27.760 5.775 1.00 91.19 125 PRO D N 1
ATOM 5622 C CA . PRO D 3 125 ? 49.604 -29.031 5.066 1.00 91.19 125 PRO D CA 1
ATOM 5623 C C . PRO D 3 125 ? 50.974 -29.639 5.330 1.00 91.19 125 PRO D C 1
ATOM 5624 O O . PRO D 3 125 ? 51.136 -30.850 5.139 1.00 91.19 125 PRO D O 1
ATOM 5628 N N . CYS D 3 126 ? 51.975 -28.823 5.690 1.00 86.95 126 CYS D N 1
ATOM 5629 C CA . CYS D 3 126 ? 53.185 -29.238 6.407 1.00 86.95 126 CYS D CA 1
ATOM 5630 C C . CYS D 3 126 ? 54.000 -30.354 5.749 1.00 86.95 126 CYS D C 1
ATOM 5631 O O . CYS D 3 126 ? 53.981 -31.492 6.223 1.00 86.95 126 CYS D O 1
ATOM 5634 N N . TYR D 3 127 ? 54.643 -30.078 4.621 1.00 84.26 127 TYR D N 1
ATOM 5635 C CA . TYR D 3 127 ? 55.521 -31.050 3.985 1.00 84.26 127 TYR D CA 1
ATOM 5636 C C . TYR D 3 127 ? 56.754 -31.316 4.844 1.00 84.26 127 TYR D C 1
ATOM 5637 O O . TYR D 3 127 ? 57.268 -30.422 5.518 1.00 84.26 127 TYR D O 1
ATOM 5646 N N . LEU D 3 128 ? 57.209 -32.568 4.838 1.00 83.33 128 LEU D N 1
ATOM 5647 C CA . LEU D 3 128 ? 58.373 -32.987 5.607 1.00 83.33 128 LEU D CA 1
ATOM 5648 C C . LEU D 3 128 ? 59.390 -33.657 4.698 1.00 83.33 128 LEU D C 1
ATOM 5649 O O . LEU D 3 128 ? 59.022 -34.362 3.758 1.00 83.33 128 LEU D O 1
ATOM 5654 N N . TYR D 3 129 ? 60.667 -33.445 4.995 1.00 87.29 129 TYR D N 1
ATOM 5655 C CA . TYR D 3 129 ? 61.762 -34.134 4.312 1.00 87.29 129 TYR D CA 1
ATOM 5656 C C . TYR D 3 129 ? 62.695 -34.736 5.349 1.00 87.29 129 TYR D C 1
ATOM 5657 O O . TYR D 3 129 ? 63.534 -34.016 5.920 1.00 87.29 129 TYR D O 1
ATOM 5666 N N . PRO D 3 130 ? 62.592 -36.037 5.636 1.00 88.55 130 PRO D N 1
ATOM 5667 C CA . PRO D 3 130 ? 63.495 -36.652 6.618 1.00 88.55 130 PRO D CA 1
ATOM 5668 C C . PRO D 3 130 ? 64.924 -36.778 6.110 1.00 88.55 130 PRO D C 1
ATOM 5669 O O . PRO D 3 130 ? 65.197 -37.468 5.124 1.00 88.55 130 PRO D O 1
ATOM 5673 N N . LEU D 3 131 ? 65.844 -36.097 6.787 1.00 92.82 131 LEU D N 1
ATOM 5674 C CA . LEU D 3 131 ? 67.248 -36.048 6.404 1.00 92.82 131 LEU D CA 1
ATOM 5675 C C . LEU D 3 131 ? 68.064 -36.345 7.651 1.00 92.82 131 LEU D C 1
ATOM 5676 O O . LEU D 3 131 ? 68.119 -35.519 8.567 1.00 92.82 131 LEU D O 1
ATOM 5681 N N . GLU D 3 132 ? 68.695 -37.522 7.686 1.00 100.31 132 GLU D N 1
ATOM 5682 C CA . GLU D 3 132 ? 69.147 -38.102 8.950 1.00 100.31 132 GLU D CA 1
ATOM 5683 C C . GLU D 3 132 ? 70.412 -37.438 9.481 1.00 100.31 132 GLU D C 1
ATOM 5684 O O . GLU D 3 132 ? 70.405 -36.848 10.565 1.00 100.31 132 GLU D O 1
ATOM 5690 N N . LYS D 3 133 ? 71.514 -37.535 8.750 1.00 104.44 133 LYS D N 1
ATOM 5691 C CA . LYS D 3 133 ? 72.764 -36.923 9.175 1.00 104.44 133 LYS D CA 1
ATOM 5692 C C . LYS D 3 133 ? 73.062 -35.736 8.273 1.00 104.44 133 LYS D C 1
ATOM 5693 O O . LYS D 3 133 ? 72.437 -35.570 7.229 1.00 104.44 133 LYS D O 1
ATOM 5699 N N . ALA D 3 134 ? 74.006 -34.895 8.692 1.00 104.25 134 ALA D N 1
ATOM 5700 C CA . ALA D 3 134 ? 74.207 -33.622 8.007 1.00 104.25 134 ALA D CA 1
ATOM 5701 C C . ALA D 3 134 ? 75.093 -33.769 6.776 1.00 104.25 134 ALA D C 1
ATOM 5702 O O . ALA D 3 134 ? 74.793 -33.204 5.718 1.00 104.25 134 ALA D O 1
ATOM 5704 N N . ASP D 3 135 ? 76.184 -34.523 6.890 1.00 108.88 135 ASP D N 1
ATOM 5705 C CA . ASP D 3 135 ? 77.253 -34.482 5.897 1.00 108.88 135 ASP D CA 1
ATOM 5706 C C . ASP D 3 135 ? 76.989 -35.321 4.651 1.00 108.88 135 ASP D C 1
ATOM 5707 O O . ASP D 3 135 ? 77.897 -35.435 3.821 1.00 108.88 135 ASP D O 1
ATOM 5712 N N . ASP D 3 136 ? 75.806 -35.913 4.480 1.00 109.16 136 ASP D N 1
ATOM 5713 C CA . ASP D 3 136 ? 75.512 -36.658 3.254 1.00 109.16 136 ASP D CA 1
ATOM 5714 C C . ASP D 3 136 ? 75.119 -35.676 2.148 1.00 109.16 136 ASP D C 1
ATOM 5715 O O . ASP D 3 136 ? 73.966 -35.273 1.980 1.00 109.16 136 ASP D O 1
ATOM 5720 N N . ASN D 3 137 ? 76.113 -35.303 1.345 1.00 108.74 137 ASN D N 1
ATOM 5721 C CA . ASN D 3 137 ? 75.933 -34.325 0.280 1.00 108.74 137 ASN D CA 1
ATOM 5722 C C . ASN D 3 137 ? 75.191 -34.883 -0.930 1.00 108.74 137 ASN D C 1
ATOM 5723 O O . ASN D 3 137 ? 74.971 -34.148 -1.896 1.00 108.74 137 ASN D O 1
ATOM 5728 N N . GLY D 3 138 ? 74.810 -36.156 -0.904 1.00 103.59 138 GLY D N 1
ATOM 5729 C CA . GLY D 3 138 ? 73.954 -36.735 -1.910 1.00 103.59 138 GLY D CA 1
ATOM 5730 C C . GLY D 3 138 ? 72.521 -36.238 -1.842 1.00 103.59 138 GLY D C 1
ATOM 5731 O O . GLY D 3 138 ? 72.028 -35.609 -2.784 1.00 103.59 138 GLY D O 1
ATOM 5732 N N . PRO D 3 139 ? 71.810 -36.533 -0.746 1.00 99.77 139 PRO D N 1
ATOM 5733 C CA . PRO D 3 139 ? 70.425 -36.043 -0.620 1.00 99.77 139 PRO D CA 1
ATOM 5734 C C . PRO D 3 139 ? 70.293 -34.533 -0.496 1.00 99.77 139 PRO D C 1
ATOM 5735 O O . PRO D 3 139 ? 69.220 -34.002 -0.801 1.00 99.77 139 PRO D O 1
ATOM 5739 N N . LEU D 3 140 ? 71.332 -33.820 -0.058 1.00 98.08 140 LEU D N 1
ATOM 5740 C CA . LEU D 3 140 ? 71.237 -32.365 -0.023 1.00 98.08 140 LEU D CA 1
ATOM 5741 C C . LEU D 3 140 ? 71.411 -31.754 -1.405 1.00 98.08 140 LEU D C 1
ATOM 5742 O O . LEU D 3 140 ? 70.892 -30.663 -1.666 1.00 98.08 140 LEU D O 1
ATOM 5747 N N . ALA D 3 141 ? 72.136 -32.426 -2.299 1.00 97.43 141 ALA D N 1
ATOM 5748 C CA . ALA D 3 141 ? 72.236 -31.935 -3.667 1.00 97.43 141 ALA D CA 1
ATOM 5749 C C . ALA D 3 141 ? 70.956 -32.199 -4.444 1.00 97.43 141 ALA D C 1
ATOM 5750 O O . ALA D 3 141 ? 70.622 -31.446 -5.364 1.00 97.43 141 ALA D O 1
ATOM 5752 N N . ALA D 3 142 ? 70.229 -33.253 -4.088 1.00 96.20 142 ALA D N 1
ATOM 5753 C CA . ALA D 3 142 ? 68.962 -33.583 -4.722 1.00 96.20 142 ALA D CA 1
ATOM 5754 C C . ALA D 3 142 ? 67.778 -32.896 -4.063 1.00 96.20 142 ALA D C 1
ATOM 5755 O O . ALA D 3 142 ? 66.639 -33.133 -4.473 1.00 96.20 142 ALA D O 1
ATOM 5757 N N . LEU D 3 143 ? 68.020 -32.050 -3.060 1.00 92.75 143 LEU D N 1
ATOM 5758 C CA . LEU D 3 143 ? 66.908 -31.409 -2.358 1.00 92.75 143 LEU D CA 1
ATOM 5759 C C . LEU D 3 143 ? 66.210 -30.309 -3.161 1.00 92.75 143 LEU D C 1
ATOM 5760 O O . LEU D 3 143 ? 64.968 -30.336 -3.213 1.00 92.75 143 LEU D O 1
ATOM 5765 N N . PRO D 3 144 ? 66.889 -29.330 -3.797 1.00 92.55 144 PRO D N 1
ATOM 5766 C CA . PRO D 3 144 ? 66.122 -28.291 -4.514 1.00 92.55 144 PRO D CA 1
ATOM 5767 C C . PRO D 3 144 ? 65.398 -28.782 -5.757 1.00 92.55 144 PRO D C 1
ATOM 5768 O O . PRO D 3 144 ? 64.511 -28.075 -6.249 1.00 92.55 144 PRO D O 1
ATOM 5772 N N . ASP D 3 145 ? 65.739 -29.959 -6.276 1.00 95.42 145 ASP D N 1
ATOM 5773 C CA . ASP D 3 145 ? 65.003 -30.525 -7.393 1.00 95.42 145 ASP D CA 1
ATOM 5774 C C . ASP D 3 145 ? 63.740 -31.245 -6.948 1.00 95.42 145 ASP D C 1
ATOM 5775 O O . ASP D 3 145 ? 62.805 -31.370 -7.741 1.00 95.42 145 ASP D O 1
ATOM 5780 N N . LEU D 3 146 ? 63.699 -31.725 -5.704 1.00 89.82 146 LEU D N 1
ATOM 5781 C CA . LEU D 3 146 ? 62.490 -32.330 -5.163 1.00 89.82 146 LEU D CA 1
ATOM 5782 C C . LEU D 3 146 ? 61.490 -31.295 -4.677 1.00 89.82 146 LEU D C 1
ATOM 5783 O O . LEU D 3 146 ? 60.298 -31.603 -4.584 1.00 89.82 146 LEU D O 1
ATOM 5788 N N . ILE D 3 147 ? 61.947 -30.085 -4.350 1.00 87.79 147 ILE D N 1
ATOM 5789 C CA . ILE D 3 147 ? 61.030 -29.045 -3.900 1.00 87.79 147 ILE D CA 1
ATOM 5790 C C . ILE D 3 147 ? 60.222 -28.514 -5.072 1.00 87.79 147 ILE D C 1
ATOM 5791 O O . ILE D 3 147 ? 59.034 -28.209 -4.935 1.00 87.79 147 ILE D O 1
ATOM 5796 N N . ASP D 3 148 ? 60.842 -28.417 -6.247 1.00 90.67 148 ASP D N 1
ATOM 5797 C CA . ASP D 3 148 ? 60.144 -27.900 -7.415 1.00 90.67 148 ASP D CA 1
ATOM 5798 C C . ASP D 3 148 ? 59.125 -28.883 -7.970 1.00 90.67 148 ASP D C 1
ATOM 5799 O O . ASP D 3 1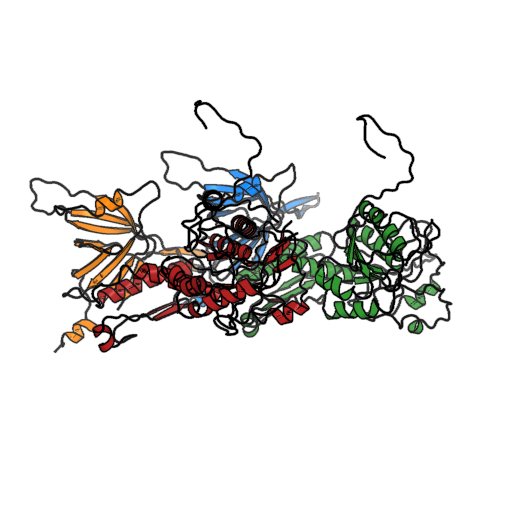48 ? 58.206 -28.465 -8.680 1.00 90.67 148 ASP D O 1
ATOM 5804 N N . GLU D 3 149 ? 59.266 -30.176 -7.667 1.00 92.94 149 GLU D N 1
ATOM 5805 C CA . GLU D 3 149 ? 58.299 -31.152 -8.150 1.00 92.94 149 GLU D CA 1
ATOM 5806 C C . GLU D 3 149 ? 56.977 -31.048 -7.405 1.00 92.94 149 GLU D C 1
ATOM 5807 O O . GLU D 3 149 ? 55.922 -31.347 -7.974 1.00 92.94 149 GLU D O 1
ATOM 5813 N N . VAL D 3 150 ? 57.008 -30.641 -6.150 1.00 91.44 150 VAL D N 1
ATOM 5814 C CA . VAL D 3 150 ? 55.794 -30.372 -5.390 1.00 91.44 150 VAL D CA 1
ATOM 5815 C C . VAL D 3 150 ? 55.433 -28.907 -5.598 1.00 91.44 150 VAL D C 1
ATOM 5816 O O . VAL D 3 150 ? 56.300 -28.031 -5.568 1.00 91.44 150 VAL D O 1
ATOM 5820 N N . GLY D 3 151 ? 54.150 -28.629 -5.816 1.00 92.21 151 GLY D N 1
ATOM 5821 C CA . GLY D 3 151 ? 53.781 -27.329 -6.347 1.00 92.21 151 GLY D CA 1
ATOM 5822 C C . GLY D 3 151 ? 53.767 -26.214 -5.315 1.00 92.21 151 GLY D C 1
ATOM 5823 O O . GLY D 3 151 ? 53.970 -25.045 -5.654 1.00 92.21 151 GLY D O 1
ATOM 5824 N N . GLU D 3 152 ? 53.529 -26.548 -4.045 1.00 91.09 152 GLU D N 1
ATOM 5825 C CA . GLU D 3 152 ? 52.961 -25.575 -3.118 1.00 91.09 152 GLU D CA 1
ATOM 5826 C C . GLU D 3 152 ? 53.820 -25.258 -1.890 1.00 91.09 152 GLU D C 1
ATOM 5827 O O . GLU D 3 152 ? 53.286 -24.797 -0.884 1.00 91.09 152 GLU D O 1
ATOM 5833 N N . ILE D 3 153 ? 55.138 -25.450 -1.936 1.00 83.08 153 ILE D N 1
ATOM 5834 C CA . ILE D 3 153 ? 55.969 -25.024 -0.808 1.00 83.08 153 ILE D CA 1
ATOM 5835 C C . ILE D 3 153 ? 56.192 -23.518 -0.872 1.00 83.08 153 ILE D C 1
ATOM 5836 O O . ILE D 3 153 ? 56.576 -22.976 -1.916 1.00 83.08 153 ILE D O 1
ATOM 5841 N N . THR D 3 154 ? 55.938 -22.830 0.244 1.00 80.38 154 THR D N 1
ATOM 5842 C CA . THR D 3 154 ? 56.197 -21.399 0.371 1.00 80.38 154 THR D CA 1
ATOM 5843 C C . THR D 3 154 ? 57.308 -21.080 1.360 1.00 80.38 154 THR D C 1
ATOM 5844 O O . THR D 3 154 ? 58.166 -20.244 1.071 1.00 80.38 154 THR D O 1
ATOM 5848 N N . LEU D 3 155 ? 57.313 -21.717 2.525 1.00 78.30 155 LEU D N 1
ATOM 5849 C CA . LEU D 3 155 ? 58.318 -21.503 3.558 1.00 78.30 155 LEU D CA 1
ATOM 5850 C C . LEU D 3 155 ? 59.267 -22.692 3.613 1.00 78.30 155 LEU D C 1
ATOM 5851 O O . LEU D 3 155 ? 58.922 -23.798 3.193 1.00 78.30 155 LEU D O 1
ATOM 5856 N N . LEU D 3 156 ? 60.488 -22.461 4.102 1.00 79.40 156 LEU D N 1
ATOM 5857 C CA . LEU D 3 156 ? 61.439 -23.559 4.268 1.00 79.40 156 LEU D CA 1
ATOM 5858 C C . LEU D 3 156 ? 61.603 -23.974 5.719 1.00 79.40 156 LEU D C 1
ATOM 5859 O O . LEU D 3 156 ? 61.057 -25.006 6.109 1.00 79.40 156 LEU D O 1
ATOM 5864 N N . ALA D 3 157 ? 62.249 -23.159 6.566 1.00 81.51 157 ALA D N 1
ATOM 5865 C CA . ALA D 3 157 ? 62.232 -23.258 8.039 1.00 81.51 157 ALA D CA 1
ATOM 5866 C C . ALA D 3 157 ? 62.646 -24.634 8.587 1.00 81.51 157 ALA D C 1
ATOM 5867 O O . ALA D 3 157 ? 61.821 -25.375 9.104 1.00 81.51 157 ALA D O 1
ATOM 5869 N N . SER D 3 158 ? 63.930 -24.976 8.456 1.00 84.89 158 SER D N 1
ATOM 5870 C CA . SER D 3 158 ? 64.419 -26.272 8.962 1.00 84.89 158 SER D CA 1
ATOM 5871 C C . SER D 3 158 ? 64.595 -26.255 10.482 1.00 84.89 158 SER D C 1
ATOM 5872 O O . SER D 3 158 ? 65.452 -25.519 10.985 1.00 84.89 158 SER D O 1
ATOM 5875 N N . PRO D 3 159 ? 63.825 -27.065 11.251 1.00 84.15 159 PRO D N 1
ATOM 5876 C CA . PRO D 3 159 ? 63.801 -26.993 12.734 1.00 84.15 159 PRO D CA 1
ATOM 5877 C C . PRO D 3 159 ? 64.747 -27.949 13.459 1.00 84.15 159 PRO D C 1
ATOM 5878 O O . PRO D 3 159 ? 64.331 -28.909 14.123 1.00 84.15 159 PRO D O 1
ATOM 5882 N N . ASP D 3 160 ? 66.051 -27.697 13.397 1.00 89.58 160 ASP D N 1
ATOM 5883 C CA . ASP D 3 160 ? 66.946 -28.664 14.018 1.00 89.58 160 ASP D CA 1
ATOM 5884 C C . ASP D 3 160 ? 67.887 -27.979 15.001 1.00 89.58 160 ASP D C 1
ATOM 5885 O O . ASP D 3 160 ? 68.412 -26.901 14.706 1.00 89.58 160 ASP D O 1
ATOM 5890 N N . PRO D 3 161 ? 68.118 -28.573 16.177 1.00 90.61 161 PRO D N 1
ATOM 5891 C CA . PRO D 3 161 ? 68.944 -27.890 17.187 1.00 90.61 161 PRO D CA 1
ATOM 5892 C C . PRO D 3 161 ? 70.433 -27.896 16.890 1.00 90.61 161 PRO D C 1
ATOM 5893 O O . PRO D 3 161 ? 71.160 -27.103 17.498 1.00 90.61 161 PRO D O 1
ATOM 5897 N N . ASP D 3 162 ? 70.915 -28.757 15.998 1.00 93.72 162 ASP D N 1
ATOM 5898 C CA . ASP D 3 162 ? 72.334 -28.766 15.666 1.00 93.72 162 ASP D CA 1
ATOM 5899 C C . ASP D 3 162 ? 72.670 -27.561 14.795 1.00 93.72 162 ASP D C 1
ATOM 5900 O O . ASP D 3 162 ? 71.850 -27.103 13.997 1.00 93.72 162 ASP D O 1
ATOM 5905 N N . GLU D 3 163 ? 73.890 -27.048 14.953 1.00 94.81 163 GLU D N 1
ATOM 5906 C CA . GLU D 3 163 ? 74.279 -25.832 14.248 1.00 94.81 163 GLU D CA 1
ATOM 5907 C C . GLU D 3 163 ? 74.844 -26.144 12.868 1.00 94.81 163 GLU D C 1
ATOM 5908 O O . GLU D 3 163 ? 74.514 -25.461 11.894 1.00 94.81 163 GLU D O 1
ATOM 5914 N N . THR D 3 164 ? 75.705 -27.156 12.766 1.00 93.71 164 THR D N 1
ATOM 5915 C CA . THR D 3 164 ? 76.282 -27.526 11.482 1.00 93.71 164 THR D CA 1
ATOM 5916 C C . THR D 3 164 ? 75.299 -28.271 10.591 1.00 93.71 164 THR D C 1
ATOM 5917 O O . THR D 3 164 ? 75.540 -28.380 9.385 1.00 93.71 164 THR D O 1
ATOM 5921 N N . TYR D 3 165 ? 74.213 -28.793 11.162 1.00 91.00 165 TYR D N 1
ATOM 5922 C CA . TYR D 3 165 ? 73.168 -29.415 10.359 1.00 91.00 165 TYR D CA 1
ATOM 5923 C C . TYR D 3 165 ? 72.428 -28.372 9.534 1.00 91.00 165 TYR D C 1
ATOM 5924 O O . TYR D 3 165 ? 72.137 -28.596 8.356 1.00 91.00 165 TYR D O 1
ATOM 5933 N N . ARG D 3 166 ? 72.122 -27.224 10.141 1.00 89.38 166 ARG D N 1
ATOM 5934 C CA . ARG D 3 166 ? 71.351 -26.195 9.454 1.00 89.38 166 ARG D CA 1
ATOM 5935 C C . ARG D 3 166 ? 72.187 -25.468 8.414 1.00 89.38 166 ARG D C 1
ATOM 5936 O O . ARG D 3 166 ? 71.658 -25.025 7.390 1.00 89.38 166 ARG D O 1
ATOM 5944 N N . THR D 3 167 ? 73.491 -25.321 8.667 1.00 89.62 167 THR D N 1
ATOM 5945 C CA . THR D 3 167 ? 74.383 -24.673 7.714 1.00 89.62 167 THR D CA 1
ATOM 5946 C C . THR D 3 167 ? 74.508 -25.475 6.422 1.00 89.62 167 THR D C 1
ATOM 5947 O O . THR D 3 167 ? 74.586 -24.883 5.340 1.00 89.62 167 THR D O 1
ATOM 5951 N N . ALA D 3 168 ? 74.472 -26.804 6.509 1.00 89.37 168 ALA D N 1
ATOM 5952 C CA . ALA D 3 168 ? 74.439 -27.623 5.305 1.00 89.37 168 ALA D CA 1
ATOM 5953 C C . ALA D 3 168 ? 73.101 -27.514 4.586 1.00 89.37 168 ALA D C 1
ATOM 5954 O O . ALA D 3 168 ? 73.045 -27.641 3.359 1.00 89.37 168 ALA D O 1
ATOM 5956 N N . VAL D 3 169 ? 72.018 -27.277 5.326 1.00 87.96 169 VAL D N 1
ATOM 5957 C CA . VAL D 3 169 ? 70.711 -27.113 4.702 1.00 87.96 169 VAL D CA 1
ATOM 5958 C C . VAL D 3 169 ? 70.557 -25.709 4.128 1.00 87.96 169 VAL D C 1
ATOM 5959 O O . VAL D 3 169 ? 70.058 -25.537 3.011 1.00 87.96 169 VAL D O 1
ATOM 5963 N N . TYR D 3 170 ? 71.009 -24.688 4.865 1.00 87.26 170 TYR D N 1
ATOM 5964 C CA . TYR D 3 170 ? 70.857 -23.309 4.404 1.00 87.26 170 TYR D CA 1
ATOM 5965 C C . TYR D 3 170 ? 71.749 -23.014 3.206 1.00 87.26 170 TYR D C 1
ATOM 5966 O O . TYR D 3 170 ? 71.419 -22.148 2.390 1.00 87.26 170 TYR D O 1
ATOM 5975 N N . GLY D 3 171 ? 72.877 -23.715 3.084 1.00 88.44 171 GLY D N 1
ATOM 5976 C CA . GLY D 3 171 ? 73.718 -23.548 1.914 1.00 88.44 171 GLY D CA 1
ATOM 5977 C C . GLY D 3 171 ? 73.185 -24.265 0.694 1.00 88.44 171 GLY D C 1
ATOM 5978 O O . GLY D 3 171 ? 73.398 -23.810 -0.433 1.00 88.44 171 GLY D O 1
ATOM 5979 N N . ALA D 3 172 ? 72.488 -25.384 0.893 1.00 89.02 172 ALA D N 1
ATOM 5980 C CA . ALA D 3 172 ? 71.907 -26.114 -0.225 1.00 89.02 172 ALA D CA 1
ATOM 5981 C C . ALA D 3 172 ? 70.662 -25.430 -0.770 1.00 89.02 172 ALA D C 1
ATOM 5982 O O . ALA D 3 172 ? 70.309 -25.635 -1.935 1.00 89.02 172 ALA D O 1
ATOM 5984 N N . LEU D 3 173 ? 69.992 -24.622 0.046 1.00 88.65 173 LEU D N 1
ATOM 5985 C CA . LEU D 3 173 ? 68.771 -23.941 -0.357 1.00 88.65 173 LEU D CA 1
ATOM 5986 C C . LEU D 3 173 ? 69.001 -22.493 -0.750 1.00 88.65 173 LEU D C 1
ATOM 5987 O O . LEU D 3 173 ? 68.046 -21.814 -1.135 1.00 88.65 173 LEU D O 1
ATOM 5992 N N . ALA D 3 174 ? 70.234 -22.001 -0.660 1.00 89.82 174 ALA D N 1
ATOM 5993 C CA . ALA D 3 174 ? 70.496 -20.594 -0.935 1.00 89.82 174 ALA D CA 1
ATOM 5994 C C . ALA D 3 174 ? 70.429 -20.271 -2.421 1.00 89.82 174 ALA D C 1
ATOM 5995 O O . ALA D 3 174 ? 70.127 -19.132 -2.789 1.00 89.82 174 ALA D O 1
ATOM 5997 N N . ALA D 3 175 ? 70.703 -21.249 -3.283 1.00 90.27 175 ALA D N 1
ATOM 5998 C CA . ALA D 3 175 ? 70.666 -21.006 -4.718 1.00 90.27 175 ALA D CA 1
ATOM 5999 C C . ALA D 3 175 ? 69.247 -20.999 -5.264 1.00 90.27 175 ALA D C 1
ATOM 6000 O O . ALA D 3 175 ? 69.019 -20.503 -6.372 1.00 90.27 175 ALA D O 1
ATOM 6002 N N . SER D 3 176 ? 68.290 -21.552 -4.524 1.00 90.06 176 SER D N 1
ATOM 6003 C CA . SER D 3 176 ? 66.910 -21.595 -4.985 1.00 90.06 176 SER D CA 1
ATOM 6004 C C . SER D 3 176 ? 66.092 -20.395 -4.532 1.00 90.06 176 SER D C 1
ATOM 6005 O O . SER D 3 176 ? 64.929 -20.278 -4.926 1.00 90.06 176 SER D O 1
ATOM 6008 N N . LEU D 3 177 ? 66.663 -19.508 -3.719 1.00 88.62 177 LEU D N 1
ATOM 6009 C CA . LEU D 3 177 ? 65.914 -18.367 -3.213 1.00 88.62 177 LEU D CA 1
ATOM 6010 C C . LEU D 3 177 ? 65.911 -17.187 -4.171 1.00 88.62 177 LEU D C 1
ATOM 6011 O O . LEU D 3 177 ? 64.968 -16.392 -4.147 1.00 88.62 177 LEU D O 1
ATOM 6016 N N . ASP D 3 178 ? 66.938 -17.050 -5.006 1.00 91.54 178 ASP D N 1
ATOM 6017 C CA . ASP D 3 178 ? 67.018 -15.953 -5.962 1.00 91.54 178 ASP D CA 1
ATOM 6018 C C . ASP D 3 178 ? 66.589 -16.357 -7.367 1.00 91.54 178 ASP D C 1
ATOM 6019 O O . ASP D 3 178 ? 67.048 -15.754 -8.341 1.00 91.54 178 ASP D O 1
ATOM 6024 N N . GLN D 3 179 ? 65.722 -17.362 -7.493 1.00 89.73 179 GLN D N 1
ATOM 6025 C CA . GLN D 3 179 ? 65.274 -17.854 -8.788 1.00 89.73 179 GLN D CA 1
ATOM 6026 C C . GLN D 3 179 ? 63.802 -17.553 -9.048 1.00 89.73 179 GLN D C 1
ATOM 6027 O O . GLN D 3 179 ? 63.178 -18.232 -9.872 1.00 89.73 179 GLN D O 1
ATOM 6033 N N . HIS D 3 180 ? 63.242 -16.565 -8.337 1.00 87.30 180 HIS D N 1
ATOM 6034 C CA . HIS D 3 180 ? 61.884 -16.038 -8.536 1.00 87.30 180 HIS D CA 1
ATOM 6035 C C . HIS D 3 180 ? 60.803 -17.098 -8.335 1.00 87.30 180 HIS D C 1
ATOM 6036 O O . HIS D 3 180 ? 59.716 -17.004 -8.908 1.00 87.30 180 HIS D O 1
ATOM 6043 N N . LYS D 3 181 ? 61.084 -18.110 -7.520 1.00 85.94 181 LYS D N 1
ATOM 6044 C CA . LYS D 3 181 ? 60.141 -19.194 -7.292 1.00 85.94 181 LYS D CA 1
ATOM 6045 C C . LYS D 3 181 ? 59.228 -18.946 -6.104 1.00 85.94 181 LYS D C 1
ATOM 6046 O O . LYS D 3 181 ? 58.296 -19.727 -5.885 1.00 85.94 181 LYS D O 1
ATOM 6052 N N . GLY D 3 182 ? 59.474 -17.895 -5.333 1.00 84.19 182 GLY D N 1
ATOM 6053 C CA . GLY D 3 182 ? 58.580 -17.510 -4.266 1.00 84.19 182 GLY D CA 1
ATOM 6054 C C . GLY D 3 182 ? 58.813 -18.183 -2.936 1.00 84.19 182 GLY D C 1
ATOM 6055 O O . GLY D 3 182 ? 57.928 -18.126 -2.076 1.00 84.19 182 GLY D O 1
ATOM 6056 N N . TYR D 3 183 ? 59.963 -18.817 -2.732 1.00 82.39 183 TYR D N 1
ATOM 6057 C CA . TYR D 3 183 ? 60.224 -19.430 -1.442 1.00 82.39 183 TYR D CA 1
ATOM 6058 C C . TYR D 3 183 ? 60.660 -18.372 -0.439 1.00 82.39 183 TYR D C 1
ATOM 6059 O O . TYR D 3 183 ? 61.061 -17.265 -0.801 1.00 82.39 183 TYR D O 1
ATOM 6068 N N . PHE D 3 184 ? 60.583 -18.727 0.839 1.00 76.28 184 PHE D N 1
ATOM 6069 C CA . PHE D 3 184 ? 60.943 -17.793 1.900 1.00 76.28 184 PHE D CA 1
ATOM 6070 C C . PHE D 3 184 ? 61.585 -18.598 3.018 1.00 76.28 184 PHE D C 1
ATOM 6071 O O . PHE D 3 184 ? 60.916 -19.408 3.661 1.00 76.28 184 PHE D O 1
ATOM 6079 N N . LEU D 3 185 ? 62.876 -18.383 3.243 1.00 77.45 185 LEU D N 1
ATOM 6080 C CA . LEU D 3 185 ? 63.623 -19.127 4.246 1.00 77.45 185 LEU D CA 1
ATOM 6081 C C . LEU D 3 185 ? 63.465 -18.488 5.617 1.00 77.45 185 LEU D C 1
ATOM 6082 O O . LEU D 3 185 ? 63.529 -17.264 5.756 1.00 77.45 185 LEU D O 1
ATOM 6087 N N . LEU D 3 186 ? 63.255 -19.322 6.629 1.00 76.63 186 LEU D N 1
ATOM 6088 C CA . LEU D 3 186 ? 63.198 -18.883 8.020 1.00 76.63 186 LEU D CA 1
ATOM 6089 C C . LEU D 3 186 ? 64.434 -19.432 8.725 1.00 76.63 186 LEU D C 1
ATOM 6090 O O . LEU D 3 186 ? 64.412 -20.524 9.293 1.00 76.63 186 LEU D O 1
ATOM 6095 N N . ALA D 3 187 ? 65.513 -18.662 8.687 1.00 79.45 187 ALA D N 1
ATOM 6096 C CA . ALA D 3 187 ? 66.766 -19.075 9.292 1.00 79.45 187 ALA D CA 1
ATOM 6097 C C . ALA D 3 187 ? 66.769 -18.753 10.781 1.00 79.45 187 ALA D C 1
ATOM 6098 O O . ALA D 3 187 ? 65.870 -18.096 11.307 1.00 79.45 187 ALA D O 1
ATOM 6100 N N . ASP D 3 188 ? 67.806 -19.229 11.463 1.00 86.14 188 ASP D N 1
ATOM 6101 C C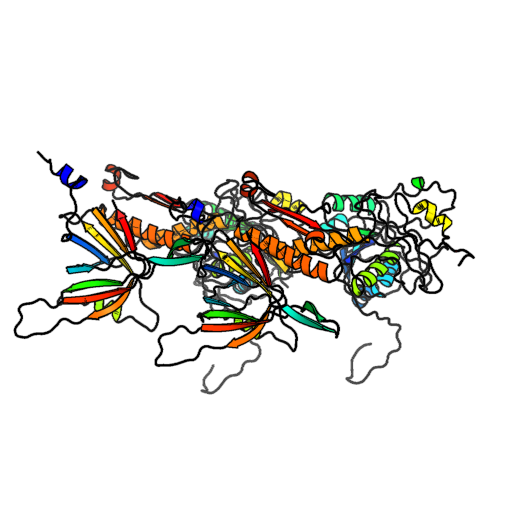A . ASP D 3 188 ? 67.933 -19.065 12.903 1.00 86.14 188 ASP D CA 1
ATOM 6102 C C . ASP D 3 188 ? 69.344 -18.618 13.234 1.00 86.14 188 ASP D C 1
ATOM 6103 O O . ASP D 3 188 ? 70.313 -19.244 12.798 1.00 86.14 188 ASP D O 1
ATOM 6108 N N . SER D 3 189 ? 69.454 -17.548 14.007 1.00 88.75 189 SER D N 1
ATOM 6109 C CA . SER D 3 189 ? 70.764 -17.079 14.412 1.00 88.75 189 SER D CA 1
ATOM 6110 C C . SER D 3 189 ? 71.338 -17.995 15.485 1.00 88.75 189 SER D C 1
ATOM 6111 O O . SER D 3 189 ? 70.620 -18.734 16.163 1.00 88.75 189 SER D O 1
ATOM 6114 N N . VAL D 3 190 ? 72.655 -17.947 15.628 1.00 91.98 190 VAL D N 1
ATOM 6115 C CA . VAL D 3 190 ? 73.362 -18.779 16.592 1.00 91.98 190 VAL D CA 1
ATOM 6116 C C . VAL D 3 190 ? 73.780 -17.976 17.812 1.00 91.98 190 VAL D C 1
ATOM 6117 O O . VAL D 3 190 ? 73.514 -18.371 18.947 1.00 91.98 190 VAL D O 1
ATOM 6121 N N . ASN D 3 191 ? 74.437 -16.836 17.595 1.00 93.44 191 ASN D N 1
ATOM 6122 C CA . ASN D 3 191 ? 74.815 -15.962 18.697 1.00 93.44 191 ASN D CA 1
ATOM 6123 C C . ASN D 3 191 ? 74.511 -14.495 18.405 1.00 93.44 191 ASN D C 1
ATOM 6124 O O . ASN D 3 191 ? 75.047 -13.614 19.086 1.00 93.44 191 ASN D O 1
ATOM 6129 N N . GLY D 3 192 ? 73.669 -14.207 17.416 1.00 91.31 192 GLY D N 1
ATOM 6130 C CA . GLY D 3 192 ? 73.248 -12.841 17.182 1.00 91.31 192 GLY D CA 1
ATOM 6131 C C . GLY D 3 192 ? 73.613 -12.301 15.818 1.00 91.31 192 GLY D C 1
ATOM 6132 O O . GLY D 3 192 ? 73.760 -11.088 15.648 1.00 91.31 192 GLY D O 1
ATOM 6133 N N . ASP D 3 193 ? 73.761 -13.185 14.834 1.00 94.85 193 ASP D N 1
ATOM 6134 C CA . ASP D 3 193 ? 74.092 -12.755 13.485 1.00 94.85 193 ASP D CA 1
ATOM 6135 C C . ASP D 3 193 ? 73.525 -13.746 12.481 1.00 94.85 193 ASP D C 1
ATOM 6136 O O . ASP D 3 193 ? 73.107 -14.849 12.839 1.00 94.85 193 ASP D O 1
ATOM 6141 N N . ALA D 3 194 ? 73.512 -13.330 11.218 1.00 94.60 194 ALA D N 1
ATOM 6142 C CA . ALA D 3 194 ? 73.014 -14.174 10.146 1.00 94.60 194 ALA D CA 1
ATOM 6143 C C . ALA D 3 194 ? 73.939 -15.375 9.943 1.00 94.60 194 ALA D C 1
ATOM 6144 O O . ALA D 3 194 ? 75.149 -15.273 10.146 1.00 94.60 194 ALA D O 1
ATOM 6146 N N . PRO D 3 195 ? 73.390 -16.533 9.535 1.00 97.50 195 PRO D N 1
ATOM 6147 C CA . PRO D 3 195 ? 74.229 -17.735 9.397 1.00 97.50 195 PRO D CA 1
ATOM 6148 C C . PRO D 3 195 ? 75.141 -17.761 8.175 1.00 97.50 195 PRO D C 1
ATOM 6149 O O . PRO D 3 195 ? 75.768 -18.791 7.908 1.00 97.50 195 PRO D O 1
ATOM 6153 N N . SER D 3 196 ? 75.165 -16.670 7.398 1.00 97.51 196 SER D N 1
ATOM 6154 C CA . SER D 3 196 ? 76.158 -16.317 6.375 1.00 97.51 196 SER D CA 1
ATOM 6155 C C . SER D 3 196 ? 76.078 -17.166 5.110 1.00 97.51 196 SER D C 1
ATOM 6156 O O . SER D 3 196 ? 76.768 -16.875 4.129 1.00 97.51 196 SER D O 1
ATOM 6159 N N . ALA D 3 197 ? 75.242 -18.203 5.104 1.00 93.93 197 ALA D N 1
ATOM 6160 C CA . ALA D 3 197 ? 74.923 -18.869 3.848 1.00 93.93 197 ALA D CA 1
ATOM 6161 C C . ALA D 3 197 ? 73.900 -18.059 3.074 1.00 93.93 197 ALA D C 1
ATOM 6162 O O . ALA D 3 197 ? 73.857 -18.107 1.840 1.00 93.93 197 ALA D O 1
ATOM 6164 N N . VAL D 3 198 ? 73.072 -17.308 3.790 1.00 90.53 198 VAL D N 1
ATOM 6165 C CA . VAL D 3 198 ? 72.092 -16.409 3.202 1.00 90.53 198 VAL D CA 1
ATOM 6166 C C . VAL D 3 198 ? 72.287 -15.008 3.779 1.00 90.53 198 VAL D C 1
ATOM 6167 O O . VAL D 3 198 ? 71.711 -14.643 4.811 1.00 90.53 198 VAL D O 1
ATOM 6171 N N . GLY D 3 199 ? 73.108 -14.206 3.101 1.00 89.95 199 GLY D N 1
ATOM 6172 C CA . GLY D 3 199 ? 73.576 -12.972 3.709 1.00 89.95 199 GLY D CA 1
ATOM 6173 C C . GLY D 3 199 ? 72.559 -11.850 3.649 1.00 89.95 199 GLY D C 1
ATOM 6174 O O . GLY D 3 199 ? 72.053 -11.401 4.678 1.00 89.95 199 GLY D O 1
ATOM 6175 N N . GLY D 3 200 ? 72.243 -11.385 2.444 1.00 84.70 200 GLY D N 1
ATOM 6176 C CA . GLY D 3 200 ? 71.421 -10.202 2.311 1.00 84.70 200 GLY D CA 1
ATOM 6177 C C . GLY D 3 200 ? 70.312 -10.320 1.293 1.00 84.70 200 GLY D C 1
ATOM 6178 O O . GLY D 3 200 ? 69.935 -9.328 0.664 1.00 84.70 200 GLY D O 1
ATOM 6179 N N . SER D 3 201 ? 69.785 -11.524 1.109 1.00 83.25 201 SER D N 1
ATOM 6180 C CA . SER D 3 201 ? 68.669 -11.709 0.198 1.00 83.25 201 SER D CA 1
ATOM 6181 C C . SER D 3 201 ? 67.361 -11.374 0.896 1.00 83.25 201 SER D C 1
ATOM 6182 O O . SER D 3 201 ? 67.207 -11.576 2.101 1.00 83.25 201 SER D O 1
ATOM 6185 N N . ALA D 3 202 ? 66.401 -10.884 0.121 1.00 79.30 202 ALA D N 1
ATOM 6186 C CA . ALA D 3 202 ? 65.121 -10.465 0.672 1.00 79.30 202 ALA D CA 1
ATOM 6187 C C . ALA D 3 202 ? 64.187 -11.624 0.983 1.00 79.30 202 ALA D C 1
ATOM 6188 O O . ALA D 3 202 ? 63.076 -11.386 1.457 1.00 79.30 202 ALA D O 1
ATOM 6190 N N . GLN D 3 203 ? 64.605 -12.862 0.744 1.00 78.01 203 GLN D N 1
ATOM 6191 C CA . GLN D 3 203 ? 63.764 -14.028 0.951 1.00 78.01 203 GLN D CA 1
ATOM 6192 C C . GLN D 3 203 ? 64.023 -14.710 2.286 1.00 78.01 203 GLN D C 1
ATOM 6193 O O . GLN D 3 203 ? 63.552 -15.828 2.498 1.00 78.01 203 GLN D O 1
ATOM 6199 N N . VAL D 3 204 ? 64.778 -14.079 3.184 1.00 77.90 204 VAL D N 1
ATOM 6200 C CA . VAL D 3 204 ? 65.267 -14.724 4.397 1.00 77.90 204 VAL D CA 1
ATOM 6201 C C . VAL D 3 204 ? 64.868 -13.885 5.602 1.00 77.90 204 VAL D C 1
ATOM 6202 O O . VAL D 3 204 ? 65.064 -12.666 5.607 1.00 77.90 204 VAL D O 1
ATOM 6206 N N . ALA D 3 205 ? 64.296 -14.537 6.613 1.00 75.91 205 ALA D N 1
ATOM 6207 C CA . ALA D 3 205 ? 64.003 -13.923 7.901 1.00 75.91 205 ALA D CA 1
ATOM 6208 C C . ALA D 3 205 ? 64.658 -14.754 8.993 1.00 75.91 205 ALA D C 1
ATOM 6209 O O . ALA D 3 205 ? 64.303 -15.921 9.184 1.00 75.91 205 ALA D O 1
ATOM 6211 N N . VAL D 3 206 ? 65.602 -14.156 9.705 1.00 77.67 206 VAL D N 1
ATOM 6212 C CA . VAL D 3 206 ? 66.342 -14.820 10.773 1.00 77.67 206 VAL D CA 1
ATOM 6213 C C . VAL D 3 206 ? 65.599 -14.572 12.080 1.00 77.67 206 VAL D C 1
ATOM 6214 O O . VAL D 3 206 ? 64.937 -13.547 12.235 1.00 77.67 206 VAL D O 1
ATOM 6218 N N . TYR D 3 207 ? 65.643 -15.536 13.004 1.00 75.72 207 TYR D N 1
ATOM 6219 C CA . TYR D 3 207 ? 65.002 -15.410 14.315 1.00 75.72 207 TYR D CA 1
ATOM 6220 C C . TYR D 3 207 ? 65.968 -15.935 15.367 1.00 75.72 207 TYR D C 1
ATOM 6221 O O . TYR D 3 207 ? 66.291 -17.126 15.372 1.00 75.72 207 TYR D O 1
ATOM 6230 N N . TYR D 3 208 ? 66.428 -15.056 16.260 1.00 84.16 208 TYR D N 1
ATOM 6231 C CA . TYR D 3 208 ? 67.590 -15.386 17.082 1.00 84.16 208 TYR D CA 1
ATOM 6232 C C . TYR D 3 208 ? 67.365 -16.343 18.258 1.00 84.16 208 TYR D C 1
ATOM 6233 O O . TYR D 3 208 ? 68.028 -17.389 18.272 1.00 84.16 208 TYR D O 1
ATOM 6242 N N . PRO D 3 209 ? 66.511 -16.073 19.258 1.00 81.57 209 PRO D N 1
ATOM 6243 C CA . PRO D 3 209 ? 66.634 -16.835 20.510 1.00 81.57 209 PRO D CA 1
ATOM 6244 C C . PRO D 3 209 ? 66.067 -18.242 20.394 1.00 81.57 209 PRO D C 1
ATOM 6245 O O . PRO D 3 209 ? 64.961 -18.449 19.893 1.00 81.57 209 PRO D O 1
ATOM 6249 N N . ASN D 3 210 ? 66.858 -19.215 20.841 1.00 84.55 210 ASN D N 1
ATOM 6250 C CA . ASN D 3 210 ? 66.350 -20.569 20.986 1.00 84.55 210 ASN D CA 1
ATOM 6251 C C . ASN D 3 210 ? 65.306 -20.611 22.090 1.00 84.55 210 ASN D C 1
ATOM 6252 O O . ASN D 3 210 ? 65.407 -19.914 23.102 1.00 84.55 210 ASN D O 1
ATOM 6257 N N . VAL D 3 211 ? 64.289 -21.434 21.882 1.00 86.01 211 VAL D N 1
ATOM 6258 C CA . VAL D 3 211 ? 63.103 -21.436 22.721 1.00 86.01 211 VAL D CA 1
ATOM 6259 C C . VAL D 3 211 ? 63.037 -22.775 23.441 1.00 86.01 211 VAL D C 1
ATOM 6260 O O . VAL D 3 211 ? 63.154 -23.829 22.806 1.00 86.01 211 VAL D O 1
ATOM 6264 N N . GLU D 3 212 ? 62.855 -22.737 24.758 1.00 90.54 212 GLU D N 1
ATOM 6265 C CA . GLU D 3 212 ? 62.988 -23.918 25.597 1.00 90.54 212 GLU D CA 1
ATOM 6266 C C . GLU D 3 212 ? 61.629 -24.513 25.941 1.00 90.54 212 GLU D C 1
ATOM 6267 O O . GLU D 3 212 ? 60.672 -23.789 26.228 1.00 90.54 212 GLU D O 1
ATOM 6273 N N . VAL D 3 213 ? 61.562 -25.839 25.916 1.00 88.82 213 VAL D N 1
ATOM 6274 C CA . VAL D 3 213 ? 60.326 -26.590 26.101 1.00 88.82 213 VAL D CA 1
ATOM 6275 C C . VAL D 3 213 ? 60.523 -27.504 27.303 1.00 88.82 213 VAL D C 1
ATOM 6276 O O . VAL D 3 213 ? 61.569 -28.145 27.409 1.00 88.82 213 VAL D O 1
ATOM 6280 N N . PRO D 3 214 ? 59.563 -27.584 28.239 1.00 89.95 214 PRO D N 1
ATOM 6281 C CA . PRO D 3 214 ? 59.660 -28.514 29.370 1.00 89.95 214 PRO D CA 1
ATOM 6282 C C . PRO D 3 214 ? 59.621 -29.985 28.957 1.00 89.95 214 PRO D C 1
ATOM 6283 O O . PRO D 3 214 ? 59.100 -30.293 27.887 1.00 89.95 214 PRO D O 1
ATOM 6287 N N . PRO D 3 265 ? 64.970 -29.296 30.336 1.00 90.72 265 PRO D N 1
ATOM 6288 C CA . PRO D 3 265 ? 64.315 -28.465 29.323 1.00 90.72 265 PRO D CA 1
ATOM 6289 C C . PRO D 3 265 ? 65.101 -28.426 28.023 1.00 90.72 265 PRO D C 1
ATOM 6290 O O . PRO D 3 265 ? 66.220 -27.921 28.004 1.00 90.72 265 PRO D O 1
ATOM 6294 N N . LEU D 3 266 ? 64.519 -28.949 26.950 1.00 90.18 266 LEU D N 1
ATOM 6295 C CA . LEU D 3 266 ? 65.190 -28.994 25.662 1.00 90.18 266 LEU D CA 1
ATOM 6296 C C . LEU D 3 266 ? 64.970 -27.691 24.907 1.00 90.18 266 LEU D C 1
ATOM 6297 O O . LEU D 3 266 ? 63.871 -27.133 24.911 1.00 90.18 266 LEU D O 1
ATOM 6302 N N . SER D 3 267 ? 66.032 -27.199 24.276 1.00 89.29 267 SER D N 1
ATOM 6303 C CA . SER D 3 267 ? 66.011 -25.920 23.580 1.00 89.29 267 SER D CA 1
ATOM 6304 C C . SER D 3 267 ? 65.813 -26.162 22.090 1.00 89.29 267 SER D C 1
ATOM 6305 O O . SER D 3 267 ? 66.599 -26.880 21.465 1.00 89.29 267 SER D O 1
ATOM 6308 N N . LEU D 3 268 ? 64.774 -25.564 21.532 1.00 86.98 268 LEU D N 1
ATOM 6309 C CA . LEU D 3 268 ? 64.451 -25.697 20.127 1.00 86.98 268 LEU D CA 1
ATOM 6310 C C . LEU D 3 268 ? 64.758 -24.417 19.369 1.00 86.98 268 LEU D C 1
ATOM 6311 O O . LEU D 3 268 ? 64.602 -23.321 19.917 1.00 86.98 268 LEU D O 1
ATOM 6316 N N . PRO D 3 269 ? 65.205 -24.522 18.123 1.00 83.73 269 PRO D N 1
ATOM 6317 C CA . PRO D 3 269 ? 65.256 -23.351 17.260 1.00 83.73 269 PRO D CA 1
ATOM 6318 C C . PRO D 3 269 ? 63.852 -22.899 16.910 1.00 83.73 269 PRO D C 1
ATOM 6319 O O . PRO D 3 269 ? 62.956 -23.731 16.706 1.00 83.73 269 PRO D O 1
ATOM 6323 N N . PRO D 3 270 ? 63.610 -21.590 16.840 1.00 80.32 270 PRO D N 1
ATOM 6324 C CA . PRO D 3 270 ? 62.234 -21.087 16.800 1.00 80.32 270 PRO D CA 1
ATOM 6325 C C . PRO D 3 270 ? 61.540 -21.188 15.451 1.00 80.32 270 PRO D C 1
ATOM 6326 O O . PRO D 3 270 ? 60.395 -20.746 15.350 1.00 80.32 270 PRO D O 1
ATOM 6330 N N . SER D 3 271 ? 62.165 -21.770 14.422 1.00 79.64 271 SER D N 1
ATOM 6331 C CA . SER D 3 271 ? 61.592 -21.731 13.077 1.00 79.64 271 SER D CA 1
ATOM 6332 C C . SER D 3 271 ? 60.346 -22.593 12.938 1.00 79.64 271 SER D C 1
ATOM 6333 O O . SER D 3 271 ? 59.503 -22.315 12.079 1.00 79.64 271 SER D O 1
ATOM 6336 N N . ALA D 3 272 ? 60.209 -23.638 13.753 1.00 79.50 272 ALA D N 1
ATOM 6337 C CA . ALA D 3 272 ? 59.003 -24.457 13.697 1.00 79.50 272 ALA D CA 1
ATOM 6338 C C . ALA D 3 272 ? 57.812 -23.718 14.289 1.00 79.50 272 ALA D C 1
ATOM 6339 O O . ALA D 3 272 ? 56.659 -23.983 13.930 1.00 79.50 272 ALA D O 1
ATOM 6341 N N . LEU D 3 273 ? 58.070 -22.787 15.208 1.00 76.60 273 LEU D N 1
ATOM 6342 C CA . LEU D 3 273 ? 56.983 -22.030 15.816 1.00 76.60 273 LEU D CA 1
ATOM 6343 C C . LEU D 3 273 ? 56.612 -20.823 14.967 1.00 76.60 273 LEU D C 1
ATOM 6344 O O . LEU D 3 273 ? 55.436 -20.464 14.872 1.00 76.60 273 LEU D O 1
ATOM 6349 N N . ILE D 3 274 ? 57.607 -20.177 14.353 1.00 74.78 274 ILE D N 1
ATOM 6350 C CA . ILE D 3 274 ? 57.342 -18.989 13.546 1.00 74.78 274 ILE D CA 1
ATOM 6351 C C . ILE D 3 274 ? 56.652 -19.374 12.241 1.00 74.78 274 ILE D C 1
ATOM 6352 O O . ILE D 3 274 ? 55.831 -18.621 11.705 1.00 74.78 274 ILE D O 1
ATOM 6357 N N . ALA D 3 275 ? 56.936 -20.577 11.735 1.00 75.67 275 ALA D N 1
ATOM 6358 C CA . ALA D 3 275 ? 56.195 -21.088 10.585 1.00 75.67 275 ALA D CA 1
ATOM 6359 C C . ALA D 3 275 ? 54.739 -21.352 10.943 1.00 75.67 275 ALA D C 1
ATOM 6360 O O . ALA D 3 275 ? 53.860 -21.301 10.076 1.00 75.67 275 ALA D O 1
ATOM 6362 N N . GLY D 3 276 ? 54.467 -21.637 12.216 1.00 76.70 276 GLY D N 1
ATOM 6363 C CA . GLY D 3 276 ? 53.092 -21.739 12.663 1.00 76.70 276 GLY D CA 1
ATOM 6364 C C . GLY D 3 276 ? 52.393 -20.395 12.723 1.00 76.70 276 GLY D C 1
ATOM 6365 O O . GLY D 3 276 ? 51.240 -20.270 12.310 1.00 76.70 276 GLY D O 1
ATOM 6366 N N . VAL D 3 277 ? 53.084 -19.365 13.222 1.00 74.38 277 VAL D N 1
ATOM 6367 C CA . VAL D 3 277 ? 52.408 -18.090 13.445 1.00 74.38 277 VAL D CA 1
ATOM 6368 C C . VAL D 3 277 ? 52.276 -17.301 12.152 1.00 74.38 277 VAL D C 1
ATOM 6369 O O . VAL D 3 277 ? 51.573 -16.286 12.113 1.00 74.38 277 VAL D O 1
ATOM 6373 N N . TYR D 3 278 ? 52.955 -17.724 11.083 1.00 75.62 278 TYR D N 1
ATOM 6374 C CA . TYR D 3 278 ? 52.666 -17.138 9.779 1.00 75.62 278 TYR D CA 1
ATOM 6375 C C . TYR D 3 278 ? 51.306 -17.596 9.278 1.00 75.62 278 TYR D C 1
ATOM 6376 O O . TYR D 3 278 ? 50.537 -16.804 8.730 1.00 75.62 278 TYR D O 1
ATOM 6385 N N . GLY D 3 279 ? 50.997 -18.881 9.452 1.00 78.94 279 GLY D N 1
ATOM 6386 C CA . GLY D 3 279 ? 49.709 -19.387 9.012 1.00 78.94 279 GLY D CA 1
ATOM 6387 C C . GLY D 3 279 ? 48.560 -18.873 9.856 1.00 78.94 279 GLY D C 1
ATOM 6388 O O . GLY D 3 279 ? 47.433 -18.742 9.374 1.00 78.94 279 GLY D O 1
ATOM 6389 N N . LYS D 3 280 ? 48.827 -18.580 11.128 1.00 78.80 280 LYS D N 1
ATOM 6390 C CA . LYS D 3 280 ? 47.804 -17.992 11.982 1.00 78.80 280 LYS D CA 1
ATOM 6391 C C . LYS D 3 280 ? 47.539 -16.542 11.603 1.00 78.80 280 LYS D C 1
ATOM 6392 O O . LYS D 3 280 ? 46.389 -16.095 11.592 1.00 78.80 280 LYS D O 1
ATOM 6398 N N . THR D 3 281 ? 48.597 -15.794 11.284 1.00 78.89 281 THR D N 1
ATOM 6399 C CA . THR D 3 281 ? 48.448 -14.377 10.970 1.00 78.89 281 THR D CA 1
ATOM 6400 C C . THR D 3 281 ? 47.813 -14.183 9.599 1.00 78.89 281 THR D C 1
ATOM 6401 O O . THR D 3 281 ? 46.962 -13.306 9.414 1.00 78.89 281 THR D O 1
ATOM 6405 N N . ASP D 3 282 ? 48.205 -15.009 8.626 1.00 80.72 282 ASP D N 1
ATOM 6406 C CA . ASP D 3 282 ? 47.683 -14.863 7.271 1.00 80.72 282 ASP D CA 1
ATOM 6407 C C . ASP D 3 282 ? 46.219 -15.271 7.193 1.00 80.72 282 ASP D C 1
ATOM 6408 O O . ASP D 3 282 ? 45.454 -14.716 6.397 1.00 80.72 282 ASP D O 1
ATOM 6413 N N . GLY D 3 283 ? 45.812 -16.243 8.008 1.00 81.14 283 GLY D N 1
ATOM 6414 C CA . GLY D 3 283 ? 44.417 -16.648 8.015 1.00 81.14 283 GLY D CA 1
ATOM 6415 C C . GLY D 3 283 ? 43.515 -15.625 8.677 1.00 81.14 283 GLY D C 1
ATOM 6416 O O . GLY D 3 283 ? 42.360 -15.452 8.280 1.00 81.14 283 GLY D O 1
ATOM 6417 N N . GLU D 3 284 ? 44.029 -14.930 9.688 1.00 82.27 284 GLU D N 1
ATOM 6418 C CA . GLU D 3 284 ? 43.238 -13.981 10.456 1.00 82.27 284 GLU D CA 1
ATOM 6419 C C . GLU D 3 284 ? 43.372 -12.546 9.973 1.00 82.27 284 GLU D C 1
ATOM 6420 O O . GLU D 3 284 ? 42.425 -11.770 10.123 1.00 82.27 284 GLU D O 1
ATOM 6426 N N . ARG D 3 285 ? 44.517 -12.169 9.407 1.00 78.59 285 ARG D N 1
ATOM 6427 C CA . ARG D 3 285 ? 44.771 -10.785 9.035 1.00 78.59 285 ARG D CA 1
ATOM 6428 C C . ARG D 3 285 ? 45.252 -10.594 7.607 1.00 78.59 285 ARG D C 1
ATOM 6429 O O . ARG D 3 285 ? 45.109 -9.487 7.080 1.00 78.59 285 ARG D O 1
ATOM 6437 N N . GLY D 3 286 ? 45.813 -11.613 6.967 1.00 77.03 286 GLY D N 1
ATOM 6438 C CA . GLY D 3 286 ? 46.341 -11.487 5.627 1.00 77.03 286 GLY D CA 1
ATOM 6439 C C . GLY D 3 286 ? 47.859 -11.421 5.611 1.00 77.03 286 GLY D C 1
ATOM 6440 O O . GLY D 3 286 ? 48.516 -11.203 6.629 1.00 77.03 286 GLY D O 1
ATOM 6441 N N . VAL D 3 287 ? 48.426 -11.606 4.416 1.00 75.57 287 VAL D N 1
ATOM 6442 C CA . VAL D 3 287 ? 49.876 -11.610 4.267 1.00 75.57 287 VAL D CA 1
ATOM 6443 C C . VAL D 3 287 ? 50.465 -10.212 4.343 1.00 75.57 287 VAL D C 1
ATOM 6444 O O . VAL D 3 287 ? 51.674 -10.065 4.545 1.00 75.57 287 VAL D O 1
ATOM 6448 N N . TRP D 3 288 ? 49.648 -9.177 4.190 1.00 73.57 288 TRP D N 1
ATOM 6449 C CA . TRP D 3 288 ? 50.117 -7.803 4.276 1.00 73.57 288 TRP D CA 1
ATOM 6450 C C . TRP D 3 288 ? 50.247 -7.311 5.709 1.00 73.57 288 TRP D C 1
ATOM 6451 O O . TRP D 3 288 ? 50.711 -6.188 5.920 1.00 73.57 288 TRP D O 1
ATOM 6462 N N . LYS D 3 289 ? 49.854 -8.121 6.685 1.00 75.41 289 LYS D N 1
ATOM 6463 C CA . LYS D 3 289 ? 50.015 -7.794 8.092 1.00 75.41 289 LYS D CA 1
ATOM 6464 C C . LYS D 3 289 ? 51.345 -8.332 8.602 1.00 75.41 289 LYS D C 1
ATOM 6465 O O . LYS D 3 289 ? 51.732 -9.458 8.281 1.00 75.41 289 LYS D O 1
ATOM 6471 N N . ALA D 3 290 ? 52.043 -7.516 9.381 1.00 74.49 290 ALA D N 1
ATOM 6472 C CA . ALA D 3 290 ? 53.320 -7.920 9.953 1.00 74.49 290 ALA D CA 1
ATOM 6473 C C . ALA D 3 290 ? 53.116 -9.002 11.005 1.00 74.49 290 ALA D C 1
ATOM 6474 O O . ALA D 3 290 ? 52.366 -8.786 11.963 1.00 74.49 290 ALA D O 1
ATOM 6476 N N . PRO D 3 291 ? 53.746 -10.162 10.872 1.00 71.64 291 PRO D N 1
ATOM 6477 C CA . PRO D 3 291 ? 53.581 -11.256 11.853 1.00 71.64 291 PRO D CA 1
ATOM 6478 C C . PRO D 3 291 ? 54.469 -11.074 13.078 1.00 71.64 291 PRO D C 1
ATOM 6479 O O . PRO D 3 291 ? 55.365 -11.869 13.371 1.00 71.64 291 PRO D O 1
ATOM 6483 N N . ALA D 3 292 ? 54.229 -9.997 13.832 1.00 72.11 292 ALA D N 1
ATOM 6484 C CA . ALA D 3 292 ? 55.163 -9.646 14.892 1.00 72.11 292 ALA D CA 1
ATOM 6485 C C . ALA D 3 292 ? 54.487 -9.131 16.160 1.00 72.11 292 ALA D C 1
ATOM 6486 O O . ALA D 3 292 ? 55.052 -8.270 16.842 1.00 72.11 292 ALA D O 1
ATOM 6488 N N . ASN D 3 293 ? 53.288 -9.604 16.485 1.00 72.27 293 ASN D N 1
ATOM 6489 C CA . ASN D 3 293 ? 52.759 -9.451 17.835 1.00 72.27 293 ASN D CA 1
ATOM 6490 C C . ASN D 3 293 ? 52.054 -10.713 18.301 1.00 72.27 293 ASN D C 1
ATOM 6491 O O . ASN D 3 293 ? 51.162 -10.636 19.151 1.00 72.27 293 ASN D O 1
ATOM 6496 N N . VAL D 3 294 ? 52.420 -11.854 17.776 1.00 72.62 294 VAL D N 1
ATOM 6497 C CA . VAL D 3 294 ? 51.754 -13.104 18.104 1.00 72.62 294 VAL D CA 1
ATOM 6498 C C . VAL D 3 294 ? 52.427 -13.704 19.325 1.00 72.62 294 VAL D C 1
ATOM 6499 O O . VAL D 3 294 ? 53.655 -13.820 19.381 1.00 72.62 294 VAL D O 1
ATOM 6503 N N . VAL D 3 295 ? 51.626 -14.070 20.315 1.00 72.81 295 VAL D N 1
ATOM 6504 C CA . VAL D 3 295 ? 52.121 -14.730 21.512 1.00 72.81 295 VAL D CA 1
ATOM 6505 C C . VAL D 3 295 ? 52.271 -16.213 21.212 1.00 72.81 295 VAL D C 1
ATOM 6506 O O . VAL D 3 295 ? 51.330 -16.857 20.732 1.00 72.81 295 VAL D O 1
ATOM 6510 N N . LEU D 3 296 ? 53.452 -16.756 21.484 1.00 74.94 296 LEU D N 1
ATOM 6511 C CA . LEU D 3 296 ? 53.764 -18.134 21.135 1.00 74.94 296 LEU D CA 1
ATOM 6512 C C . LEU D 3 296 ? 53.094 -19.082 22.122 1.00 74.94 296 LEU D C 1
ATOM 6513 O O . LEU D 3 296 ? 53.360 -19.022 23.325 1.00 74.94 296 LEU D O 1
ATOM 6518 N N . ASN D 3 297 ? 52.229 -19.957 21.615 1.00 79.25 297 ASN D N 1
ATOM 6519 C CA . ASN D 3 297 ? 51.591 -20.960 22.449 1.00 79.25 297 ASN D CA 1
ATOM 6520 C C . ASN D 3 297 ? 52.557 -22.103 22.723 1.00 79.25 297 ASN D C 1
ATOM 6521 O O . ASN D 3 297 ? 53.586 -22.250 22.060 1.00 79.25 297 ASN D O 1
ATOM 6526 N N . GLY D 3 298 ? 52.217 -22.923 23.710 1.00 82.36 298 GLY D N 1
ATOM 6527 C CA . GLY D 3 298 ? 53.090 -24.037 24.011 1.00 82.36 298 GLY D CA 1
ATOM 6528 C C . GLY D 3 298 ? 54.165 -23.669 25.008 1.00 82.36 298 GLY D C 1
ATOM 6529 O O . GLY D 3 298 ? 53.983 -23.789 26.223 1.00 82.36 298 GLY D O 1
ATOM 6530 N N . VAL D 3 299 ? 55.302 -23.242 24.467 1.00 83.44 299 VAL D N 1
ATOM 6531 C CA . VAL D 3 299 ? 56.557 -22.974 25.162 1.00 83.44 299 VAL D CA 1
ATOM 6532 C C . VAL D 3 299 ? 56.438 -21.987 26.318 1.00 83.44 299 VAL D C 1
ATOM 6533 O O . VAL D 3 299 ? 55.493 -21.196 26.392 1.00 83.44 299 VAL D O 1
ATOM 6537 N N . SER D 3 300 ? 57.411 -22.036 27.229 1.00 88.34 300 SER D N 1
ATOM 6538 C CA . SER D 3 300 ? 57.397 -21.230 28.444 1.00 88.34 300 SER D CA 1
ATOM 6539 C C . SER D 3 300 ? 58.377 -20.063 28.387 1.00 88.34 300 SER D C 1
ATOM 6540 O O . SER D 3 300 ? 57.983 -18.913 28.602 1.00 88.34 300 SER D O 1
ATOM 6543 N N . ASP D 3 301 ? 59.650 -20.331 28.099 1.00 89.06 301 ASP D N 1
ATOM 6544 C CA . ASP D 3 301 ? 60.671 -19.299 28.203 1.00 89.06 301 ASP D CA 1
ATOM 6545 C C . ASP D 3 301 ? 61.741 -19.527 27.145 1.00 89.06 301 ASP D C 1
ATOM 6546 O O . ASP D 3 301 ? 61.997 -20.660 26.732 1.00 89.06 301 ASP D O 1
ATOM 6551 N N . VAL D 3 302 ? 62.364 -18.430 26.716 1.00 84.95 302 VAL D N 1
ATOM 6552 C CA . VAL D 3 302 ? 63.472 -18.465 25.767 1.00 84.95 302 VAL D CA 1
ATOM 6553 C C . VAL D 3 302 ? 64.758 -18.830 26.492 1.00 84.95 302 VAL D C 1
ATOM 6554 O O . VAL D 3 302 ? 64.815 -18.819 27.725 1.00 84.95 302 VAL D O 1
ATOM 6558 N N . SER D 3 303 ? 65.804 -19.149 25.728 1.00 84.61 303 SER D N 1
ATOM 6559 C CA . SER D 3 303 ? 67.075 -19.528 26.334 1.00 84.61 303 SER D CA 1
ATOM 6560 C C . SER D 3 303 ? 67.885 -18.311 26.760 1.00 84.61 303 SER D C 1
ATOM 6561 O O . SER D 3 303 ? 68.641 -18.378 27.735 1.00 84.61 303 SER D O 1
ATOM 6564 N N . VAL D 3 304 ? 67.761 -17.201 26.037 1.00 82.92 304 VAL D N 1
ATOM 6565 C CA . VAL D 3 304 ? 68.473 -15.965 26.341 1.00 82.92 304 VAL D CA 1
ATOM 6566 C C . VAL D 3 304 ? 67.455 -14.839 26.400 1.00 82.92 304 VAL D C 1
ATOM 6567 O O . VAL D 3 304 ? 66.741 -14.593 25.420 1.00 82.92 304 VAL D O 1
ATOM 6571 N N . ARG D 3 305 ? 67.382 -14.153 27.537 1.00 80.46 305 ARG D N 1
ATOM 6572 C CA . ARG D 3 305 ? 66.509 -12.993 27.667 1.00 80.46 305 ARG D CA 1
ATOM 6573 C C . ARG D 3 305 ? 67.228 -11.785 27.083 1.00 80.46 305 ARG D C 1
ATOM 6574 O O . ARG D 3 305 ? 68.237 -11.330 27.628 1.00 80.46 305 ARG D O 1
ATOM 6582 N N . VAL D 3 306 ? 66.709 -11.269 25.976 1.00 78.87 306 VAL D N 1
ATOM 6583 C CA . VAL D 3 306 ? 67.395 -10.256 25.183 1.00 78.87 306 VAL D CA 1
ATOM 6584 C C . VAL D 3 306 ? 66.945 -8.871 25.631 1.00 78.87 306 VAL D C 1
ATOM 6585 O O . VAL D 3 306 ? 65.747 -8.592 25.712 1.00 78.87 306 VAL D O 1
ATOM 6589 N N . THR D 3 307 ? 67.911 -8.000 25.922 1.00 81.17 307 THR D N 1
ATOM 6590 C CA . THR D 3 307 ? 67.625 -6.637 26.339 1.00 81.17 307 THR D CA 1
ATOM 6591 C C . THR D 3 307 ? 67.319 -5.760 25.128 1.00 81.17 307 THR D C 1
ATOM 6592 O O . THR D 3 307 ? 67.334 -6.209 23.982 1.00 81.17 307 THR D O 1
ATOM 6596 N N . ASN D 3 308 ? 67.032 -4.483 25.394 1.00 83.07 308 ASN D N 1
ATOM 6597 C CA . ASN D 3 308 ? 66.813 -3.538 24.303 1.00 83.07 308 ASN D CA 1
ATOM 6598 C C . ASN D 3 308 ? 68.125 -3.147 23.637 1.00 83.07 308 ASN D C 1
ATOM 6599 O O . ASN D 3 308 ? 68.176 -2.954 22.419 1.00 83.07 308 ASN D O 1
ATOM 6604 N N . GLU D 3 309 ? 69.200 -3.031 24.421 1.00 85.80 309 GLU D N 1
ATOM 6605 C CA . GLU D 3 309 ? 70.439 -2.459 23.908 1.00 85.80 309 GLU D CA 1
ATOM 6606 C C . GLU D 3 309 ? 71.151 -3.407 22.952 1.00 85.80 309 GLU D C 1
ATOM 6607 O O . GLU D 3 309 ? 71.881 -2.964 22.060 1.00 85.80 309 GLU D O 1
ATOM 6613 N N . GLN D 3 310 ? 70.967 -4.714 23.129 1.00 83.65 310 GLN D N 1
ATOM 6614 C CA . GLN D 3 310 ? 71.513 -5.653 22.158 1.00 83.65 310 GLN D CA 1
ATOM 6615 C C . GLN D 3 310 ? 70.538 -5.898 21.013 1.00 83.65 310 GLN D C 1
ATOM 6616 O O . GLN D 3 310 ? 70.943 -6.356 19.940 1.00 83.65 310 GLN D O 1
ATOM 6622 N N . GLN D 3 311 ? 69.251 -5.614 21.210 1.00 78.15 311 GLN D N 1
ATOM 6623 C CA . GLN D 3 311 ? 68.353 -5.616 20.062 1.00 78.15 311 GLN D CA 1
ATOM 6624 C C . GLN D 3 311 ? 68.541 -4.366 19.212 1.00 78.15 311 GLN D C 1
ATOM 6625 O O . GLN D 3 311 ? 68.291 -4.403 18.002 1.00 78.15 311 GLN D O 1
ATOM 6631 N N . ALA D 3 312 ? 69.023 -3.273 19.805 1.00 82.55 312 ALA D N 1
ATOM 6632 C CA . ALA D 3 312 ? 69.305 -2.047 19.072 1.00 82.55 312 ALA D CA 1
ATOM 6633 C C . ALA D 3 312 ? 70.468 -2.184 18.101 1.00 82.55 312 ALA D C 1
ATOM 6634 O O . ALA D 3 312 ? 70.562 -1.387 17.164 1.00 82.55 312 ALA D O 1
ATOM 6636 N N . GLU D 3 313 ? 71.361 -3.148 18.307 1.00 86.70 313 GLU D N 1
ATOM 6637 C CA . GLU D 3 313 ? 72.405 -3.446 17.339 1.00 86.70 313 GLU D CA 1
ATOM 6638 C C . GLU D 3 313 ? 72.039 -4.616 16.441 1.00 86.70 313 GLU D C 1
ATOM 6639 O O . GLU D 3 313 ? 72.751 -4.880 15.469 1.00 86.70 313 GLU D O 1
ATOM 6645 N N . LEU D 3 314 ? 70.948 -5.311 16.749 1.00 81.69 314 LEU D N 1
ATOM 6646 C CA . LEU D 3 314 ? 70.453 -6.433 15.966 1.00 81.69 314 LEU D CA 1
ATOM 6647 C C . LEU D 3 314 ? 69.312 -6.070 15.030 1.00 81.69 314 LEU D C 1
ATOM 6648 O O . LEU D 3 314 ? 69.266 -6.591 13.916 1.00 81.69 314 LEU D O 1
ATOM 6653 N N . ASN D 3 315 ? 68.394 -5.198 15.437 1.00 80.93 315 ASN D N 1
ATOM 6654 C CA . ASN D 3 315 ? 67.256 -4.870 14.581 1.00 80.93 315 ASN D CA 1
ATOM 6655 C C . ASN D 3 315 ? 67.606 -4.043 13.340 1.00 80.93 315 ASN D C 1
ATOM 6656 O O . ASN D 3 315 ? 66.852 -4.099 12.362 1.00 80.93 315 ASN D O 1
ATOM 6661 N N . PRO D 3 316 ? 68.723 -3.253 13.284 1.00 81.78 316 PRO D N 1
ATOM 6662 C CA . PRO D 3 316 ? 69.194 -2.837 11.950 1.00 81.78 316 PRO D CA 1
ATOM 6663 C C . PRO D 3 316 ? 70.056 -3.879 11.246 1.00 81.78 316 PRO D C 1
ATOM 6664 O O . PRO D 3 316 ? 71.019 -3.556 10.545 1.00 81.78 316 PRO D O 1
ATOM 6668 N N . LYS D 3 317 ? 69.668 -5.135 11.432 1.00 83.07 317 LYS D N 1
ATOM 6669 C CA . LYS D 3 317 ? 69.878 -6.279 10.568 1.00 83.07 317 LYS D CA 1
ATOM 6670 C C . LYS D 3 317 ? 68.574 -7.054 10.670 1.00 83.07 317 LYS D C 1
ATOM 6671 O O . LYS D 3 317 ? 67.718 -6.731 11.494 1.00 83.07 317 LYS D O 1
ATOM 6677 N N . GLY D 3 318 ? 68.395 -8.071 9.847 1.00 83.51 318 GLY D N 1
ATOM 6678 C CA . GLY D 3 318 ? 67.180 -8.829 10.058 1.00 83.51 318 GLY D CA 1
ATOM 6679 C C . GLY D 3 318 ? 67.426 -9.932 11.058 1.00 83.51 318 GLY D C 1
ATOM 6680 O O . GLY D 3 318 ? 67.834 -11.026 10.675 1.00 83.51 318 GLY D O 1
ATOM 6681 N N . ILE D 3 319 ? 67.173 -9.682 12.345 1.00 80.60 319 ILE D N 1
ATOM 6682 C CA . ILE D 3 319 ? 67.435 -10.665 13.385 1.00 80.60 319 ILE D CA 1
ATOM 6683 C C . ILE D 3 319 ? 66.160 -11.086 14.107 1.00 80.60 319 ILE D C 1
ATOM 6684 O O . ILE D 3 319 ? 66.015 -12.259 14.469 1.00 80.60 319 ILE D O 1
ATOM 6689 N N . ASN D 3 320 ? 65.223 -10.153 14.321 1.00 75.58 320 ASN D N 1
ATOM 6690 C CA . ASN D 3 320 ? 63.820 -10.428 14.669 1.00 75.58 320 ASN D CA 1
ATOM 6691 C C . ASN D 3 320 ? 63.697 -11.217 15.979 1.00 75.58 320 ASN D C 1
ATOM 6692 O O . ASN D 3 320 ? 63.332 -12.391 16.004 1.00 75.58 320 ASN D O 1
ATOM 6697 N N . VAL D 3 321 ? 64.053 -10.537 17.060 1.00 72.77 321 VAL D N 1
ATOM 6698 C CA . VAL D 3 321 ? 64.208 -11.173 18.361 1.00 72.77 321 VAL D CA 1
ATOM 6699 C C . VAL D 3 321 ? 62.854 -11.609 18.920 1.00 72.77 321 VAL D C 1
ATOM 6700 O O . VAL D 3 321 ? 61.863 -10.883 18.864 1.00 72.77 321 VAL D O 1
ATOM 6704 N N . ILE D 3 322 ? 62.814 -12.832 19.448 1.00 73.72 322 ILE D N 1
ATOM 6705 C CA . ILE D 3 322 ? 61.713 -13.308 20.280 1.00 73.72 322 ILE D CA 1
ATOM 6706 C C . ILE D 3 322 ? 61.901 -12.718 21.672 1.00 73.72 322 ILE D C 1
ATOM 6707 O O . ILE D 3 322 ? 62.843 -13.082 22.383 1.00 73.72 322 ILE D O 1
ATOM 6712 N N . ARG D 3 323 ? 61.010 -11.819 22.069 1.00 74.61 323 ARG D N 1
ATOM 6713 C CA . ARG D 3 323 ? 61.114 -11.118 23.340 1.00 74.61 323 ARG D CA 1
ATOM 6714 C C . ARG D 3 323 ? 60.149 -11.705 24.358 1.00 74.61 323 ARG D C 1
ATOM 6715 O O . ARG D 3 323 ? 59.161 -12.355 24.011 1.00 74.61 323 ARG D O 1
ATOM 6723 N N . HIS D 3 324 ? 60.448 -11.465 25.629 1.00 75.47 324 HIS D N 1
ATOM 6724 C CA . HIS D 3 324 ? 59.571 -11.843 26.726 1.00 75.47 324 HIS D CA 1
ATOM 6725 C C . HIS D 3 324 ? 58.991 -10.596 27.370 1.00 75.47 324 HIS D C 1
ATOM 6726 O O . HIS D 3 324 ? 59.735 -9.723 27.828 1.00 75.47 324 HIS D O 1
ATOM 6733 N N . PHE D 3 325 ? 57.668 -10.513 27.397 1.00 74.80 325 PHE D N 1
ATOM 6734 C CA . PHE D 3 325 ? 56.948 -9.471 28.110 1.00 74.80 325 PHE D CA 1
ATOM 6735 C C . PHE D 3 325 ? 56.190 -10.121 29.256 1.00 74.80 325 PHE D C 1
ATOM 6736 O O . PHE D 3 325 ? 55.628 -11.208 29.089 1.00 74.80 325 PHE D O 1
ATOM 6744 N N . SER D 3 326 ? 56.191 -9.464 30.418 1.00 78.93 326 SER D N 1
ATOM 6745 C CA . SER D 3 326 ? 55.693 -10.100 31.634 1.00 78.93 326 SER D CA 1
ATOM 6746 C C . SER D 3 326 ? 54.179 -10.253 31.611 1.00 78.93 326 SER D C 1
ATOM 6747 O O . SER D 3 326 ? 53.639 -11.235 32.135 1.00 78.93 326 SER D O 1
ATOM 6750 N N . ASP D 3 327 ? 53.474 -9.297 31.011 1.00 80.11 327 ASP D N 1
ATOM 6751 C CA . ASP D 3 327 ? 52.019 -9.378 30.971 1.00 80.11 327 ASP D CA 1
ATOM 6752 C C . ASP D 3 327 ? 51.534 -10.308 29.866 1.00 80.11 327 ASP D C 1
ATOM 6753 O O . ASP D 3 327 ? 50.434 -10.865 29.956 1.00 80.11 327 ASP D O 1
ATOM 6758 N N . ARG D 3 328 ? 52.330 -10.488 28.816 1.00 75.11 328 ARG D N 1
ATOM 6759 C CA . ARG D 3 328 ? 51.877 -11.217 27.640 1.00 75.11 328 ARG D CA 1
ATOM 6760 C C . ARG D 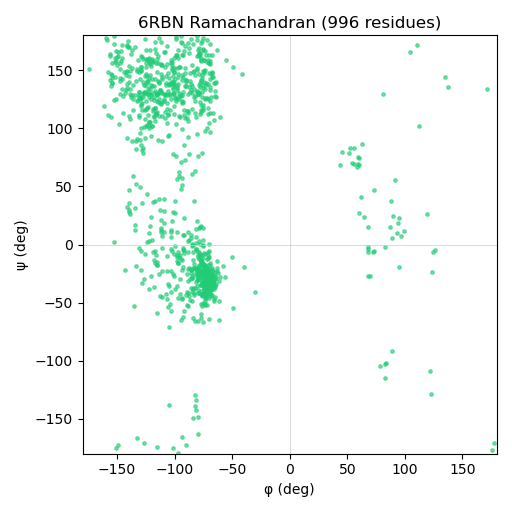3 328 ? 52.499 -12.597 27.495 1.00 75.11 328 ARG D C 1
ATOM 6761 O O . ARG D 3 328 ? 51.790 -13.547 27.159 1.00 75.11 328 ARG D O 1
ATOM 6769 N N . GLY D 3 329 ? 53.799 -12.733 27.733 1.00 75.04 329 GLY D N 1
ATOM 6770 C CA . GLY D 3 329 ? 54.461 -14.010 27.561 1.00 75.04 329 GLY D CA 1
ATOM 6771 C C . GLY D 3 329 ? 55.614 -13.929 26.587 1.00 75.04 329 GLY D C 1
ATOM 6772 O O . GLY D 3 329 ? 56.473 -13.056 26.721 1.00 75.04 329 GLY D O 1
ATOM 6773 N N . LEU D 3 330 ? 55.642 -14.815 25.595 1.00 75.58 330 LEU D N 1
ATOM 6774 C CA . LEU D 3 330 ? 56.681 -14.809 24.568 1.00 75.58 330 LEU D CA 1
ATOM 6775 C C . LEU D 3 330 ? 56.076 -14.264 23.287 1.00 75.58 330 LEU D C 1
ATOM 6776 O O . LEU D 3 330 ? 55.221 -14.911 22.677 1.00 75.58 330 LEU D O 1
ATOM 6781 N N . VAL D 3 331 ? 56.528 -13.087 22.876 1.00 72.14 331 VAL D N 1
ATOM 6782 C CA . VAL D 3 331 ? 55.995 -12.392 21.714 1.00 72.14 331 VAL D CA 1
ATOM 6783 C C . VAL D 3 331 ? 57.093 -12.298 20.670 1.00 72.14 331 VAL D C 1
ATOM 6784 O O . VAL D 3 331 ? 58.211 -11.872 20.975 1.00 72.14 331 VAL D O 1
ATOM 6788 N N . VAL D 3 332 ? 56.783 -12.713 19.441 1.00 70.16 332 VAL D N 1
ATOM 6789 C CA . VAL D 3 332 ? 57.701 -12.473 18.338 1.00 70.16 332 VAL D CA 1
ATOM 6790 C C . VAL D 3 332 ? 57.732 -10.976 18.042 1.00 70.16 332 VAL D C 1
ATOM 6791 O O . VAL D 3 332 ? 56.699 -10.300 18.014 1.00 70.16 332 VAL D O 1
ATOM 6795 N N . TRP D 3 333 ? 58.937 -10.431 17.899 1.00 68.67 333 TRP D N 1
ATOM 6796 C CA . TRP D 3 333 ? 59.103 -8.984 18.011 1.00 68.67 333 TRP D CA 1
ATOM 6797 C C . TRP D 3 333 ? 60.124 -8.546 16.966 1.00 68.67 333 TRP D C 1
ATOM 6798 O O . TRP D 3 333 ? 61.326 -8.522 17.236 1.00 68.67 333 TRP D O 1
ATOM 6809 N N . GLY D 3 334 ? 59.633 -8.182 15.786 1.00 71.71 334 GLY D N 1
ATOM 6810 C CA . GLY D 3 334 ? 60.486 -7.830 14.672 1.00 71.71 334 GLY D CA 1
ATOM 6811 C C . GLY D 3 334 ? 59.978 -8.430 13.380 1.00 71.71 334 GLY D C 1
ATOM 6812 O O . GLY D 3 334 ? 59.598 -9.603 13.349 1.00 71.71 334 GLY D O 1
ATOM 6813 N N . SER D 3 335 ? 59.959 -7.643 12.308 1.00 73.08 335 SER D N 1
ATOM 6814 C CA . SER D 3 335 ? 59.424 -8.096 11.029 1.00 73.08 335 SER D CA 1
ATOM 6815 C C . SER D 3 335 ? 60.289 -7.609 9.871 1.00 73.08 335 SER D C 1
ATOM 6816 O O . SER D 3 335 ? 59.790 -7.101 8.868 1.00 73.08 335 SER D O 1
ATOM 6819 N N . ARG D 3 336 ? 61.604 -7.758 9.991 1.00 74.36 336 ARG D N 1
ATOM 6820 C CA . ARG D 3 336 ? 62.523 -7.372 8.932 1.00 74.36 336 ARG D CA 1
ATOM 6821 C C . ARG D 3 336 ? 63.139 -8.585 8.248 1.00 74.36 336 ARG D C 1
ATOM 6822 O O . ARG D 3 336 ? 63.284 -9.654 8.842 1.00 74.36 336 ARG D O 1
ATOM 6830 N N . THR D 3 337 ? 63.502 -8.390 6.982 1.00 77.90 337 THR D N 1
ATOM 6831 C CA . THR D 3 337 ? 64.238 -9.366 6.197 1.00 77.90 337 THR D CA 1
ATOM 6832 C C . THR D 3 337 ? 65.725 -9.027 6.210 1.00 77.90 337 THR D C 1
ATOM 6833 O O . THR D 3 337 ? 66.164 -8.054 6.825 1.00 77.90 337 THR D O 1
ATOM 6837 N N . GLN D 3 338 ? 66.516 -9.840 5.511 1.00 83.35 338 GLN D N 1
ATOM 6838 C CA . GLN D 3 338 ? 67.948 -9.600 5.405 1.00 83.35 338 GLN D CA 1
ATOM 6839 C C . GLN D 3 338 ? 68.299 -8.455 4.468 1.00 83.35 338 GLN D C 1
ATOM 6840 O O . GLN D 3 338 ? 69.416 -7.937 4.541 1.00 83.35 338 GLN D O 1
ATOM 6846 N N . LYS D 3 339 ? 67.381 -8.053 3.597 1.00 86.33 339 LYS D N 1
ATOM 6847 C CA . LYS D 3 339 ? 67.668 -6.993 2.641 1.00 86.33 339 LYS D CA 1
ATOM 6848 C C . LYS D 3 339 ? 67.547 -5.634 3.315 1.00 86.33 339 LYS D C 1
ATOM 6849 O O . LYS D 3 339 ? 66.543 -5.343 3.970 1.00 86.33 339 LYS D O 1
ATOM 6855 N N . ASP D 3 340 ? 68.568 -4.797 3.154 1.00 92.61 340 ASP D N 1
ATOM 6856 C CA . ASP D 3 340 ? 68.600 -3.477 3.767 1.00 92.61 340 ASP D CA 1
ATOM 6857 C C . ASP D 3 340 ? 68.040 -2.404 2.837 1.00 92.61 340 ASP D C 1
ATOM 6858 O O . ASP D 3 340 ? 68.139 -1.210 3.136 1.00 92.61 340 ASP D O 1
ATOM 6863 N N . ASP D 3 341 ? 67.458 -2.805 1.711 1.00 93.83 341 ASP D N 1
ATOM 6864 C CA . ASP D 3 341 ? 66.879 -1.856 0.775 1.00 93.83 341 ASP D CA 1
ATOM 6865 C C . ASP D 3 341 ? 65.600 -1.264 1.357 1.00 93.83 341 ASP D C 1
ATOM 6866 O O . ASP D 3 341 ? 64.965 -1.845 2.238 1.00 93.83 341 ASP D O 1
ATOM 6871 N N . ASP D 3 342 ? 65.233 -0.083 0.859 1.00 94.60 342 ASP D N 1
ATOM 6872 C CA . ASP D 3 342 ? 64.010 0.567 1.315 1.00 94.60 342 ASP D CA 1
ATOM 6873 C C . ASP D 3 342 ? 62.778 -0.161 0.786 1.00 94.60 342 ASP D C 1
ATOM 6874 O O . ASP D 3 342 ? 61.700 -0.094 1.384 1.00 94.60 342 ASP D O 1
ATOM 6879 N N . ASP D 3 343 ? 62.921 -0.871 -0.333 1.00 90.56 343 ASP D N 1
ATOM 6880 C CA . ASP D 3 343 ? 61.780 -1.573 -0.908 1.00 90.56 343 ASP D CA 1
ATOM 6881 C C . ASP D 3 343 ? 61.452 -2.843 -0.137 1.00 90.56 343 ASP D C 1
ATOM 6882 O O . ASP D 3 343 ? 60.307 -3.040 0.281 1.00 90.56 343 ASP D O 1
ATOM 6887 N N . TRP D 3 344 ? 62.435 -3.714 0.065 1.00 81.89 344 TRP D N 1
ATOM 6888 C CA . TRP D 3 344 ? 62.194 -5.055 0.582 1.00 81.89 344 TRP D CA 1
ATOM 6889 C C . TRP D 3 344 ? 62.699 -5.207 2.012 1.00 81.89 344 TRP D C 1
ATOM 6890 O O . TRP D 3 344 ? 63.242 -6.244 2.390 1.00 81.89 344 TRP D O 1
ATOM 6901 N N . ARG D 3 345 ? 62.514 -4.165 2.823 1.00 81.59 345 ARG D N 1
ATOM 6902 C CA . ARG D 3 345 ? 63.004 -4.183 4.195 1.00 81.59 345 ARG D CA 1
ATOM 6903 C C . ARG D 3 345 ? 62.157 -5.074 5.090 1.00 81.59 345 ARG D C 1
ATOM 6904 O O . ARG D 3 345 ? 62.692 -5.780 5.951 1.00 81.59 345 ARG D O 1
ATOM 6912 N N . TYR D 3 346 ? 60.843 -5.067 4.902 1.00 74.72 346 TYR D N 1
ATOM 6913 C CA . TYR D 3 346 ? 59.923 -5.700 5.832 1.00 74.72 346 TYR D CA 1
ATOM 6914 C C . TYR D 3 346 ? 59.436 -7.043 5.310 1.00 74.72 346 TYR D C 1
ATOM 6915 O O . TYR D 3 346 ? 59.345 -7.259 4.099 1.00 74.72 346 TYR D O 1
ATOM 6924 N N . ILE D 3 347 ? 59.142 -7.944 6.248 1.00 72.08 347 ILE D N 1
ATOM 6925 C CA . ILE D 3 347 ? 58.506 -9.218 5.889 1.00 72.08 347 ILE D CA 1
ATOM 6926 C C . ILE D 3 347 ? 57.135 -9.063 5.241 1.00 72.08 347 ILE D C 1
ATOM 6927 O O . ILE D 3 347 ? 56.906 -9.704 4.202 1.00 72.08 347 ILE D O 1
ATOM 6932 N N . PRO D 3 348 ? 56.167 -8.268 5.767 1.00 71.73 348 PRO D N 1
ATOM 6933 C CA . PRO D 3 348 ? 54.839 -8.281 5.121 1.00 71.73 348 PRO D CA 1
ATOM 6934 C C . PRO D 3 348 ? 54.792 -7.617 3.756 1.00 71.73 348 PRO D C 1
ATOM 6935 O O . PRO D 3 348 ? 53.885 -7.908 2.972 1.00 71.73 348 PRO D O 1
ATOM 6939 N N . VAL D 3 349 ? 55.738 -6.732 3.447 1.00 71.90 349 VAL D N 1
ATOM 6940 C CA . VAL D 3 349 ? 55.812 -6.179 2.100 1.00 71.90 349 VAL D CA 1
ATOM 6941 C C . VAL D 3 349 ? 56.374 -7.216 1.139 1.00 71.90 349 VAL D C 1
ATOM 6942 O O . VAL D 3 349 ? 55.921 -7.338 -0.005 1.00 71.90 349 VAL D O 1
ATOM 6946 N N . ARG D 3 350 ? 57.341 -8.010 1.599 1.00 73.26 350 ARG D N 1
ATOM 6947 C CA . ARG D 3 350 ? 57.961 -9.012 0.743 1.00 73.26 350 ARG D CA 1
ATOM 6948 C C . ARG D 3 350 ? 57.025 -10.183 0.470 1.00 73.26 350 ARG D C 1
ATOM 6949 O O . ARG D 3 350 ? 56.912 -10.635 -0.673 1.00 73.26 350 ARG D O 1
ATOM 6957 N N . ARG D 3 351 ? 56.343 -10.684 1.499 1.00 73.30 351 ARG D N 1
ATOM 6958 C CA . ARG D 3 351 ? 55.454 -11.822 1.313 1.00 73.30 351 ARG D CA 1
ATOM 6959 C C . ARG D 3 351 ? 54.116 -11.446 0.694 1.00 73.30 351 ARG D C 1
ATOM 6960 O O . ARG D 3 351 ? 53.375 -12.343 0.288 1.00 73.30 351 ARG D O 1
ATOM 6968 N N . LEU D 3 352 ? 53.779 -10.158 0.626 1.00 71.13 352 LEU D N 1
ATOM 6969 C CA . LEU D 3 352 ? 52.626 -9.743 -0.162 1.00 71.13 352 LEU D CA 1
ATOM 6970 C C . LEU D 3 352 ? 52.910 -9.894 -1.648 1.00 71.13 352 LEU D C 1
ATOM 6971 O O . LEU D 3 352 ? 52.082 -10.421 -2.399 1.00 71.13 352 LEU D O 1
ATOM 6976 N N . PHE D 3 353 ? 54.081 -9.433 -2.089 1.00 71.76 353 PHE D N 1
ATOM 6977 C CA . PHE D 3 353 ? 54.485 -9.592 -3.478 1.00 71.76 353 PHE D CA 1
ATOM 6978 C C . PHE D 3 353 ? 54.746 -11.043 -3.850 1.00 71.76 353 PHE D C 1
ATOM 6979 O O . PHE D 3 353 ? 54.490 -11.426 -4.991 1.00 71.76 353 PHE D O 1
ATOM 6987 N N . ASP D 3 354 ? 55.236 -11.864 -2.923 1.00 75.34 354 ASP D N 1
ATOM 6988 C CA . ASP D 3 354 ? 55.416 -13.276 -3.242 1.00 75.34 354 ASP D CA 1
ATOM 6989 C C . ASP D 3 354 ? 54.083 -14.002 -3.354 1.00 75.34 354 ASP D C 1
ATOM 6990 O O . ASP D 3 354 ? 53.954 -14.933 -4.155 1.00 75.34 354 ASP D O 1
ATOM 6995 N N . ALA D 3 355 ? 53.083 -13.590 -2.574 1.00 73.15 355 ALA D N 1
ATOM 6996 C CA . ALA D 3 355 ? 51.781 -14.240 -2.632 1.00 73.15 355 ALA D CA 1
ATOM 6997 C C . ALA D 3 355 ? 50.944 -13.742 -3.797 1.00 73.15 355 ALA D C 1
ATOM 6998 O O . ALA D 3 355 ? 50.123 -14.496 -4.328 1.00 73.15 355 ALA D O 1
ATOM 7000 N N . ALA D 3 356 ? 51.122 -12.485 -4.199 1.00 72.35 356 ALA D N 1
ATOM 7001 C CA . ALA D 3 356 ? 50.374 -11.973 -5.340 1.00 72.35 356 ALA D CA 1
ATOM 7002 C C . ALA D 3 356 ? 50.923 -12.526 -6.645 1.00 72.35 356 ALA D C 1
ATOM 7003 O O . ALA D 3 356 ? 50.158 -12.825 -7.564 1.00 72.35 356 ALA D O 1
ATOM 7005 N N . GLU D 3 357 ? 52.245 -12.674 -6.743 1.00 74.07 357 GLU D N 1
ATOM 7006 C CA . GLU D 3 357 ? 52.845 -13.281 -7.926 1.00 74.07 357 GLU D CA 1
ATOM 7007 C C . GLU D 3 357 ? 52.507 -14.763 -8.023 1.00 74.07 357 GLU D C 1
ATOM 7008 O O . GLU D 3 357 ? 52.459 -15.320 -9.122 1.00 74.07 357 GLU D O 1
ATOM 7014 N N . ARG D 3 358 ? 52.277 -15.417 -6.886 1.00 75.79 358 ARG D N 1
ATOM 7015 C CA . ARG D 3 358 ? 51.943 -16.837 -6.905 1.00 75.79 358 ARG D CA 1
ATOM 7016 C C . ARG D 3 358 ? 50.501 -17.059 -7.340 1.00 75.79 358 ARG D C 1
ATOM 7017 O O . ARG D 3 358 ? 50.194 -18.043 -8.019 1.00 75.79 358 ARG D O 1
ATOM 7025 N N . ASP D 3 359 ? 49.601 -16.148 -6.967 1.00 73.71 359 ASP D N 1
ATOM 7026 C CA . ASP D 3 359 ? 48.193 -16.318 -7.302 1.00 73.71 359 ASP D CA 1
ATOM 7027 C C . ASP D 3 359 ? 47.863 -15.807 -8.696 1.00 73.71 359 ASP D C 1
ATOM 7028 O O . ASP D 3 359 ? 46.917 -16.299 -9.318 1.00 73.71 359 ASP D O 1
ATOM 7033 N N . ILE D 3 360 ? 48.606 -14.818 -9.188 1.00 68.93 360 ILE D N 1
ATOM 7034 C CA . ILE D 3 360 ? 48.475 -14.416 -10.585 1.00 68.93 360 ILE D CA 1
ATOM 7035 C C . ILE D 3 360 ? 48.990 -15.517 -11.503 1.00 68.93 360 ILE D C 1
ATOM 7036 O O . ILE D 3 360 ? 48.386 -15.808 -12.542 1.00 68.93 360 ILE D O 1
ATOM 7041 N N . LYS D 3 361 ? 50.080 -16.183 -11.105 1.00 69.74 361 LYS D N 1
ATOM 7042 C CA . LYS D 3 361 ? 50.642 -17.271 -11.902 1.00 69.74 361 LYS D CA 1
ATOM 7043 C C . LYS D 3 361 ? 49.688 -18.457 -11.988 1.00 69.74 361 LYS D C 1
ATOM 7044 O O . LYS D 3 361 ? 49.578 -19.095 -13.039 1.00 69.74 361 LYS D O 1
ATOM 7050 N N . LYS D 3 362 ? 48.966 -18.749 -10.906 1.00 70.98 362 LYS D N 1
ATOM 7051 C CA . LYS D 3 362 ? 47.984 -19.825 -10.948 1.00 70.98 362 LYS D CA 1
ATOM 7052 C C . LYS D 3 362 ? 46.742 -19.452 -11.740 1.00 70.98 362 LYS D C 1
ATOM 7053 O O . LYS D 3 362 ? 45.991 -20.343 -12.147 1.00 70.98 362 LYS D O 1
ATOM 7059 N N . ALA D 3 363 ? 46.504 -18.163 -11.968 1.00 68.87 363 ALA D N 1
ATOM 7060 C CA . ALA D 3 363 ? 45.343 -17.717 -12.720 1.00 68.87 363 ALA D CA 1
ATOM 7061 C C . ALA D 3 363 ? 45.601 -17.617 -14.214 1.00 68.87 363 ALA D C 1
ATOM 7062 O O . ALA D 3 363 ? 44.651 -17.716 -14.998 1.00 68.87 363 ALA D O 1
ATOM 7064 N N . LEU D 3 364 ? 46.851 -17.428 -14.629 1.00 68.47 364 LEU D N 1
ATOM 7065 C CA . LEU D 3 364 ? 47.173 -17.243 -16.036 1.00 68.47 364 LEU D CA 1
ATOM 7066 C C . LEU D 3 364 ? 47.605 -18.522 -16.731 1.00 68.47 364 LEU D C 1
ATOM 7067 O O . LEU D 3 364 ? 47.726 -18.522 -17.958 1.00 68.47 364 LEU D O 1
ATOM 7072 N N . GLN D 3 365 ? 47.862 -19.593 -15.984 1.00 72.23 365 GLN D N 1
ATOM 7073 C CA . GLN D 3 365 ? 48.194 -20.869 -16.612 1.00 72.23 365 GLN D CA 1
ATOM 7074 C C . GLN D 3 365 ? 47.080 -21.508 -17.449 1.00 72.23 365 GLN D C 1
ATOM 7075 O O . GLN D 3 365 ? 47.428 -22.270 -18.367 1.00 72.23 365 GLN D O 1
ATOM 7081 N N . PRO D 3 366 ? 45.780 -21.289 -17.209 1.00 71.85 366 PRO D N 1
ATOM 7082 C CA . PRO D 3 366 ? 44.806 -21.619 -18.265 1.00 71.85 366 PRO D CA 1
ATOM 7083 C C . PRO D 3 366 ? 44.961 -20.812 -19.546 1.00 71.85 366 PRO D C 1
ATOM 7084 O O . PRO D 3 366 ? 44.514 -21.279 -20.600 1.00 71.85 366 PRO D O 1
ATOM 7088 N N . MET D 3 367 ? 45.572 -19.628 -19.506 1.00 72.46 367 MET D N 1
ATOM 7089 C CA . MET D 3 367 ? 45.772 -18.823 -20.703 1.00 72.46 367 MET D CA 1
ATOM 7090 C C . MET D 3 367 ? 47.110 -19.084 -21.388 1.00 72.46 367 MET D C 1
ATOM 7091 O O . MET D 3 367 ? 47.592 -18.219 -22.125 1.00 72.46 367 MET D O 1
ATOM 7096 N N . VAL D 3 368 ? 47.712 -20.245 -21.172 1.00 69.19 368 VAL D N 1
ATOM 7097 C CA . VAL D 3 368 ? 48.929 -20.642 -21.871 1.00 69.19 368 VAL D CA 1
ATOM 7098 C C . VAL D 3 368 ? 48.507 -21.524 -23.041 1.00 69.19 368 VAL D C 1
ATOM 7099 O O . VAL D 3 368 ? 47.507 -22.246 -22.947 1.00 69.19 368 VAL D O 1
ATOM 7103 N N . PHE D 3 369 ? 49.231 -21.404 -24.163 1.00 68.03 369 PHE D N 1
ATOM 7104 C CA . PHE D 3 369 ? 48.966 -22.037 -25.461 1.00 68.03 369 PHE D CA 1
ATOM 7105 C C . PHE D 3 369 ? 47.662 -21.550 -26.083 1.00 68.03 369 PHE D C 1
ATOM 7106 O O . PHE D 3 369 ? 47.069 -22.239 -26.916 1.00 68.03 369 PHE D O 1
ATOM 7114 N N . GLU D 3 370 ? 47.212 -20.367 -25.687 1.00 71.75 370 GLU D N 1
ATOM 7115 C CA . GLU D 3 370 ? 46.170 -19.640 -26.382 1.00 71.75 370 GLU D CA 1
ATOM 7116 C C . GLU D 3 370 ? 46.768 -18.962 -27.609 1.00 71.75 370 GLU D C 1
ATOM 7117 O O . GLU D 3 370 ? 47.990 -18.845 -27.717 1.00 71.75 370 GLU D O 1
ATOM 7123 N N . PRO D 3 371 ? 45.941 -18.546 -28.572 1.00 67.96 371 PRO D N 1
ATOM 7124 C CA . PRO D 3 371 ? 46.470 -17.739 -29.678 1.00 67.96 371 PRO D CA 1
ATOM 7125 C C . PRO D 3 371 ? 46.983 -16.396 -29.188 1.00 67.96 371 PRO D C 1
ATOM 7126 O O . PRO D 3 371 ? 46.285 -15.662 -28.488 1.00 67.96 371 PRO D O 1
ATOM 7130 N N . ASN D 3 372 ? 48.223 -16.077 -29.560 1.00 67.81 372 ASN D N 1
ATOM 7131 C CA . ASN D 3 372 ? 48.891 -14.866 -29.086 1.00 67.81 372 ASN D CA 1
ATOM 7132 C C . ASN D 3 372 ? 48.381 -13.682 -29.902 1.00 67.81 372 ASN D C 1
ATOM 7133 O O . ASN D 3 372 ? 49.050 -13.157 -30.793 1.00 67.81 372 ASN D O 1
ATOM 7138 N N . SER D 3 373 ? 47.169 -13.251 -29.579 1.00 65.08 373 SER D N 1
ATOM 7139 C CA . SER D 3 373 ? 46.497 -12.159 -30.263 1.00 65.08 373 SER D CA 1
ATOM 7140 C C . SER D 3 373 ? 46.070 -11.107 -29.245 1.00 65.08 373 SER D C 1
ATOM 7141 O O . SER D 3 373 ? 46.249 -11.271 -28.040 1.00 65.08 373 SER D O 1
ATOM 7144 N N . GLN D 3 374 ? 45.492 -10.018 -29.751 1.00 62.25 374 GLN D N 1
ATOM 7145 C CA . GLN D 3 374 ? 45.101 -8.911 -28.888 1.00 62.25 374 GLN D CA 1
ATOM 7146 C C . GLN D 3 374 ? 43.864 -9.245 -28.068 1.00 62.25 374 GLN D C 1
ATOM 7147 O O . GLN D 3 374 ? 43.644 -8.632 -27.022 1.00 62.25 374 GLN D O 1
ATOM 7153 N N . LEU D 3 375 ? 43.065 -10.215 -28.514 1.00 61.74 375 LEU D N 1
ATOM 7154 C CA . LEU D 3 375 ? 41.934 -10.693 -27.726 1.00 61.74 375 LEU D CA 1
ATOM 7155 C C . LEU D 3 375 ? 42.398 -11.450 -26.491 1.00 61.74 375 LEU D C 1
ATOM 7156 O O . LEU D 3 375 ? 41.760 -11.359 -25.439 1.00 61.74 375 LEU D O 1
ATOM 7161 N N . THR D 3 376 ? 43.494 -12.197 -26.595 1.00 63.49 376 THR D N 1
ATOM 7162 C CA . THR D 3 376 ? 44.021 -12.921 -25.446 1.00 63.49 376 THR D CA 1
ATOM 7163 C C . THR D 3 376 ? 44.693 -11.979 -24.456 1.00 63.49 376 THR D C 1
ATOM 7164 O O . THR D 3 376 ? 44.586 -12.181 -23.243 1.00 63.49 376 THR D O 1
ATOM 7168 N N . TRP D 3 377 ? 45.336 -10.921 -24.954 1.00 63.97 377 TRP D N 1
ATOM 7169 C CA . TRP D 3 377 ? 46.045 -9.979 -24.093 1.00 63.97 377 TRP D CA 1
ATOM 7170 C C . TRP D 3 377 ? 45.086 -9.195 -23.212 1.00 63.97 377 TRP D C 1
ATOM 7171 O O . TRP D 3 377 ? 45.456 -8.785 -22.109 1.00 63.97 377 TRP D O 1
ATOM 7182 N N . LYS D 3 378 ? 43.857 -8.977 -23.680 1.00 61.73 378 LYS D N 1
ATOM 7183 C CA . LYS D 3 378 ? 42.846 -8.327 -22.862 1.00 61.73 378 LYS D CA 1
ATOM 7184 C C . LYS D 3 378 ? 42.194 -9.296 -21.887 1.00 61.73 378 LYS D C 1
ATOM 7185 O O . LYS D 3 378 ? 41.728 -8.877 -20.825 1.00 61.73 378 LYS D O 1
ATOM 7191 N N . ARG D 3 379 ? 42.137 -10.585 -22.232 1.00 65.21 379 ARG D N 1
ATOM 7192 C CA . ARG D 3 379 ? 41.640 -11.581 -21.289 1.00 65.21 379 ARG D CA 1
ATOM 7193 C C . ARG D 3 379 ? 42.623 -11.809 -20.156 1.00 65.21 379 ARG D C 1
ATOM 7194 O O . ARG D 3 379 ? 42.219 -12.174 -19.047 1.00 65.21 379 ARG D O 1
ATOM 7202 N N . VAL D 3 380 ? 43.911 -11.609 -20.418 1.00 63.76 380 VAL D N 1
ATOM 7203 C CA . VAL D 3 380 ? 44.928 -11.751 -19.386 1.00 63.76 380 VAL D CA 1
ATOM 7204 C C . VAL D 3 380 ? 44.997 -10.494 -18.524 1.00 63.76 380 VAL D C 1
ATOM 7205 O O . VAL D 3 380 ? 45.189 -10.573 -17.306 1.00 63.76 380 VAL D O 1
ATOM 7209 N N . GLN D 3 381 ? 44.796 -9.324 -19.135 1.00 63.16 381 GLN D N 1
ATOM 7210 C CA . GLN D 3 381 ? 44.816 -8.065 -18.395 1.00 63.16 381 GLN D CA 1
ATOM 7211 C C . GLN D 3 381 ? 43.650 -7.968 -17.420 1.00 63.16 381 GLN D C 1
ATOM 7212 O O . GLN D 3 381 ? 43.806 -7.451 -16.309 1.00 63.16 381 GLN D O 1
ATOM 7218 N N . THR D 3 382 ? 42.484 -8.486 -17.801 1.00 64.63 382 THR D N 1
ATOM 7219 C CA . THR D 3 382 ? 41.316 -8.420 -16.932 1.00 64.63 382 THR D CA 1
ATOM 7220 C C . THR D 3 382 ? 41.429 -9.411 -15.779 1.00 64.63 382 THR D C 1
ATOM 7221 O O . THR D 3 382 ? 40.989 -9.126 -14.660 1.00 64.63 382 THR D O 1
ATOM 7225 N N . ALA D 3 383 ? 42.045 -10.569 -16.029 1.00 64.76 383 ALA D N 1
ATOM 7226 C CA . ALA D 3 383 ? 42.222 -11.562 -14.975 1.00 64.76 383 ALA D CA 1
ATOM 7227 C C . ALA D 3 383 ? 43.201 -11.091 -13.910 1.00 64.76 383 ALA D C 1
ATOM 7228 O O . ALA D 3 383 ? 43.094 -11.502 -12.750 1.00 64.76 383 ALA D O 1
ATOM 7230 N N . ILE D 3 384 ? 44.152 -10.235 -14.275 1.00 65.02 384 ILE D N 1
ATOM 7231 C CA . ILE D 3 384 ? 45.041 -9.646 -13.283 1.00 65.02 384 ILE D CA 1
ATOM 7232 C C . ILE D 3 384 ? 44.369 -8.456 -12.615 1.00 65.02 384 ILE D C 1
ATOM 7233 O O . ILE D 3 384 ? 44.507 -8.250 -11.405 1.00 65.02 384 ILE D O 1
ATOM 7238 N N . ASP D 3 385 ? 43.599 -7.681 -13.383 1.00 68.67 385 ASP D N 1
ATOM 7239 C CA . ASP D 3 385 ? 42.917 -6.511 -12.841 1.00 68.67 385 ASP D CA 1
ATOM 7240 C C . ASP D 3 385 ? 41.801 -6.896 -11.880 1.00 68.67 385 ASP D C 1
ATOM 7241 O O . ASP D 3 385 ? 41.520 -6.153 -10.934 1.00 68.67 385 ASP D O 1
ATOM 7246 N N . ASN D 3 386 ? 41.155 -8.041 -12.100 1.00 68.00 386 ASN D N 1
ATOM 7247 C CA . ASN D 3 386 ? 40.157 -8.509 -11.145 1.00 68.00 386 ASN D CA 1
ATOM 7248 C C . ASN D 3 386 ? 40.803 -9.010 -9.866 1.00 68.00 386 ASN D C 1
ATOM 7249 O O . ASN D 3 386 ? 40.200 -8.917 -8.792 1.00 68.00 386 ASN D O 1
ATOM 7254 N N . TYR D 3 387 ? 42.015 -9.554 -9.958 1.00 68.58 387 TYR D N 1
ATOM 7255 C CA . TYR D 3 387 ? 42.703 -10.021 -8.762 1.00 68.58 387 TYR D CA 1
ATOM 7256 C C . TYR D 3 387 ? 43.221 -8.853 -7.938 1.00 68.58 387 TYR D C 1
ATOM 7257 O O . TYR D 3 387 ? 43.097 -8.844 -6.709 1.00 68.58 387 TYR D O 1
ATOM 7266 N N . LEU D 3 388 ? 43.816 -7.860 -8.598 1.00 66.88 388 LEU D N 1
ATOM 7267 C CA . LEU D 3 388 ? 44.387 -6.730 -7.880 1.00 66.88 388 LEU D CA 1
ATOM 7268 C C . LEU D 3 388 ? 43.325 -5.798 -7.326 1.00 66.88 388 LEU D C 1
ATOM 7269 O O . LEU D 3 388 ? 43.613 -5.039 -6.398 1.00 66.88 388 LEU D O 1
ATOM 7274 N N . TYR D 3 389 ? 42.113 -5.824 -7.875 1.00 69.74 389 TYR D N 1
ATOM 7275 C CA . TYR D 3 389 ? 41.044 -5.022 -7.300 1.00 69.74 389 TYR D CA 1
ATOM 7276 C C . TYR D 3 389 ? 40.556 -5.611 -5.987 1.00 69.74 389 TYR D C 1
ATOM 7277 O O . TYR D 3 389 ? 40.259 -4.865 -5.050 1.00 69.74 389 TYR D O 1
ATOM 7286 N N . ARG D 3 390 ? 40.463 -6.936 -5.893 1.00 72.63 390 ARG D N 1
ATOM 7287 C CA . ARG D 3 390 ? 39.980 -7.538 -4.660 1.00 72.63 390 ARG D CA 1
ATOM 7288 C C . ARG D 3 390 ? 41.077 -7.719 -3.621 1.00 72.63 390 ARG D C 1
ATOM 7289 O O . ARG D 3 390 ? 40.791 -8.214 -2.529 1.00 72.63 390 ARG D O 1
ATOM 7297 N N . LEU D 3 391 ? 42.321 -7.352 -3.936 1.00 69.50 391 LEU D N 1
ATOM 7298 C CA . LEU D 3 391 ? 43.297 -7.115 -2.879 1.00 69.50 391 LEU D CA 1
ATOM 7299 C C . LEU D 3 391 ? 43.171 -5.708 -2.324 1.00 69.50 391 LEU D C 1
ATOM 7300 O O . LEU D 3 391 ? 43.334 -5.498 -1.119 1.00 69.50 391 LEU D O 1
ATOM 7305 N N . TRP D 3 392 ? 42.896 -4.736 -3.193 1.00 71.80 392 TRP D N 1
ATOM 7306 C CA . TRP D 3 392 ? 42.783 -3.350 -2.754 1.00 71.80 392 TRP D CA 1
ATOM 7307 C C . TRP D 3 392 ? 41.563 -3.139 -1.870 1.00 71.80 392 TRP D C 1
ATOM 7308 O O . TRP D 3 392 ? 41.621 -2.378 -0.898 1.00 71.80 392 TRP D O 1
ATOM 7319 N N . GLN D 3 393 ? 40.455 -3.804 -2.177 1.00 73.83 393 GLN D N 1
ATOM 7320 C CA . GLN D 3 393 ? 39.243 -3.568 -1.408 1.00 73.83 393 GLN D CA 1
ATOM 7321 C C . GLN D 3 393 ? 39.177 -4.394 -0.135 1.00 73.83 393 GLN D C 1
ATOM 7322 O O . GLN D 3 393 ? 38.198 -4.275 0.607 1.00 73.83 393 GLN D O 1
ATOM 7328 N N . GLN D 3 394 ? 40.182 -5.220 0.147 1.00 72.44 394 GLN D N 1
ATOM 7329 C CA . GLN D 3 394 ? 40.293 -5.859 1.448 1.00 72.44 394 GLN D CA 1
ATOM 7330 C C . GLN D 3 394 ? 41.484 -5.340 2.243 1.00 72.44 394 GLN D C 1
ATOM 7331 O O . GLN D 3 394 ? 41.826 -5.917 3.278 1.00 72.44 394 GLN D O 1
ATOM 7337 N N . GLY D 3 395 ? 42.114 -4.262 1.789 1.00 70.03 395 GLY D N 1
ATOM 7338 C CA . GLY D 3 395 ? 43.100 -3.555 2.573 1.00 70.03 395 GLY D CA 1
ATOM 7339 C C . GLY D 3 395 ? 44.547 -3.902 2.313 1.00 70.03 395 GLY D C 1
ATOM 7340 O O . GLY D 3 395 ? 45.414 -3.428 3.052 1.00 70.03 395 GLY D O 1
ATOM 7341 N N . ALA D 3 396 ? 44.840 -4.706 1.292 1.00 70.37 396 ALA D N 1
ATOM 7342 C CA . ALA D 3 396 ? 46.213 -5.144 1.069 1.00 70.37 396 ALA D CA 1
ATOM 7343 C C . ALA D 3 396 ? 47.074 -4.040 0.475 1.00 70.37 396 ALA D C 1
ATOM 7344 O O . ALA D 3 396 ? 48.223 -3.858 0.888 1.00 70.37 396 ALA D O 1
ATOM 7346 N N . LEU D 3 397 ? 46.545 -3.302 -0.490 1.00 69.81 397 LEU D N 1
ATOM 7347 C CA . LEU D 3 397 ? 47.327 -2.320 -1.218 1.00 69.81 397 LEU D CA 1
ATOM 7348 C C . LEU D 3 397 ? 47.113 -0.931 -0.640 1.00 69.81 397 LEU D C 1
ATOM 7349 O O . LEU D 3 397 ? 46.027 -0.591 -0.167 1.00 69.81 397 LEU D O 1
ATOM 7354 N N . ALA D 3 398 ? 48.171 -0.123 -0.685 1.00 73.25 398 ALA D N 1
ATOM 7355 C CA . ALA D 3 398 ? 48.162 1.211 -0.091 1.00 73.25 398 ALA D CA 1
ATOM 7356 C C . ALA D 3 398 ? 47.721 2.213 -1.148 1.00 73.25 398 ALA D C 1
ATOM 7357 O O . ALA D 3 398 ? 48.527 2.839 -1.831 1.00 73.25 398 ALA D O 1
ATOM 7359 N N . GLY D 3 399 ? 46.408 2.365 -1.272 1.00 76.19 399 GLY D N 1
ATOM 7360 C CA . GLY D 3 399 ? 45.849 3.330 -2.191 1.00 76.19 399 GLY D CA 1
ATOM 7361 C C . GLY D 3 399 ? 44.573 3.927 -1.636 1.00 76.19 399 GLY D C 1
ATOM 7362 O O . GLY D 3 399 ? 44.040 3.480 -0.621 1.00 76.19 399 GLY D O 1
ATOM 7363 N N . ASN D 3 400 ? 44.093 4.948 -2.334 1.00 80.94 400 ASN D N 1
ATOM 7364 C CA . ASN D 3 400 ? 42.859 5.618 -1.974 1.00 80.94 400 ASN D CA 1
ATOM 7365 C C . ASN D 3 400 ? 41.919 5.777 -3.158 1.00 80.94 400 ASN D C 1
ATOM 7366 O O . ASN D 3 400 ? 40.801 6.268 -2.973 1.00 80.94 400 ASN D O 1
ATOM 7371 N N . LYS D 3 401 ? 42.328 5.370 -4.359 1.00 81.26 401 LYS D N 1
ATOM 7372 C CA . LYS D 3 401 ? 41.576 5.631 -5.571 1.00 81.26 401 LYS D CA 1
ATOM 7373 C C . LYS D 3 401 ? 41.444 4.396 -6.455 1.00 81.26 401 LYS D C 1
ATOM 7374 O O . LYS D 3 401 ? 40.537 4.366 -7.295 1.00 81.26 401 LYS D O 1
ATOM 7380 N N . ALA D 3 402 ? 42.303 3.378 -6.257 1.00 76.85 402 ALA D N 1
ATOM 7381 C CA . ALA D 3 402 ? 42.529 2.137 -7.015 1.00 76.85 402 ALA D CA 1
ATOM 7382 C C . ALA D 3 402 ? 43.254 2.380 -8.334 1.00 76.85 402 ALA D C 1
ATOM 7383 O O . ALA D 3 402 ? 43.602 1.426 -9.034 1.00 76.85 402 ALA D O 1
ATOM 7385 N N . GLU D 3 403 ? 43.492 3.639 -8.686 1.00 81.82 403 GLU D N 1
ATOM 7386 C CA . GLU D 3 403 ? 44.500 3.979 -9.677 1.00 81.82 403 GLU D CA 1
ATOM 7387 C C . GLU D 3 403 ? 45.809 4.393 -9.034 1.00 81.82 403 GLU D C 1
ATOM 7388 O O . GLU D 3 403 ? 46.816 4.528 -9.737 1.00 81.82 403 GLU D O 1
ATOM 7394 N N . GLU D 3 404 ? 45.809 4.599 -7.723 1.00 81.87 404 GLU D N 1
ATOM 7395 C CA . GLU D 3 404 ? 47.027 4.808 -6.960 1.00 81.87 404 GLU D CA 1
ATOM 7396 C C . GLU D 3 404 ? 47.544 3.526 -6.334 1.00 81.87 404 GLU D C 1
ATOM 7397 O O . GLU D 3 404 ? 48.654 3.519 -5.790 1.00 81.87 404 GLU D O 1
ATOM 7403 N N . ALA D 3 405 ? 46.761 2.449 -6.387 1.00 73.25 405 ALA D N 1
ATOM 7404 C CA . ALA D 3 405 ? 47.187 1.193 -5.786 1.00 73.25 405 ALA D CA 1
ATOM 7405 C C . ALA D 3 405 ? 47.947 0.323 -6.776 1.00 73.25 405 ALA D C 1
ATOM 7406 O O . ALA D 3 405 ? 48.976 -0.265 -6.424 1.00 73.25 405 ALA D O 1
ATOM 7408 N N . TYR D 3 406 ? 47.465 0.221 -8.011 1.00 69.26 406 TYR D N 1
ATOM 7409 C CA . TYR D 3 406 ? 48.027 -0.741 -8.949 1.00 69.26 406 TYR D CA 1
ATOM 7410 C C . TYR D 3 406 ? 47.828 -0.255 -10.377 1.00 69.26 406 TYR D C 1
ATOM 7411 O O . TYR D 3 406 ? 47.149 0.743 -10.627 1.00 69.26 406 TYR D O 1
ATOM 7420 N N . PHE D 3 407 ? 48.437 -0.984 -11.312 1.00 66.65 407 PHE D N 1
ATOM 7421 C CA . PHE D 3 407 ? 48.215 -0.811 -12.740 1.00 66.65 407 PHE D CA 1
ATOM 7422 C C . PHE D 3 407 ? 48.596 -2.102 -13.448 1.00 66.65 407 PHE D C 1
ATOM 7423 O O . PHE D 3 407 ? 49.493 -2.822 -13.006 1.00 66.65 407 PHE D O 1
ATOM 7431 N N . VAL D 3 408 ? 47.905 -2.395 -14.547 1.00 65.68 408 VAL D N 1
ATOM 7432 C CA . VAL D 3 408 ? 48.242 -3.509 -15.427 1.00 65.68 408 VAL D CA 1
ATOM 7433 C C . VAL D 3 408 ? 48.360 -2.959 -16.841 1.00 65.68 408 VAL D C 1
ATOM 7434 O O . VAL D 3 408 ? 47.466 -2.245 -17.305 1.00 65.68 408 VAL D O 1
ATOM 7438 N N . ARG D 3 409 ? 49.460 -3.279 -17.522 1.00 70.98 409 ARG D N 1
ATOM 7439 C CA . ARG D 3 409 ? 49.720 -2.773 -18.863 1.00 70.98 409 ARG D CA 1
ATOM 7440 C C . ARG D 3 409 ? 50.117 -3.912 -19.788 1.00 70.98 409 ARG D C 1
ATOM 7441 O O . ARG D 3 409 ? 50.991 -4.714 -19.457 1.00 70.98 409 ARG D O 1
ATOM 7449 N N . VAL D 3 410 ? 49.474 -3.966 -20.952 1.00 69.46 410 VAL D N 1
ATOM 7450 C CA . VAL D 3 410 ? 49.818 -4.924 -21.996 1.00 69.46 410 VAL D CA 1
ATOM 7451 C C . VAL D 3 410 ? 49.389 -4.321 -23.329 1.00 69.46 410 VAL D C 1
ATOM 7452 O O . VAL D 3 410 ? 48.420 -3.559 -23.400 1.00 69.46 410 VAL D O 1
ATOM 7456 N N . GLY D 3 411 ? 50.159 -4.605 -24.373 1.00 71.62 411 GLY D N 1
ATOM 7457 C CA . GLY D 3 411 ? 49.835 -4.099 -25.692 1.00 71.62 411 GLY D CA 1
ATOM 7458 C C . GLY D 3 411 ? 50.905 -4.517 -26.675 1.00 71.62 411 GLY D C 1
ATOM 7459 O O . GLY D 3 411 ? 51.780 -5.319 -26.353 1.00 71.62 411 GLY D O 1
ATOM 7460 N N . LYS D 3 412 ? 50.843 -3.961 -27.883 1.00 73.14 412 LYS D N 1
ATOM 7461 C CA . LYS D 3 412 ? 51.896 -4.238 -28.851 1.00 73.14 412 LYS D CA 1
ATOM 7462 C C . LYS D 3 412 ? 52.872 -3.085 -29.003 1.00 73.14 412 LYS D C 1
ATOM 7463 O O . LYS D 3 412 ? 54.077 -3.321 -29.090 1.00 73.14 412 LYS D O 1
ATOM 7469 N N . GLY D 3 413 ? 52.392 -1.844 -29.027 1.00 73.24 413 GLY D N 1
ATOM 7470 C CA . GLY D 3 413 ? 53.311 -0.723 -28.927 1.00 73.24 413 GLY D CA 1
ATOM 7471 C C . GLY D 3 413 ? 53.846 -0.559 -27.520 1.00 73.24 413 GLY D C 1
ATOM 7472 O O . GLY D 3 413 ? 54.973 -0.104 -27.322 1.00 73.24 413 GLY D O 1
ATOM 7473 N N . ILE D 3 414 ? 53.050 -0.938 -26.529 1.00 73.99 414 ILE D N 1
ATOM 7474 C CA . ILE D 3 414 ? 53.412 -0.853 -25.122 1.00 73.99 414 ILE D CA 1
ATOM 7475 C C . ILE D 3 414 ? 53.817 -2.249 -24.674 1.00 73.99 414 ILE D C 1
ATOM 7476 O O . ILE D 3 414 ? 53.137 -3.226 -24.998 1.00 73.99 414 ILE D O 1
ATOM 7481 N N . THR D 3 415 ? 54.940 -2.346 -23.962 1.00 72.02 415 THR D N 1
ATOM 7482 C CA . THR D 3 415 ? 55.506 -3.525 -23.280 1.00 72.02 415 THR D CA 1
ATOM 7483 C C . THR D 3 415 ? 56.004 -4.624 -24.216 1.00 72.02 415 THR D C 1
ATOM 7484 O O . THR D 3 415 ? 56.618 -5.572 -23.725 1.00 72.02 415 THR D O 1
ATOM 7488 N N . MET D 3 416 ? 55.790 -4.536 -25.526 1.00 73.33 416 MET D N 1
ATOM 7489 C CA . MET D 3 416 ? 56.270 -5.563 -26.440 1.00 73.33 416 MET D CA 1
ATOM 7490 C C . MET D 3 416 ? 56.769 -4.937 -27.730 1.00 73.33 416 MET D C 1
ATOM 7491 O O . MET D 3 416 ? 56.633 -3.734 -27.959 1.00 73.33 416 MET D O 1
ATOM 7496 N N . THR D 3 417 ? 57.401 -5.772 -28.546 1.00 76.76 417 THR D N 1
ATOM 7497 C CA . THR D 3 417 ? 57.725 -5.478 -29.930 1.00 76.76 417 THR D CA 1
ATOM 7498 C C . THR D 3 417 ? 57.223 -6.635 -30.779 1.00 76.76 417 THR D C 1
ATOM 7499 O O . THR D 3 417 ? 56.977 -7.728 -30.270 1.00 76.76 417 THR D O 1
ATOM 7503 N N . GLN D 3 418 ? 57.091 -6.386 -32.086 1.00 76.87 418 GLN D N 1
ATOM 7504 C CA . GLN D 3 418 ? 56.545 -7.392 -32.996 1.00 76.87 418 GLN D CA 1
ATOM 7505 C C . GLN D 3 418 ? 57.458 -8.609 -33.119 1.00 76.87 418 GLN D C 1
ATOM 7506 O O . GLN D 3 418 ? 56.974 -9.725 -33.342 1.00 76.87 418 GLN D O 1
ATOM 7512 N N . ASP D 3 419 ? 58.765 -8.431 -32.916 1.00 80.71 419 ASP D N 1
ATOM 7513 C CA . ASP D 3 419 ? 59.686 -9.559 -32.910 1.00 80.71 419 ASP D CA 1
ATOM 7514 C C . ASP D 3 419 ? 59.484 -10.463 -31.697 1.00 80.71 419 ASP D C 1
ATOM 7515 O O . ASP D 3 419 ? 59.857 -11.639 -31.745 1.00 80.71 419 ASP D O 1
ATOM 7520 N N . GLU D 3 420 ? 58.876 -9.953 -30.628 1.00 77.74 420 GLU D N 1
ATOM 7521 C CA . GLU D 3 420 ? 58.632 -10.742 -29.428 1.00 77.74 420 GLU D CA 1
ATOM 7522 C C . GLU D 3 420 ? 57.335 -11.532 -29.487 1.00 77.74 420 GLU D C 1
ATOM 7523 O O . GLU D 3 420 ? 57.247 -12.598 -28.870 1.00 77.74 420 GLU D O 1
ATOM 7529 N N . ILE D 3 421 ? 56.319 -11.035 -30.199 1.00 73.31 421 ILE D N 1
ATOM 7530 C CA . ILE D 3 421 ? 55.127 -11.841 -30.447 1.00 73.31 421 ILE D CA 1
ATOM 7531 C C . ILE D 3 421 ? 55.469 -13.033 -31.333 1.00 73.31 421 ILE D C 1
ATOM 7532 O O . ILE D 3 421 ? 54.996 -14.153 -31.101 1.00 73.31 421 ILE D O 1
ATOM 7537 N N . ASN D 3 422 ? 56.343 -12.822 -32.322 1.00 76.43 422 ASN D N 1
ATOM 7538 C CA . ASN D 3 422 ? 56.655 -13.859 -33.300 1.00 76.43 422 ASN D CA 1
ATOM 7539 C C . ASN D 3 422 ? 57.419 -15.023 -32.686 1.00 76.43 422 ASN D C 1
ATOM 7540 O O . ASN D 3 422 ? 57.337 -16.147 -33.191 1.00 76.43 422 ASN D O 1
ATOM 7545 N N . GLN D 3 423 ? 58.154 -14.787 -31.604 1.00 76.17 423 GLN D N 1
ATOM 7546 C CA . GLN D 3 423 ? 58.788 -15.870 -30.872 1.00 76.17 423 GLN D CA 1
ATOM 7547 C C . GLN D 3 423 ? 57.913 -16.402 -29.743 1.00 76.17 423 GLN D C 1
ATOM 7548 O O . GLN D 3 423 ? 58.379 -17.217 -28.942 1.00 76.17 423 GLN D O 1
ATOM 7554 N N . GLY D 3 424 ? 56.660 -15.959 -29.667 1.00 71.52 424 GLY D N 1
ATOM 7555 C CA . GLY D 3 424 ? 55.639 -16.645 -28.899 1.00 71.52 424 GLY D CA 1
ATOM 7556 C C . GLY D 3 424 ? 55.503 -16.275 -27.438 1.00 71.52 424 GLY D C 1
ATOM 7557 O O . GLY D 3 424 ? 55.230 -17.148 -26.611 1.00 71.52 424 GLY D O 1
ATOM 7558 N N . LYS D 3 425 ? 55.664 -15.002 -27.096 1.00 70.41 425 LYS D N 1
ATOM 7559 C CA . LYS D 3 425 ? 55.583 -14.590 -25.705 1.00 70.41 425 LYS D CA 1
ATOM 7560 C C . LYS D 3 425 ? 54.786 -13.300 -25.587 1.00 70.41 425 LYS D C 1
ATOM 7561 O O . LYS D 3 425 ? 54.730 -12.497 -26.521 1.00 70.41 425 LYS D O 1
ATOM 7567 N N . MET D 3 426 ? 54.146 -13.120 -24.434 1.00 68.75 426 MET D N 1
ATOM 7568 C CA . MET D 3 426 ? 53.506 -11.863 -24.086 1.00 68.75 426 MET D CA 1
ATOM 7569 C C . MET D 3 426 ? 54.141 -11.312 -22.818 1.00 68.75 426 MET D C 1
ATOM 7570 O O . MET D 3 426 ? 54.513 -12.068 -21.917 1.00 68.75 426 MET D O 1
ATOM 7575 N N . ILE D 3 427 ? 54.295 -9.991 -22.767 1.00 67.13 427 ILE D N 1
ATOM 7576 C CA . ILE D 3 427 ? 54.998 -9.315 -21.683 1.00 67.13 427 ILE D CA 1
ATOM 7577 C C . ILE D 3 427 ? 54.041 -8.339 -21.020 1.00 67.13 427 ILE D C 1
ATOM 7578 O O . ILE D 3 427 ? 53.450 -7.488 -21.691 1.00 67.13 427 ILE D O 1
ATOM 7583 N N . ILE D 3 428 ? 53.887 -8.473 -19.705 1.00 64.89 428 ILE D N 1
ATOM 7584 C CA . ILE D 3 428 ? 52.899 -7.745 -18.921 1.00 64.89 428 ILE D CA 1
ATOM 7585 C C . ILE D 3 428 ? 53.638 -6.984 -17.834 1.00 64.89 428 ILE D C 1
ATOM 7586 O O . ILE D 3 428 ? 54.515 -7.546 -17.171 1.00 64.89 428 ILE D O 1
ATOM 7591 N N . GLN D 3 429 ? 53.287 -5.719 -17.642 1.00 66.24 429 GLN D N 1
ATOM 7592 C CA . GLN D 3 429 ? 53.862 -4.909 -16.576 1.00 66.24 429 GLN D CA 1
ATOM 7593 C C . GLN D 3 429 ? 52.816 -4.683 -15.500 1.00 66.24 429 GLN D C 1
ATOM 7594 O O . GLN D 3 429 ? 51.807 -4.013 -15.739 1.00 66.24 429 GLN D O 1
ATOM 7600 N N . VAL D 3 430 ? 53.060 -5.239 -14.318 1.00 64.86 430 VAL D N 1
ATOM 7601 C CA . VAL D 3 430 ? 52.167 -5.129 -13.175 1.00 64.86 430 VAL D CA 1
ATOM 7602 C C . VAL D 3 430 ? 52.905 -4.393 -12.069 1.00 64.86 430 VAL D C 1
ATOM 7603 O O . VAL D 3 430 ? 54.060 -4.709 -11.769 1.00 64.86 430 VAL D O 1
ATOM 7607 N N . GLY D 3 431 ? 52.251 -3.406 -11.476 1.00 66.19 431 GLY D N 1
ATOM 7608 C CA . GLY D 3 431 ? 52.818 -2.694 -10.347 1.00 66.19 431 GLY D CA 1
ATOM 7609 C C . GLY D 3 431 ? 51.824 -2.636 -9.210 1.00 66.19 431 GLY D C 1
ATOM 7610 O O . GLY D 3 431 ? 50.614 -2.692 -9.417 1.00 66.19 431 GLY D O 1
ATOM 7611 N N . MET D 3 432 ? 52.353 -2.548 -7.991 1.00 72.06 432 MET D N 1
ATOM 7612 C CA . MET D 3 432 ? 51.537 -2.458 -6.790 1.00 72.06 432 MET D CA 1
ATOM 7613 C C . MET D 3 432 ? 52.152 -1.462 -5.822 1.00 72.06 432 MET D C 1
ATOM 7614 O O . MET D 3 432 ? 53.280 -1.002 -6.005 1.00 72.06 432 MET D O 1
ATOM 7619 N N . ALA D 3 433 ? 51.394 -1.138 -4.777 1.00 71.27 433 ALA D N 1
ATOM 7620 C CA . ALA D 3 433 ? 51.834 -0.203 -3.747 1.00 71.27 433 ALA D CA 1
ATOM 7621 C C . ALA D 3 433 ? 51.386 -0.738 -2.395 1.00 71.27 433 ALA D C 1
ATOM 7622 O O . ALA D 3 433 ? 50.188 -0.744 -2.098 1.00 71.27 433 ALA D O 1
ATOM 7624 N N . ALA D 3 434 ? 52.337 -1.172 -1.578 1.00 74.78 434 ALA D N 1
ATOM 7625 C CA . ALA D 3 434 ? 52.051 -1.743 -0.273 1.00 74.78 434 ALA D CA 1
ATOM 7626 C C . ALA D 3 434 ? 52.245 -0.708 0.827 1.00 74.78 434 ALA D C 1
ATOM 7627 O O . ALA D 3 434 ? 52.879 0.332 0.633 1.00 74.78 434 ALA D O 1
ATOM 7629 N N . VAL D 3 435 ? 51.683 -1.006 1.994 1.00 77.87 435 VAL D N 1
ATOM 7630 C CA . VAL D 3 435 ? 51.764 -0.142 3.164 1.00 77.87 435 VAL D CA 1
ATOM 7631 C C . VAL D 3 435 ? 52.767 -0.750 4.140 1.00 77.87 435 VAL D C 1
ATOM 7632 O O . VAL D 3 435 ? 52.891 -1.976 4.241 1.00 77.87 435 VAL D O 1
ATOM 7636 N N . ARG D 3 436 ? 53.543 0.125 4.822 1.00 77.15 436 ARG D N 1
ATOM 7637 C CA . ARG D 3 436 ? 54.593 -0.289 5.736 1.00 77.15 436 ARG D CA 1
ATOM 7638 C C . ARG D 3 436 ? 54.120 -0.188 7.181 1.00 77.15 436 ARG D C 1
ATOM 7639 O O . ARG D 3 436 ? 53.351 0.714 7.525 1.00 77.15 436 ARG D O 1
ATOM 7647 N N . PRO D 3 437 ? 54.551 -1.095 8.055 1.00 74.95 437 PRO D N 1
ATOM 7648 C CA . PRO D 3 437 ? 54.066 -1.080 9.436 1.00 74.95 437 PRO D CA 1
ATOM 7649 C C . PRO D 3 437 ? 54.716 0.009 10.276 1.00 74.95 437 PRO D C 1
ATOM 7650 O O . PRO D 3 437 ? 55.791 0.521 9.968 1.00 74.95 437 PRO D O 1
ATOM 7654 N N . ALA D 3 438 ? 54.025 0.356 11.361 1.00 75.17 438 ALA D N 1
ATOM 7655 C CA . ALA D 3 438 ? 54.523 1.301 12.355 1.00 75.17 438 ALA D CA 1
ATOM 7656 C C . ALA D 3 438 ? 55.263 0.519 13.425 1.00 75.17 438 ALA D C 1
ATOM 7657 O O . ALA D 3 438 ? 54.644 -0.178 14.233 1.00 75.17 438 ALA D O 1
ATOM 7659 N N . GLU D 3 439 ? 56.583 0.646 13.449 1.00 72.99 439 GLU D N 1
ATOM 7660 C CA . GLU D 3 439 ? 57.386 -0.079 14.416 1.00 72.99 439 GLU D CA 1
ATOM 7661 C C . GLU D 3 439 ? 58.031 0.809 15.466 1.00 72.99 439 GLU D C 1
ATOM 7662 O O . GLU D 3 439 ? 58.675 0.287 16.371 1.00 72.99 439 GLU D O 1
ATOM 7668 N N . PHE D 3 440 ? 57.871 2.125 15.393 1.00 68.18 440 PHE D N 1
ATOM 7669 C CA . PHE D 3 440 ? 58.415 2.998 16.423 1.00 68.18 440 PHE D CA 1
ATOM 7670 C C . PHE D 3 440 ? 57.324 3.942 16.895 1.00 68.18 440 PHE D C 1
ATOM 7671 O O . PHE D 3 440 ? 56.695 4.621 16.080 1.00 68.18 440 PHE D O 1
ATOM 7679 N N . ILE D 3 441 ? 57.095 3.977 18.203 1.00 61.75 441 ILE D N 1
ATOM 7680 C CA . ILE D 3 441 ? 56.115 4.871 18.811 1.00 61.75 441 ILE D CA 1
ATOM 7681 C C . ILE D 3 441 ? 56.833 5.715 19.854 1.00 61.75 441 ILE D C 1
ATOM 7682 O O . ILE D 3 441 ? 57.376 5.177 20.825 1.00 61.75 441 ILE D O 1
ATOM 7687 N N . ILE D 3 442 ? 56.844 7.028 19.651 1.00 61.26 442 ILE D N 1
ATOM 7688 C CA . ILE D 3 442 ? 57.508 7.970 20.544 1.00 61.26 442 ILE D CA 1
ATOM 7689 C C . ILE D 3 442 ? 56.429 8.741 21.293 1.00 61.26 442 ILE D C 1
ATOM 7690 O O . ILE D 3 442 ? 55.512 9.287 20.672 1.00 61.26 442 ILE D O 1
ATOM 7695 N N . LEU D 3 443 ? 56.535 8.787 22.624 1.00 62.40 443 LEU D N 1
ATOM 7696 C CA . LEU D 3 443 ? 55.443 9.282 23.455 1.00 62.40 443 LEU D CA 1
ATOM 7697 C C . LEU D 3 443 ? 55.552 10.753 23.837 1.00 62.40 443 LEU D C 1
ATOM 7698 O O . LEU D 3 443 ? 54.526 11.435 23.830 1.00 62.40 443 LEU D O 1
ATOM 7703 N N . LYS D 3 444 ? 56.741 11.242 24.212 1.00 63.45 444 LYS D N 1
ATOM 7704 C CA . LYS D 3 444 ? 57.035 12.668 24.432 1.00 63.45 444 LYS D CA 1
ATOM 7705 C C . LYS D 3 444 ? 56.128 13.302 25.496 1.00 63.45 444 LYS D C 1
ATOM 7706 O O . LYS D 3 444 ? 55.295 14.157 25.199 1.00 63.45 444 LYS D O 1
ATOM 7712 N N . PHE D 3 445 ? 56.292 12.863 26.741 1.00 67.32 445 PHE D N 1
ATOM 7713 C CA . PHE D 3 445 ? 55.409 13.388 27.777 1.00 67.32 445 PHE D CA 1
ATOM 7714 C C . PHE D 3 445 ? 55.835 14.783 28.213 1.00 67.32 445 PHE D C 1
ATOM 7715 O O . PHE D 3 445 ? 56.945 15.235 27.932 1.00 67.32 445 PHE D O 1
ATOM 7723 N N . THR D 3 446 ? 54.921 15.466 28.899 1.00 76.49 446 THR D N 1
ATOM 7724 C CA . THR D 3 446 ? 55.179 16.760 29.511 1.00 76.49 446 THR D CA 1
ATOM 7725 C C . THR D 3 446 ? 54.157 16.981 30.617 1.00 76.49 446 THR D C 1
ATOM 7726 O O . THR D 3 446 ? 53.256 16.167 30.826 1.00 76.49 446 THR D O 1
ATOM 7730 N N . GLN D 3 447 ? 54.310 18.086 31.343 1.00 80.37 447 GLN D N 1
ATOM 7731 C CA . GLN D 3 447 ? 53.295 18.493 32.304 1.00 80.37 447 GLN D CA 1
ATOM 7732 C C . GLN D 3 447 ? 53.074 19.999 32.275 1.00 80.37 447 GLN D C 1
ATOM 7733 O O . GLN D 3 447 ? 52.663 20.592 33.277 1.00 80.37 447 GLN D O 1
ATOM 7739 N N . ASP D 3 448 ? 53.313 20.621 31.126 1.00 90.98 448 ASP D N 1
ATOM 7740 C CA . ASP D 3 448 ? 53.058 22.035 30.911 1.00 90.98 448 ASP D CA 1
ATOM 7741 C C . ASP D 3 448 ? 51.830 22.192 30.030 1.00 90.98 448 ASP D C 1
ATOM 7742 O O . ASP D 3 448 ? 51.752 21.584 28.958 1.00 90.98 448 ASP D O 1
ATOM 7747 N N . MET D 3 449 ? 50.880 23.007 30.478 1.00 94.45 449 MET D N 1
ATOM 7748 C CA . MET D 3 449 ? 49.667 23.273 29.712 1.00 94.45 449 MET D CA 1
ATOM 7749 C C . MET D 3 449 ? 49.026 24.599 30.108 1.00 94.45 449 MET D C 1
ATOM 7750 O O . MET D 3 449 ? 48.830 25.477 29.269 1.00 94.45 449 MET D O 1
#

Nearest PDB structures (foldseek):
  6rap-assembly1_A  TM=9.313E-01  e=7.916E-24  Serratia entomophila
  6j0b-assembly1_a  TM=9.945E-01  e=6.010E-22  Photorhabdus asymbiotica subsp. asymbiotica ATCC 43949
  6j0f-assembly1_a  TM=9.761E-01  e=2.393E-19  Photorhabdus asymbiotica subsp. asymbiotica ATCC 43949
  7b5h-assembly1_AN  TM=9.129E-01  e=9.411E-14  Nostoc sp. PCC 7120 = FACHB-418
  7adz-assembly1_1a  TM=9.351E-01  e=2.098E-13  Algoriphagus machipongonensis